Protein AF-A0A7W8EIV9-F1 (afdb_monomer)

Mean predicted aligned error: 20.47 Å

Solvent-accessible surface area (backbone atoms only — not comparable to full-atom values): 44278 Å² total; per-residue (Å²): 132,54,59,67,57,51,51,53,54,49,38,40,72,35,33,28,50,40,29,19,56,36,18,69,74,69,70,34,65,55,62,16,44,52,38,40,48,57,21,50,51,51,46,68,66,45,26,74,80,74,48,79,61,97,55,54,58,63,51,40,40,50,50,18,50,52,48,48,51,54,50,49,53,54,49,46,61,49,48,54,51,54,51,53,53,51,52,62,62,53,72,76,63,82,88,90,88,86,87,83,91,87,84,81,79,94,84,76,62,85,78,68,73,74,72,46,74,65,56,47,49,52,29,33,52,31,42,47,46,60,34,25,33,80,93,41,56,70,73,28,18,42,49,32,34,38,38,49,53,50,41,46,49,48,59,57,51,11,65,69,69,76,46,59,41,67,57,42,48,48,35,36,55,50,41,40,47,52,46,58,76,67,60,63,73,93,56,74,62,60,75,85,49,34,58,64,47,44,51,38,36,52,51,40,41,48,51,43,22,44,45,9,63,44,30,77,48,48,74,53,66,51,34,63,71,42,26,53,48,25,48,52,52,36,52,50,48,33,70,73,40,71,67,41,25,51,46,20,6,43,38,14,30,51,28,40,61,55,17,36,60,71,26,38,43,46,100,85,68,43,81,39,27,58,46,71,28,55,63,86,52,35,40,61,68,34,38,51,50,13,50,53,27,42,52,48,20,61,69,45,48,80,83,85,46,74,35,37,45,51,16,53,43,49,47,46,54,71,70,28,86,45,58,88,61,38,56,31,62,59,39,23,52,44,32,53,52,43,31,72,78,44,83,39,75,66,44,50,52,34,26,20,52,28,33,14,69,49,75,34,41,68,60,11,46,60,50,44,61,58,48,72,71,37,77,91,46,71,78,39,31,64,58,30,42,54,52,15,51,39,30,38,76,71,67,39,48,73,62,13,22,55,22,18,48,52,19,33,72,53,50,62,22,55,53,60,26,52,52,28,48,51,56,39,72,49,82,75,78,86,77,78,83,77,75,87,78,76,85,75,84,90,74,90,82,85,87,88,89,85,88,86,87,86,89,79,89,79,84,87,89,90,87,85,62,53,74,56,66,85,73,66,76,79,83,82,77,83,74,78,82,76,81,82,80,76,82,88,78,84,89,77,83,86,79,84,84,76,85,89,78,94,75,94,82,74,77,80,86,77,78,86,82,71,66,86,82,67,83,72,78,68,85,49,30,38,35,59,56,49,49,55,63,69,65,42,87,88,54,52,76,68,55,43,54,57,35,46,59,42,53,53,48,49,27,64,78,66,36,42,77,36,47,42,80,76,63,48,25,66,60,46,35,51,50,40,51,72,77,38,60,84,44,55,33,68,58,39,42,49,45,44,48,37,43,37,54,49,18,62,72,67,67,48,75,60,39,33,70,68,51,78,82,52,80,63,85,76,77,79,72,75,58,70,48,74,69,55,49,54,54,42,71,64,44,88,50,63,66,61,29,35,51,54,46,43,29,33,61,37,53,50,54,63,66,60,63,43,67,32,32,38,73,35,50,39,74,88,81,33,30,33,57,54,88,97,45,75,41,43,50,54,73,79,39,50,61,39,45,56,63,61,45,68,83,58,75,58,31,38,59,45,60,37,97,55,61,61,53,87,95,56,68,69,58,74,79,37,31,23,84,87,78,56,21,27,43,40,50,65,73,59,52,37,50,55,41,20,68,69,59,78,66,47,53,68,76,36,49,41,67,89,50,72,72,68,59,70,75,68,77,74,85,76,94,71,78,88,79,80,85,127

Structure (mmCIF, N/CA/C/O backbone):
data_AF-A0A7W8EIV9-F1
#
_entry.id   AF-A0A7W8EIV9-F1
#
loop_
_atom_site.group_PDB
_atom_site.id
_atom_site.type_symbol
_atom_site.label_atom_id
_atom_site.label_alt_id
_atom_site.label_comp_id
_atom_site.label_asym_id
_atom_site.label_entity_id
_atom_site.label_seq_id
_atom_site.pdbx_PDB_ins_code
_atom_site.Cartn_x
_atom_site.Cartn_y
_atom_site.Cartn_z
_atom_site.occupancy
_atom_site.B_iso_or_equiv
_atom_site.auth_seq_id
_atom_site.auth_comp_id
_atom_site.auth_asym_id
_atom_site.auth_atom_id
_atom_site.pdbx_PDB_model_num
ATOM 1 N N . MET A 1 1 ? -17.106 -6.901 -22.623 1.00 53.47 1 MET A N 1
ATOM 2 C CA . MET A 1 1 ? -15.949 -6.335 -21.891 1.00 53.47 1 MET A CA 1
ATOM 3 C C . MET A 1 1 ? -15.031 -5.697 -22.926 1.00 53.47 1 MET A C 1
ATOM 5 O O . MET A 1 1 ? -14.786 -6.342 -23.935 1.00 53.47 1 MET A O 1
ATOM 9 N N . THR A 1 2 ? -14.612 -4.439 -22.774 1.00 70.19 2 THR A N 1
ATOM 10 C CA . THR A 1 2 ? -13.696 -3.804 -23.746 1.00 70.19 2 THR A CA 1
ATOM 11 C C . THR A 1 2 ? -12.287 -4.391 -23.608 1.00 70.19 2 THR A C 1
ATOM 13 O O . THR A 1 2 ? -11.920 -4.833 -22.518 1.00 70.19 2 THR A O 1
ATOM 16 N N . ALA A 1 3 ? -11.476 -4.373 -24.674 1.00 66.38 3 ALA A N 1
ATOM 17 C CA . ALA A 1 3 ? -10.086 -4.848 -24.616 1.00 66.38 3 ALA A CA 1
ATOM 18 C C . ALA A 1 3 ? -9.283 -4.133 -23.510 1.00 66.38 3 ALA A C 1
ATOM 20 O O . ALA A 1 3 ? -8.553 -4.775 -22.764 1.00 66.38 3 ALA A O 1
ATOM 21 N N . ALA A 1 4 ? -9.503 -2.828 -23.314 1.00 66.44 4 ALA A N 1
ATOM 22 C CA . ALA A 1 4 ? -8.879 -2.057 -22.237 1.00 66.44 4 ALA A CA 1
ATOM 23 C C . ALA A 1 4 ? -9.295 -2.523 -20.824 1.00 66.44 4 ALA A C 1
ATOM 25 O O . ALA A 1 4 ? -8.454 -2.596 -19.929 1.00 66.44 4 ALA A O 1
ATOM 26 N N . ALA A 1 5 ? -10.569 -2.879 -20.616 1.00 69.75 5 ALA A N 1
ATOM 27 C CA . ALA A 1 5 ? -11.034 -3.4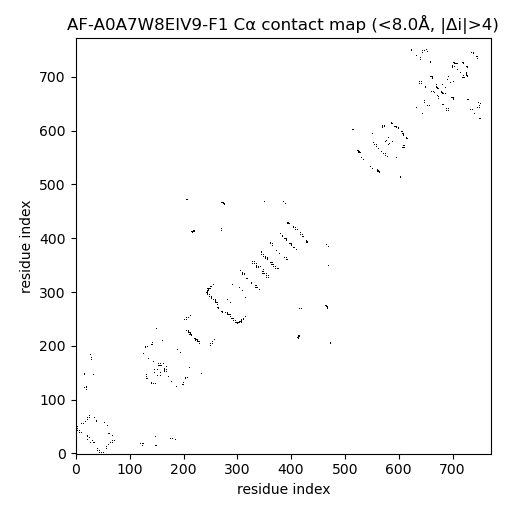20 -19.338 1.00 69.75 5 ALA A CA 1
ATOM 28 C C . ALA A 1 5 ? -10.456 -4.820 -19.066 1.00 69.75 5 ALA A C 1
ATOM 30 O O . ALA A 1 5 ? -10.047 -5.102 -17.942 1.00 69.75 5 ALA A O 1
ATOM 31 N N . ALA A 1 6 ? -10.354 -5.664 -20.099 1.00 71.75 6 ALA A N 1
ATOM 32 C CA . ALA A 1 6 ? -9.713 -6.974 -19.996 1.00 71.75 6 ALA A CA 1
ATOM 33 C C . ALA A 1 6 ? -8.216 -6.847 -19.664 1.00 71.75 6 ALA A C 1
ATOM 35 O O . ALA A 1 6 ? -7.729 -7.525 -18.764 1.00 71.75 6 ALA A O 1
ATOM 36 N N . VAL A 1 7 ? -7.501 -5.924 -20.319 1.00 78.44 7 VAL A N 1
ATOM 37 C CA . VAL A 1 7 ? -6.093 -5.621 -20.017 1.00 78.44 7 VAL A CA 1
ATOM 38 C C . VAL A 1 7 ? -5.919 -5.165 -18.568 1.00 78.44 7 VAL A C 1
ATOM 40 O O . VAL A 1 7 ? -5.029 -5.657 -17.882 1.00 78.44 7 VAL A O 1
ATOM 43 N N . SER A 1 8 ? -6.773 -4.261 -18.077 1.00 74.81 8 SER A N 1
ATOM 44 C CA . SER A 1 8 ? -6.705 -3.784 -16.690 1.00 74.81 8 SER A CA 1
ATOM 45 C C . SER A 1 8 ? -6.947 -4.908 -15.675 1.00 74.81 8 SER A C 1
ATOM 47 O O . SER A 1 8 ? -6.198 -5.025 -14.705 1.00 74.81 8 SER A O 1
ATOM 49 N N . ALA A 1 9 ? -7.941 -5.768 -15.919 1.00 76.12 9 ALA A N 1
ATOM 50 C CA . ALA A 1 9 ? -8.238 -6.907 -15.053 1.00 76.12 9 ALA A CA 1
ATOM 51 C C . ALA A 1 9 ? -7.087 -7.926 -15.022 1.00 76.12 9 ALA A C 1
ATOM 53 O O . ALA A 1 9 ? -6.658 -8.337 -13.945 1.00 76.12 9 ALA A O 1
ATOM 54 N N . VAL A 1 10 ? -6.542 -8.281 -16.192 1.00 82.00 10 VAL A N 1
ATOM 55 C CA . VAL A 1 10 ? -5.379 -9.174 -16.298 1.00 82.00 10 VAL A CA 1
ATOM 56 C C . VAL A 1 10 ? -4.165 -8.561 -15.609 1.00 82.00 10 VAL A C 1
ATOM 58 O O . VAL A 1 10 ? -3.459 -9.257 -14.887 1.00 82.00 10 VAL A O 1
ATOM 61 N N . TRP A 1 11 ? -3.922 -7.262 -15.792 1.00 82.88 11 TRP A N 1
ATOM 62 C CA . TRP A 1 11 ? -2.792 -6.594 -15.156 1.00 82.88 11 TRP A CA 1
ATOM 63 C C . TRP A 1 11 ? -2.881 -6.658 -13.632 1.00 82.88 11 TRP A C 1
ATOM 65 O O . TRP A 1 11 ? -1.907 -7.048 -13.000 1.00 82.88 11 TRP A O 1
ATOM 75 N N . LYS A 1 12 ? -4.046 -6.369 -13.038 1.00 75.00 12 LYS A N 1
ATOM 76 C CA . LYS A 1 12 ? -4.244 -6.490 -11.582 1.00 75.00 12 LYS A CA 1
ATOM 77 C C . LYS A 1 12 ? -4.016 -7.917 -11.067 1.00 75.00 12 LYS A C 1
ATOM 79 O O . LYS A 1 12 ? -3.538 -8.093 -9.951 1.00 75.00 12 LYS A O 1
ATOM 84 N N . ALA A 1 13 ? -4.332 -8.933 -11.871 1.00 76.75 13 ALA A N 1
ATOM 85 C CA . ALA A 1 13 ? -4.118 -10.331 -11.503 1.00 76.75 13 ALA A CA 1
ATOM 86 C C . ALA A 1 13 ? -2.649 -10.780 -11.639 1.00 76.75 13 ALA A C 1
ATOM 88 O O . ALA A 1 13 ? -2.158 -11.533 -10.801 1.00 76.75 13 ALA A O 1
ATOM 89 N N . GLU A 1 14 ? -1.943 -10.319 -12.677 1.00 83.69 14 GLU A N 1
ATOM 90 C CA . GLU A 1 14 ? -0.658 -10.895 -13.101 1.00 83.69 14 GLU A CA 1
ATOM 91 C C . GLU A 1 14 ? 0.560 -9.989 -12.851 1.00 83.69 14 GLU A C 1
ATOM 93 O O . GLU A 1 14 ? 1.697 -10.467 -12.913 1.00 83.69 14 GLU A O 1
ATOM 98 N N . SER A 1 15 ? 0.372 -8.694 -12.553 1.00 84.31 15 SER A N 1
ATOM 99 C CA . SER A 1 15 ? 1.479 -7.727 -12.448 1.00 84.31 15 SER A CA 1
ATOM 100 C C . SER A 1 15 ? 2.526 -8.145 -11.423 1.00 84.31 15 SER A C 1
ATOM 102 O O . SER A 1 15 ? 3.717 -8.063 -11.715 1.00 84.31 15 SER A O 1
ATOM 104 N N . ALA A 1 16 ? 2.096 -8.646 -10.261 1.00 87.81 16 ALA A N 1
ATOM 105 C CA . ALA A 1 16 ? 2.990 -9.087 -9.194 1.00 87.81 16 ALA A CA 1
ATOM 106 C C . ALA A 1 16 ? 3.947 -10.184 -9.683 1.00 87.81 16 ALA A C 1
ATOM 108 O O . ALA A 1 16 ? 5.160 -10.057 -9.534 1.00 87.81 16 ALA A O 1
ATOM 109 N N . ARG A 1 17 ? 3.414 -11.223 -10.340 1.00 87.75 17 ARG A N 1
ATOM 110 C CA . ARG A 1 17 ? 4.200 -12.345 -10.877 1.00 87.75 17 ARG A CA 1
ATOM 111 C C . ARG A 1 17 ? 5.145 -11.898 -11.985 1.00 87.75 17 ARG A C 1
ATOM 113 O O . ARG A 1 17 ? 6.300 -12.317 -12.012 1.00 87.75 17 ARG A O 1
ATOM 120 N N . ILE A 1 18 ? 4.673 -11.033 -12.884 1.00 88.19 18 ILE A N 1
ATOM 121 C CA . ILE A 1 18 ? 5.482 -10.489 -13.982 1.00 88.19 18 ILE A CA 1
ATOM 122 C C . ILE A 1 18 ? 6.648 -9.668 -13.432 1.00 88.19 18 ILE A C 1
ATOM 124 O O . ILE A 1 18 ? 7.798 -9.936 -13.772 1.00 88.19 18 ILE A O 1
ATOM 128 N N . ILE A 1 19 ? 6.369 -8.701 -12.560 1.00 89.81 19 ILE A N 1
ATOM 129 C CA . ILE A 1 19 ? 7.390 -7.823 -11.983 1.00 89.81 19 ILE A CA 1
ATOM 130 C C . ILE A 1 19 ? 8.374 -8.636 -11.143 1.00 89.81 19 ILE A C 1
ATOM 132 O O . ILE A 1 19 ? 9.578 -8.426 -11.267 1.00 89.81 19 ILE A O 1
ATOM 136 N N . ALA A 1 20 ? 7.902 -9.591 -10.344 1.00 87.75 20 ALA A N 1
ATOM 137 C CA . ALA A 1 20 ? 8.755 -10.440 -9.523 1.00 87.75 20 ALA A CA 1
ATOM 138 C C . ALA A 1 20 ? 9.734 -11.267 -10.374 1.00 87.75 20 ALA A C 1
ATOM 140 O O . ALA A 1 20 ? 10.949 -11.198 -10.172 1.00 87.75 20 ALA A O 1
ATOM 141 N N . GLY A 1 21 ? 9.225 -11.953 -11.404 1.00 87.12 21 GLY A N 1
ATOM 142 C CA . GLY A 1 21 ? 10.059 -12.731 -12.321 1.00 87.12 21 GLY A CA 1
ATOM 143 C C . GLY A 1 21 ? 11.081 -11.871 -13.074 1.00 87.12 21 GLY A C 1
ATOM 144 O O . GLY A 1 21 ? 12.227 -12.281 -13.257 1.00 87.12 21 GLY A O 1
ATOM 145 N N . LEU A 1 22 ? 10.705 -10.653 -13.477 1.00 86.81 22 LEU A N 1
ATOM 146 C CA . LEU A 1 22 ? 11.633 -9.712 -14.114 1.00 86.81 22 LEU A CA 1
ATOM 147 C C . LEU A 1 22 ? 12.662 -9.155 -13.133 1.00 86.81 22 LEU A C 1
ATOM 149 O O . LEU A 1 22 ? 13.820 -9.005 -13.512 1.00 86.81 22 LEU A O 1
ATOM 153 N N . THR A 1 23 ? 12.271 -8.881 -11.888 1.00 87.00 23 THR A N 1
ATOM 154 C CA . THR A 1 23 ? 13.175 -8.367 -10.851 1.00 87.00 23 THR A CA 1
ATOM 155 C C . THR A 1 23 ? 14.287 -9.367 -10.580 1.00 87.00 23 THR A C 1
ATOM 157 O O . THR A 1 23 ? 15.447 -8.972 -10.536 1.00 87.00 23 THR A O 1
ATOM 160 N N . ARG A 1 24 ? 13.983 -10.670 -10.535 1.00 86.81 24 ARG A N 1
ATOM 161 C CA . ARG A 1 24 ? 15.022 -11.709 -10.473 1.00 86.81 24 ARG A CA 1
ATOM 162 C C . ARG A 1 24 ? 15.991 -11.649 -11.659 1.00 86.81 24 ARG A C 1
ATOM 164 O O . ARG A 1 24 ? 17.196 -11.806 -11.474 1.00 86.81 24 ARG A O 1
ATOM 171 N N . MET A 1 25 ? 15.483 -11.418 -12.873 1.00 83.06 25 MET A N 1
ATOM 172 C CA . MET A 1 25 ? 16.305 -11.372 -14.090 1.00 83.06 25 MET A CA 1
ATOM 173 C C . MET A 1 25 ? 17.215 -10.142 -14.160 1.00 83.06 25 MET A C 1
ATOM 175 O O . MET A 1 25 ? 18.358 -10.263 -14.596 1.00 83.06 25 MET A O 1
ATOM 179 N N . VAL A 1 26 ? 16.707 -8.961 -13.795 1.00 82.19 26 VAL A N 1
ATOM 180 C CA . VAL A 1 26 ? 17.430 -7.687 -13.973 1.00 82.19 26 VAL A CA 1
ATOM 181 C C . VAL A 1 26 ? 18.043 -7.141 -12.684 1.00 82.19 26 VAL A C 1
ATOM 183 O O . VAL A 1 26 ? 18.848 -6.220 -12.757 1.00 82.19 26 VAL A O 1
ATOM 186 N N . ARG A 1 27 ? 17.699 -7.726 -11.528 1.00 82.00 27 ARG A N 1
ATOM 187 C CA . ARG A 1 27 ? 18.137 -7.343 -10.173 1.00 82.00 27 ARG A CA 1
ATOM 188 C C . ARG A 1 27 ? 17.862 -5.880 -9.812 1.00 82.00 27 ARG A C 1
ATOM 190 O O . ARG A 1 27 ? 18.573 -5.291 -9.009 1.00 82.00 27 ARG A O 1
ATOM 197 N N . ASP A 1 28 ? 16.818 -5.307 -10.402 1.00 82.12 28 ASP A N 1
ATOM 198 C CA . ASP A 1 28 ? 16.389 -3.927 -10.182 1.00 82.12 28 ASP A CA 1
ATOM 199 C C . ASP A 1 28 ? 14.861 -3.854 -10.313 1.00 82.12 28 ASP A C 1
ATOM 201 O O . ASP A 1 28 ? 14.294 -4.140 -11.372 1.00 82.12 28 ASP A O 1
ATOM 205 N N . VAL A 1 29 ? 14.188 -3.488 -9.219 1.00 84.56 29 VAL A N 1
ATOM 206 C CA . VAL A 1 29 ? 12.720 -3.396 -9.145 1.00 84.56 29 VAL A CA 1
ATOM 207 C C . VAL A 1 29 ? 12.176 -2.295 -10.056 1.00 84.56 29 VAL A C 1
ATOM 209 O O . VAL A 1 29 ? 11.121 -2.456 -10.672 1.00 84.56 29 VAL A O 1
ATOM 212 N N . GLY A 1 30 ? 12.880 -1.165 -10.147 1.00 80.56 30 GLY A N 1
ATOM 213 C CA . GLY A 1 30 ? 12.476 -0.041 -10.981 1.00 80.56 30 GLY A CA 1
ATOM 214 C C . GLY A 1 30 ? 12.507 -0.415 -12.456 1.00 80.56 30 GLY A C 1
ATOM 215 O O . GLY A 1 30 ? 11.503 -0.247 -13.151 1.00 80.56 30 GLY A O 1
ATOM 216 N N . LEU A 1 31 ? 13.617 -1.005 -12.900 1.00 81.38 31 LEU A N 1
ATOM 217 C CA . LEU A 1 31 ? 13.776 -1.493 -14.267 1.00 81.38 31 LEU A CA 1
ATOM 218 C C . LEU A 1 31 ? 12.796 -2.631 -14.587 1.00 81.38 31 LEU A C 1
ATOM 220 O O . LEU A 1 31 ? 12.235 -2.673 -15.683 1.00 81.38 31 LEU A O 1
ATOM 224 N N . ALA A 1 32 ? 12.556 -3.544 -13.644 1.00 84.62 32 ALA A N 1
ATOM 225 C CA . ALA A 1 32 ? 11.584 -4.619 -13.815 1.00 84.62 32 ALA A CA 1
ATOM 226 C C . ALA A 1 32 ? 10.162 -4.085 -14.042 1.00 84.62 32 ALA A C 1
ATOM 228 O O . ALA A 1 32 ? 9.480 -4.551 -14.958 1.00 84.62 32 ALA A O 1
ATOM 229 N N . GLU A 1 33 ? 9.723 -3.084 -13.268 1.00 85.62 33 GLU A N 1
ATOM 230 C CA . GLU A 1 33 ? 8.411 -2.463 -13.477 1.00 85.62 33 GLU A CA 1
ATOM 231 C C . GLU A 1 33 ? 8.328 -1.755 -14.835 1.00 85.62 33 GLU A C 1
ATOM 233 O O . GLU A 1 33 ? 7.325 -1.905 -15.530 1.00 85.62 33 GLU A O 1
ATOM 238 N N . GLU A 1 34 ? 9.365 -1.018 -15.246 1.00 83.06 34 GLU A N 1
ATOM 239 C CA . GLU A 1 34 ? 9.393 -0.347 -16.555 1.00 83.06 34 GLU A CA 1
ATOM 240 C C . GLU A 1 34 ? 9.240 -1.348 -17.709 1.00 83.06 34 GLU A C 1
ATOM 242 O O . GLU A 1 34 ? 8.401 -1.170 -18.592 1.00 83.06 34 GLU A O 1
ATOM 247 N N . LEU A 1 35 ? 9.980 -2.459 -17.664 1.00 82.69 35 LEU A N 1
ATOM 248 C CA . LEU A 1 35 ? 9.895 -3.518 -18.673 1.00 82.69 35 LEU A CA 1
ATOM 249 C C . LEU A 1 35 ? 8.527 -4.216 -18.679 1.00 82.69 35 LEU A C 1
ATOM 251 O O . LEU A 1 35 ? 8.040 -4.621 -19.741 1.00 82.69 35 LEU A O 1
ATOM 255 N N . ALA A 1 36 ? 7.898 -4.352 -17.510 1.00 83.81 36 ALA A N 1
ATOM 256 C CA . ALA A 1 36 ? 6.551 -4.891 -17.382 1.00 83.81 36 ALA A CA 1
ATOM 257 C C . ALA A 1 36 ? 5.496 -3.918 -17.949 1.00 83.81 36 ALA A C 1
ATOM 259 O O . ALA A 1 36 ? 4.585 -4.343 -18.660 1.00 83.81 36 ALA A O 1
ATOM 260 N N . GLN A 1 37 ? 5.642 -2.609 -17.707 1.00 81.12 37 GLN A N 1
ATOM 261 C CA . GLN A 1 37 ? 4.793 -1.564 -18.294 1.00 81.12 37 GLN A CA 1
ATOM 262 C C . GLN A 1 37 ? 4.930 -1.524 -19.824 1.00 81.12 37 GLN A C 1
ATOM 264 O O . GLN A 1 37 ? 3.925 -1.438 -20.524 1.00 81.12 37 GLN A O 1
ATOM 269 N N . ASP A 1 38 ? 6.136 -1.683 -20.370 1.00 80.50 38 ASP A N 1
ATOM 270 C CA . ASP A 1 38 ? 6.343 -1.769 -21.821 1.00 80.50 38 ASP A CA 1
ATOM 271 C C . ASP A 1 38 ? 5.640 -2.990 -22.447 1.00 80.50 38 ASP A C 1
ATOM 273 O O . ASP A 1 38 ? 5.232 -2.956 -23.615 1.00 80.50 38 ASP A O 1
ATOM 277 N N . ALA A 1 39 ? 5.515 -4.093 -21.700 1.00 82.69 39 ALA A N 1
ATOM 278 C CA . ALA A 1 39 ? 4.741 -5.258 -22.123 1.00 82.69 39 ALA A CA 1
ATOM 279 C C . ALA A 1 39 ? 3.230 -4.983 -22.082 1.00 82.69 39 ALA A C 1
ATOM 281 O O . ALA A 1 39 ? 2.520 -5.370 -23.011 1.00 82.69 39 ALA A O 1
ATOM 282 N N . LEU A 1 40 ? 2.757 -4.259 -21.062 1.00 80.88 40 LEU A N 1
ATOM 283 C CA . LEU A 1 40 ? 1.372 -3.797 -20.959 1.00 80.88 40 LEU A CA 1
ATOM 284 C C . LEU A 1 40 ? 0.990 -2.864 -22.119 1.00 80.88 40 LEU A C 1
ATOM 286 O O . LEU A 1 40 ? -0.079 -3.022 -22.703 1.00 80.88 40 LEU A O 1
ATOM 290 N N . VAL A 1 41 ? 1.874 -1.936 -22.504 1.00 82.25 41 VAL A N 1
ATOM 291 C CA . VAL A 1 41 ? 1.668 -1.057 -23.669 1.00 82.25 41 VAL A CA 1
ATOM 292 C C . VAL A 1 41 ? 1.497 -1.880 -24.945 1.00 82.25 41 VAL A C 1
ATOM 294 O O . VAL A 1 41 ? 0.565 -1.638 -25.703 1.00 82.25 41 VAL A O 1
ATOM 297 N N . ALA A 1 42 ? 2.317 -2.913 -25.152 1.00 80.94 42 ALA A N 1
ATOM 298 C CA . ALA A 1 42 ? 2.145 -3.784 -26.314 1.00 80.94 42 ALA A CA 1
ATOM 299 C C . ALA A 1 42 ? 0.838 -4.587 -26.289 1.00 80.94 42 ALA A C 1
ATOM 301 O O . ALA A 1 42 ? 0.272 -4.826 -27.351 1.00 80.94 42 ALA A O 1
ATOM 302 N N . ALA A 1 43 ? 0.338 -4.988 -25.115 1.00 79.62 43 ALA A N 1
ATOM 303 C CA . ALA A 1 43 ? -0.990 -5.595 -25.015 1.00 79.62 43 ALA A CA 1
ATOM 304 C C . ALA A 1 43 ? -2.091 -4.601 -25.421 1.00 79.62 43 ALA A C 1
ATOM 306 O O . ALA A 1 43 ? -2.976 -4.954 -26.197 1.00 79.62 43 ALA A O 1
ATOM 307 N N . LEU A 1 44 ? -2.005 -3.349 -24.955 1.00 78.69 44 LEU A N 1
ATOM 308 C CA . LEU A 1 44 ? -2.949 -2.284 -25.315 1.00 78.69 44 LEU A CA 1
ATOM 309 C C . LEU A 1 44 ? -2.927 -1.941 -26.810 1.00 78.69 44 LEU A C 1
ATOM 311 O O . LEU A 1 44 ? -3.955 -1.537 -27.342 1.00 78.69 44 LEU A O 1
ATOM 315 N N . GLU A 1 45 ? -1.786 -2.101 -27.480 1.00 78.88 45 GLU A N 1
ATOM 316 C CA . GLU A 1 45 ? -1.659 -1.900 -28.926 1.00 78.88 45 GLU A CA 1
ATOM 317 C C . GLU A 1 45 ? -2.163 -3.102 -29.739 1.00 78.88 45 GLU A C 1
ATOM 319 O O . GLU A 1 45 ? -2.781 -2.908 -30.778 1.00 78.88 45 GLU A O 1
ATOM 324 N N . GLN A 1 46 ? -1.904 -4.338 -29.296 1.00 81.06 46 GLN A N 1
ATOM 325 C CA . GLN A 1 46 ? -2.125 -5.536 -30.122 1.00 81.06 46 GLN A CA 1
ATOM 326 C C . GLN A 1 46 ? -3.472 -6.224 -29.880 1.00 81.06 46 GLN A C 1
ATOM 328 O O . GLN A 1 46 ? -4.074 -6.729 -30.826 1.00 81.06 46 GLN A O 1
ATOM 333 N N . TRP A 1 47 ? -3.965 -6.263 -28.639 1.00 88.06 47 TRP A N 1
ATOM 334 C CA . TRP A 1 47 ? -5.193 -6.998 -28.308 1.00 88.06 47 TRP A CA 1
ATOM 335 C C . TRP A 1 47 ? -6.478 -6.389 -28.888 1.00 88.06 47 TRP A C 1
ATOM 337 O O . TRP A 1 47 ? -7.388 -7.166 -29.178 1.00 88.06 47 TRP A O 1
ATOM 347 N N . PRO A 1 48 ? -6.612 -5.058 -29.087 1.00 81.62 48 PRO A N 1
ATOM 348 C CA . PRO A 1 48 ? -7.789 -4.507 -29.760 1.00 81.62 48 PRO A CA 1
ATOM 349 C C . PRO A 1 48 ? -7.988 -5.051 -31.180 1.00 81.62 48 PRO A C 1
ATOM 351 O O . PRO A 1 48 ? -9.125 -5.303 -31.567 1.00 81.62 48 PRO A O 1
ATOM 354 N N . ASP A 1 49 ? -6.894 -5.276 -31.914 1.00 77.00 49 ASP A N 1
ATOM 355 C CA . ASP A 1 49 ? -6.935 -5.732 -33.307 1.00 77.00 49 ASP A CA 1
ATOM 356 C C . ASP A 1 49 ? -6.911 -7.265 -33.426 1.00 77.00 49 ASP A C 1
ATOM 358 O O . ASP A 1 49 ? -7.544 -7.832 -34.313 1.00 77.00 49 ASP A O 1
ATOM 362 N N . GLN A 1 50 ? -6.173 -7.950 -32.544 1.00 81.69 50 GLN A N 1
ATOM 363 C CA . GLN A 1 50 ? -5.916 -9.397 -32.632 1.00 81.69 50 GLN A CA 1
ATOM 364 C C . GLN A 1 50 ? -6.769 -10.240 -31.672 1.00 81.69 50 GLN A C 1
ATOM 366 O O . GLN A 1 50 ? -6.738 -11.467 -31.739 1.00 81.69 50 GLN A O 1
ATOM 371 N N . GLY A 1 51 ? -7.529 -9.595 -30.785 1.00 77.88 51 GLY A N 1
ATOM 372 C CA . GLY A 1 51 ? -8.229 -10.250 -29.685 1.00 77.88 51 GLY A CA 1
ATOM 373 C C . GLY A 1 51 ? -7.334 -10.499 -28.465 1.00 77.88 51 GLY A C 1
ATOM 374 O O . GLY A 1 51 ? -6.106 -10.425 -28.525 1.00 77.88 51 GLY A O 1
ATOM 375 N N . VAL A 1 52 ? -7.972 -10.775 -27.324 1.00 85.50 52 VAL A N 1
ATOM 376 C CA . VAL A 1 52 ? -7.279 -11.136 -26.077 1.00 85.50 52 VAL A CA 1
ATOM 377 C C . VAL A 1 52 ? -6.799 -12.594 -26.186 1.00 85.50 52 VAL A C 1
ATOM 379 O O . VAL A 1 52 ? -7.631 -13.454 -26.470 1.00 85.50 52 VAL A O 1
ATOM 382 N N . PRO A 1 53 ? -5.504 -12.899 -25.964 1.00 85.75 53 PRO A N 1
ATOM 383 C CA . PRO A 1 53 ? -4.990 -14.271 -26.012 1.00 85.75 53 PRO A CA 1
ATOM 384 C C . PRO A 1 53 ? -5.655 -15.199 -24.984 1.00 85.75 53 PRO A C 1
ATOM 386 O O . PRO A 1 53 ? -6.004 -14.744 -23.899 1.00 85.75 53 PRO A O 1
ATOM 389 N N . ASP A 1 54 ? -5.713 -16.508 -25.259 1.00 83.88 54 ASP A N 1
ATOM 390 C CA . ASP A 1 54 ? -6.295 -17.510 -24.340 1.00 83.88 54 ASP A CA 1
ATOM 391 C C . ASP A 1 54 ? -5.598 -17.559 -22.970 1.00 83.88 54 ASP A C 1
ATOM 393 O O . ASP A 1 54 ? -6.228 -17.812 -21.945 1.00 83.88 54 ASP A O 1
ATOM 397 N N . ASN A 1 55 ? -4.287 -17.283 -22.942 1.00 84.94 55 ASN A N 1
ATOM 398 C CA . ASN A 1 55 ? -3.521 -17.087 -21.712 1.00 84.94 55 ASN A CA 1
ATOM 399 C C . ASN A 1 55 ? -2.854 -15.696 -21.707 1.00 84.94 55 ASN A C 1
ATOM 401 O O . ASN A 1 55 ? -1.689 -15.553 -22.107 1.00 84.94 55 ASN A O 1
ATOM 405 N N . PRO A 1 56 ? -3.581 -14.656 -21.258 1.00 84.88 56 PRO A N 1
ATOM 406 C CA . PRO A 1 56 ? -3.104 -13.275 -21.247 1.00 84.88 56 PRO A CA 1
ATOM 407 C C . PRO A 1 56 ? -1.857 -13.071 -20.375 1.00 84.88 56 PRO A C 1
ATOM 409 O O . PRO A 1 56 ? -0.944 -12.333 -20.754 1.00 84.88 56 PRO A O 1
ATOM 412 N N . GLY A 1 57 ? -1.795 -13.746 -19.221 1.00 82.62 57 GLY A N 1
ATOM 413 C CA . GLY A 1 57 ? -0.682 -13.647 -18.273 1.00 82.62 57 GLY A CA 1
ATOM 414 C C . GLY A 1 57 ? 0.619 -14.213 -18.839 1.00 82.62 57 GLY A C 1
ATOM 415 O O . GLY A 1 57 ? 1.654 -13.544 -18.819 1.00 82.62 57 GLY A O 1
ATOM 416 N N . ALA A 1 58 ? 0.565 -15.406 -19.441 1.00 84.50 58 ALA A N 1
ATOM 417 C CA . ALA A 1 58 ? 1.723 -16.012 -20.100 1.00 84.50 58 ALA A CA 1
ATOM 418 C C . ALA A 1 58 ? 2.218 -15.171 -21.287 1.00 84.50 58 ALA A C 1
ATOM 420 O O . ALA A 1 58 ? 3.430 -15.040 -21.501 1.00 84.50 58 ALA A O 1
ATOM 421 N N . TRP A 1 59 ? 1.293 -14.560 -22.035 1.00 91.75 59 TRP A N 1
ATOM 422 C CA . TRP A 1 59 ? 1.633 -13.640 -23.117 1.00 91.75 59 TRP A CA 1
ATOM 423 C C . TRP A 1 59 ? 2.390 -12.413 -22.591 1.00 91.75 59 TRP A C 1
ATOM 425 O O . TRP A 1 59 ? 3.474 -12.105 -23.093 1.00 91.75 59 TRP A O 1
ATOM 435 N N . LEU A 1 60 ? 1.875 -11.760 -21.541 1.00 87.12 60 LEU A N 1
ATOM 436 C CA . LEU A 1 60 ? 2.504 -10.588 -20.922 1.00 87.12 60 LEU A CA 1
ATOM 437 C C . LEU A 1 60 ? 3.882 -10.922 -20.344 1.00 87.12 60 LEU A C 1
ATOM 439 O O . LEU A 1 60 ? 4.852 -10.216 -20.622 1.00 87.12 60 LEU A O 1
ATOM 443 N N . MET A 1 61 ? 3.994 -12.032 -19.611 1.00 86.56 61 MET A N 1
ATOM 444 C CA . MET A 1 61 ? 5.266 -12.526 -19.082 1.00 86.56 61 MET A CA 1
ATOM 445 C C . MET A 1 61 ? 6.285 -12.748 -20.206 1.00 86.56 61 MET A C 1
ATOM 447 O O . MET A 1 61 ? 7.430 -12.307 -20.116 1.00 86.56 61 MET A O 1
ATOM 451 N N . THR A 1 62 ? 5.875 -13.382 -21.306 1.00 87.44 62 THR A N 1
ATOM 452 C CA . THR A 1 62 ? 6.749 -13.621 -22.464 1.00 87.44 62 THR A CA 1
ATOM 453 C C . THR A 1 62 ? 7.183 -12.311 -23.122 1.00 87.44 62 THR A C 1
ATOM 455 O O . THR A 1 62 ? 8.365 -12.121 -23.427 1.00 87.44 62 THR A O 1
ATOM 458 N N . ALA A 1 63 ? 6.244 -11.386 -23.328 1.00 86.00 63 ALA A N 1
ATOM 459 C CA . ALA A 1 63 ? 6.507 -10.075 -23.907 1.00 86.00 63 ALA A CA 1
ATOM 460 C C . ALA A 1 63 ? 7.470 -9.245 -23.043 1.00 86.00 63 ALA A C 1
ATOM 462 O O . ALA A 1 63 ? 8.329 -8.545 -23.592 1.00 86.00 63 ALA A O 1
ATOM 463 N N . ALA A 1 64 ? 7.366 -9.350 -21.718 1.00 85.44 64 ALA A N 1
ATOM 464 C CA . ALA A 1 64 ? 8.242 -8.666 -20.779 1.00 85.44 64 ALA A CA 1
ATOM 465 C C . ALA A 1 64 ? 9.631 -9.324 -20.689 1.00 85.44 64 ALA A C 1
ATOM 467 O O . ALA A 1 64 ? 10.644 -8.633 -20.791 1.00 85.44 64 ALA A O 1
ATOM 468 N N . LYS A 1 65 ? 9.711 -10.663 -20.621 1.00 81.12 65 LYS A N 1
ATOM 469 C CA . LYS A 1 65 ? 10.985 -11.408 -20.638 1.00 81.12 65 LYS A CA 1
ATOM 470 C C . LYS A 1 65 ? 11.814 -11.099 -21.881 1.00 81.12 65 LYS A C 1
ATOM 472 O O . LYS A 1 65 ? 13.016 -10.868 -21.777 1.00 81.12 65 LYS A O 1
ATOM 477 N N . ARG A 1 66 ? 11.183 -11.035 -23.061 1.00 83.06 66 ARG A N 1
ATOM 478 C CA . ARG A 1 66 ? 11.866 -10.649 -24.312 1.00 83.06 66 ARG A CA 1
ATOM 479 C C . ARG A 1 66 ? 12.500 -9.261 -24.202 1.00 83.06 66 ARG A C 1
ATOM 481 O O . ARG A 1 66 ? 13.664 -9.097 -24.557 1.00 83.06 66 ARG A O 1
ATOM 488 N N . ARG A 1 67 ? 11.774 -8.288 -23.642 1.00 82.69 67 ARG A N 1
ATOM 489 C CA . ARG A 1 67 ? 12.284 -6.927 -23.409 1.00 82.69 67 ARG A CA 1
ATOM 490 C C . ARG A 1 67 ? 13.440 -6.904 -22.412 1.00 82.69 67 ARG A C 1
ATOM 492 O O . ARG A 1 67 ? 14.428 -6.216 -22.666 1.00 82.69 67 ARG A O 1
ATOM 499 N N . ALA A 1 68 ? 13.351 -7.678 -21.331 1.00 76.94 68 ALA A N 1
ATOM 500 C CA . ALA A 1 68 ? 14.429 -7.821 -20.354 1.00 76.94 68 ALA A CA 1
ATOM 501 C C . ALA A 1 68 ? 15.690 -8.424 -20.980 1.00 76.94 68 ALA A C 1
ATOM 503 O O . ALA A 1 68 ? 16.774 -7.865 -20.844 1.00 76.94 68 ALA A O 1
ATOM 504 N N . VAL A 1 69 ? 15.555 -9.507 -21.748 1.00 78.88 69 VAL A N 1
ATOM 505 C CA . VAL A 1 69 ? 16.672 -10.119 -22.482 1.00 78.88 69 VAL A CA 1
ATOM 506 C C . VAL A 1 69 ? 17.278 -9.134 -23.479 1.00 78.88 69 VAL A C 1
ATOM 508 O O . VAL A 1 69 ? 18.499 -9.034 -23.580 1.00 78.88 69 VAL A O 1
ATOM 511 N N . ASP A 1 70 ? 16.460 -8.370 -24.201 1.00 76.81 70 ASP A N 1
ATOM 512 C CA . ASP A 1 70 ? 16.961 -7.345 -25.114 1.00 76.81 70 ASP A CA 1
ATOM 513 C C . ASP A 1 70 ? 17.701 -6.225 -24.375 1.00 76.81 70 ASP A C 1
ATOM 515 O O . ASP A 1 70 ? 18.729 -5.747 -24.865 1.00 76.81 70 ASP A O 1
ATOM 519 N N . HIS A 1 71 ? 17.229 -5.834 -23.189 1.00 75.94 71 HIS A N 1
ATOM 520 C CA . HIS A 1 71 ? 17.912 -4.889 -22.311 1.00 75.94 71 HIS A CA 1
ATOM 521 C C . HIS A 1 71 ? 19.267 -5.440 -21.840 1.00 75.94 71 HIS A C 1
ATOM 523 O O . HIS A 1 71 ? 20.297 -4.808 -22.082 1.00 75.94 71 HIS A O 1
ATOM 529 N N . LEU A 1 72 ? 19.296 -6.651 -21.278 1.00 72.88 72 LEU A N 1
ATOM 530 C CA . LEU A 1 72 ? 20.517 -7.311 -20.808 1.00 72.88 72 LEU A CA 1
ATOM 531 C C . LEU A 1 72 ? 21.517 -7.533 -21.947 1.00 72.88 72 LEU A C 1
ATOM 533 O O . LEU A 1 72 ? 22.686 -7.198 -21.811 1.00 72.88 72 LEU A O 1
ATOM 537 N N . ARG A 1 73 ? 21.075 -7.976 -23.131 1.00 74.81 73 ARG A N 1
ATOM 538 C CA . ARG A 1 73 ? 21.940 -8.120 -24.318 1.00 74.81 73 ARG A CA 1
ATOM 539 C C . ARG A 1 73 ? 22.519 -6.789 -24.785 1.00 74.81 73 ARG A C 1
ATOM 541 O O . ARG A 1 73 ? 23.602 -6.764 -25.375 1.00 74.81 73 ARG A O 1
ATOM 548 N N . ARG A 1 74 ? 21.793 -5.675 -24.640 1.00 69.31 74 ARG A N 1
ATOM 549 C CA . ARG A 1 74 ? 22.351 -4.335 -24.900 1.00 69.31 74 ARG A CA 1
ATOM 550 C C . ARG A 1 74 ? 23.432 -4.006 -23.862 1.00 69.31 74 ARG A C 1
ATOM 552 O O . ARG A 1 74 ? 24.515 -3.598 -24.274 1.00 69.31 74 ARG A O 1
ATOM 559 N N . GLY A 1 75 ? 23.180 -4.295 -22.585 1.00 60.53 75 GLY A N 1
ATOM 560 C CA . GLY A 1 75 ? 24.130 -4.131 -21.480 1.00 60.53 75 GLY A CA 1
ATOM 561 C C . GLY A 1 75 ? 25.389 -4.999 -21.598 1.00 60.53 75 GLY A C 1
ATOM 562 O O . GLY A 1 75 ? 26.492 -4.479 -21.526 1.00 60.53 75 GLY A O 1
ATOM 563 N N . GLU A 1 76 ? 25.278 -6.295 -21.888 1.00 57.56 76 GLU A N 1
ATOM 564 C CA . GLU A 1 76 ? 26.423 -7.198 -22.077 1.00 57.56 76 GLU A CA 1
ATOM 565 C C . GLU A 1 76 ? 27.254 -6.841 -23.307 1.00 57.56 76 GLU A C 1
ATOM 567 O O . GLU A 1 76 ? 28.478 -6.925 -23.277 1.00 57.56 76 GLU A O 1
ATOM 572 N N . ARG A 1 77 ? 26.625 -6.416 -24.409 1.00 60.38 77 ARG A N 1
ATOM 573 C CA . ARG A 1 77 ? 27.371 -5.898 -25.568 1.00 60.38 77 ARG A CA 1
ATOM 574 C C . ARG A 1 77 ? 28.121 -4.616 -25.233 1.00 60.38 77 ARG A C 1
ATOM 576 O O . ARG A 1 77 ? 29.108 -4.320 -25.899 1.00 60.38 77 ARG A O 1
ATOM 583 N N . GLN A 1 78 ? 27.666 -3.871 -24.232 1.00 48.72 78 GLN A N 1
ATOM 584 C CA . GLN A 1 78 ? 28.378 -2.729 -23.682 1.00 48.72 78 GLN A CA 1
ATOM 585 C C . GLN A 1 78 ? 29.502 -3.216 -22.747 1.00 48.72 78 GLN A C 1
ATOM 587 O O . GLN A 1 78 ? 30.660 -2.916 -23.009 1.00 48.72 78 GLN A O 1
ATOM 592 N N . GLY A 1 79 ? 29.216 -4.085 -21.772 1.00 42.97 79 GLY A N 1
ATOM 593 C CA . GLY A 1 79 ? 30.170 -4.620 -20.790 1.00 42.97 79 GLY A CA 1
ATOM 594 C C . GLY A 1 79 ? 31.277 -5.521 -21.358 1.00 42.97 79 GLY A C 1
ATOM 595 O O . GLY A 1 79 ? 32.440 -5.330 -21.028 1.00 42.97 79 GLY A O 1
ATOM 596 N N . ARG A 1 80 ? 30.982 -6.448 -22.280 1.00 51.59 80 ARG A N 1
ATOM 597 C CA . ARG A 1 80 ? 32.000 -7.270 -22.973 1.00 51.59 80 ARG A CA 1
ATOM 598 C C . ARG A 1 80 ? 32.961 -6.414 -23.771 1.00 51.59 80 ARG A C 1
ATOM 600 O O . ARG A 1 80 ? 34.147 -6.704 -23.812 1.00 51.59 80 ARG A O 1
ATOM 607 N N . LYS A 1 81 ? 32.457 -5.331 -24.353 1.00 45.56 81 LYS A N 1
ATOM 608 C CA . LYS A 1 81 ? 33.297 -4.345 -25.018 1.00 45.56 81 LYS A CA 1
ATOM 609 C C . LYS A 1 81 ? 34.217 -3.692 -23.971 1.00 45.56 81 LYS A C 1
ATOM 611 O O . LYS A 1 81 ? 35.406 -3.570 -24.232 1.00 45.56 81 LYS A O 1
ATOM 616 N N . HIS A 1 82 ? 33.703 -3.332 -22.780 1.00 38.03 82 HIS A N 1
ATOM 617 C CA . HIS A 1 82 ? 34.502 -2.736 -21.687 1.00 38.03 82 HIS A CA 1
ATOM 618 C C . HIS A 1 82 ? 35.561 -3.714 -21.140 1.00 38.03 82 HIS A C 1
ATOM 620 O O . HIS A 1 82 ? 36.666 -3.299 -20.814 1.00 38.03 82 HIS A O 1
ATOM 626 N N . ALA A 1 83 ? 35.257 -5.012 -21.078 1.00 44.38 83 ALA A N 1
ATOM 627 C CA . ALA A 1 83 ? 36.189 -6.045 -20.623 1.00 44.38 83 ALA A CA 1
ATOM 628 C C . ALA A 1 83 ? 37.217 -6.458 -21.696 1.00 44.38 83 ALA A C 1
ATOM 630 O O . ALA A 1 83 ? 38.334 -6.841 -21.361 1.00 44.38 83 ALA A O 1
ATOM 631 N N . GLU A 1 84 ? 36.861 -6.399 -22.984 1.00 47.66 84 GLU A N 1
ATOM 632 C CA . GLU A 1 84 ? 37.795 -6.590 -24.107 1.00 47.66 84 GLU A CA 1
ATOM 633 C C . GLU A 1 84 ? 38.807 -5.435 -24.149 1.00 47.66 84 GLU A C 1
ATOM 635 O O . GLU A 1 84 ? 39.998 -5.664 -24.326 1.00 47.66 84 GLU A O 1
ATOM 640 N N . ILE A 1 85 ? 38.363 -4.210 -23.851 1.00 49.59 85 ILE A N 1
ATOM 641 C CA . ILE A 1 85 ? 39.236 -3.059 -23.582 1.00 49.59 85 ILE A CA 1
ATOM 642 C C . ILE A 1 85 ? 40.195 -3.318 -22.416 1.00 49.59 85 ILE A C 1
ATOM 644 O O . ILE A 1 85 ? 41.391 -3.091 -22.566 1.00 49.59 85 ILE A O 1
ATOM 648 N N . ALA A 1 86 ? 39.680 -3.769 -21.267 1.00 42.84 86 ALA A N 1
ATOM 649 C CA . ALA A 1 86 ? 40.481 -3.951 -20.057 1.00 42.84 86 ALA A CA 1
ATOM 650 C C . ALA A 1 86 ? 41.551 -5.042 -20.236 1.00 42.84 86 ALA A C 1
ATOM 652 O O . ALA A 1 86 ? 42.708 -4.830 -19.894 1.00 42.84 86 ALA A O 1
ATOM 653 N N . ARG A 1 87 ? 41.209 -6.158 -20.896 1.00 42.53 87 ARG A N 1
ATOM 654 C CA . ARG A 1 87 ? 42.174 -7.221 -21.237 1.00 42.53 87 ARG A CA 1
ATOM 655 C C . ARG A 1 87 ? 43.222 -6.798 -22.263 1.00 42.53 87 ARG A C 1
ATOM 657 O O . ARG A 1 87 ? 44.343 -7.292 -22.219 1.00 42.53 87 ARG A O 1
ATOM 664 N N . THR A 1 88 ? 42.880 -5.882 -23.169 1.00 48.66 88 THR A N 1
ATOM 665 C CA . THR A 1 88 ? 43.862 -5.317 -24.108 1.00 48.66 88 THR A CA 1
ATOM 666 C C . THR A 1 88 ? 44.849 -4.387 -23.384 1.00 48.66 88 THR A C 1
ATOM 668 O O . THR A 1 88 ? 45.979 -4.257 -23.830 1.00 48.66 88 THR A O 1
ATOM 671 N N . LEU A 1 89 ? 44.450 -3.788 -22.253 1.00 43.94 89 LEU A N 1
ATOM 672 C CA . LEU A 1 89 ? 45.320 -2.965 -21.402 1.00 43.94 89 LEU A CA 1
ATOM 673 C C . LEU A 1 89 ? 46.212 -3.807 -20.468 1.00 43.94 89 LEU A C 1
ATOM 675 O O . LEU A 1 89 ? 47.346 -3.422 -20.217 1.00 43.94 89 LEU A O 1
ATOM 679 N N . GLU A 1 90 ? 45.747 -4.966 -19.988 1.00 37.94 90 GLU A N 1
ATOM 680 C CA . GLU A 1 90 ? 46.552 -5.866 -19.138 1.00 37.94 90 GLU A CA 1
ATOM 681 C C . GLU A 1 90 ? 47.583 -6.697 -19.929 1.00 37.94 90 GLU A C 1
ATOM 683 O O . GLU A 1 90 ? 48.660 -6.994 -19.414 1.00 37.94 90 GLU A O 1
ATOM 688 N N . GLN A 1 91 ? 47.316 -7.022 -21.202 1.00 39.72 91 GLN A N 1
ATOM 689 C CA . GLN A 1 91 ? 48.253 -7.765 -22.065 1.00 39.72 91 GLN A CA 1
ATOM 690 C C . GLN A 1 91 ? 49.506 -6.970 -22.488 1.00 39.72 91 GLN A C 1
ATOM 692 O O . GLN A 1 91 ? 50.414 -7.551 -23.083 1.00 39.72 91 GLN A O 1
ATOM 697 N N . GLU A 1 92 ? 49.606 -5.683 -22.144 1.00 44.22 92 GLU A N 1
ATOM 698 C CA . GLU A 1 92 ? 50.818 -4.873 -22.343 1.00 44.22 92 GLU A CA 1
ATOM 699 C C . GLU A 1 92 ? 51.814 -4.960 -21.159 1.00 44.22 92 GLU A C 1
ATOM 701 O O . GLU A 1 92 ? 52.881 -4.348 -21.212 1.00 44.22 92 GLU A O 1
ATOM 706 N N . THR A 1 93 ? 51.548 -5.794 -20.139 1.00 39.53 93 THR A N 1
ATOM 707 C CA . THR A 1 93 ? 52.454 -6.025 -18.990 1.00 39.53 93 THR A CA 1
ATOM 708 C C . THR A 1 93 ? 52.566 -7.512 -18.577 1.00 39.53 93 THR A C 1
ATOM 710 O O . THR A 1 93 ? 51.944 -7.937 -17.614 1.00 39.53 93 THR A O 1
ATOM 713 N N . GLY A 1 94 ? 53.425 -8.284 -19.272 1.00 29.88 94 GLY A N 1
ATOM 714 C CA . GLY A 1 94 ? 54.127 -9.495 -18.764 1.00 29.88 94 GLY A CA 1
ATOM 715 C C . GLY A 1 94 ? 53.499 -10.899 -18.975 1.00 29.88 94 GLY A C 1
ATOM 716 O O . GLY A 1 94 ? 52.366 -11.142 -18.581 1.00 29.88 94 GLY A O 1
ATOM 717 N N . ARG A 1 95 ? 54.274 -11.850 -19.542 1.00 33.50 95 ARG A N 1
ATOM 718 C CA . ARG A 1 95 ? 54.059 -13.332 -19.539 1.00 33.50 95 ARG A CA 1
ATOM 719 C C . ARG A 1 95 ? 54.875 -13.952 -18.373 1.00 33.50 95 ARG A C 1
ATOM 721 O O . ARG A 1 95 ? 55.868 -13.339 -18.003 1.00 33.50 95 ARG A O 1
ATOM 728 N N . ASP A 1 96 ? 54.509 -15.036 -17.672 1.00 28.14 96 ASP A N 1
ATOM 729 C CA . ASP A 1 96 ? 54.299 -16.443 -18.080 1.00 28.14 96 ASP A CA 1
ATOM 730 C C . ASP A 1 96 ? 53.430 -17.233 -17.058 1.00 28.14 96 ASP A C 1
ATOM 732 O O . ASP A 1 96 ? 53.491 -16.933 -15.867 1.00 28.14 96 ASP A O 1
ATOM 736 N N . ALA A 1 97 ? 52.696 -18.265 -17.524 1.00 26.72 97 ALA A N 1
ATOM 737 C CA . ALA A 1 97 ? 52.483 -19.615 -16.932 1.00 26.72 97 ALA A CA 1
ATOM 738 C C . ALA A 1 97 ? 51.132 -20.244 -17.365 1.00 26.72 97 ALA A C 1
ATOM 740 O O . ALA A 1 97 ? 50.084 -19.604 -17.313 1.00 26.72 97 ALA A O 1
ATOM 741 N N . GLU A 1 98 ? 51.176 -21.505 -17.812 1.00 26.16 98 GLU A N 1
ATOM 742 C CA . GLU A 1 98 ? 50.054 -22.328 -18.303 1.00 26.16 98 GLU A CA 1
ATOM 743 C C . GLU A 1 98 ? 49.411 -23.226 -17.214 1.00 26.16 98 GLU A C 1
ATOM 745 O O . GLU A 1 98 ? 50.021 -23.474 -16.177 1.00 26.16 98 GLU A O 1
ATOM 750 N N . ALA A 1 99 ? 48.239 -23.790 -17.574 1.00 25.52 99 ALA A N 1
ATOM 751 C CA . ALA A 1 99 ? 47.365 -24.793 -16.920 1.00 25.52 99 ALA A CA 1
ATOM 752 C C . ALA A 1 99 ? 46.480 -24.258 -15.767 1.00 25.52 99 ALA A C 1
ATOM 754 O O . ALA A 1 99 ? 46.953 -23.569 -14.880 1.00 25.52 99 ALA A O 1
ATOM 755 N N . ASP A 1 100 ? 45.160 -24.465 -15.722 1.00 24.23 100 ASP A N 1
ATOM 756 C CA . ASP A 1 100 ? 44.391 -25.657 -16.082 1.00 24.23 100 ASP A CA 1
ATOM 757 C C . ASP A 1 100 ? 42.963 -25.301 -16.553 1.00 24.23 100 ASP A C 1
ATOM 759 O O . ASP A 1 100 ? 42.427 -24.230 -16.250 1.00 24.23 100 ASP A O 1
ATOM 763 N N . ARG A 1 101 ? 42.349 -26.198 -17.329 1.00 36.12 101 ARG A N 1
ATOM 764 C CA . ARG A 1 101 ? 40.953 -26.097 -17.785 1.00 36.12 101 ARG A CA 1
ATOM 765 C C . ARG A 1 101 ? 40.037 -26.740 -16.744 1.00 36.12 101 ARG A C 1
ATOM 767 O O . ARG A 1 101 ? 40.277 -27.884 -16.399 1.00 36.12 101 ARG A O 1
ATOM 774 N N . ASP A 1 102 ? 38.979 -26.038 -16.331 1.00 24.23 102 ASP A N 1
ATOM 775 C CA . ASP A 1 102 ? 37.601 -26.558 -16.222 1.00 24.23 102 ASP A CA 1
ATOM 776 C C . ASP A 1 102 ? 36.664 -25.547 -15.536 1.00 24.23 102 ASP A C 1
ATOM 778 O O . ASP A 1 102 ? 36.898 -25.132 -14.408 1.00 24.23 102 ASP A O 1
ATOM 782 N N . ALA A 1 103 ? 35.593 -25.155 -16.239 1.00 25.02 103 ALA A N 1
ATOM 783 C CA . ALA A 1 103 ? 34.265 -24.809 -15.703 1.00 25.02 103 ALA A CA 1
ATOM 784 C C . ALA A 1 103 ? 33.378 -24.320 -16.863 1.00 25.02 103 ALA A C 1
ATOM 786 O O . ALA A 1 103 ? 33.595 -23.259 -17.450 1.00 25.02 103 ALA A O 1
ATOM 787 N N . GLY A 1 104 ? 32.406 -25.149 -17.239 1.00 23.98 104 GLY A N 1
ATOM 788 C CA . GLY A 1 104 ? 31.534 -24.944 -18.387 1.00 23.98 104 GLY A CA 1
ATOM 789 C C . GLY A 1 104 ? 30.383 -23.953 -18.177 1.00 23.98 104 GLY A C 1
ATOM 790 O O . GLY A 1 104 ? 29.984 -23.633 -17.066 1.00 23.98 104 GLY A O 1
ATOM 791 N N . GLY A 1 105 ? 29.815 -23.538 -19.314 1.00 28.75 105 GLY A N 1
ATOM 792 C CA . GLY A 1 105 ? 28.370 -23.372 -19.499 1.00 28.75 105 GLY A CA 1
ATOM 793 C C . GLY A 1 105 ? 27.656 -22.232 -18.766 1.00 28.75 105 GLY A C 1
ATOM 794 O O . GLY A 1 105 ? 26.928 -22.475 -17.818 1.00 28.75 105 GLY A O 1
ATOM 795 N N . ALA A 1 106 ? 27.682 -21.022 -19.331 1.00 30.06 106 ALA A N 1
ATOM 796 C CA . ALA A 1 106 ? 26.633 -20.015 -19.115 1.00 30.06 106 ALA A CA 1
ATOM 797 C C . ALA A 1 106 ? 25.982 -19.662 -20.464 1.00 30.06 106 ALA A C 1
ATOM 799 O O . ALA A 1 106 ? 26.128 -18.566 -21.003 1.00 30.06 106 ALA A O 1
ATOM 800 N N . GLY A 1 107 ? 25.350 -20.663 -21.078 1.00 30.17 107 GLY A N 1
ATOM 801 C CA . GLY A 1 107 ? 24.671 -20.537 -22.374 1.00 30.17 107 GLY A CA 1
ATOM 802 C C . GLY A 1 107 ? 23.446 -21.437 -22.543 1.00 30.17 107 GLY A C 1
ATOM 803 O O . GLY A 1 107 ? 22.721 -21.285 -23.519 1.00 30.17 107 GLY A O 1
ATOM 804 N N . ALA A 1 108 ? 23.179 -22.331 -21.594 1.00 32.25 108 ALA A N 1
ATOM 805 C CA . ALA A 1 108 ? 22.006 -23.191 -21.574 1.00 32.25 108 ALA A CA 1
ATOM 806 C C . ALA A 1 108 ? 21.588 -23.364 -20.108 1.00 32.25 108 ALA A C 1
ATOM 808 O O . ALA A 1 108 ? 22.361 -23.898 -19.323 1.00 32.25 108 ALA A O 1
ATOM 809 N N . GLY A 1 109 ? 20.421 -22.842 -19.725 1.00 27.69 109 GLY A N 1
ATOM 810 C CA . GLY A 1 109 ? 19.918 -22.967 -18.350 1.00 27.69 109 GLY A CA 1
ATOM 811 C C . GLY A 1 109 ? 18.771 -22.027 -17.975 1.00 27.69 109 GLY A C 1
ATOM 812 O O . GLY A 1 109 ? 18.000 -22.342 -17.078 1.00 27.69 109 GLY A O 1
ATOM 813 N N . LEU A 1 110 ? 18.574 -20.914 -18.691 1.00 40.84 110 LEU A N 1
ATOM 814 C CA . LEU A 1 110 ? 17.530 -19.940 -18.329 1.00 40.84 110 LEU A CA 1
ATOM 815 C C . LEU A 1 110 ? 16.096 -20.406 -18.644 1.00 40.84 110 LEU A C 1
ATOM 817 O O . LEU A 1 110 ? 15.147 -19.774 -18.191 1.00 40.84 110 LEU A O 1
ATOM 821 N N . ASP A 1 111 ? 15.925 -21.513 -19.368 1.00 35.06 111 ASP A N 1
ATOM 822 C CA . ASP A 1 111 ? 14.602 -22.055 -19.698 1.00 35.06 111 ASP A CA 1
ATOM 823 C C . ASP A 1 111 ? 14.142 -23.145 -18.701 1.00 35.06 111 ASP A C 1
ATOM 825 O O . ASP A 1 111 ? 12.955 -23.455 -18.645 1.00 35.06 111 ASP A O 1
ATOM 829 N N . GLY A 1 112 ? 15.049 -23.697 -17.876 1.00 34.00 112 GLY A N 1
ATOM 830 C CA . GLY A 1 112 ? 14.773 -24.844 -16.992 1.00 34.00 112 GLY A CA 1
ATOM 831 C C . GLY A 1 112 ? 14.290 -24.496 -15.576 1.00 34.00 112 GLY A C 1
ATOM 832 O O . GLY A 1 112 ? 13.436 -25.190 -15.036 1.00 34.00 112 GLY A O 1
ATOM 833 N N . GLU A 1 113 ? 14.770 -23.401 -14.977 1.00 38.16 113 GLU A N 1
ATOM 834 C CA . GLU A 1 113 ? 14.460 -23.042 -13.573 1.00 38.16 113 GLU A CA 1
ATOM 835 C C . GLU A 1 113 ? 13.208 -22.161 -13.401 1.00 38.16 113 GLU A C 1
ATOM 837 O O . GLU A 1 113 ? 12.777 -21.865 -12.289 1.00 38.16 113 GLU A O 1
ATOM 842 N N . LEU A 1 114 ? 12.604 -21.714 -14.503 1.00 41.34 114 LEU A N 1
ATOM 843 C CA . LEU A 1 114 ? 11.444 -20.813 -14.511 1.00 41.34 114 LEU A CA 1
ATOM 844 C C . LEU A 1 114 ? 10.101 -21.544 -14.693 1.00 41.34 114 LEU A C 1
ATOM 846 O O . LEU A 1 114 ? 9.072 -20.881 -14.807 1.00 41.34 114 LEU A O 1
ATOM 850 N N . SER A 1 115 ? 10.102 -22.881 -14.755 1.00 37.03 115 SER A N 1
ATOM 851 C CA . SER A 1 115 ? 8.929 -23.672 -15.163 1.00 37.03 115 SER A CA 1
ATOM 852 C C . SER A 1 115 ? 8.075 -24.227 -14.010 1.00 37.03 115 SER A C 1
ATOM 854 O O . SER A 1 115 ? 7.077 -24.897 -14.274 1.00 37.03 115 SER A O 1
ATOM 856 N N . GLY A 1 116 ? 8.430 -23.966 -12.748 1.00 40.75 116 GLY A N 1
ATOM 857 C CA . GLY A 1 116 ? 7.620 -24.350 -11.586 1.00 40.75 116 GLY A CA 1
ATOM 858 C C . GLY A 1 116 ? 6.770 -23.188 -11.069 1.00 40.75 116 GLY A C 1
ATOM 859 O O . GLY A 1 116 ? 7.289 -22.087 -10.895 1.00 40.75 116 GLY A O 1
ATOM 860 N N . ALA A 1 117 ? 5.489 -23.436 -10.772 1.00 50.47 117 ALA A N 1
ATOM 861 C CA . ALA A 1 117 ? 4.630 -22.476 -10.068 1.00 50.47 117 ALA A CA 1
ATOM 862 C C . ALA A 1 117 ? 5.262 -22.016 -8.736 1.00 50.47 117 ALA A C 1
ATOM 864 O O . ALA A 1 117 ? 5.229 -20.831 -8.420 1.00 50.47 117 ALA A O 1
ATOM 865 N N . SER A 1 118 ? 5.963 -22.927 -8.049 1.00 56.12 118 SER A N 1
ATOM 866 C CA . SER A 1 118 ? 6.702 -22.665 -6.808 1.00 56.12 118 SER A CA 1
ATOM 867 C C . SER A 1 118 ? 7.785 -21.588 -6.942 1.00 56.12 118 SER A C 1
ATOM 869 O O . SER A 1 118 ? 7.898 -20.726 -6.082 1.00 56.12 118 SER A O 1
ATOM 871 N N . GLY A 1 119 ? 8.552 -21.571 -8.037 1.00 66.00 119 GLY A N 1
ATOM 872 C CA . GLY A 1 119 ? 9.619 -20.580 -8.220 1.00 66.00 119 GLY A CA 1
ATOM 873 C C . GLY A 1 119 ? 9.100 -19.157 -8.459 1.00 66.00 119 GLY A C 1
ATOM 874 O O . GLY A 1 119 ? 9.764 -18.191 -8.094 1.00 66.00 119 GLY A O 1
ATOM 875 N N . LEU A 1 120 ? 7.917 -19.017 -9.067 1.00 69.94 120 LEU A N 1
ATOM 876 C CA . LEU A 1 120 ? 7.266 -17.717 -9.268 1.00 69.94 120 LEU A CA 1
ATOM 877 C C . LEU A 1 120 ? 6.581 -17.220 -7.997 1.00 69.94 120 LEU A C 1
ATOM 879 O O . LEU A 1 120 ? 6.607 -16.023 -7.723 1.00 69.94 120 LEU A O 1
ATOM 883 N N . ASP A 1 121 ? 5.985 -18.130 -7.236 1.00 75.44 121 ASP A N 1
ATOM 884 C CA . ASP A 1 121 ? 5.372 -17.828 -5.949 1.00 75.44 121 ASP A CA 1
ATOM 885 C C . ASP A 1 121 ? 6.439 -17.334 -4.948 1.00 75.44 121 ASP A C 1
ATOM 887 O O . ASP A 1 121 ? 6.268 -16.271 -4.345 1.00 75.44 121 ASP A O 1
ATOM 891 N N . ASP A 1 122 ? 7.609 -17.980 -4.896 1.00 80.25 122 ASP A N 1
ATOM 892 C CA . ASP A 1 122 ? 8.750 -17.485 -4.115 1.00 80.25 122 ASP A CA 1
ATOM 893 C C . ASP A 1 122 ? 9.236 -16.100 -4.582 1.00 80.25 122 ASP A C 1
ATOM 895 O O . ASP A 1 122 ? 9.611 -15.257 -3.766 1.00 80.25 122 ASP A O 1
ATOM 899 N N . ASP A 1 123 ? 9.252 -15.836 -5.894 1.00 87.19 123 ASP A N 1
ATOM 900 C CA . ASP A 1 123 ? 9.645 -14.526 -6.423 1.00 87.19 123 ASP A CA 1
ATOM 901 C C . ASP A 1 123 ? 8.649 -13.437 -5.989 1.00 87.19 123 ASP A C 1
ATOM 903 O O . ASP A 1 123 ? 9.051 -12.321 -5.650 1.00 87.19 123 ASP A O 1
ATOM 907 N N . VAL A 1 124 ? 7.348 -13.739 -5.964 1.00 86.69 124 VAL A N 1
ATOM 908 C CA . VAL A 1 124 ? 6.329 -12.807 -5.460 1.00 86.69 124 VAL A CA 1
ATOM 909 C C . VAL A 1 124 ? 6.523 -12.550 -3.968 1.00 86.69 124 VAL A C 1
ATOM 911 O O . VAL A 1 124 ? 6.440 -11.396 -3.545 1.00 86.69 124 VAL A O 1
ATOM 914 N N . LEU A 1 125 ? 6.846 -13.584 -3.186 1.00 86.81 125 LEU A N 1
ATOM 915 C CA . LEU A 1 125 ? 7.171 -13.433 -1.769 1.00 86.81 125 LEU A CA 1
ATOM 916 C C . LEU A 1 125 ? 8.387 -12.510 -1.569 1.00 86.81 125 LEU A C 1
ATOM 918 O O . LEU A 1 125 ? 8.316 -11.560 -0.788 1.00 86.81 125 LEU A O 1
ATOM 922 N N . ARG A 1 126 ? 9.469 -12.714 -2.336 1.00 89.88 126 ARG A N 1
ATOM 923 C CA . ARG A 1 126 ? 10.649 -11.821 -2.351 1.00 89.88 126 ARG A CA 1
ATOM 924 C C . ARG A 1 126 ? 10.262 -10.382 -2.683 1.00 89.88 126 ARG A C 1
ATOM 926 O O . ARG A 1 126 ? 10.714 -9.449 -2.020 1.00 89.88 126 ARG A O 1
ATOM 933 N N . LEU A 1 127 ? 9.391 -10.192 -3.675 1.00 91.44 127 LEU A N 1
ATOM 934 C CA . LEU A 1 127 ? 8.916 -8.867 -4.059 1.00 91.44 127 LEU A CA 1
ATOM 935 C C . LEU A 1 127 ? 8.131 -8.187 -2.926 1.00 91.44 127 LEU A C 1
ATOM 937 O O . LEU A 1 127 ? 8.324 -6.987 -2.729 1.00 91.44 127 LEU A O 1
ATOM 941 N N . MET A 1 128 ? 7.322 -8.927 -2.152 1.00 91.31 128 MET A N 1
ATOM 942 C CA . MET A 1 128 ? 6.634 -8.381 -0.971 1.00 91.31 128 MET A CA 1
ATOM 943 C C . MET A 1 128 ? 7.624 -7.804 0.038 1.00 91.31 128 MET A C 1
ATOM 945 O O . MET A 1 128 ? 7.507 -6.638 0.423 1.00 91.31 128 MET A O 1
ATOM 949 N N . PHE A 1 129 ? 8.646 -8.582 0.401 1.00 90.94 129 PHE A N 1
ATOM 950 C CA . PHE A 1 129 ? 9.674 -8.153 1.349 1.00 90.94 129 PHE A CA 1
ATOM 951 C C . PHE A 1 129 ? 10.431 -6.910 0.884 1.00 90.94 129 PHE A C 1
ATOM 953 O O . PHE A 1 129 ? 10.722 -6.024 1.689 1.00 90.94 129 PHE A O 1
ATOM 960 N N . ILE A 1 130 ? 10.729 -6.815 -0.411 1.00 91.25 130 ILE A N 1
ATOM 961 C CA . ILE A 1 130 ? 11.440 -5.665 -0.975 1.00 91.25 130 ILE A CA 1
ATOM 962 C C . ILE A 1 130 ? 10.541 -4.431 -1.022 1.00 91.25 130 ILE A C 1
ATOM 964 O O . ILE A 1 130 ? 10.970 -3.344 -0.636 1.00 91.25 130 ILE A O 1
ATOM 968 N N . SER A 1 131 ? 9.278 -4.578 -1.437 1.00 91.69 131 SER A N 1
ATOM 969 C CA . SER A 1 131 ? 8.337 -3.453 -1.455 1.00 91.69 131 SER A CA 1
ATOM 970 C C . SER A 1 131 ? 8.015 -2.921 -0.057 1.00 91.69 131 SER A C 1
ATOM 972 O O . SER A 1 131 ? 7.724 -1.735 0.097 1.00 91.69 131 SER A O 1
ATOM 974 N N . SER A 1 132 ? 8.122 -3.778 0.961 1.00 91.06 132 SER A N 1
ATOM 975 C CA . SER A 1 132 ? 7.931 -3.442 2.372 1.00 91.06 132 SER A CA 1
ATOM 976 C C . SER A 1 132 ? 9.255 -3.326 3.140 1.00 91.06 132 SER A C 1
ATOM 978 O O . SER A 1 132 ? 9.273 -3.459 4.358 1.00 91.06 132 SER A O 1
ATOM 980 N N . HIS A 1 133 ? 10.381 -3.068 2.468 1.00 90.62 133 HIS A N 1
ATOM 981 C CA . HIS A 1 133 ? 11.681 -2.991 3.137 1.00 90.62 133 HIS A CA 1
ATOM 982 C C . HIS A 1 133 ? 11.720 -1.817 4.148 1.00 90.62 133 HIS A C 1
ATOM 984 O O . HIS A 1 133 ? 11.383 -0.693 3.772 1.00 90.62 133 HIS A O 1
ATOM 990 N N . PRO A 1 134 ? 12.191 -2.006 5.400 1.00 88.75 134 PRO A N 1
ATOM 991 C CA . PRO A 1 134 ? 12.186 -0.982 6.456 1.00 88.75 134 PRO A CA 1
ATOM 992 C C . PRO A 1 134 ? 13.070 0.242 6.166 1.00 88.75 134 PRO A C 1
ATOM 994 O O . PRO A 1 134 ? 12.879 1.288 6.773 1.00 88.75 134 PRO A O 1
ATOM 997 N N . VAL A 1 135 ? 14.002 0.138 5.210 1.00 90.69 135 VAL A N 1
ATOM 998 C CA . VAL A 1 135 ? 14.757 1.297 4.675 1.00 90.69 135 VAL A CA 1
ATOM 999 C C . VAL A 1 135 ? 13.840 2.353 4.048 1.00 90.69 135 VAL A C 1
ATOM 1001 O O . VAL A 1 135 ? 14.189 3.527 3.967 1.00 90.69 135 VAL A O 1
ATOM 1004 N N . LEU A 1 136 ? 12.655 1.938 3.598 1.00 91.81 136 LEU A N 1
ATOM 1005 C CA . LEU A 1 136 ? 11.656 2.820 3.030 1.00 91.81 136 LEU A CA 1
ATOM 1006 C C . LEU A 1 136 ? 10.746 3.361 4.139 1.00 91.81 136 LEU A C 1
ATOM 1008 O O . LEU A 1 136 ? 10.243 2.576 4.948 1.00 91.81 136 LEU A O 1
ATOM 1012 N N . PRO A 1 137 ? 10.433 4.667 4.143 1.00 92.12 137 PRO A N 1
ATOM 1013 C CA . PRO A 1 137 ? 9.378 5.227 4.983 1.00 92.12 137 PRO A CA 1
ATOM 1014 C C . PRO A 1 137 ? 8.022 4.539 4.759 1.00 92.12 137 PRO A C 1
ATOM 1016 O O . PRO A 1 137 ? 7.718 4.107 3.647 1.00 92.12 137 PRO A O 1
ATOM 1019 N N . THR A 1 138 ? 7.166 4.502 5.782 1.00 88.44 138 THR A N 1
ATOM 1020 C CA . THR A 1 138 ? 5.872 3.787 5.771 1.00 88.44 138 THR A CA 1
ATOM 1021 C C . THR A 1 138 ? 4.986 4.146 4.575 1.00 88.44 138 THR A C 1
ATOM 1023 O O . THR A 1 138 ? 4.485 3.263 3.881 1.00 88.44 138 THR A O 1
ATOM 1026 N N . GLU A 1 139 ? 4.863 5.437 4.251 1.00 88.31 139 GLU A N 1
ATOM 1027 C CA . GLU A 1 139 ? 4.080 5.896 3.093 1.00 88.31 139 GLU A CA 1
ATOM 1028 C C . GLU A 1 139 ? 4.636 5.386 1.754 1.00 88.31 139 GLU A C 1
ATOM 1030 O O . GLU A 1 139 ? 3.886 5.152 0.805 1.00 88.31 139 GLU A O 1
ATOM 1035 N N . GLN A 1 140 ? 5.961 5.231 1.665 1.00 93.56 140 GLN A N 1
ATOM 1036 C CA . GLN A 1 140 ? 6.632 4.694 0.485 1.00 93.56 140 GLN A CA 1
ATOM 1037 C C . GLN A 1 140 ? 6.442 3.181 0.394 1.00 93.56 140 GLN A C 1
ATOM 1039 O O . GLN A 1 140 ? 6.146 2.697 -0.696 1.00 93.56 140 GLN A O 1
ATOM 1044 N N . ARG A 1 141 ? 6.521 2.454 1.522 1.00 94.56 141 ARG A N 1
ATOM 1045 C CA . ARG A 1 141 ? 6.219 1.014 1.578 1.00 94.56 141 ARG A CA 1
ATOM 1046 C C . ARG A 1 141 ? 4.800 0.726 1.094 1.00 94.56 141 ARG A C 1
ATOM 1048 O O . ARG A 1 141 ? 4.614 -0.100 0.204 1.00 94.56 141 ARG A O 1
ATOM 1055 N N . ALA A 1 142 ? 3.806 1.448 1.613 1.00 89.44 142 ALA A N 1
ATOM 1056 C CA . ALA A 1 142 ? 2.405 1.269 1.230 1.00 89.44 142 ALA A CA 1
ATOM 1057 C C . ALA A 1 142 ? 2.160 1.576 -0.256 1.00 89.44 142 ALA A C 1
ATOM 1059 O O . ALA A 1 142 ? 1.586 0.757 -0.976 1.00 89.44 142 ALA A O 1
ATOM 1060 N N . ALA A 1 143 ? 2.651 2.722 -0.743 1.00 91.06 143 ALA A N 1
ATOM 1061 C CA . ALA A 1 143 ? 2.486 3.112 -2.142 1.00 91.06 143 ALA A CA 1
ATOM 1062 C C . ALA A 1 143 ? 3.192 2.145 -3.106 1.00 91.06 143 ALA A C 1
ATOM 1064 O O . ALA A 1 143 ? 2.625 1.783 -4.137 1.00 91.06 143 ALA A O 1
ATOM 1065 N N . LEU A 1 144 ? 4.412 1.705 -2.776 1.00 94.19 144 LEU A N 1
ATOM 1066 C CA . LEU A 1 144 ? 5.169 0.768 -3.603 1.00 94.19 144 LEU A CA 1
ATOM 1067 C C . LEU A 1 144 ? 4.526 -0.627 -3.607 1.00 94.19 144 LEU A C 1
ATOM 1069 O O . LEU A 1 144 ? 4.395 -1.226 -4.670 1.00 94.19 144 LEU A O 1
ATOM 1073 N N . THR A 1 145 ? 4.053 -1.110 -2.455 1.00 92.56 145 THR A N 1
ATOM 1074 C CA . THR A 1 145 ? 3.357 -2.405 -2.332 1.00 92.56 145 THR A CA 1
ATOM 1075 C C . THR A 1 145 ? 2.080 -2.426 -3.179 1.00 92.56 145 THR A C 1
ATOM 1077 O O . THR A 1 145 ? 1.891 -3.327 -3.997 1.00 92.56 145 THR A O 1
ATOM 1080 N N . LEU A 1 146 ? 1.238 -1.391 -3.082 1.00 89.00 146 LEU A N 1
ATOM 1081 C CA . LEU A 1 146 ? 0.025 -1.265 -3.904 1.00 89.00 146 LEU A CA 1
ATOM 1082 C C . LEU A 1 146 ? 0.326 -1.146 -5.400 1.00 89.00 146 LEU A C 1
ATOM 1084 O O . LEU A 1 146 ? -0.418 -1.672 -6.228 1.00 89.00 146 LEU A O 1
ATOM 1088 N N . ARG A 1 147 ? 1.419 -0.466 -5.757 1.00 90.38 147 ARG A N 1
ATOM 1089 C CA . ARG A 1 147 ? 1.830 -0.308 -7.151 1.00 90.38 147 ARG A CA 1
ATOM 1090 C C . ARG A 1 147 ? 2.315 -1.622 -7.761 1.00 90.38 147 ARG A C 1
ATOM 1092 O O . ARG A 1 147 ? 1.870 -1.984 -8.847 1.00 90.38 147 ARG A O 1
ATOM 1099 N N . LEU A 1 148 ? 3.237 -2.308 -7.088 1.00 90.12 148 LEU A N 1
ATOM 1100 C CA . LEU A 1 148 ? 3.911 -3.490 -7.630 1.00 90.12 148 LEU A CA 1
ATOM 1101 C C . LEU A 1 148 ? 3.057 -4.751 -7.491 1.00 90.12 148 LEU A C 1
ATOM 1103 O O . LEU A 1 148 ? 2.905 -5.503 -8.455 1.00 90.12 148 LEU A O 1
ATOM 1107 N N . LEU A 1 149 ? 2.479 -4.971 -6.308 1.00 88.06 149 LEU A N 1
ATOM 1108 C CA . LEU A 1 149 ? 1.710 -6.180 -6.019 1.00 88.06 149 LEU A CA 1
ATOM 1109 C C . LEU A 1 149 ? 0.224 -6.009 -6.283 1.00 88.06 149 LEU A C 1
ATOM 1111 O O . LEU A 1 149 ? -0.413 -6.943 -6.766 1.00 88.06 149 LEU A O 1
ATOM 1115 N N . GLY A 1 150 ? -0.315 -4.830 -5.964 1.00 77.44 150 GLY A N 1
ATOM 1116 C CA . GLY A 1 150 ? -1.724 -4.519 -6.196 1.00 77.44 150 GLY A CA 1
ATOM 1117 C C . GLY A 1 150 ? -2.052 -4.189 -7.651 1.00 77.44 150 GLY A C 1
ATOM 1118 O O . GLY A 1 150 ? -3.203 -4.275 -8.070 1.00 77.44 150 GLY A O 1
ATOM 1119 N N . GLY A 1 151 ? -1.047 -3.808 -8.445 1.00 80.25 151 GLY A N 1
ATOM 1120 C CA . GLY A 1 151 ? -1.246 -3.395 -9.833 1.00 80.25 151 GLY A CA 1
ATOM 1121 C C . GLY A 1 151 ? -2.018 -2.078 -9.971 1.00 80.25 151 GLY A C 1
ATOM 1122 O O . GLY A 1 151 ? -2.498 -1.770 -11.064 1.00 80.25 151 GLY A O 1
ATOM 1123 N N . LEU A 1 152 ? -2.138 -1.295 -8.889 1.00 83.44 152 LEU A N 1
ATOM 1124 C CA . LEU A 1 152 ? -2.834 -0.010 -8.901 1.00 83.44 152 LEU A CA 1
ATOM 1125 C C . LEU A 1 152 ? -2.019 1.057 -9.646 1.00 83.44 152 LEU A C 1
ATOM 1127 O O . LEU A 1 152 ? -0.782 1.091 -9.656 1.00 83.44 152 LEU A O 1
ATOM 1131 N N . THR A 1 153 ? -2.732 1.983 -10.269 1.00 81.75 153 THR A N 1
ATOM 1132 C CA . THR A 1 153 ? -2.173 3.209 -10.842 1.00 81.75 153 THR A CA 1
ATOM 1133 C C . THR A 1 153 ? -1.870 4.246 -9.761 1.00 81.75 153 THR A C 1
ATOM 1135 O O . THR A 1 153 ? -2.465 4.237 -8.683 1.00 81.75 153 THR A O 1
ATOM 1138 N N . SER A 1 154 ? -0.969 5.191 -10.056 1.00 83.94 154 SER A N 1
ATOM 1139 C CA . SER A 1 154 ? -0.709 6.334 -9.167 1.00 83.94 154 SER A CA 1
ATOM 1140 C C . SER A 1 154 ? -1.988 7.110 -8.859 1.00 83.94 154 SER A C 1
ATOM 1142 O O . SER A 1 154 ? -2.178 7.525 -7.722 1.00 83.94 154 SER A O 1
ATOM 1144 N N . GLN A 1 155 ? -2.880 7.249 -9.844 1.00 80.25 155 GLN A N 1
ATOM 1145 C CA . GLN A 1 155 ? -4.183 7.888 -9.691 1.00 80.25 155 GLN A CA 1
ATOM 1146 C C . GLN A 1 155 ? -5.104 7.119 -8.732 1.00 80.25 155 GLN A C 1
ATOM 1148 O O . GLN A 1 155 ? -5.703 7.725 -7.844 1.00 80.25 155 GLN A O 1
ATOM 1153 N N . GLU A 1 156 ? -5.209 5.793 -8.877 1.00 76.62 156 GLU A N 1
ATOM 1154 C CA . GLU A 1 156 ? -6.004 4.955 -7.968 1.00 76.62 156 GLU A CA 1
ATOM 1155 C C . GLU A 1 156 ? -5.479 5.051 -6.532 1.00 76.62 156 GLU A C 1
ATOM 1157 O O . GLU A 1 156 ? -6.269 5.268 -5.619 1.00 76.62 156 GLU A O 1
ATOM 1162 N N . ILE A 1 157 ? -4.157 4.977 -6.338 1.00 82.31 157 ILE A N 1
ATOM 1163 C CA . ILE A 1 157 ? -3.516 5.116 -5.020 1.00 82.31 157 ILE A CA 1
ATOM 1164 C C . ILE A 1 157 ? -3.743 6.529 -4.455 1.00 82.31 157 ILE A C 1
ATOM 1166 O O . ILE A 1 157 ? -4.078 6.689 -3.287 1.00 82.31 157 ILE A O 1
ATOM 1170 N N . ALA A 1 158 ? -3.609 7.570 -5.273 1.00 80.56 158 ALA A N 1
ATOM 1171 C CA . ALA A 1 158 ? -3.814 8.955 -4.856 1.00 80.56 158 ALA A CA 1
ATOM 1172 C C . ALA A 1 158 ? -5.241 9.215 -4.377 1.00 80.56 158 ALA A C 1
ATOM 1174 O O . ALA A 1 158 ? -5.440 9.807 -3.318 1.00 80.56 158 ALA A O 1
ATOM 1175 N N . ARG A 1 159 ? -6.228 8.696 -5.115 1.00 75.38 159 ARG A N 1
ATOM 1176 C CA . ARG A 1 159 ? -7.636 8.726 -4.713 1.00 75.38 159 ARG A CA 1
ATOM 1177 C C . ARG A 1 159 ? -7.868 7.951 -3.416 1.00 75.38 159 ARG A C 1
ATOM 1179 O O . ARG A 1 159 ? -8.626 8.406 -2.568 1.00 75.38 159 ARG A O 1
ATOM 1186 N N . ALA A 1 160 ? -7.204 6.810 -3.259 1.00 73.81 160 ALA A N 1
ATOM 1187 C CA . ALA A 1 160 ? -7.274 5.970 -2.069 1.00 73.81 160 ALA A CA 1
ATOM 1188 C C . ALA A 1 160 ? -6.774 6.682 -0.798 1.00 73.81 160 ALA A C 1
ATOM 1190 O O . ALA A 1 160 ? -7.416 6.586 0.240 1.00 73.81 160 ALA A O 1
ATOM 1191 N N . PHE A 1 161 ? -5.669 7.425 -0.889 1.00 76.44 161 PHE A N 1
ATOM 1192 C CA . PHE A 1 161 ? -5.058 8.127 0.250 1.00 76.44 161 PHE A CA 1
ATOM 1193 C C . PHE A 1 161 ? -5.427 9.616 0.346 1.00 76.44 161 PHE A C 1
ATOM 1195 O O . PHE A 1 161 ? -4.893 10.317 1.203 1.00 76.44 161 PHE A O 1
ATOM 1202 N N . LEU A 1 162 ? -6.292 10.120 -0.544 1.00 77.31 162 LEU A N 1
ATOM 1203 C CA . LEU A 1 162 ? -6.665 11.539 -0.657 1.00 77.31 162 LEU A CA 1
ATOM 1204 C C . LEU A 1 162 ? -5.465 12.496 -0.689 1.00 77.31 162 LEU A C 1
ATOM 1206 O O . LEU A 1 162 ? -5.460 13.562 -0.074 1.00 77.31 162 LEU A O 1
ATOM 1210 N N . VAL A 1 163 ? -4.436 12.114 -1.438 1.00 85.19 163 VAL A N 1
ATOM 1211 C CA . VAL A 1 163 ? -3.257 12.949 -1.685 1.00 85.19 163 VAL A CA 1
ATOM 1212 C C . VAL A 1 163 ? -3.152 13.275 -3.173 1.00 85.19 163 VAL A C 1
ATOM 1214 O O . VAL A 1 163 ? -3.676 12.529 -3.999 1.00 85.19 163 VAL A O 1
ATOM 1217 N N . PRO A 1 164 ? -2.448 14.353 -3.561 1.00 86.62 164 PRO A N 1
ATOM 1218 C CA . PRO A 1 164 ? -2.203 14.634 -4.969 1.00 86.62 164 PRO A CA 1
ATOM 1219 C C . PRO A 1 164 ? -1.502 13.465 -5.672 1.00 86.62 164 PRO A C 1
ATOM 1221 O O . PRO A 1 164 ? -0.559 12.878 -5.135 1.00 86.62 164 PRO A O 1
ATOM 1224 N N . GLU A 1 165 ? -1.901 13.168 -6.911 1.00 88.75 165 GLU A N 1
ATOM 1225 C CA . GLU A 1 165 ? -1.298 12.088 -7.709 1.00 88.75 165 GLU A CA 1
ATOM 1226 C C . GLU A 1 165 ? 0.219 12.244 -7.858 1.00 88.75 165 GLU A C 1
ATOM 1228 O O . GLU A 1 165 ? 0.972 11.274 -7.749 1.00 88.75 165 GLU A O 1
ATOM 1233 N N . GLN A 1 166 ? 0.687 13.484 -8.008 1.00 84.69 166 GLN A N 1
ATOM 1234 C CA . GLN A 1 166 ? 2.111 13.795 -8.072 1.00 84.69 166 GLN A CA 1
ATOM 1235 C C . GLN A 1 166 ? 2.861 13.368 -6.801 1.00 84.69 166 GLN A C 1
ATOM 1237 O O . GLN A 1 166 ? 3.994 12.896 -6.898 1.00 84.69 166 GLN A O 1
ATOM 1242 N N . THR A 1 167 ? 2.240 13.484 -5.624 1.00 85.69 167 THR A N 1
ATOM 1243 C CA . THR A 1 167 ? 2.827 13.050 -4.350 1.00 85.69 167 THR A CA 1
ATOM 1244 C C . THR A 1 167 ? 3.031 11.539 -4.342 1.00 85.69 167 THR A C 1
ATOM 1246 O O . THR A 1 167 ? 4.110 11.065 -3.989 1.00 85.69 167 THR A O 1
ATOM 1249 N N . VAL A 1 168 ? 2.040 10.769 -4.800 1.00 86.56 168 VAL A N 1
ATOM 1250 C CA . VAL A 1 168 ? 2.155 9.307 -4.917 1.00 86.56 168 VAL A CA 1
ATOM 1251 C C . VAL A 1 168 ? 3.223 8.911 -5.930 1.00 86.56 168 VAL A C 1
ATOM 1253 O O . VAL A 1 168 ? 4.082 8.084 -5.622 1.00 86.56 168 VAL A O 1
ATOM 1256 N N . ALA A 1 169 ? 3.228 9.530 -7.113 1.00 83.94 169 ALA A N 1
ATOM 1257 C CA . ALA A 1 169 ? 4.233 9.257 -8.137 1.00 83.94 169 ALA A CA 1
ATOM 1258 C C . ALA A 1 169 ? 5.659 9.529 -7.621 1.00 83.94 169 ALA A C 1
ATOM 1260 O O . ALA A 1 169 ? 6.570 8.732 -7.850 1.00 83.94 169 ALA A O 1
ATOM 1261 N N . GLN A 1 170 ? 5.852 10.618 -6.868 1.00 88.25 170 GLN A N 1
ATOM 1262 C CA . GLN A 1 170 ? 7.127 10.927 -6.222 1.00 88.25 170 GLN A CA 1
ATOM 1263 C C . GLN A 1 170 ? 7.492 9.920 -5.127 1.00 88.25 170 GLN A C 1
ATOM 1265 O O . GLN A 1 170 ? 8.655 9.525 -5.062 1.00 88.25 170 GLN A O 1
ATOM 1270 N N . ARG A 1 171 ? 6.535 9.489 -4.292 1.00 93.00 171 ARG A N 1
ATOM 1271 C CA . ARG A 1 171 ? 6.755 8.450 -3.270 1.00 93.00 171 ARG A CA 1
ATOM 1272 C C . ARG A 1 171 ? 7.253 7.155 -3.912 1.00 93.00 171 ARG A C 1
ATOM 1274 O O . ARG A 1 171 ? 8.292 6.654 -3.502 1.00 93.00 171 ARG A O 1
ATOM 1281 N N . ILE A 1 172 ? 6.585 6.680 -4.965 1.00 89.81 172 ILE A N 1
ATOM 1282 C CA . ILE A 1 172 ? 6.971 5.463 -5.699 1.00 89.81 172 ILE A CA 1
ATOM 1283 C C . ILE A 1 172 ? 8.357 5.622 -6.342 1.00 89.81 172 ILE A C 1
ATOM 1285 O O . ILE A 1 172 ? 9.207 4.744 -6.211 1.00 89.81 172 ILE A O 1
ATOM 1289 N N . ALA A 1 173 ? 8.616 6.746 -7.019 1.00 87.12 173 ALA A N 1
ATOM 1290 C CA . ALA A 1 173 ? 9.900 6.982 -7.681 1.00 87.12 173 ALA A CA 1
ATOM 1291 C C . ALA A 1 173 ? 11.071 7.080 -6.688 1.00 87.12 173 ALA A C 1
ATOM 1293 O O . ALA A 1 173 ? 12.155 6.569 -6.967 1.00 87.12 173 ALA A O 1
ATOM 1294 N N . ARG A 1 174 ? 10.864 7.729 -5.533 1.00 89.69 174 ARG A N 1
ATOM 1295 C CA . ARG A 1 174 ? 11.862 7.784 -4.454 1.00 89.69 174 ARG A CA 1
ATOM 1296 C C . ARG A 1 174 ? 12.099 6.401 -3.862 1.00 89.69 174 ARG A C 1
ATOM 1298 O O . ARG A 1 174 ? 13.255 6.022 -3.752 1.00 89.69 174 ARG A O 1
ATOM 1305 N N . ALA A 1 175 ? 11.038 5.640 -3.597 1.00 91.31 175 ALA A N 1
ATOM 1306 C CA . ALA A 1 175 ? 11.144 4.294 -3.046 1.00 91.31 175 ALA A CA 1
ATOM 1307 C C . ALA A 1 175 ? 12.015 3.381 -3.921 1.00 91.31 175 ALA A C 1
ATOM 1309 O O . ALA A 1 175 ? 12.967 2.776 -3.439 1.00 91.31 175 ALA A O 1
ATOM 1310 N N . LYS A 1 176 ? 11.751 3.351 -5.234 1.00 87.94 176 LYS A N 1
ATOM 1311 C CA . LYS A 1 176 ? 12.558 2.584 -6.197 1.00 87.94 176 LYS A CA 1
ATOM 1312 C C . LYS A 1 176 ? 14.020 3.016 -6.215 1.00 87.94 176 LYS A C 1
ATOM 1314 O O . LYS A 1 176 ? 14.897 2.163 -6.244 1.00 87.94 176 LYS A O 1
ATOM 1319 N N . ARG A 1 177 ? 14.274 4.330 -6.202 1.00 86.94 177 ARG A N 1
ATOM 1320 C CA . ARG A 1 177 ? 15.637 4.868 -6.191 1.00 86.94 177 ARG A CA 1
ATOM 1321 C C . ARG A 1 177 ? 16.376 4.452 -4.924 1.00 86.94 177 ARG A C 1
ATOM 1323 O O . ARG A 1 177 ? 17.478 3.950 -5.033 1.00 86.94 177 ARG A O 1
ATOM 1330 N N . THR A 1 178 ? 15.746 4.582 -3.758 1.00 89.56 178 THR A N 1
ATOM 1331 C CA . THR A 1 178 ? 16.334 4.150 -2.486 1.00 89.56 178 THR A CA 1
ATOM 1332 C C . THR A 1 178 ? 16.659 2.657 -2.497 1.00 89.56 178 THR A C 1
ATOM 1334 O O . THR A 1 178 ? 17.761 2.286 -2.127 1.00 89.56 178 THR A O 1
ATOM 1337 N N . LEU A 1 179 ? 15.758 1.794 -2.982 1.00 88.25 179 LEU A N 1
ATOM 1338 C CA . LEU A 1 179 ? 16.047 0.357 -3.087 1.00 88.25 179 LEU A CA 1
ATOM 1339 C C . LEU A 1 179 ? 17.231 0.048 -4.021 1.00 88.25 179 LEU A C 1
ATOM 1341 O O . LEU A 1 179 ? 18.009 -0.859 -3.730 1.00 88.25 179 LEU A O 1
ATOM 1345 N N . ALA A 1 180 ? 17.358 0.784 -5.129 1.00 83.31 180 ALA A N 1
ATOM 1346 C CA . ALA A 1 180 ? 18.454 0.623 -6.081 1.00 83.31 180 ALA A CA 1
ATOM 1347 C C . ALA A 1 180 ? 19.791 1.151 -5.531 1.00 83.31 180 ALA A C 1
ATOM 1349 O O . ALA A 1 180 ? 20.807 0.470 -5.651 1.00 83.31 180 ALA A O 1
ATOM 1350 N N . ASP A 1 181 ? 19.787 2.331 -4.904 1.00 83.88 181 ASP A N 1
ATOM 1351 C CA . ASP A 1 181 ? 20.973 2.965 -4.315 1.00 83.88 181 ASP A CA 1
ATOM 1352 C C . ASP A 1 181 ? 21.552 2.108 -3.174 1.00 83.88 181 ASP A C 1
ATOM 1354 O O . ASP A 1 181 ? 22.766 1.929 -3.088 1.00 83.88 181 ASP A O 1
ATOM 1358 N N . GLU A 1 182 ? 20.678 1.514 -2.355 1.00 86.31 182 GLU A N 1
ATOM 1359 C CA . GLU A 1 182 ? 21.037 0.604 -1.256 1.00 86.31 182 GLU A CA 1
ATOM 1360 C C . GLU A 1 182 ? 21.365 -0.824 -1.730 1.00 86.31 182 GLU A C 1
ATOM 1362 O O . GLU A 1 182 ? 21.761 -1.666 -0.927 1.00 86.31 182 GLU A O 1
ATOM 1367 N N . GLN A 1 183 ? 21.199 -1.115 -3.027 1.00 82.06 183 GLN A N 1
ATOM 1368 C CA . GLN A 1 183 ? 21.478 -2.418 -3.646 1.00 82.06 183 GLN A CA 1
ATOM 1369 C C . GLN A 1 183 ? 20.831 -3.594 -2.899 1.00 82.06 183 GLN A C 1
ATOM 1371 O O . GLN A 1 183 ? 21.457 -4.633 -2.678 1.00 82.06 183 GLN A O 1
ATOM 1376 N N . ILE A 1 184 ? 19.563 -3.432 -2.510 1.00 83.62 184 ILE A N 1
ATOM 1377 C CA . ILE A 1 184 ? 18.838 -4.460 -1.761 1.00 83.62 184 ILE A CA 1
ATOM 1378 C C . ILE A 1 184 ? 18.766 -5.755 -2.593 1.00 83.62 184 ILE A C 1
ATOM 1380 O O . ILE A 1 184 ? 18.224 -5.733 -3.704 1.00 83.62 184 ILE A O 1
ATOM 1384 N N . PRO A 1 185 ? 19.279 -6.892 -2.084 1.00 80.44 185 PRO A N 1
ATOM 1385 C CA . PRO A 1 185 ? 19.295 -8.141 -2.834 1.00 80.44 185 PRO A CA 1
ATOM 1386 C C . PRO A 1 185 ? 17.877 -8.688 -3.038 1.00 80.44 185 PRO A C 1
ATOM 1388 O O . PRO A 1 185 ? 17.028 -8.625 -2.148 1.00 80.44 185 PRO A O 1
ATOM 1391 N N . PHE A 1 186 ? 17.629 -9.273 -4.215 1.00 83.06 186 PHE A N 1
ATOM 1392 C CA . PHE A 1 186 ? 16.385 -9.990 -4.514 1.00 83.06 186 PHE A CA 1
ATOM 1393 C C . PHE A 1 186 ? 16.434 -11.418 -3.956 1.00 83.06 186 PHE A C 1
ATOM 1395 O O . PHE A 1 186 ? 16.476 -12.395 -4.703 1.00 83.06 186 PHE A O 1
ATOM 1402 N N . GLU A 1 187 ? 16.483 -11.541 -2.633 1.00 77.50 187 GLU A N 1
ATOM 1403 C CA . GLU A 1 187 ? 16.622 -12.817 -1.927 1.00 77.50 187 GLU A CA 1
ATOM 1404 C C . GLU A 1 187 ? 15.630 -12.901 -0.763 1.00 77.50 187 GLU A C 1
ATOM 1406 O O . GLU A 1 187 ? 15.168 -11.883 -0.243 1.00 77.50 187 GLU A O 1
ATOM 1411 N N . LEU A 1 188 ? 15.263 -14.127 -0.373 1.00 75.38 188 LEU A N 1
ATOM 1412 C CA . LEU A 1 188 ? 14.485 -14.318 0.849 1.00 75.38 188 LEU A CA 1
ATOM 1413 C C . LEU A 1 188 ? 15.418 -14.108 2.047 1.00 75.38 188 LEU A C 1
ATOM 1415 O O . LEU A 1 188 ? 16.508 -14.687 2.047 1.00 75.38 188 LEU A O 1
ATOM 1419 N N . PRO A 1 189 ? 15.015 -13.324 3.062 1.00 72.31 189 PRO A N 1
ATOM 1420 C CA . PRO A 1 189 ? 15.818 -13.166 4.264 1.00 72.31 189 PRO A CA 1
ATOM 1421 C C . PRO A 1 189 ? 16.062 -14.532 4.929 1.00 72.31 189 PRO A C 1
ATOM 1423 O O . PRO A 1 189 ? 15.127 -15.336 5.011 1.00 72.31 189 PRO A O 1
ATOM 1426 N N . PRO A 1 190 ? 17.278 -14.818 5.425 1.00 70.12 190 PRO A N 1
ATOM 1427 C CA . PRO A 1 190 ? 17.538 -16.041 6.176 1.00 70.12 190 PRO A CA 1
ATOM 1428 C C . PRO A 1 190 ? 16.700 -16.073 7.465 1.00 70.12 190 PRO A C 1
ATOM 1430 O O . PRO A 1 190 ? 16.360 -15.029 8.019 1.00 70.12 190 PRO A O 1
ATOM 1433 N N . GLY A 1 191 ? 16.396 -17.278 7.964 1.00 67.94 191 GLY A N 1
ATOM 1434 C CA . GLY A 1 191 ? 15.422 -17.551 9.039 1.00 67.94 191 GLY A CA 1
ATOM 1435 C C . GLY A 1 191 ? 15.245 -16.478 10.133 1.00 67.94 191 GLY A C 1
ATOM 1436 O O . GLY A 1 191 ? 14.138 -15.970 10.283 1.00 67.94 191 GLY A O 1
ATOM 1437 N N . PRO A 1 192 ? 16.283 -16.078 10.891 1.00 63.34 192 PRO A N 1
ATOM 1438 C CA . PRO A 1 192 ? 16.118 -15.091 11.965 1.00 63.34 192 PRO A CA 1
ATOM 1439 C C . PRO A 1 192 ? 15.787 -13.666 11.478 1.00 63.34 192 PRO A C 1
ATOM 1441 O O . PRO A 1 192 ? 15.162 -12.904 12.213 1.00 63.34 192 PRO A O 1
ATOM 1444 N N . GLU A 1 193 ? 16.154 -13.290 10.250 1.00 70.56 193 GLU A N 1
ATOM 1445 C CA . GLU A 1 193 ? 15.760 -12.006 9.652 1.00 70.56 193 GLU A CA 1
ATOM 1446 C C . GLU A 1 193 ? 14.347 -12.043 9.064 1.00 70.56 193 GLU A C 1
ATOM 1448 O O . GLU A 1 193 ? 13.694 -10.998 8.980 1.00 70.56 193 GLU A O 1
ATOM 1453 N N . LEU A 1 194 ? 13.859 -13.233 8.692 1.00 75.50 194 LEU A N 1
ATOM 1454 C CA . LEU A 1 194 ? 12.536 -13.431 8.103 1.00 75.50 194 LEU A CA 1
ATOM 1455 C C . LEU A 1 194 ? 11.437 -12.858 8.999 1.00 75.50 194 LEU A C 1
ATOM 1457 O O . LEU A 1 194 ? 10.600 -12.109 8.510 1.00 75.50 194 LEU A O 1
ATOM 1461 N N . ALA A 1 195 ? 11.488 -13.120 10.308 1.00 73.75 195 ALA A N 1
ATOM 1462 C CA . ALA A 1 195 ? 10.483 -12.647 11.261 1.00 73.75 195 ALA A CA 1
ATOM 1463 C C . ALA A 1 195 ? 10.401 -11.108 11.325 1.00 73.75 195 ALA A C 1
ATOM 1465 O O . ALA A 1 195 ? 9.318 -10.528 11.232 1.00 73.75 195 ALA A O 1
ATOM 1466 N N . THR A 1 196 ? 11.546 -10.424 11.416 1.00 73.12 196 THR A N 1
ATOM 1467 C CA . THR A 1 196 ? 11.610 -8.949 11.448 1.00 73.12 196 THR A CA 1
ATOM 1468 C C . THR A 1 196 ? 11.109 -8.339 10.142 1.00 73.12 196 THR A C 1
ATOM 1470 O O . THR A 1 196 ? 10.392 -7.339 10.125 1.00 73.12 196 THR A O 1
ATOM 1473 N N . ARG A 1 197 ? 11.481 -8.957 9.021 1.00 82.31 197 ARG A N 1
ATOM 1474 C CA . ARG A 1 197 ? 11.066 -8.539 7.681 1.00 82.31 197 ARG A CA 1
ATOM 1475 C C . ARG A 1 197 ? 9.570 -8.761 7.476 1.00 82.31 197 ARG A C 1
ATOM 1477 O O . ARG A 1 197 ? 8.902 -7.911 6.891 1.00 82.31 197 ARG A O 1
ATOM 1484 N N . LEU A 1 198 ? 9.049 -9.868 8.000 1.00 88.38 198 LEU A N 1
ATOM 1485 C CA . LEU A 1 198 ? 7.647 -10.251 7.908 1.00 88.38 198 LEU A CA 1
ATOM 1486 C C . LEU A 1 198 ? 6.781 -9.278 8.696 1.00 88.38 198 LEU A C 1
ATOM 1488 O O . LEU A 1 198 ? 5.768 -8.826 8.175 1.00 88.38 198 LEU A O 1
ATOM 1492 N N . ALA A 1 199 ? 7.228 -8.859 9.882 1.00 86.88 199 ALA A N 1
ATOM 1493 C CA . ALA A 1 199 ? 6.548 -7.828 10.658 1.00 86.88 199 ALA A CA 1
ATOM 1494 C C . ALA A 1 199 ? 6.321 -6.541 9.842 1.00 86.88 199 ALA A C 1
ATOM 1496 O O . ALA A 1 199 ? 5.232 -5.976 9.894 1.00 86.88 199 ALA A O 1
ATOM 1497 N N . SER A 1 200 ? 7.295 -6.115 9.026 1.00 88.56 200 SER A N 1
ATOM 1498 C CA . SER A 1 200 ? 7.131 -4.931 8.170 1.00 88.56 200 SER A CA 1
ATOM 1499 C C . SER A 1 200 ? 6.139 -5.149 7.021 1.00 88.56 200 SER A C 1
ATOM 1501 O O . SER A 1 200 ? 5.377 -4.241 6.691 1.00 88.56 200 SER A O 1
ATOM 1503 N N . VAL A 1 201 ? 6.094 -6.352 6.435 1.00 92.38 201 VAL A N 1
ATOM 1504 C CA . VAL A 1 201 ? 5.078 -6.708 5.427 1.00 92.38 201 VAL A CA 1
ATOM 1505 C C . VAL A 1 201 ? 3.681 -6.679 6.052 1.00 92.38 201 VAL A C 1
ATOM 1507 O O . VAL A 1 201 ? 2.784 -6.030 5.517 1.00 92.38 201 VAL A O 1
ATOM 1510 N N . LEU A 1 202 ? 3.502 -7.330 7.204 1.00 93.00 202 LEU A N 1
ATOM 1511 C CA . LEU A 1 202 ? 2.226 -7.377 7.922 1.00 93.00 202 LEU A CA 1
ATOM 1512 C C . LEU A 1 202 ? 1.752 -5.976 8.335 1.00 93.00 202 LEU A C 1
ATOM 1514 O O . LEU A 1 202 ? 0.584 -5.643 8.139 1.00 93.00 202 LEU A O 1
ATOM 1518 N N . GLU A 1 203 ? 2.665 -5.131 8.821 1.00 89.44 203 GLU A N 1
ATOM 1519 C CA . GLU A 1 203 ? 2.392 -3.729 9.150 1.00 89.44 203 GLU A CA 1
ATOM 1520 C C . GLU A 1 203 ? 1.849 -2.967 7.936 1.00 89.44 203 GLU A C 1
ATOM 1522 O O . GLU A 1 203 ? 0.823 -2.294 8.033 1.00 89.44 203 GLU A O 1
ATOM 1527 N N . VAL A 1 204 ? 2.501 -3.097 6.778 1.00 90.56 204 VAL A N 1
ATOM 1528 C CA . VAL A 1 204 ? 2.094 -2.406 5.548 1.00 90.56 204 VAL A CA 1
ATOM 1529 C C . VAL A 1 204 ? 0.745 -2.912 5.045 1.00 90.56 204 VAL A C 1
ATOM 1531 O O . VAL A 1 204 ? -0.104 -2.102 4.674 1.00 90.56 204 VAL A O 1
ATOM 1534 N N . LEU A 1 205 ? 0.519 -4.228 5.052 1.00 92.25 205 LEU A N 1
ATOM 1535 C CA . LEU A 1 205 ? -0.763 -4.805 4.644 1.00 92.25 205 LEU A CA 1
ATOM 1536 C C . LEU A 1 205 ? -1.897 -4.344 5.560 1.00 92.25 205 LEU A C 1
ATOM 1538 O O . LEU A 1 205 ? -2.947 -3.927 5.069 1.00 92.25 205 LEU A O 1
ATOM 1542 N N . TYR A 1 206 ? -1.671 -4.341 6.873 1.00 91.00 206 TYR A N 1
ATOM 1543 C CA . TYR A 1 206 ? -2.673 -3.871 7.819 1.00 91.00 206 TYR A CA 1
ATOM 1544 C C . TYR A 1 206 ? -2.906 -2.360 7.719 1.00 91.00 206 TYR A C 1
ATOM 1546 O O . TYR A 1 206 ? -4.041 -1.910 7.833 1.00 91.00 206 TYR A O 1
ATOM 1554 N N . LEU A 1 207 ? -1.872 -1.558 7.448 1.00 86.69 207 LEU A N 1
ATOM 1555 C CA . LEU A 1 207 ? -2.017 -0.121 7.193 1.00 86.69 207 LEU A CA 1
ATOM 1556 C C . LEU A 1 207 ? -2.925 0.140 5.980 1.00 86.69 207 LEU A C 1
ATOM 1558 O O . LEU A 1 207 ? -3.849 0.948 6.063 1.00 86.69 207 LEU A O 1
ATOM 1562 N N . ILE A 1 208 ? -2.681 -0.560 4.868 1.00 85.00 208 ILE A N 1
ATOM 1563 C CA . ILE A 1 208 ? -3.510 -0.456 3.658 1.00 85.00 208 ILE A CA 1
ATOM 1564 C C . ILE A 1 208 ? -4.949 -0.878 3.970 1.00 85.00 208 ILE A C 1
ATOM 1566 O O . ILE A 1 208 ? -5.889 -0.197 3.557 1.00 85.00 208 ILE A O 1
ATOM 1570 N N . PHE A 1 209 ? -5.122 -1.977 4.712 1.00 87.19 209 PHE A N 1
ATOM 1571 C CA . PHE A 1 209 ? -6.440 -2.441 5.124 1.00 87.19 209 PHE A CA 1
ATOM 1572 C C . PHE A 1 209 ? -7.166 -1.388 5.958 1.00 87.19 209 PHE A C 1
ATOM 1574 O O . PHE A 1 209 ? -8.296 -1.051 5.627 1.00 87.19 209 PHE A O 1
ATOM 1581 N N . ASN A 1 210 ? -6.518 -0.820 6.979 1.00 80.19 210 ASN A N 1
ATOM 1582 C CA . ASN A 1 210 ? -7.126 0.167 7.871 1.00 80.19 210 ASN A CA 1
ATOM 1583 C C . ASN A 1 210 ? -7.569 1.434 7.138 1.00 80.19 210 ASN A C 1
ATOM 1585 O O . ASN A 1 210 ? -8.679 1.901 7.373 1.00 80.19 210 ASN A O 1
ATOM 1589 N N . GLU A 1 211 ? -6.774 1.936 6.189 1.00 79.94 211 GLU A N 1
ATOM 1590 C CA . GLU A 1 211 ? -7.167 3.096 5.372 1.00 79.94 211 GLU A CA 1
ATOM 1591 C C . GLU A 1 211 ? -8.377 2.797 4.460 1.00 79.94 211 GLU A C 1
ATOM 1593 O O . GLU A 1 211 ? -9.142 3.697 4.098 1.00 79.94 211 GLU A O 1
ATOM 1598 N N . GLY A 1 212 ? -8.560 1.526 4.080 1.00 77.06 212 GLY A N 1
ATOM 1599 C CA . GLY A 1 212 ? -9.744 1.040 3.372 1.00 77.06 212 GLY A CA 1
ATOM 1600 C C . GLY A 1 212 ? -10.944 0.767 4.279 1.00 77.06 212 GLY A C 1
ATOM 1601 O O . GLY A 1 212 ? -12.091 0.977 3.890 1.00 77.06 212 GLY A O 1
ATOM 1602 N N . TYR A 1 213 ? -10.678 0.299 5.488 1.00 67.81 213 TYR A N 1
ATOM 1603 C CA . TYR A 1 213 ? -11.650 -0.131 6.481 1.00 67.81 213 TYR A CA 1
ATOM 1604 C C . TYR A 1 213 ? -12.324 1.044 7.193 1.00 67.81 213 TYR A C 1
ATOM 1606 O O . TYR A 1 213 ? -13.529 1.006 7.425 1.00 67.81 213 TYR A O 1
ATOM 1614 N N . SER A 1 214 ? -11.552 2.085 7.511 1.00 67.31 214 SER A N 1
ATOM 1615 C CA . SER A 1 214 ? -12.011 3.326 8.128 1.00 67.31 214 SER A CA 1
ATOM 1616 C C . SER A 1 214 ? -11.208 4.489 7.560 1.00 67.31 214 SER A C 1
ATOM 1618 O O . SER A 1 214 ? -10.028 4.659 7.859 1.00 67.31 214 SER A O 1
ATOM 1620 N N . ALA A 1 215 ? -11.850 5.298 6.724 1.00 68.06 215 ALA A N 1
ATOM 1621 C CA . ALA A 1 215 ? -11.183 6.381 6.020 1.00 68.06 215 ALA A CA 1
ATOM 1622 C C . ALA A 1 215 ? -10.723 7.487 6.987 1.00 68.06 215 ALA A C 1
ATOM 1624 O O . ALA A 1 215 ? -11.541 8.185 7.591 1.00 68.06 215 ALA A O 1
ATOM 1625 N N . THR A 1 216 ? -9.406 7.704 7.074 1.00 59.03 216 THR A N 1
ATOM 1626 C CA . THR A 1 216 ? -8.781 8.692 7.978 1.00 59.03 216 THR A CA 1
ATOM 1627 C C . THR A 1 216 ? -9.193 10.143 7.672 1.00 59.03 216 THR A C 1
ATOM 1629 O O . THR A 1 216 ? -9.092 11.032 8.521 1.00 59.03 216 THR A O 1
ATOM 1632 N N . ALA A 1 217 ? -9.626 10.409 6.440 1.00 56.38 217 ALA A N 1
ATOM 1633 C CA . ALA A 1 217 ? -10.055 11.720 5.962 1.00 56.38 217 ALA A CA 1
ATOM 1634 C C . ALA A 1 217 ? -11.044 11.580 4.798 1.00 56.38 217 ALA A C 1
ATOM 1636 O O . ALA A 1 217 ? -11.092 10.529 4.157 1.00 56.38 217 ALA A O 1
ATOM 1637 N N . GLY A 1 218 ? -11.750 12.667 4.479 1.00 63.94 218 GLY A N 1
ATOM 1638 C CA . GLY A 1 218 ? -12.686 12.752 3.355 1.00 63.94 218 GLY A CA 1
ATOM 1639 C C . GLY A 1 218 ? -14.151 12.616 3.759 1.00 63.94 218 GLY A C 1
ATOM 1640 O O . GLY A 1 218 ? -14.489 12.686 4.944 1.00 63.94 218 GLY A O 1
ATOM 1641 N N . ASP A 1 219 ? -14.992 12.450 2.736 1.00 55.56 219 ASP A N 1
ATOM 1642 C CA . ASP A 1 219 ? -16.452 12.399 2.871 1.00 55.56 219 ASP A CA 1
ATOM 1643 C C . ASP A 1 219 ? -16.970 10.966 3.084 1.00 55.56 219 ASP A C 1
ATOM 1645 O O . ASP A 1 219 ? -17.969 10.766 3.771 1.00 55.56 219 ASP A O 1
ATOM 1649 N N . ASP A 1 220 ? -16.268 9.965 2.541 1.00 64.81 220 ASP A N 1
ATOM 1650 C CA . ASP A 1 220 ? -16.615 8.550 2.694 1.00 64.81 220 ASP A CA 1
ATOM 1651 C C . ASP A 1 220 ? -16.119 7.994 4.042 1.00 64.81 220 ASP A C 1
ATOM 1653 O O . ASP A 1 220 ? -15.016 8.308 4.491 1.00 64.81 220 ASP A O 1
ATOM 1657 N N . LEU A 1 221 ? -16.897 7.104 4.670 1.00 59.81 221 LEU A N 1
ATOM 1658 C CA . LEU A 1 221 ? -16.498 6.394 5.900 1.00 59.81 221 LEU A CA 1
ATOM 1659 C C . LEU A 1 221 ? -15.541 5.225 5.640 1.00 59.81 221 LEU A C 1
ATOM 1661 O O . LEU A 1 221 ? -14.744 4.866 6.504 1.00 59.81 221 LEU A O 1
ATOM 1665 N N . THR A 1 222 ? -15.613 4.621 4.453 1.00 73.19 222 THR A N 1
ATOM 1666 C CA . THR A 1 222 ? -14.809 3.455 4.070 1.00 73.19 222 THR A CA 1
ATOM 1667 C C . THR A 1 222 ? -14.355 3.573 2.618 1.00 73.19 222 THR A C 1
ATOM 1669 O O . THR A 1 222 ? -14.962 4.279 1.813 1.00 73.19 222 THR A O 1
ATOM 1672 N N . ARG A 1 223 ? -13.293 2.851 2.255 1.00 71.81 223 ARG A N 1
ATOM 1673 C CA . ARG A 1 223 ? -12.839 2.667 0.870 1.00 71.81 223 ARG A CA 1
ATOM 1674 C C . ARG A 1 223 ? -12.712 1.171 0.581 1.00 71.81 223 ARG A C 1
ATOM 1676 O O . ARG A 1 223 ? -11.604 0.629 0.611 1.00 71.81 223 ARG A O 1
ATOM 1683 N N . PRO A 1 224 ? -13.826 0.489 0.255 1.00 75.81 224 PRO A N 1
ATOM 1684 C CA . PRO A 1 224 ? -13.866 -0.970 0.141 1.00 75.81 224 PRO A CA 1
ATOM 1685 C C . PRO A 1 224 ? -12.824 -1.544 -0.824 1.00 75.81 224 PRO A C 1
ATOM 1687 O O . PRO A 1 224 ? -12.265 -2.603 -0.569 1.00 75.81 224 PRO A O 1
ATOM 1690 N N . ALA A 1 225 ? -12.503 -0.824 -1.904 1.00 76.56 225 ALA A N 1
ATOM 1691 C CA . ALA A 1 225 ? -11.498 -1.254 -2.873 1.00 76.56 225 ALA A CA 1
ATOM 1692 C C . ALA A 1 225 ? -10.098 -1.446 -2.254 1.00 76.56 225 ALA A C 1
ATOM 1694 O O . ALA A 1 225 ? -9.413 -2.400 -2.605 1.00 76.56 225 ALA A O 1
ATOM 1695 N N . LEU A 1 226 ? -9.684 -0.581 -1.318 1.00 78.06 226 LEU A N 1
ATOM 1696 C CA . LEU A 1 226 ? -8.404 -0.707 -0.607 1.00 78.06 226 LEU A CA 1
ATOM 1697 C C . LEU A 1 226 ? -8.410 -1.892 0.361 1.00 78.06 226 LEU A C 1
ATOM 1699 O O . LEU A 1 226 ? -7.455 -2.664 0.388 1.00 78.06 226 LEU A O 1
ATOM 1703 N N . ALA A 1 227 ? -9.490 -2.046 1.131 1.00 83.75 227 ALA A N 1
ATOM 1704 C CA . ALA A 1 227 ? -9.621 -3.128 2.104 1.00 83.75 227 ALA A CA 1
ATOM 1705 C C . ALA A 1 227 ? -9.619 -4.501 1.415 1.00 83.75 227 ALA A C 1
ATOM 1707 O O . ALA A 1 227 ? -8.907 -5.413 1.833 1.00 83.75 227 ALA A O 1
ATOM 1708 N N . LEU A 1 228 ? -10.356 -4.631 0.307 1.00 86.19 228 LEU A N 1
ATOM 1709 C CA . LEU A 1 228 ? -10.377 -5.849 -0.503 1.00 86.19 228 LEU A CA 1
ATOM 1710 C C . LEU A 1 228 ? -9.013 -6.145 -1.133 1.00 86.19 228 LEU A C 1
ATOM 1712 O O . LEU A 1 228 ? -8.622 -7.310 -1.215 1.00 86.19 228 LEU A O 1
ATOM 1716 N N . GLU A 1 229 ? -8.274 -5.113 -1.538 1.00 86.06 229 GLU A N 1
ATOM 1717 C CA . GLU A 1 229 ? -6.933 -5.282 -2.089 1.00 86.06 229 GLU A CA 1
ATOM 1718 C C . GLU A 1 229 ? -5.931 -5.749 -1.024 1.00 86.06 229 GLU A C 1
ATOM 1720 O O . GLU A 1 229 ? -5.194 -6.707 -1.251 1.00 86.06 229 GLU A O 1
ATOM 1725 N N . ALA A 1 230 ? -5.952 -5.155 0.172 1.00 89.25 230 ALA A N 1
ATOM 1726 C CA . ALA A 1 230 ? -5.147 -5.630 1.296 1.00 89.25 230 ALA A CA 1
ATOM 1727 C C . ALA A 1 230 ? -5.496 -7.074 1.685 1.00 89.25 230 ALA A C 1
ATOM 1729 O O . ALA A 1 230 ? -4.599 -7.881 1.920 1.00 89.25 230 ALA A O 1
ATOM 1730 N N . LEU A 1 231 ? -6.784 -7.433 1.677 1.00 90.94 231 LEU A N 1
ATOM 1731 C CA . LEU A 1 231 ? -7.236 -8.796 1.953 1.00 90.94 231 LEU A CA 1
ATOM 1732 C C . LEU A 1 231 ? -6.741 -9.787 0.891 1.00 90.94 231 LEU A C 1
ATOM 1734 O O . LEU A 1 231 ? -6.284 -10.881 1.226 1.00 90.94 231 LEU A O 1
ATOM 1738 N N . ARG A 1 232 ? -6.777 -9.402 -0.392 1.00 90.44 232 ARG A N 1
ATOM 1739 C CA . ARG A 1 232 ? -6.217 -10.197 -1.495 1.00 90.44 232 ARG A CA 1
ATOM 1740 C C . ARG A 1 232 ? -4.720 -10.439 -1.293 1.00 90.44 232 ARG A C 1
ATOM 1742 O O . ARG A 1 232 ? -4.274 -11.579 -1.410 1.00 90.44 232 ARG A O 1
ATOM 1749 N N . LEU A 1 233 ? -3.963 -9.391 -0.965 1.00 89.69 233 LEU A N 1
ATOM 1750 C CA . LEU A 1 233 ? -2.525 -9.478 -0.704 1.00 89.69 233 LEU A CA 1
ATOM 1751 C C . LEU A 1 233 ? -2.209 -10.301 0.555 1.00 89.69 233 LEU A C 1
ATOM 1753 O O . LEU A 1 233 ? -1.284 -11.107 0.532 1.00 89.69 233 LEU A O 1
ATOM 1757 N N . GLY A 1 234 ? -3.005 -10.170 1.618 1.00 94.06 234 GLY A N 1
ATOM 1758 C CA . GLY A 1 234 ? -2.879 -10.980 2.830 1.00 94.06 234 GLY A CA 1
ATOM 1759 C C . GLY A 1 234 ? -3.118 -12.468 2.570 1.00 94.06 234 GLY A C 1
ATOM 1760 O O . GLY A 1 234 ? -2.327 -13.302 2.998 1.00 94.06 234 GLY A O 1
ATOM 1761 N N . ARG A 1 235 ? -4.158 -12.819 1.801 1.00 93.44 235 ARG A N 1
ATOM 1762 C CA . ARG A 1 235 ? -4.418 -14.212 1.390 1.00 93.44 235 ARG A CA 1
ATOM 1763 C C . ARG A 1 235 ? -3.298 -14.778 0.524 1.00 93.44 235 ARG A C 1
ATOM 1765 O O . ARG A 1 235 ? -2.945 -15.944 0.674 1.00 93.44 235 ARG A O 1
ATOM 1772 N N . LEU A 1 236 ? -2.749 -13.959 -0.374 1.00 90.38 236 LEU A N 1
ATOM 1773 C CA . LEU A 1 236 ? -1.583 -14.330 -1.166 1.00 90.38 236 LEU A CA 1
ATOM 1774 C C . LEU A 1 236 ? -0.397 -14.637 -0.244 1.00 90.38 236 LEU A C 1
ATOM 1776 O O . LEU A 1 236 ? 0.172 -15.715 -0.352 1.00 90.38 236 LEU A O 1
ATOM 1780 N N . LEU A 1 237 ? -0.091 -13.761 0.717 1.00 92.19 237 LEU A N 1
ATOM 1781 C CA . LEU A 1 237 ? 0.966 -14.001 1.702 1.00 92.19 237 LEU A CA 1
ATOM 1782 C C . LEU A 1 237 ? 0.721 -15.277 2.525 1.00 92.19 237 LEU A C 1
ATOM 1784 O O . LEU A 1 237 ? 1.649 -16.052 2.709 1.00 92.19 237 LEU A O 1
ATOM 1788 N N . ALA A 1 238 ? -0.516 -15.550 2.949 1.00 92.50 238 ALA A N 1
ATOM 1789 C CA . ALA A 1 238 ? -0.869 -16.778 3.674 1.00 92.50 238 ALA A CA 1
ATOM 1790 C C . ALA A 1 238 ? -0.678 -18.058 2.844 1.00 92.50 238 ALA A C 1
ATOM 1792 O O . ALA A 1 238 ? -0.406 -19.118 3.402 1.00 92.50 238 ALA A O 1
ATOM 1793 N N . GLY A 1 239 ? -0.820 -17.971 1.517 1.00 89.88 239 GLY A N 1
ATOM 1794 C CA . GLY A 1 239 ? -0.486 -19.066 0.606 1.00 89.88 239 GLY A CA 1
ATOM 1795 C C . GLY A 1 239 ? 1.022 -19.254 0.423 1.00 89.88 239 GLY A C 1
ATOM 1796 O O . GLY A 1 239 ? 1.475 -20.382 0.264 1.00 89.88 239 GLY A O 1
ATOM 1797 N N . LEU A 1 240 ? 1.788 -18.160 0.466 1.00 86.06 240 LEU A N 1
ATOM 1798 C CA . LEU A 1 240 ? 3.245 -18.150 0.296 1.00 86.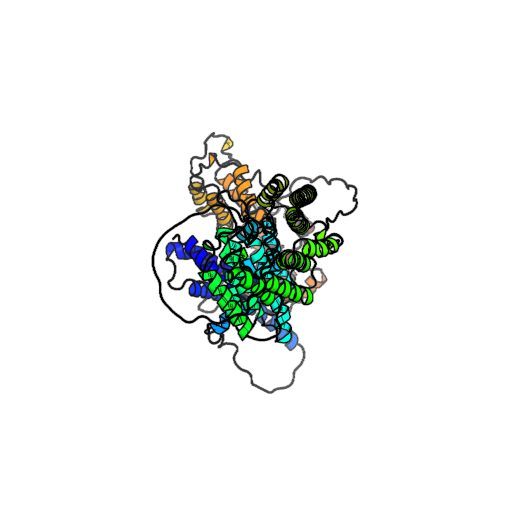06 240 LEU A CA 1
ATOM 1799 C C . LEU A 1 240 ? 4.011 -18.502 1.582 1.00 86.06 240 LEU A C 1
ATOM 1801 O O . LEU A 1 240 ? 5.123 -19.012 1.510 1.00 86.06 240 LEU A O 1
ATOM 1805 N N . ALA A 1 241 ? 3.424 -18.233 2.749 1.00 87.75 241 ALA A N 1
ATOM 1806 C CA . ALA A 1 241 ? 4.001 -18.473 4.069 1.00 87.75 241 ALA A CA 1
ATOM 1807 C C . ALA A 1 241 ? 3.005 -19.243 4.966 1.00 87.75 241 ALA A C 1
ATOM 1809 O O . ALA A 1 241 ? 2.481 -18.691 5.937 1.00 87.75 241 ALA A O 1
ATOM 1810 N N . PRO A 1 242 ? 2.693 -20.512 4.634 1.00 89.38 242 PRO A N 1
ATOM 1811 C CA . PRO A 1 242 ? 1.632 -21.270 5.298 1.00 89.38 242 PRO A CA 1
ATOM 1812 C C . PRO A 1 242 ? 1.941 -21.613 6.761 1.00 89.38 242 PRO A C 1
ATOM 1814 O O . PRO A 1 242 ? 1.005 -21.820 7.531 1.00 89.38 242 PRO A O 1
ATOM 1817 N N . ASP A 1 243 ? 3.213 -21.635 7.151 1.00 87.75 243 ASP A N 1
ATOM 1818 C CA . ASP A 1 243 ? 3.644 -21.993 8.506 1.00 87.75 243 ASP A CA 1
ATOM 1819 C C . ASP A 1 243 ? 3.747 -20.778 9.447 1.00 87.75 243 ASP A C 1
ATOM 1821 O O . ASP A 1 243 ? 4.037 -20.931 10.630 1.00 87.75 243 ASP A O 1
ATOM 1825 N N . GLU A 1 244 ? 3.468 -19.565 8.959 1.00 90.19 244 GLU A N 1
ATOM 1826 C CA . GLU A 1 244 ? 3.613 -18.332 9.737 1.00 90.19 244 GLU A CA 1
ATOM 1827 C C . GLU A 1 244 ? 2.302 -17.939 10.435 1.00 90.19 244 GLU A C 1
ATOM 1829 O O . GLU A 1 244 ? 1.362 -17.425 9.818 1.00 90.19 244 GLU A O 1
ATOM 1834 N N . ALA A 1 245 ? 2.239 -18.132 11.756 1.00 93.31 245 ALA A N 1
ATOM 1835 C CA . ALA A 1 245 ? 1.029 -17.890 12.546 1.00 93.31 245 ALA A CA 1
ATOM 1836 C C . ALA A 1 245 ? 0.510 -16.442 12.442 1.00 93.31 245 ALA A C 1
ATOM 1838 O O . ALA A 1 245 ? -0.694 -16.221 12.312 1.00 93.31 245 ALA A O 1
ATOM 1839 N N . GLU A 1 246 ? 1.407 -15.451 12.449 1.00 93.50 246 GLU A N 1
ATOM 1840 C CA . GLU A 1 246 ? 1.042 -14.028 12.382 1.00 93.50 246 GLU A CA 1
ATOM 1841 C C . GLU A 1 246 ? 0.447 -13.615 11.031 1.00 93.50 246 GLU A C 1
ATOM 1843 O O . GLU A 1 246 ? -0.403 -12.725 10.983 1.00 93.50 246 GLU A O 1
ATOM 1848 N N . VAL A 1 247 ? 0.819 -14.295 9.941 1.00 94.69 247 VAL A N 1
ATOM 1849 C CA . VAL A 1 247 ? 0.206 -14.079 8.622 1.00 94.69 247 VAL A CA 1
ATOM 1850 C C . VAL A 1 247 ? -1.257 -14.502 8.658 1.00 94.69 247 VAL A C 1
ATOM 1852 O O . VAL A 1 247 ? -2.146 -13.733 8.282 1.00 94.69 247 VAL A O 1
ATOM 1855 N N . HIS A 1 248 ? -1.521 -15.707 9.163 1.00 95.75 248 HIS A N 1
ATOM 1856 C CA . HIS A 1 248 ? -2.883 -16.219 9.309 1.00 95.75 248 HIS A CA 1
ATOM 1857 C C . HIS A 1 248 ? -3.695 -15.425 10.336 1.00 95.75 248 HIS A C 1
ATOM 1859 O O . HIS A 1 248 ? -4.897 -15.243 10.139 1.00 95.75 248 HIS A O 1
ATOM 1865 N N . GLY A 1 249 ? -3.052 -14.918 11.392 1.00 95.75 249 GLY A N 1
ATOM 1866 C CA . GLY A 1 249 ? -3.647 -13.987 12.349 1.00 95.75 249 GLY A CA 1
ATOM 1867 C C . GLY A 1 249 ? -4.109 -12.697 11.672 1.00 95.75 249 GLY A C 1
ATOM 1868 O O . GLY A 1 249 ? -5.277 -12.331 11.779 1.00 95.75 249 GLY A O 1
ATOM 1869 N N . LEU A 1 250 ? -3.243 -12.045 10.890 1.00 96.12 250 LEU A N 1
ATOM 1870 C CA . LEU A 1 250 ? -3.610 -10.820 10.174 1.00 96.12 250 LEU A CA 1
ATOM 1871 C C . LEU A 1 250 ? -4.740 -11.064 9.163 1.00 96.12 250 LEU A C 1
ATOM 1873 O O . LEU A 1 250 ? -5.681 -10.276 9.092 1.00 96.12 250 LEU A O 1
ATOM 1877 N N . VAL A 1 251 ? -4.690 -12.163 8.404 1.00 97.12 251 VAL A N 1
ATOM 1878 C CA . VAL A 1 251 ? -5.782 -12.517 7.483 1.00 97.12 251 VAL A CA 1
ATOM 1879 C C . VAL A 1 251 ? -7.081 -12.747 8.250 1.00 97.12 251 VAL A C 1
ATOM 1881 O O . VAL A 1 251 ? -8.097 -12.174 7.874 1.00 97.12 251 VAL A O 1
ATOM 1884 N N . ALA A 1 252 ? -7.061 -13.501 9.352 1.00 97.00 252 ALA A N 1
ATOM 1885 C CA . ALA A 1 252 ? -8.249 -13.733 10.173 1.00 97.00 252 ALA A CA 1
ATOM 1886 C C . ALA A 1 252 ? -8.875 -12.421 10.668 1.00 97.00 252 ALA A C 1
ATOM 1888 O O . ALA A 1 252 ? -10.085 -12.226 10.543 1.00 97.00 252 ALA A O 1
ATOM 1889 N N . LEU A 1 253 ? -8.039 -11.510 11.170 1.00 96.56 253 LEU A N 1
ATOM 1890 C CA . LEU A 1 253 ? -8.447 -10.181 11.609 1.00 96.56 253 LEU A CA 1
ATOM 1891 C C . LEU A 1 253 ? -9.137 -9.403 10.480 1.00 96.56 253 LEU A C 1
ATOM 1893 O O . LEU A 1 253 ? -10.269 -8.953 10.657 1.00 96.56 253 LEU A O 1
ATOM 1897 N N . MET A 1 254 ? -8.492 -9.297 9.314 1.00 95.50 254 MET A N 1
ATOM 1898 C CA . MET A 1 254 ? -9.020 -8.549 8.169 1.00 95.50 254 MET A CA 1
ATOM 1899 C C . MET A 1 254 ? -10.303 -9.167 7.596 1.00 95.50 254 MET A C 1
ATOM 1901 O O . MET A 1 254 ? -11.216 -8.432 7.234 1.00 95.50 254 MET A O 1
ATOM 1905 N N . GLU A 1 255 ? -10.413 -10.499 7.524 1.00 96.56 255 GLU A N 1
ATOM 1906 C CA . GLU A 1 255 ? -11.631 -11.198 7.076 1.00 96.56 255 GLU A CA 1
ATOM 1907 C C . GLU A 1 255 ? -12.825 -10.860 7.976 1.00 96.56 255 GLU A C 1
ATOM 1909 O O . GLU A 1 255 ? -13.885 -10.450 7.499 1.00 96.56 255 GLU A O 1
ATOM 1914 N N . ILE A 1 256 ? -12.643 -10.991 9.294 1.00 94.38 256 ILE A N 1
ATOM 1915 C CA . ILE A 1 256 ? -13.708 -10.759 10.273 1.00 94.38 256 ILE A CA 1
ATOM 1916 C C . ILE A 1 256 ? -14.087 -9.282 10.300 1.00 94.38 256 ILE A C 1
ATOM 1918 O O . ILE A 1 256 ? -15.269 -8.939 10.282 1.00 94.38 256 ILE A O 1
ATOM 1922 N N . GLN A 1 257 ? -13.101 -8.390 10.261 1.00 91.56 257 GLN A N 1
ATOM 1923 C CA . GLN A 1 257 ? -13.341 -6.962 10.125 1.00 91.56 257 GLN A CA 1
ATOM 1924 C C . GLN A 1 257 ? -14.112 -6.660 8.831 1.00 91.56 257 GLN A C 1
ATOM 1926 O O . GLN A 1 257 ? -15.146 -5.990 8.881 1.00 91.56 257 GLN A O 1
ATOM 1931 N N . GLN A 1 258 ? -13.703 -7.196 7.682 1.00 90.81 258 GLN A N 1
ATOM 1932 C CA . GLN A 1 258 ? -14.372 -6.951 6.403 1.00 90.81 258 GLN A CA 1
ATOM 1933 C C . GLN A 1 258 ? -15.799 -7.518 6.351 1.00 90.81 258 GLN A C 1
ATOM 1935 O O . GLN A 1 258 ? -16.658 -6.915 5.698 1.00 90.81 258 GLN A O 1
ATOM 1940 N N . SER A 1 259 ? -16.081 -8.609 7.075 1.00 92.56 259 SER A N 1
ATOM 1941 C CA . SER A 1 259 ? -17.402 -9.261 7.094 1.00 92.56 259 SER A CA 1
ATOM 1942 C C . SER A 1 259 ? -18.549 -8.321 7.461 1.00 92.56 259 SER A C 1
ATOM 1944 O O . SER A 1 259 ? -19.673 -8.477 7.002 1.00 92.56 259 SER A O 1
ATOM 1946 N N . ARG A 1 260 ? -18.244 -7.281 8.231 1.00 89.69 260 ARG A N 1
ATOM 1947 C CA . ARG A 1 260 ? -19.215 -6.325 8.762 1.00 89.69 260 ARG A CA 1
ATOM 1948 C C . ARG A 1 260 ? -19.422 -5.099 7.882 1.00 89.69 260 ARG A C 1
ATOM 1950 O O . ARG A 1 260 ? -20.141 -4.189 8.275 1.00 89.69 260 ARG A O 1
ATOM 1957 N N . SER A 1 261 ? -18.760 -5.022 6.727 1.00 86.38 261 SER A N 1
ATOM 1958 C CA . SER A 1 261 ? -18.750 -3.818 5.881 1.00 86.38 261 SER A CA 1
ATOM 1959 C C . SER A 1 261 ? -20.152 -3.302 5.545 1.00 86.38 261 SER A C 1
ATOM 1961 O O . SER A 1 261 ? -20.370 -2.097 5.620 1.00 86.38 261 SER A O 1
ATOM 1963 N N . ALA A 1 262 ? -21.109 -4.197 5.285 1.00 86.38 262 ALA A N 1
ATOM 1964 C CA . ALA A 1 262 ? -22.504 -3.844 5.016 1.00 86.38 262 ALA A CA 1
ATOM 1965 C C . ALA A 1 262 ? -23.277 -3.330 6.246 1.00 86.38 262 ALA A C 1
ATOM 1967 O O . ALA A 1 262 ? -24.264 -2.623 6.087 1.00 86.38 262 ALA A O 1
ATOM 1968 N N . ALA A 1 263 ? -22.833 -3.660 7.462 1.00 87.69 263 ALA A N 1
ATOM 1969 C CA . ALA A 1 263 ? -23.490 -3.259 8.703 1.00 87.69 263 ALA A CA 1
ATOM 1970 C C . ALA A 1 263 ? -22.934 -1.949 9.289 1.00 87.69 263 ALA A C 1
ATOM 1972 O O . ALA A 1 263 ? -23.522 -1.400 10.212 1.00 87.69 263 ALA A O 1
ATOM 1973 N N . ARG A 1 264 ? -21.800 -1.435 8.787 1.00 82.44 264 ARG A N 1
ATOM 1974 C CA . ARG A 1 264 ? -21.112 -0.251 9.349 1.00 82.44 264 ARG A CA 1
ATOM 1975 C C . ARG A 1 264 ? -21.790 1.081 9.067 1.00 82.44 264 ARG A C 1
ATOM 1977 O O . ARG A 1 264 ? -21.487 2.057 9.752 1.00 82.44 264 ARG A O 1
ATOM 1984 N N . THR A 1 265 ? -22.635 1.134 8.048 1.00 82.38 265 THR A N 1
ATOM 1985 C CA . THR A 1 265 ? -23.299 2.357 7.607 1.00 82.38 265 THR A CA 1
ATOM 1986 C C . THR A 1 265 ? -24.799 2.154 7.588 1.00 82.38 265 THR A C 1
ATOM 1988 O O . THR A 1 265 ? -25.277 1.185 6.998 1.00 82.38 265 THR A O 1
ATOM 1991 N N . GLY A 1 266 ? -25.531 3.074 8.205 1.00 79.25 266 GLY A N 1
ATOM 1992 C CA . GLY A 1 266 ? -26.984 3.069 8.185 1.00 79.25 266 GLY A CA 1
ATOM 1993 C C . GLY A 1 266 ? -27.548 3.549 6.842 1.00 79.25 266 GLY A C 1
ATOM 1994 O O . GLY A 1 266 ? -26.797 3.954 5.947 1.00 79.25 266 GLY A O 1
ATOM 1995 N N . PRO A 1 267 ? -28.881 3.518 6.668 1.00 76.31 267 PRO A N 1
ATOM 1996 C CA . PRO A 1 267 ? -29.540 3.882 5.413 1.00 76.31 267 PRO A CA 1
ATOM 1997 C C . PRO A 1 267 ? -29.259 5.312 4.935 1.00 76.31 267 PRO A C 1
ATOM 1999 O O . PRO A 1 267 ? -29.392 5.585 3.743 1.00 76.31 267 PRO A O 1
ATOM 2002 N N . SER A 1 268 ? -28.882 6.226 5.838 1.00 70.94 268 SER A N 1
ATOM 2003 C CA . SER A 1 268 ? -28.517 7.607 5.501 1.00 70.94 268 SER A CA 1
ATOM 2004 C C . SER A 1 268 ? -27.002 7.839 5.397 1.00 70.94 268 SER A C 1
ATOM 2006 O O . SER A 1 268 ? -26.566 8.981 5.266 1.00 70.94 268 SER A O 1
ATOM 2008 N N . GLY A 1 269 ? -26.200 6.766 5.402 1.00 71.69 269 GLY A N 1
ATOM 2009 C CA . GLY A 1 269 ? -24.737 6.823 5.332 1.00 71.69 269 GLY A CA 1
ATOM 2010 C C . GLY A 1 269 ? -24.066 7.156 6.666 1.00 71.69 269 GLY A C 1
ATOM 2011 O O . GLY A 1 269 ? -22.865 7.416 6.705 1.00 71.69 269 GLY A O 1
ATOM 2012 N N . GLU A 1 270 ? -24.824 7.160 7.761 1.00 75.62 270 GLU A N 1
ATOM 2013 C CA . GLU A 1 270 ? -24.332 7.421 9.104 1.00 75.62 270 GLU A CA 1
ATOM 2014 C C . GLU A 1 270 ? -23.525 6.235 9.656 1.00 75.62 270 GLU A C 1
ATOM 2016 O O . GLU A 1 270 ? -23.867 5.080 9.387 1.00 75.62 270 GLU A O 1
ATOM 2021 N N . PRO A 1 271 ? -22.474 6.486 10.452 1.00 78.75 271 PRO A N 1
ATOM 2022 C CA . PRO A 1 271 ? -21.758 5.431 11.157 1.00 78.75 271 PRO A CA 1
ATOM 2023 C C . PRO A 1 271 ? -22.669 4.653 12.119 1.00 78.75 271 PRO A C 1
ATOM 2025 O O . PRO A 1 271 ? -23.398 5.264 12.899 1.00 78.75 271 PRO A O 1
ATOM 2028 N N . VAL A 1 272 ? -22.566 3.321 12.118 1.00 82.44 272 VAL A N 1
ATOM 2029 C CA . VAL A 1 272 ? -23.271 2.423 13.051 1.00 82.44 272 VAL A CA 1
ATOM 2030 C C . VAL A 1 272 ? -22.266 1.773 13.999 1.00 82.44 272 VAL A C 1
ATOM 2032 O O . VAL A 1 272 ? -21.288 1.145 13.569 1.00 82.44 272 VAL A O 1
ATOM 2035 N N . GLN A 1 273 ? -22.499 1.916 15.303 1.00 79.50 273 GLN A N 1
ATOM 2036 C CA . GLN A 1 273 ? -21.641 1.353 16.343 1.00 79.50 273 GLN A CA 1
ATOM 2037 C C . GLN A 1 273 ? -21.685 -0.177 16.358 1.00 79.50 273 GLN A C 1
ATOM 2039 O O . GLN A 1 273 ? -22.720 -0.767 16.103 1.00 79.50 273 GLN A O 1
ATOM 2044 N N . LEU A 1 274 ? -20.574 -0.844 16.679 1.00 81.25 274 LEU A N 1
ATOM 2045 C CA . LEU A 1 274 ? -20.408 -2.300 16.575 1.00 81.25 274 LEU A CA 1
ATOM 2046 C C . LEU A 1 274 ? -21.520 -3.120 17.248 1.00 81.25 274 LEU A C 1
ATOM 2048 O O . LEU A 1 274 ? -21.945 -4.120 16.681 1.00 81.25 274 LEU A O 1
ATOM 2052 N N . HIS A 1 275 ? -21.978 -2.739 18.436 1.00 77.88 275 HIS A N 1
ATOM 2053 C CA . HIS A 1 275 ? -23.073 -3.433 19.125 1.00 77.88 275 HIS A CA 1
ATOM 2054 C C . HIS A 1 275 ? -24.461 -3.207 18.466 1.00 77.88 275 HIS A C 1
ATOM 2056 O O . HIS A 1 275 ? -25.359 -4.024 18.634 1.00 77.88 275 HIS A O 1
ATOM 2062 N N . GLU A 1 276 ? -24.623 -2.092 17.751 1.00 81.94 276 GLU A N 1
ATOM 2063 C CA . GLU A 1 276 ? -25.833 -1.604 17.070 1.00 81.94 276 GLU A CA 1
ATOM 2064 C C . GLU A 1 276 ? -25.927 -2.206 15.663 1.00 81.94 276 GLU A C 1
ATOM 2066 O O . GLU A 1 276 ? -26.979 -2.190 15.029 1.00 81.94 276 GLU A O 1
ATOM 2071 N N . GLN A 1 277 ? -24.803 -2.722 15.156 1.00 87.12 277 GLN A N 1
ATOM 2072 C CA . GLN A 1 277 ? -24.723 -3.375 13.860 1.00 87.12 277 GLN A CA 1
ATOM 2073 C C . GLN A 1 277 ? -25.594 -4.623 13.852 1.00 87.12 277 GLN A C 1
ATOM 2075 O O . GLN A 1 277 ? -25.415 -5.533 14.664 1.00 87.12 277 GLN A O 1
ATOM 2080 N N . ASP A 1 278 ? -26.467 -4.706 12.852 1.00 87.44 278 ASP A N 1
ATOM 2081 C CA . ASP A 1 278 ? -27.208 -5.925 12.570 1.00 87.44 278 ASP A CA 1
ATOM 2082 C C . ASP A 1 278 ? -26.229 -7.044 12.170 1.00 87.44 278 ASP A C 1
ATOM 2084 O O . ASP A 1 278 ? -25.657 -7.046 11.074 1.00 87.44 278 ASP A O 1
ATOM 2088 N N . ARG A 1 279 ? -26.030 -8.008 13.079 1.00 89.88 279 ARG A N 1
ATOM 2089 C CA . ARG A 1 279 ? -25.171 -9.185 12.863 1.00 89.88 279 ARG A CA 1
ATOM 2090 C C . ARG A 1 279 ? -25.719 -10.132 11.794 1.00 89.88 279 ARG A C 1
ATOM 2092 O O . ARG A 1 279 ? -24.978 -10.969 11.276 1.00 89.88 279 ARG A O 1
ATOM 2099 N N . GLY A 1 280 ? -26.991 -9.994 11.420 1.00 89.25 280 GLY A N 1
ATOM 2100 C CA . GLY A 1 280 ? -27.586 -10.656 10.262 1.00 89.25 280 GLY A CA 1
ATOM 2101 C C . GLY A 1 280 ? -27.020 -10.159 8.929 1.00 89.25 280 GLY A C 1
ATOM 2102 O O . GLY A 1 280 ? -26.975 -10.927 7.971 1.00 89.25 280 GLY A O 1
ATOM 2103 N N . LEU A 1 281 ? -26.518 -8.920 8.875 1.00 89.81 281 LEU A N 1
ATOM 2104 C CA . LEU A 1 281 ? -25.868 -8.343 7.691 1.00 89.81 281 LEU A CA 1
ATOM 2105 C C . LEU A 1 281 ? -24.376 -8.691 7.585 1.00 89.81 281 LEU A C 1
ATOM 2107 O O . LEU A 1 281 ? -23.714 -8.267 6.636 1.00 89.81 281 LEU A O 1
ATOM 2111 N N . TRP A 1 282 ? -23.820 -9.426 8.552 1.00 92.44 282 TRP A N 1
ATOM 2112 C CA . TRP A 1 282 ? -22.413 -9.812 8.520 1.00 92.44 282 TRP A CA 1
ATOM 2113 C C . TRP A 1 282 ? -22.206 -10.968 7.536 1.00 92.44 282 TRP A C 1
ATOM 2115 O O . TRP A 1 282 ? -22.892 -11.991 7.591 1.00 92.44 282 TRP A O 1
ATOM 2125 N N . ASP A 1 283 ? -21.228 -10.820 6.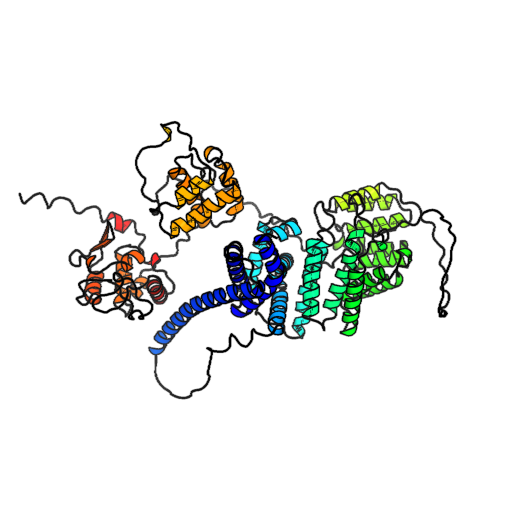646 1.00 93.62 283 ASP A N 1
ATOM 2126 C CA . ASP A 1 283 ? -20.886 -11.813 5.631 1.00 93.62 283 ASP A CA 1
ATOM 2127 C C . ASP A 1 283 ? -20.332 -13.086 6.288 1.00 93.62 283 ASP A C 1
ATOM 2129 O O . ASP A 1 283 ? -19.207 -13.136 6.803 1.00 93.62 283 ASP A O 1
ATOM 2133 N N . ARG A 1 284 ? -21.145 -14.143 6.250 1.00 93.75 284 ARG A N 1
ATOM 2134 C CA . ARG A 1 284 ? -20.830 -15.432 6.868 1.00 93.75 284 ARG A CA 1
ATOM 2135 C C . ARG A 1 284 ? -19.673 -16.150 6.183 1.00 93.75 284 ARG A C 1
ATOM 2137 O O . ARG A 1 284 ? -18.929 -16.853 6.862 1.00 93.75 284 ARG A O 1
ATOM 2144 N N . ASP A 1 285 ? -19.455 -15.941 4.888 1.00 94.75 285 ASP A N 1
ATOM 2145 C CA . ASP A 1 285 ? -18.329 -16.550 4.184 1.00 94.75 285 ASP A CA 1
ATOM 2146 C C . ASP A 1 285 ? -17.003 -15.916 4.613 1.00 94.75 285 ASP A C 1
ATOM 2148 O O . ASP A 1 285 ? -16.010 -16.624 4.796 1.00 94.75 285 ASP A O 1
ATOM 2152 N N . LEU A 1 286 ? -16.973 -14.590 4.798 1.00 92.31 286 LEU A N 1
ATOM 2153 C CA . LEU A 1 286 ? -15.813 -13.887 5.356 1.00 92.31 286 LEU A CA 1
ATOM 2154 C C . LEU A 1 286 ? -15.551 -14.322 6.807 1.00 92.31 286 LEU A C 1
ATOM 2156 O O . LEU A 1 286 ? -14.411 -14.638 7.140 1.00 92.31 286 LEU A O 1
ATOM 2160 N N . ILE A 1 287 ? -16.586 -14.446 7.648 1.00 94.06 287 ILE A N 1
ATOM 2161 C CA . ILE A 1 287 ? -16.437 -14.962 9.024 1.00 94.06 287 ILE A CA 1
ATOM 2162 C C . ILE A 1 287 ? -15.841 -16.375 9.023 1.00 94.06 287 ILE A C 1
ATOM 2164 O O . ILE A 1 287 ? -14.846 -16.627 9.703 1.00 94.06 287 ILE A O 1
ATOM 2168 N N . ASN A 1 288 ? -16.396 -17.284 8.218 1.00 95.38 288 ASN A N 1
ATOM 2169 C CA . ASN A 1 288 ? -15.927 -18.667 8.133 1.00 95.38 288 ASN A CA 1
ATOM 2170 C C . ASN A 1 288 ? -14.474 -18.754 7.639 1.00 95.38 288 ASN A C 1
ATOM 2172 O O . ASN A 1 288 ? -13.683 -19.532 8.177 1.00 95.38 288 ASN A O 1
ATOM 2176 N N . ARG A 1 289 ? -14.087 -17.928 6.655 1.00 95.44 289 ARG A N 1
ATOM 2177 C CA . ARG A 1 289 ? -12.685 -17.810 6.216 1.00 95.44 289 ARG A CA 1
ATOM 2178 C C . ARG A 1 289 ? -11.782 -17.273 7.322 1.00 95.44 289 ARG A C 1
ATOM 2180 O O . ARG A 1 289 ? -10.692 -17.810 7.516 1.00 95.44 289 ARG A O 1
ATOM 2187 N N . GLY A 1 290 ? -12.239 -16.266 8.063 1.00 95.81 290 GLY A N 1
ATOM 2188 C CA . GLY A 1 290 ? -11.517 -15.713 9.204 1.00 95.81 290 GLY A CA 1
ATOM 2189 C C . GLY A 1 290 ? -11.269 -16.754 10.294 1.00 95.81 290 GLY A C 1
ATOM 2190 O O . GLY A 1 290 ? -10.138 -16.917 10.751 1.00 95.81 290 GLY A O 1
ATOM 2191 N N . PHE A 1 291 ? -12.288 -17.545 10.637 1.00 96.62 291 PHE A N 1
ATOM 2192 C CA . PHE A 1 291 ? -12.154 -18.664 11.571 1.00 96.62 291 PHE A CA 1
ATOM 2193 C C . PHE A 1 291 ? -11.187 -19.728 11.053 1.00 96.62 291 PHE A C 1
ATOM 2195 O O . PHE A 1 291 ? -10.287 -20.131 11.786 1.00 96.62 291 PHE A O 1
ATOM 2202 N N . ALA A 1 292 ? -11.300 -20.139 9.788 1.00 96.12 292 ALA A N 1
ATOM 2203 C CA . ALA A 1 292 ? -10.376 -21.105 9.194 1.00 96.12 292 ALA A CA 1
ATOM 2204 C C . ALA A 1 292 ? -8.916 -20.616 9.238 1.00 96.12 292 ALA A C 1
ATOM 2206 O O . ALA A 1 292 ? -8.015 -21.393 9.556 1.00 96.12 292 ALA A O 1
ATOM 2207 N N . SER A 1 293 ? -8.684 -19.328 8.974 1.00 95.81 293 SER A N 1
ATOM 2208 C CA . SER A 1 293 ? -7.363 -18.705 9.092 1.00 95.81 293 SER A CA 1
ATOM 2209 C C . SER A 1 293 ? -6.871 -18.706 10.544 1.00 95.81 293 SER A C 1
ATOM 2211 O O . SER A 1 293 ? -5.750 -19.124 10.813 1.00 95.81 293 SER A O 1
ATOM 2213 N N . MET A 1 294 ? -7.723 -18.367 11.516 1.00 95.12 294 MET A N 1
ATOM 2214 C CA . MET A 1 294 ? -7.365 -18.433 12.939 1.00 95.12 294 MET A CA 1
ATOM 2215 C C . MET A 1 294 ? -7.014 -19.861 13.395 1.00 95.12 294 MET A C 1
ATOM 2217 O O . MET A 1 294 ? -6.083 -20.059 14.178 1.00 95.12 294 MET A O 1
ATOM 2221 N N . LEU A 1 295 ? -7.724 -20.879 12.891 1.00 94.94 295 LEU A N 1
ATOM 2222 C CA . LEU A 1 295 ? -7.382 -22.279 13.156 1.00 94.94 295 LEU A CA 1
ATOM 2223 C C . LEU A 1 295 ? -5.998 -22.635 12.601 1.00 94.94 295 LEU A C 1
ATOM 2225 O O . LEU A 1 295 ? -5.235 -23.297 13.303 1.00 94.94 295 LEU A O 1
ATOM 2229 N N . ARG A 1 296 ? -5.649 -22.172 11.391 1.00 94.19 296 ARG A N 1
ATOM 2230 C CA . ARG A 1 296 ? -4.299 -22.357 10.832 1.00 94.19 296 ARG A CA 1
ATOM 2231 C C . ARG A 1 296 ? -3.237 -21.677 11.683 1.00 94.19 296 ARG A C 1
ATOM 2233 O O . ARG A 1 296 ? -2.277 -22.339 12.051 1.00 94.19 296 ARG A O 1
ATOM 2240 N N . ALA A 1 297 ? -3.461 -20.425 12.093 1.00 93.56 297 ALA A N 1
ATOM 2241 C CA . ALA A 1 297 ? -2.546 -19.708 12.984 1.00 93.56 297 ALA A CA 1
ATOM 2242 C C . ALA A 1 297 ? -2.246 -20.505 14.265 1.00 93.56 297 ALA A C 1
ATOM 2244 O O . ALA A 1 297 ? -1.103 -20.596 14.705 1.00 93.56 297 ALA A O 1
ATOM 2245 N N . ARG A 1 298 ? -3.273 -21.139 14.845 1.00 90.19 298 ARG A N 1
ATOM 2246 C CA . ARG A 1 298 ? -3.125 -21.998 16.026 1.00 90.19 298 ARG A CA 1
ATOM 2247 C C . ARG A 1 298 ? -2.375 -23.303 15.731 1.00 90.19 298 ARG A C 1
ATOM 2249 O O . ARG A 1 298 ? -1.663 -23.788 16.606 1.00 90.19 298 ARG A O 1
ATOM 2256 N N . GLN A 1 299 ? -2.561 -23.889 14.549 1.00 91.12 299 GLN A N 1
ATOM 2257 C CA . GLN A 1 299 ? -1.903 -25.134 14.132 1.00 91.12 299 GLN A CA 1
ATOM 2258 C C . GLN A 1 299 ? -0.414 -24.940 13.831 1.00 91.12 299 GLN A C 1
ATOM 2260 O O . GLN A 1 299 ? 0.370 -25.834 14.139 1.00 91.12 299 GLN A O 1
ATOM 2265 N N . SER A 1 300 ? -0.027 -23.781 13.291 1.00 85.56 300 SER A N 1
ATOM 2266 C CA . SER A 1 300 ? 1.371 -23.413 13.028 1.00 85.56 300 SER A CA 1
ATOM 2267 C C . SER A 1 300 ? 2.238 -23.399 14.297 1.00 85.56 300 SER A C 1
ATOM 2269 O O . SER A 1 300 ? 3.441 -23.638 14.232 1.00 85.56 300 SER A O 1
ATOM 2271 N N . GLY A 1 301 ? 1.630 -23.182 15.469 1.00 74.94 301 GLY A N 1
ATOM 2272 C CA . GLY A 1 301 ? 2.337 -23.132 16.749 1.00 74.94 301 GLY A CA 1
ATOM 2273 C C . GLY A 1 301 ? 3.186 -21.865 16.924 1.00 74.94 301 GLY A C 1
ATOM 2274 O O . GLY A 1 301 ? 3.163 -20.956 16.101 1.00 74.94 301 GLY A O 1
ATOM 2275 N N . GLY A 1 302 ? 3.919 -21.788 18.039 1.00 74.00 302 GLY A N 1
ATOM 2276 C CA . GLY A 1 302 ? 4.755 -20.630 18.387 1.00 74.00 302 GLY A CA 1
ATOM 2277 C C . GLY A 1 302 ? 4.099 -19.632 19.357 1.00 74.00 302 GLY A C 1
ATOM 2278 O O . GLY A 1 302 ? 2.944 -19.804 19.759 1.00 74.00 302 GLY A O 1
ATOM 2279 N N . PRO A 1 303 ? 4.854 -18.616 19.815 1.00 77.31 303 PRO A N 1
ATOM 2280 C CA . PRO A 1 303 ? 4.331 -17.574 20.694 1.00 77.31 303 PRO A CA 1
ATOM 2281 C C . PRO A 1 303 ? 3.279 -16.723 19.971 1.00 77.31 303 PRO A C 1
ATOM 2283 O O . PRO A 1 303 ? 3.432 -16.397 18.796 1.00 77.31 303 PRO A O 1
ATOM 2286 N N . LEU A 1 304 ? 2.219 -16.337 20.687 1.00 84.12 304 LEU A N 1
ATOM 2287 C CA . LEU A 1 304 ? 1.170 -15.474 20.141 1.00 84.12 304 LEU A CA 1
ATOM 2288 C C . LEU A 1 304 ? 1.742 -14.081 19.865 1.00 84.12 304 LEU A C 1
ATOM 2290 O O . LEU A 1 304 ? 2.167 -13.391 20.795 1.00 84.12 304 LEU A O 1
ATOM 2294 N N . GLY A 1 305 ? 1.740 -13.678 18.598 1.00 90.06 305 GLY A N 1
ATOM 2295 C CA . GLY A 1 305 ? 2.111 -12.333 18.193 1.00 90.06 305 GLY A CA 1
ATOM 2296 C C . GLY A 1 305 ? 0.920 -11.364 18.199 1.00 90.06 305 GLY A C 1
ATOM 2297 O O . GLY A 1 305 ? -0.205 -11.715 18.590 1.00 90.06 305 GLY A O 1
ATOM 2298 N N . PRO A 1 306 ? 1.163 -10.098 17.825 1.00 91.75 306 PRO A N 1
ATOM 2299 C CA . PRO A 1 306 ? 0.162 -9.045 17.915 1.00 91.75 306 PRO A CA 1
ATOM 2300 C C . PRO A 1 306 ? -1.060 -9.262 17.022 1.00 91.75 306 P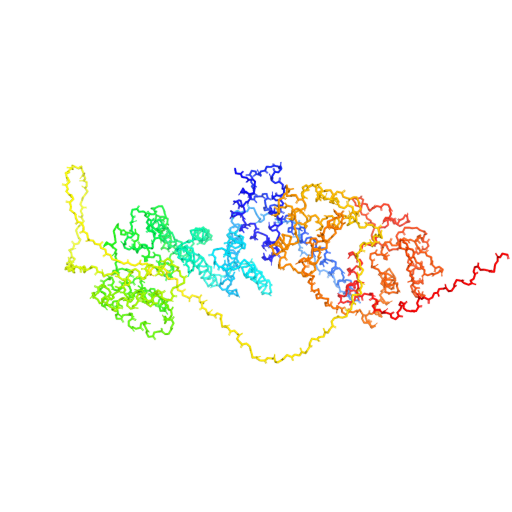RO A C 1
ATOM 2302 O O . PRO A 1 306 ? -2.165 -8.896 17.430 1.00 91.75 306 PRO A O 1
ATOM 2305 N N . TYR A 1 307 ? -0.905 -9.836 15.829 1.00 94.31 307 TYR A N 1
ATOM 2306 C CA . TYR A 1 307 ? -2.021 -10.034 14.908 1.00 94.31 307 TYR A CA 1
ATOM 2307 C C . TYR A 1 307 ? -2.875 -11.236 15.286 1.00 94.31 307 TYR A C 1
ATOM 2309 O O . TYR A 1 307 ? -4.096 -11.153 15.177 1.00 94.31 307 TYR A O 1
ATOM 2317 N N . VAL A 1 308 ? -2.285 -12.316 15.807 1.00 95.38 308 VAL A N 1
ATOM 2318 C CA . VAL A 1 308 ? -3.064 -13.445 16.338 1.00 95.38 308 VAL A CA 1
ATOM 2319 C C . VAL A 1 308 ? -3.905 -13.018 17.546 1.00 95.38 308 VAL A C 1
ATOM 2321 O O . VAL A 1 308 ? -5.070 -13.403 17.647 1.00 95.38 308 VAL A O 1
ATOM 2324 N N . LEU A 1 309 ? -3.366 -12.183 18.444 1.00 94.50 309 LEU A N 1
ATOM 2325 C CA . LEU A 1 309 ? -4.133 -11.656 19.581 1.00 94.50 309 LEU A CA 1
ATOM 2326 C C . LEU A 1 309 ? -5.277 -10.734 19.137 1.00 94.50 309 LEU A C 1
ATOM 2328 O O . LEU A 1 309 ? -6.397 -10.873 19.628 1.00 94.50 309 LEU A O 1
ATOM 2332 N N . GLN A 1 310 ? -5.025 -9.830 18.188 1.00 95.12 310 GLN A N 1
ATOM 2333 C CA . GLN A 1 310 ? -6.073 -8.978 17.614 1.00 95.12 310 GLN A CA 1
ATOM 2334 C C . GLN A 1 310 ? -7.145 -9.804 16.890 1.00 95.12 310 GLN A C 1
ATOM 2336 O O . GLN A 1 310 ? -8.338 -9.556 17.061 1.00 95.12 310 GLN A O 1
ATOM 2341 N N . ALA A 1 311 ? -6.747 -10.834 16.142 1.00 95.44 311 ALA A N 1
ATOM 2342 C CA . ALA A 1 311 ? -7.679 -11.753 15.503 1.00 95.44 311 ALA A CA 1
ATOM 2343 C C . ALA A 1 311 ? -8.534 -12.503 16.528 1.00 95.44 311 ALA A C 1
ATOM 2345 O O . ALA A 1 311 ? -9.737 -12.617 16.335 1.00 95.44 311 ALA A O 1
ATOM 2346 N N . ALA A 1 312 ? -7.957 -12.962 17.643 1.00 94.94 312 ALA A N 1
ATOM 2347 C CA . ALA A 1 312 ? -8.711 -13.613 18.714 1.00 94.94 312 ALA A CA 1
ATOM 2348 C C . ALA A 1 312 ? -9.787 -12.692 19.321 1.00 94.94 312 ALA A C 1
ATOM 2350 O O . ALA A 1 312 ? -10.880 -13.156 19.659 1.00 94.94 312 ALA A O 1
ATOM 2351 N N . ILE A 1 313 ? -9.502 -11.390 19.429 1.00 93.56 313 ILE A N 1
ATOM 2352 C CA . ILE A 1 313 ? -10.479 -10.381 19.862 1.00 93.56 313 ILE A CA 1
ATOM 2353 C C . ILE A 1 313 ? -11.616 -10.286 18.838 1.00 93.56 313 ILE A C 1
ATOM 2355 O O . ILE A 1 313 ? -12.778 -10.463 19.199 1.00 93.56 313 ILE A O 1
ATOM 2359 N N . ALA A 1 314 ? -11.288 -10.114 17.554 1.00 93.75 314 ALA A N 1
ATOM 2360 C CA . ALA A 1 314 ? -12.284 -10.047 16.482 1.00 93.75 314 ALA A CA 1
ATOM 2361 C C . ALA A 1 314 ? -13.132 -11.334 16.387 1.00 93.75 314 ALA A C 1
ATOM 2363 O O . ALA A 1 314 ? -14.349 -11.277 16.214 1.00 93.75 314 ALA A O 1
ATOM 2364 N N . VAL A 1 315 ? -12.512 -12.504 16.567 1.00 94.25 315 VAL A N 1
ATOM 2365 C CA . VAL A 1 315 ? -13.192 -13.807 16.640 1.00 94.25 315 VAL A CA 1
ATOM 2366 C C . VAL A 1 315 ? -14.188 -13.842 17.795 1.00 94.25 315 VAL A C 1
ATOM 2368 O O . VAL A 1 315 ? -15.304 -14.315 17.604 1.00 94.25 315 VAL A O 1
ATOM 2371 N N . SER A 1 316 ? -13.821 -13.313 18.965 1.00 93.19 316 SER A N 1
ATOM 2372 C CA . SER A 1 316 ? -14.710 -13.275 20.135 1.00 93.19 316 SER A CA 1
ATOM 2373 C C . SER A 1 316 ? -15.972 -12.449 19.859 1.00 93.19 316 SER A C 1
ATOM 2375 O O . SER A 1 316 ? -17.060 -12.828 20.285 1.00 93.19 316 SER A O 1
ATOM 2377 N N . HIS A 1 317 ? -15.858 -11.366 19.082 1.00 91.62 317 HIS A N 1
ATOM 2378 C CA . HIS A 1 317 ? -17.024 -10.622 18.607 1.00 91.62 317 HIS A CA 1
ATOM 2379 C C . HIS A 1 317 ? -17.858 -11.428 17.607 1.00 91.62 317 HIS A C 1
ATOM 2381 O O . HIS A 1 317 ? -19.075 -11.495 17.758 1.00 91.62 317 HIS A O 1
ATOM 2387 N N . ALA A 1 318 ? -17.225 -12.054 16.612 1.00 92.44 318 ALA A N 1
ATOM 2388 C CA . ALA A 1 318 ? -17.911 -12.791 15.546 1.00 92.44 318 ALA A CA 1
ATOM 2389 C C . ALA A 1 318 ? -18.552 -14.119 15.972 1.00 92.44 318 ALA A C 1
ATOM 2391 O O . ALA A 1 318 ? -19.403 -14.629 15.247 1.00 92.44 318 ALA A O 1
ATOM 2392 N N . GLN A 1 319 ? -18.155 -14.681 17.116 1.00 91.56 319 GLN A N 1
ATOM 2393 C CA . GLN A 1 319 ? -18.764 -15.891 17.675 1.00 91.56 319 GLN A CA 1
ATOM 2394 C C . GLN A 1 319 ? -20.100 -15.639 18.374 1.00 91.56 319 GLN A C 1
ATOM 2396 O O . GLN A 1 319 ? -20.892 -16.567 18.483 1.00 91.56 319 GLN A O 1
ATOM 2401 N N . ALA A 1 320 ? -20.344 -14.424 18.866 1.00 90.44 320 ALA A N 1
ATOM 2402 C CA . ALA A 1 320 ? -21.598 -14.110 19.537 1.00 90.44 320 ALA A CA 1
ATOM 2403 C C . ALA A 1 320 ? -22.714 -13.838 18.511 1.00 90.44 320 ALA A C 1
ATOM 2405 O O . ALA A 1 320 ? -22.509 -13.129 17.520 1.00 90.44 320 ALA A O 1
ATOM 2406 N N . ASP A 1 321 ? -23.912 -14.366 18.757 1.00 86.88 321 ASP A N 1
ATOM 2407 C CA . ASP A 1 321 ? -25.053 -14.181 17.852 1.00 86.88 321 ASP A CA 1
ATOM 2408 C C . ASP A 1 321 ? -25.685 -12.792 18.007 1.00 86.88 321 ASP A C 1
ATOM 2410 O O . ASP A 1 321 ? -26.226 -12.228 17.052 1.00 86.88 321 ASP A O 1
ATOM 2414 N N . SER A 1 322 ? -25.534 -12.190 19.188 1.00 87.75 322 SER A N 1
ATOM 2415 C CA . SER A 1 322 ? -26.001 -10.845 19.515 1.00 87.75 322 SER A CA 1
ATOM 2416 C C . SER A 1 322 ? -24.913 -10.018 20.204 1.00 87.75 322 SER A C 1
ATOM 2418 O O . SER A 1 322 ? -23.906 -10.535 20.692 1.00 87.75 322 SER A O 1
ATOM 2420 N N . ALA A 1 323 ? -25.097 -8.697 20.263 1.00 84.56 323 ALA A N 1
ATOM 2421 C CA . ALA A 1 323 ? -24.174 -7.831 20.992 1.00 84.56 323 ALA A CA 1
ATOM 2422 C C . ALA A 1 323 ? -24.101 -8.163 22.490 1.00 84.56 323 ALA A C 1
ATOM 2424 O O . ALA A 1 323 ? -23.004 -8.165 23.052 1.00 84.56 323 ALA A O 1
ATOM 2425 N N . ALA A 1 324 ? -25.240 -8.504 23.099 1.00 87.06 324 ALA A N 1
ATOM 2426 C CA . ALA A 1 324 ? -25.353 -8.838 24.517 1.00 87.06 324 ALA A CA 1
ATOM 2427 C C . ALA A 1 324 ? -24.598 -10.124 24.899 1.00 87.06 324 ALA A C 1
ATOM 2429 O O . ALA A 1 324 ? -24.100 -10.233 26.014 1.00 87.06 324 ALA A O 1
ATOM 2430 N N . GLU A 1 325 ? -24.462 -11.070 23.970 1.00 90.38 325 GLU A N 1
ATOM 2431 C CA . GLU A 1 325 ? -23.754 -12.342 24.182 1.00 90.38 325 GLU A CA 1
ATOM 2432 C C . GLU A 1 325 ? -22.234 -12.246 23.973 1.00 90.38 325 GLU A C 1
ATOM 2434 O O . GLU A 1 325 ? -21.515 -13.239 24.092 1.00 90.38 325 GLU A O 1
ATOM 2439 N N . THR A 1 326 ? -21.713 -11.058 23.656 1.00 91.31 326 THR A N 1
ATOM 2440 C CA . THR A 1 326 ? -20.273 -10.854 23.455 1.00 91.31 326 THR A CA 1
ATOM 2441 C C . THR A 1 326 ? -19.505 -11.146 24.747 1.00 91.31 326 THR A C 1
ATOM 2443 O O . THR A 1 326 ? -19.767 -10.546 25.790 1.00 91.31 326 THR A O 1
ATOM 2446 N N . ASN A 1 327 ? -18.499 -12.024 24.679 1.00 94.50 327 ASN A N 1
ATOM 2447 C CA . ASN A 1 327 ? -17.675 -12.386 25.835 1.00 94.50 327 ASN A CA 1
ATOM 2448 C C . ASN A 1 327 ? -16.642 -11.292 26.174 1.00 94.50 327 ASN A C 1
ATOM 2450 O O . ASN A 1 327 ? -15.447 -11.407 25.884 1.00 94.50 327 ASN A O 1
ATOM 2454 N N . TRP A 1 328 ? -17.110 -10.212 26.798 1.00 94.19 328 TRP A N 1
ATOM 2455 C CA . TRP A 1 328 ? -16.274 -9.085 27.215 1.00 94.19 328 TRP A CA 1
ATOM 2456 C C . TRP A 1 328 ? -15.157 -9.449 28.205 1.00 94.19 328 TRP A C 1
ATOM 2458 O O . TRP A 1 328 ? -14.043 -8.966 27.997 1.00 94.19 328 TRP A O 1
ATOM 2468 N N . PRO A 1 329 ? -15.357 -10.330 29.211 1.00 96.38 329 PRO A N 1
ATOM 2469 C CA . PRO A 1 329 ? -14.262 -10.784 30.071 1.00 96.38 329 PRO A CA 1
ATOM 2470 C C . PRO A 1 329 ? -13.102 -11.420 29.290 1.00 96.38 329 PRO A C 1
ATOM 2472 O O . PRO A 1 329 ? -11.933 -11.133 29.558 1.00 96.38 329 PRO A O 1
ATOM 2475 N N . GLN A 1 330 ? -13.405 -12.237 28.274 1.00 94.94 330 GLN A N 1
ATOM 2476 C CA . GLN A 1 330 ? -12.384 -12.805 27.392 1.00 94.94 330 GLN A CA 1
ATOM 2477 C C . GLN A 1 330 ? -11.678 -11.720 26.569 1.00 94.94 330 GLN A C 1
ATOM 2479 O O . GLN A 1 330 ? -10.449 -11.724 26.484 1.00 94.94 330 GLN A O 1
ATOM 2484 N N . ILE A 1 331 ? -12.424 -10.774 25.995 1.00 94.75 331 ILE A N 1
ATOM 2485 C CA . ILE A 1 331 ? -11.857 -9.663 25.215 1.00 94.75 331 ILE A CA 1
ATOM 2486 C C . ILE A 1 331 ? -10.943 -8.786 26.086 1.00 94.75 331 ILE A C 1
ATOM 2488 O O . ILE A 1 331 ? -9.838 -8.445 25.664 1.00 94.75 331 ILE A O 1
ATOM 2492 N N . ALA A 1 332 ? -11.338 -8.478 27.324 1.00 94.75 332 ALA A N 1
ATOM 2493 C CA . ALA A 1 332 ? -10.519 -7.726 28.274 1.00 94.75 332 ALA A CA 1
ATOM 2494 C C . ALA A 1 332 ? -9.218 -8.470 28.628 1.00 94.75 332 ALA A C 1
ATOM 2496 O O . ALA A 1 332 ? -8.143 -7.862 28.663 1.00 94.75 332 ALA A O 1
ATOM 2497 N N . ALA A 1 333 ? -9.282 -9.793 28.820 1.00 96.38 333 ALA A N 1
ATOM 2498 C CA . ALA A 1 333 ? -8.101 -10.624 29.047 1.00 96.38 333 ALA A CA 1
ATOM 2499 C C . ALA A 1 333 ? -7.155 -10.641 27.830 1.00 96.38 333 ALA A C 1
ATOM 2501 O O . ALA A 1 333 ? -5.936 -10.522 27.996 1.00 96.38 333 ALA A O 1
ATOM 2502 N N . LEU A 1 334 ? -7.703 -10.730 26.612 1.00 94.94 334 LEU A N 1
ATOM 2503 C CA . LEU A 1 334 ? -6.941 -10.674 25.360 1.00 94.94 334 LEU A CA 1
ATOM 2504 C C . LEU A 1 334 ? -6.273 -9.309 25.160 1.00 94.94 334 LEU A C 1
ATOM 2506 O O . LEU A 1 334 ? -5.081 -9.261 24.861 1.00 94.94 334 LEU A O 1
ATOM 2510 N N . TYR A 1 335 ? -6.980 -8.203 25.412 1.00 94.50 335 TYR A N 1
ATOM 2511 C CA . TYR A 1 335 ? -6.377 -6.868 25.419 1.00 94.50 335 TYR A CA 1
ATOM 2512 C C . TYR A 1 335 ? -5.308 -6.719 26.505 1.00 94.50 335 TYR A C 1
ATOM 2514 O O . TYR A 1 335 ? -4.281 -6.090 26.269 1.00 94.50 335 TYR A O 1
ATOM 2522 N N . GLY A 1 336 ? -5.492 -7.336 27.675 1.00 94.69 336 GLY A N 1
ATOM 2523 C CA . GLY A 1 336 ? -4.463 -7.401 28.713 1.00 94.69 336 GLY A CA 1
ATOM 2524 C C . GLY A 1 336 ? -3.199 -8.138 28.255 1.00 94.69 336 GLY A C 1
ATOM 2525 O O . GLY A 1 336 ? -2.090 -7.709 28.573 1.00 94.69 336 GLY A O 1
ATOM 2526 N N . ALA A 1 337 ? -3.340 -9.227 27.493 1.00 94.81 337 ALA A N 1
ATOM 2527 C CA . ALA A 1 337 ? -2.208 -9.919 26.877 1.00 94.81 337 ALA A CA 1
ATOM 2528 C C . ALA A 1 337 ? -1.545 -9.072 25.781 1.00 94.81 337 ALA A C 1
ATOM 2530 O O . ALA A 1 337 ? -0.320 -8.940 25.773 1.00 94.81 337 ALA A O 1
ATOM 2531 N N . LEU A 1 338 ? -2.344 -8.439 24.918 1.00 92.38 338 LEU A N 1
ATOM 2532 C CA . LEU A 1 338 ? -1.855 -7.570 23.851 1.00 92.38 338 LEU A CA 1
ATOM 2533 C C . LEU A 1 338 ? -1.113 -6.350 24.406 1.00 92.38 338 LEU A C 1
ATOM 2535 O O . LEU A 1 338 ? -0.053 -6.021 23.894 1.00 92.38 338 LEU A O 1
ATOM 2539 N N . ALA A 1 339 ? -1.595 -5.730 25.485 1.00 91.81 339 ALA A N 1
ATOM 2540 C CA . ALA A 1 339 ? -0.940 -4.590 26.131 1.00 91.81 339 ALA A CA 1
ATOM 2541 C C . ALA A 1 339 ? 0.430 -4.945 26.735 1.00 91.81 339 ALA A C 1
ATOM 2543 O O . ALA A 1 339 ? 1.323 -4.101 26.772 1.00 91.81 339 ALA A O 1
ATOM 2544 N N . ARG A 1 340 ? 0.622 -6.194 27.189 1.00 94.31 340 ARG A N 1
ATOM 2545 C CA . ARG A 1 340 ? 1.936 -6.681 27.646 1.00 94.31 340 ARG A CA 1
ATOM 2546 C C . ARG A 1 340 ? 2.898 -6.914 26.486 1.00 94.31 340 ARG A C 1
ATOM 2548 O O . ARG A 1 340 ? 4.087 -6.654 26.632 1.00 94.31 340 ARG A O 1
ATOM 2555 N N . LEU A 1 341 ? 2.390 -7.414 25.360 1.00 90.69 341 LEU A N 1
ATOM 2556 C CA . LEU A 1 341 ? 3.183 -7.651 24.154 1.00 90.69 341 LEU A CA 1
ATOM 2557 C C . LEU A 1 341 ? 3.534 -6.339 23.433 1.00 90.69 341 LEU A C 1
ATOM 2559 O O . LEU A 1 341 ? 4.638 -6.176 22.925 1.00 90.69 341 LEU A O 1
ATOM 2563 N N . MET A 1 342 ? 2.586 -5.405 23.407 1.00 86.81 342 MET A N 1
ATOM 2564 C CA . MET A 1 342 ? 2.661 -4.107 22.750 1.00 86.81 342 MET A CA 1
ATOM 2565 C C . MET A 1 342 ? 2.200 -3.006 23.719 1.00 86.81 342 MET A C 1
ATOM 2567 O O . MET A 1 342 ? 1.011 -2.669 23.736 1.00 86.81 342 MET A O 1
ATOM 2571 N N . PRO A 1 343 ? 3.116 -2.413 24.509 1.00 87.56 343 PRO A N 1
ATOM 2572 C CA . PRO A 1 343 ? 2.794 -1.363 25.476 1.00 87.56 343 PRO A CA 1
ATOM 2573 C C . PRO A 1 343 ? 2.535 -0.023 24.769 1.00 87.56 343 PRO A C 1
ATOM 2575 O O . PRO A 1 343 ? 3.332 0.909 24.825 1.00 87.56 343 PRO A O 1
ATOM 2578 N N . SER A 1 344 ? 1.415 0.055 24.053 1.00 85.12 344 SER A N 1
ATOM 2579 C CA . SER A 1 344 ? 0.978 1.229 23.301 1.00 85.12 344 SER A CA 1
ATOM 2580 C C . SER A 1 344 ? -0.201 1.912 24.005 1.00 85.12 344 SER A C 1
ATOM 2582 O O . SER A 1 344 ? -1.152 1.217 24.376 1.00 85.12 344 SER A O 1
ATOM 2584 N N . PRO A 1 345 ? -0.221 3.256 24.114 1.00 86.44 345 PRO A N 1
ATOM 2585 C CA . PRO A 1 345 ? -1.366 3.992 24.663 1.00 86.44 345 PRO A CA 1
ATOM 2586 C C . PRO A 1 345 ? -2.679 3.707 23.916 1.00 86.44 345 PRO A C 1
ATOM 2588 O O . PRO A 1 345 ? -3.751 3.682 24.512 1.00 86.44 345 PRO A O 1
ATOM 2591 N N . VAL A 1 346 ? -2.591 3.411 22.616 1.00 84.81 346 VAL A N 1
ATOM 2592 C CA . VAL A 1 346 ? -3.720 3.010 21.761 1.00 84.81 346 VAL A CA 1
ATOM 2593 C C . VAL A 1 346 ? -4.291 1.649 22.176 1.00 84.81 346 VAL A C 1
ATOM 2595 O O . VAL A 1 346 ? -5.501 1.506 22.327 1.00 84.81 346 VAL A O 1
ATOM 2598 N N . VAL A 1 347 ? -3.430 0.661 22.433 1.00 87.75 347 VAL A N 1
ATOM 2599 C CA . VAL A 1 347 ? -3.859 -0.661 22.925 1.00 87.75 347 VAL A CA 1
ATOM 2600 C C . VAL A 1 347 ? -4.471 -0.541 24.321 1.00 87.75 347 VAL A C 1
ATOM 2602 O O . VAL A 1 347 ? -5.474 -1.190 24.613 1.00 87.75 347 VAL A O 1
ATOM 2605 N N . GLN A 1 348 ? -3.907 0.319 25.171 1.00 91.00 348 GLN A N 1
ATOM 2606 C CA . GLN A 1 348 ? -4.442 0.580 26.506 1.00 91.00 348 GLN A CA 1
ATOM 2607 C C . GLN A 1 348 ? -5.808 1.274 26.467 1.00 91.00 348 GLN A C 1
ATOM 2609 O O . GLN A 1 348 ? -6.674 0.941 27.273 1.00 91.00 348 GLN A O 1
ATOM 2614 N N . LEU A 1 349 ? -6.039 2.172 25.505 1.00 89.81 349 LEU A N 1
ATOM 2615 C CA . LEU A 1 349 ? -7.353 2.775 25.282 1.00 89.81 349 LEU A CA 1
ATOM 2616 C C . LEU A 1 349 ? -8.398 1.714 24.907 1.00 89.81 349 LEU A C 1
ATOM 2618 O O . LEU A 1 349 ? -9.475 1.670 25.498 1.00 89.81 349 LEU A O 1
ATOM 2622 N N . ASN A 1 350 ? -8.064 0.801 23.995 1.00 88.75 350 ASN A N 1
ATOM 2623 C CA . ASN A 1 350 ? -8.970 -0.291 23.626 1.00 88.75 350 ASN A CA 1
ATOM 2624 C C . ASN A 1 350 ? -9.212 -1.257 24.797 1.00 88.75 350 ASN A C 1
ATOM 2626 O O . ASN A 1 350 ? -10.336 -1.718 25.011 1.00 88.75 350 ASN A O 1
ATOM 2630 N N . ARG A 1 351 ? -8.181 -1.512 25.614 1.00 93.38 351 ARG A N 1
ATOM 2631 C CA . ARG A 1 351 ? -8.316 -2.265 26.866 1.00 93.38 351 ARG A CA 1
ATOM 2632 C C . ARG A 1 351 ? -9.282 -1.581 27.834 1.00 93.38 351 ARG A C 1
ATOM 2634 O O . ARG A 1 351 ? -10.079 -2.279 28.451 1.00 93.38 351 ARG A O 1
ATOM 2641 N N . ALA A 1 352 ? -9.230 -0.255 27.963 1.00 93.75 352 ALA A N 1
ATOM 2642 C CA . ALA A 1 352 ? -10.134 0.497 28.832 1.00 93.75 352 ALA A CA 1
ATOM 2643 C C . ALA A 1 352 ? -11.603 0.310 28.431 1.00 93.75 352 ALA A C 1
ATOM 2645 O O . ALA A 1 352 ? -12.445 0.106 29.302 1.00 93.75 352 ALA A O 1
ATOM 2646 N N . VAL A 1 353 ? -11.899 0.277 27.125 1.00 91.50 353 VAL A N 1
ATOM 2647 C CA . VAL A 1 353 ? -13.241 -0.064 26.624 1.00 91.50 353 VAL A CA 1
ATOM 2648 C C . VAL A 1 353 ? -13.626 -1.480 27.042 1.00 91.50 353 VAL A C 1
ATOM 2650 O O . VAL A 1 353 ? -14.679 -1.678 27.637 1.00 91.50 353 VAL A O 1
ATOM 2653 N N . ALA A 1 354 ? -12.769 -2.468 26.775 1.00 92.81 354 ALA A N 1
ATOM 2654 C CA . ALA A 1 354 ? -13.071 -3.863 27.084 1.00 92.81 354 ALA A CA 1
ATOM 2655 C C . ALA A 1 354 ? -13.295 -4.111 28.586 1.00 92.81 354 ALA A C 1
ATOM 2657 O O . ALA A 1 354 ? -14.218 -4.833 28.954 1.00 92.81 354 ALA A O 1
ATOM 2658 N N . VAL A 1 355 ? -12.489 -3.485 29.449 1.00 94.81 355 VAL A N 1
ATOM 2659 C CA . VAL A 1 355 ? -12.667 -3.518 30.911 1.00 94.81 355 VAL A CA 1
ATOM 2660 C C . VAL A 1 355 ? -13.957 -2.806 31.311 1.00 94.81 355 VAL A C 1
ATOM 2662 O O . VAL A 1 355 ? -14.724 -3.353 32.094 1.00 94.81 355 VAL A O 1
ATOM 2665 N N . GLY A 1 356 ? -14.250 -1.645 30.718 1.00 93.38 356 GLY A N 1
ATOM 2666 C CA . GLY A 1 356 ? -15.505 -0.924 30.939 1.00 93.38 356 GLY A CA 1
ATOM 2667 C C . GLY A 1 356 ? -16.746 -1.764 30.620 1.00 93.38 356 GLY A C 1
ATOM 2668 O O . GLY A 1 356 ? -17.744 -1.707 31.333 1.00 93.38 356 GLY A O 1
ATOM 2669 N N . MET A 1 357 ? -16.669 -2.594 29.582 1.00 89.31 357 MET A N 1
ATOM 2670 C CA . MET A 1 357 ? -17.755 -3.494 29.190 1.00 89.31 357 MET A CA 1
ATOM 2671 C C . MET A 1 357 ? -17.827 -4.774 30.035 1.00 89.31 357 MET A C 1
ATOM 2673 O O . MET A 1 357 ? -18.912 -5.320 30.213 1.00 89.31 357 MET A O 1
ATOM 2677 N N . ALA A 1 358 ? -16.694 -5.273 30.537 1.00 94.06 358 ALA A N 1
ATOM 2678 C CA . ALA A 1 358 ? -16.633 -6.508 31.322 1.00 94.06 358 ALA A CA 1
ATOM 2679 C C . ALA A 1 358 ? -16.932 -6.295 32.816 1.00 94.06 358 ALA A C 1
ATOM 2681 O O . ALA A 1 358 ? -17.584 -7.130 33.438 1.00 94.06 358 ALA A O 1
ATOM 2682 N N . GLU A 1 359 ? -16.429 -5.201 33.388 1.00 94.38 359 GLU A N 1
ATOM 2683 C CA . GLU A 1 359 ? -16.420 -4.929 34.832 1.00 94.38 359 GLU A CA 1
ATOM 2684 C C . GLU A 1 359 ? -17.263 -3.699 35.214 1.00 94.38 359 GLU A C 1
ATOM 2686 O O . GLU A 1 359 ? -17.542 -3.493 36.394 1.00 94.38 359 GLU A O 1
ATOM 2691 N N . GLY A 1 360 ? -17.701 -2.906 34.231 1.00 93.12 360 GLY A N 1
ATOM 2692 C CA . GLY A 1 360 ? -18.526 -1.711 34.418 1.00 93.12 360 GLY A CA 1
ATOM 2693 C C . GLY A 1 360 ? -17.824 -0.415 33.984 1.00 93.12 360 GLY A C 1
ATOM 2694 O O . GLY A 1 360 ? -16.592 -0.324 34.031 1.00 93.12 360 GLY A O 1
ATOM 2695 N N . PRO A 1 361 ? -18.583 0.610 33.548 1.00 93.31 361 PRO A N 1
ATOM 2696 C CA . PRO A 1 361 ? -18.033 1.831 32.955 1.00 93.31 361 PRO A CA 1
ATOM 2697 C C . PRO A 1 361 ? -17.067 2.597 33.874 1.00 93.31 361 PRO A C 1
ATOM 2699 O O . PRO A 1 361 ? -16.121 3.211 33.380 1.00 93.31 361 PRO A O 1
ATOM 2702 N N . GLU A 1 362 ? -17.234 2.515 35.196 1.00 95.56 362 GLU A N 1
ATOM 2703 C CA . GLU A 1 362 ? -16.315 3.088 36.184 1.00 95.56 362 GLU A CA 1
ATOM 2704 C C . GLU A 1 362 ? -14.906 2.488 36.083 1.00 95.56 362 GLU A C 1
ATOM 2706 O O . GLU A 1 362 ? -13.919 3.225 36.120 1.00 95.56 362 GLU A O 1
ATOM 2711 N N . ALA A 1 363 ? -14.798 1.166 35.909 1.00 95.75 363 ALA A N 1
ATOM 2712 C CA . ALA A 1 363 ? -13.513 0.481 35.782 1.00 95.75 363 ALA A CA 1
ATOM 2713 C C . ALA A 1 363 ? -12.776 0.905 34.501 1.00 95.75 363 ALA A C 1
ATOM 2715 O O . ALA A 1 363 ? -11.559 1.103 34.509 1.00 95.75 363 ALA A O 1
ATOM 2716 N N . GLY A 1 364 ? -13.522 1.112 33.411 1.00 93.75 364 GLY A N 1
ATOM 2717 C CA . GLY A 1 364 ? -12.985 1.673 32.173 1.00 93.75 364 GLY A CA 1
ATOM 2718 C C . GLY A 1 364 ? -12.476 3.106 32.357 1.00 93.75 364 GLY A C 1
ATOM 2719 O O . GLY A 1 364 ? -11.365 3.418 31.931 1.00 93.75 364 GLY A O 1
ATOM 2720 N N . LEU A 1 365 ? -13.244 3.969 33.034 1.00 94.25 365 LEU A N 1
ATOM 2721 C CA . LEU A 1 365 ? -12.863 5.370 33.254 1.00 94.25 365 LEU A CA 1
ATOM 2722 C C . LEU A 1 365 ? -11.584 5.530 34.073 1.00 94.25 365 LEU A C 1
ATOM 2724 O O . LEU A 1 365 ? -10.781 6.398 33.744 1.00 94.25 365 LEU A O 1
ATOM 2728 N N . LEU A 1 366 ? -11.341 4.673 35.069 1.00 94.94 366 LEU A N 1
ATOM 2729 C CA . LEU A 1 366 ? -10.084 4.700 35.828 1.00 94.94 366 LEU A CA 1
ATOM 2730 C C . LEU A 1 366 ? -8.857 4.551 34.913 1.00 94.94 366 LEU A C 1
ATOM 2732 O O . LEU A 1 366 ? -7.856 5.242 35.095 1.00 94.94 366 LEU A O 1
ATOM 2736 N N . LEU A 1 367 ? -8.949 3.693 33.892 1.00 93.38 367 LEU A N 1
ATOM 2737 C CA . LEU A 1 367 ? -7.887 3.520 32.898 1.00 93.38 367 LEU A CA 1
ATOM 2738 C C . LEU A 1 367 ? -7.801 4.720 31.938 1.00 93.38 367 LEU A C 1
ATOM 2740 O O . LEU A 1 367 ? -6.707 5.119 31.541 1.00 93.38 367 LEU A O 1
ATOM 2744 N N . ILE A 1 368 ? -8.936 5.330 31.583 1.00 93.06 368 ILE A N 1
ATOM 2745 C CA . ILE A 1 368 ? -8.968 6.557 30.770 1.00 93.06 368 ILE A CA 1
ATOM 2746 C C . ILE A 1 368 ? -8.309 7.730 31.501 1.00 93.06 368 ILE A C 1
ATOM 2748 O O . ILE A 1 368 ? -7.553 8.481 30.883 1.00 93.06 368 ILE A O 1
ATOM 2752 N N . ASP A 1 369 ? -8.527 7.878 32.806 1.00 90.19 369 ASP A N 1
ATOM 2753 C CA . ASP A 1 369 ? -7.928 8.948 33.608 1.00 90.19 369 ASP A CA 1
ATOM 2754 C C . ASP A 1 369 ? -6.395 8.890 33.598 1.00 90.19 369 ASP A C 1
ATOM 2756 O O . ASP A 1 369 ? -5.730 9.927 33.594 1.00 90.19 369 ASP A O 1
ATOM 2760 N N . GLU A 1 370 ? -5.810 7.693 33.545 1.00 89.50 370 GLU A N 1
ATOM 2761 C CA . GLU A 1 370 ? -4.371 7.519 33.336 1.00 89.50 370 GLU A CA 1
ATOM 2762 C C . GLU A 1 370 ? -3.946 7.961 31.929 1.00 89.50 370 GLU A C 1
ATOM 2764 O O . GLU A 1 370 ? -2.988 8.723 31.785 1.00 89.50 370 GLU A O 1
ATOM 2769 N N . LEU A 1 371 ? -4.698 7.561 30.900 1.00 89.25 371 LEU A N 1
ATOM 2770 C CA . LEU A 1 371 ? -4.399 7.849 29.493 1.00 89.25 371 LEU A CA 1
ATOM 2771 C C . LEU A 1 371 ? -4.563 9.321 29.108 1.00 89.25 371 LEU A C 1
ATOM 2773 O O . LEU A 1 371 ? -3.838 9.813 28.247 1.00 89.25 371 LEU A O 1
ATOM 2777 N N . THR A 1 372 ? -5.468 10.058 29.751 1.00 87.56 372 THR A N 1
ATOM 2778 C CA . THR A 1 372 ? -5.640 11.503 29.500 1.00 87.56 372 THR A CA 1
ATOM 2779 C C . THR A 1 372 ? -4.414 12.332 29.881 1.00 87.56 372 THR A C 1
ATOM 2781 O O . THR A 1 372 ? -4.257 13.453 29.391 1.00 87.56 372 THR A O 1
ATOM 2784 N N . ARG A 1 373 ? -3.528 11.785 30.724 1.00 87.94 373 ARG A N 1
ATOM 2785 C CA . ARG A 1 373 ? -2.256 12.411 31.106 1.00 87.94 373 ARG A CA 1
ATOM 2786 C C . ARG A 1 373 ? -1.131 12.115 30.113 1.00 87.94 373 ARG A C 1
ATOM 2788 O O . ARG A 1 373 ? -0.096 12.773 30.189 1.00 87.94 373 ARG A O 1
ATOM 2795 N N . ASP A 1 374 ? -1.322 11.169 29.192 1.00 86.12 374 ASP A N 1
ATOM 2796 C CA . ASP A 1 374 ? -0.328 10.813 28.182 1.00 86.12 374 ASP A CA 1
ATOM 2797 C C . ASP A 1 374 ? -0.294 11.869 27.055 1.00 86.12 374 ASP A C 1
ATOM 2799 O O . ASP A 1 374 ? -1.287 12.050 26.335 1.00 86.12 374 ASP A O 1
ATOM 2803 N N . PRO A 1 375 ? 0.841 12.566 26.843 1.00 84.50 375 PRO A N 1
ATOM 2804 C CA . PRO A 1 375 ? 0.971 13.548 25.771 1.00 84.50 375 PRO A CA 1
ATOM 2805 C C . PRO A 1 375 ? 0.710 12.976 24.371 1.00 84.50 375 PRO A C 1
ATOM 2807 O O . PRO A 1 375 ? 0.264 13.721 23.496 1.00 84.50 375 PRO A O 1
ATOM 2810 N N . ALA A 1 376 ? 0.958 11.679 24.151 1.00 81.12 376 ALA A N 1
ATOM 2811 C CA . ALA A 1 376 ? 0.782 11.023 22.857 1.00 81.12 376 ALA A CA 1
ATOM 2812 C C . ALA A 1 376 ? -0.689 10.961 22.411 1.00 81.12 376 ALA A C 1
ATOM 2814 O O . ALA A 1 376 ? -0.959 10.908 21.212 1.00 81.12 376 ALA A O 1
ATOM 2815 N N . LEU A 1 377 ? -1.639 11.002 23.353 1.00 82.56 377 LEU A N 1
ATOM 2816 C CA . LEU A 1 377 ? -3.075 10.910 23.068 1.00 82.56 377 LEU A CA 1
ATOM 2817 C C . LEU A 1 377 ? -3.810 12.258 23.132 1.00 82.56 377 LEU A C 1
ATOM 2819 O O . LEU A 1 377 ? -5.016 12.310 22.900 1.00 82.56 377 LEU A O 1
ATOM 2823 N N . LYS A 1 378 ? -3.111 13.370 23.402 1.00 80.81 378 LYS A N 1
ATOM 2824 C CA . LYS A 1 378 ? -3.736 14.690 23.619 1.00 80.81 378 LYS A CA 1
ATOM 2825 C C . LYS A 1 378 ? -4.643 15.150 22.466 1.00 80.81 378 LYS A C 1
ATOM 2827 O O . LYS A 1 378 ? -5.726 15.689 22.721 1.00 80.81 378 LYS A O 1
ATOM 2832 N N . ASP A 1 379 ? -4.181 14.941 21.233 1.00 80.31 379 ASP A N 1
ATOM 2833 C CA . ASP A 1 379 ? -4.871 15.313 19.988 1.00 80.31 379 ASP A CA 1
ATOM 2834 C C . ASP A 1 379 ? -5.567 14.099 19.335 1.00 80.31 379 ASP A C 1
ATOM 2836 O O . ASP A 1 379 ? -5.997 14.162 18.183 1.00 80.31 379 ASP A O 1
ATOM 2840 N N . TYR A 1 380 ? -5.656 12.972 20.046 1.00 83.31 380 TYR A N 1
ATOM 2841 C CA . TYR A 1 380 ? -6.207 11.730 19.524 1.00 83.31 380 TYR A CA 1
ATOM 2842 C C . TYR A 1 380 ? -7.705 11.651 19.819 1.00 83.31 380 TYR A C 1
ATOM 2844 O O . TYR A 1 380 ? -8.122 11.302 20.924 1.00 83.31 380 TYR A O 1
ATOM 2852 N N . HIS A 1 381 ? -8.532 11.993 18.826 1.00 84.31 381 HIS A N 1
ATOM 2853 C CA . HIS A 1 381 ? -9.983 12.105 19.003 1.00 84.31 381 HIS A CA 1
ATOM 2854 C C . HIS A 1 381 ? -10.666 10.859 19.599 1.00 84.31 381 HIS A C 1
ATOM 2856 O O . HIS A 1 381 ? -11.569 11.064 20.413 1.00 84.31 381 HIS A O 1
ATOM 2862 N N . PRO A 1 382 ? -10.252 9.599 19.319 1.00 86.38 382 PRO A N 1
ATOM 2863 C CA . PRO A 1 382 ? -10.901 8.420 19.892 1.00 86.38 382 PRO A CA 1
ATOM 2864 C C . PRO A 1 382 ? -10.799 8.342 21.416 1.00 86.38 382 PRO A C 1
ATOM 2866 O O . PRO A 1 382 ? -11.696 7.779 22.037 1.00 86.38 382 PRO A O 1
ATOM 2869 N N . LEU A 1 383 ? -9.775 8.949 22.034 1.00 88.62 383 LEU A N 1
ATOM 2870 C CA . LEU A 1 383 ? -9.699 9.054 23.495 1.00 88.62 383 LEU A CA 1
ATOM 2871 C C . LEU A 1 383 ? -10.902 9.832 24.039 1.00 88.62 383 LEU A C 1
ATOM 2873 O O . LEU A 1 383 ? -11.573 9.373 24.958 1.00 88.62 383 LEU A O 1
ATOM 2877 N N . SER A 1 384 ? -11.206 10.984 23.436 1.00 90.31 384 SER A N 1
ATOM 2878 C CA . SER A 1 384 ? -12.385 11.773 23.798 1.00 90.31 384 SER A CA 1
ATOM 2879 C C . SER A 1 384 ? -13.686 11.044 23.462 1.00 90.31 384 SER A C 1
ATOM 2881 O O . SER A 1 384 ? -14.625 11.113 24.245 1.00 90.31 384 SER A O 1
ATOM 2883 N N . VAL A 1 385 ? -13.748 10.287 22.361 1.00 89.44 385 VAL A N 1
ATOM 2884 C CA . VAL A 1 385 ? -14.938 9.474 22.050 1.00 89.44 385 VAL A CA 1
ATOM 2885 C C . VAL A 1 385 ? -15.204 8.451 23.149 1.00 89.44 385 VAL A C 1
ATOM 2887 O O . VAL A 1 385 ? -16.298 8.447 23.698 1.00 89.44 385 VAL A O 1
ATOM 2890 N N . VAL A 1 386 ? -14.213 7.625 23.497 1.00 90.56 386 VAL A N 1
ATOM 2891 C CA . VAL A 1 386 ? -14.346 6.576 24.523 1.00 90.56 386 VAL A CA 1
ATOM 2892 C C . VAL A 1 386 ? -14.640 7.174 25.897 1.00 90.56 386 VAL A C 1
ATOM 2894 O O . VAL A 1 386 ? -15.479 6.659 26.630 1.00 90.56 386 VAL A O 1
ATOM 2897 N N . HIS A 1 387 ? -13.985 8.283 26.243 1.00 92.56 387 HIS A N 1
ATOM 2898 C CA . HIS A 1 387 ? -14.251 8.974 27.498 1.00 92.56 387 HIS A CA 1
ATOM 2899 C C . HIS A 1 387 ? -15.709 9.453 27.567 1.00 92.56 387 HIS A C 1
ATOM 2901 O O . HIS A 1 387 ? -16.396 9.193 28.552 1.00 92.56 387 HIS A O 1
ATOM 2907 N N . GLY A 1 388 ? -16.203 10.100 26.506 1.00 91.44 388 GLY A N 1
ATOM 2908 C CA . GLY A 1 388 ? -17.597 10.533 26.427 1.00 91.44 388 GLY A CA 1
ATOM 2909 C C . GLY A 1 388 ? -18.589 9.372 26.498 1.00 91.44 388 GLY A C 1
ATOM 2910 O O . GLY A 1 388 ? -19.607 9.480 27.173 1.00 91.44 388 GLY A O 1
ATOM 2911 N N . ASP A 1 389 ? -18.258 8.248 25.866 1.00 89.06 389 ASP A N 1
ATOM 2912 C CA . ASP A 1 389 ? -19.035 7.004 25.860 1.00 89.06 389 ASP A CA 1
ATOM 2913 C C . ASP A 1 389 ? -19.268 6.460 27.277 1.00 89.06 389 ASP A C 1
ATOM 2915 O O . ASP A 1 389 ? -20.403 6.303 27.730 1.00 89.06 389 ASP A O 1
ATOM 2919 N N . LEU A 1 390 ? -18.179 6.258 28.022 1.00 91.25 390 LEU A N 1
ATOM 2920 C CA . LEU A 1 390 ? -18.225 5.729 29.383 1.00 91.25 390 LEU A CA 1
ATOM 2921 C C . LEU A 1 390 ? -18.909 6.709 30.350 1.00 91.25 390 LEU A C 1
ATOM 2923 O O . LEU A 1 390 ? -19.662 6.285 31.225 1.00 91.25 390 LEU A O 1
ATOM 2927 N N . LEU A 1 391 ? -18.709 8.021 30.172 1.00 92.94 391 LEU A N 1
ATOM 2928 C CA . LEU A 1 391 ? -19.415 9.051 30.943 1.00 92.94 391 LEU A CA 1
ATOM 2929 C C . LEU A 1 391 ? -20.924 9.039 30.672 1.00 92.94 391 LEU A C 1
ATOM 2931 O O . LEU A 1 391 ? -21.717 9.137 31.610 1.00 92.94 391 LEU A O 1
ATOM 2935 N N . ALA A 1 392 ? -21.334 8.895 29.410 1.00 89.94 392 ALA A N 1
ATOM 2936 C CA . ALA A 1 392 ? -22.742 8.835 29.037 1.00 89.94 392 ALA A CA 1
ATOM 2937 C C . ALA A 1 392 ? -23.441 7.623 29.671 1.00 89.94 392 ALA A C 1
ATOM 2939 O O . ALA A 1 392 ? -24.551 7.772 30.182 1.00 89.94 392 ALA A O 1
ATOM 2940 N N . ARG A 1 393 ? -22.770 6.462 29.723 1.00 87.50 393 ARG A N 1
ATOM 2941 C CA . ARG A 1 393 ? -23.268 5.250 30.404 1.00 87.50 393 ARG A CA 1
ATOM 2942 C C . ARG A 1 393 ? -23.477 5.430 31.906 1.00 87.50 393 ARG A C 1
ATOM 2944 O O . ARG A 1 393 ? -24.365 4.805 32.473 1.00 87.50 393 ARG A O 1
ATOM 2951 N N . LEU A 1 394 ? -22.690 6.296 32.541 1.00 91.94 394 LEU A N 1
ATOM 2952 C CA . LEU A 1 394 ? -22.852 6.669 33.950 1.00 91.94 394 LEU A CA 1
ATOM 2953 C C . LEU A 1 394 ? -23.924 7.744 34.184 1.00 91.94 394 LEU A C 1
ATOM 2955 O O . LEU A 1 394 ? -24.075 8.223 35.306 1.00 91.94 394 LEU A O 1
ATOM 2959 N N . GLY A 1 395 ? -24.625 8.190 33.137 1.00 89.94 395 GLY A N 1
ATOM 2960 C CA . GLY A 1 395 ? -25.568 9.307 33.218 1.00 89.94 395 GLY A CA 1
ATOM 2961 C C . GLY A 1 395 ? -24.898 10.681 33.356 1.00 89.94 395 GLY A C 1
ATOM 2962 O O . GLY A 1 395 ? -25.572 11.680 33.608 1.00 89.94 395 GLY A O 1
ATOM 2963 N N . ARG A 1 396 ? -23.572 10.781 33.175 1.00 93.75 396 ARG A N 1
ATOM 2964 C CA . ARG A 1 396 ? -22.798 12.037 33.261 1.00 93.75 396 ARG A CA 1
ATOM 2965 C C . ARG A 1 396 ? -22.844 12.794 31.928 1.00 93.75 396 ARG A C 1
ATOM 2967 O O . ARG A 1 396 ? -21.821 13.046 31.292 1.00 93.75 396 ARG A O 1
ATOM 2974 N N . HIS A 1 397 ? -24.054 13.140 31.484 1.00 91.75 397 HIS A N 1
ATOM 2975 C CA . HIS A 1 397 ? -24.319 13.605 30.116 1.00 91.75 397 HIS A CA 1
ATOM 2976 C C . HIS A 1 397 ? -23.616 14.919 29.734 1.00 91.75 397 HIS A C 1
ATOM 2978 O O . HIS A 1 397 ? -23.138 15.037 28.611 1.00 91.75 397 HIS A O 1
ATOM 2984 N N . GLU A 1 398 ? -23.498 15.892 30.643 1.00 92.56 398 GLU A N 1
ATOM 2985 C CA . GLU A 1 398 ? -22.811 17.167 30.350 1.00 92.56 398 GLU A CA 1
ATOM 2986 C C . GLU A 1 398 ? -21.303 16.984 30.122 1.00 92.56 398 GLU A C 1
ATOM 2988 O O . GLU A 1 398 ? -20.699 17.593 29.231 1.00 92.56 398 GLU A O 1
ATOM 2993 N N . GLU A 1 399 ? -20.683 16.096 30.899 1.00 93.62 399 GLU A N 1
ATOM 2994 C CA . GLU A 1 399 ? -19.272 15.758 30.729 1.00 93.62 399 GLU A CA 1
ATOM 2995 C C . GLU A 1 399 ? -19.068 14.959 29.438 1.00 93.62 399 GLU A C 1
ATOM 2997 O O . GLU A 1 399 ? -18.149 15.254 28.670 1.00 93.62 399 GLU A O 1
ATOM 3002 N N . ALA A 1 400 ? -19.971 14.017 29.146 1.00 92.88 400 ALA A N 1
ATOM 3003 C CA . ALA A 1 400 ? -19.971 13.268 27.895 1.00 92.88 400 ALA A CA 1
ATOM 3004 C C . ALA A 1 400 ? -20.096 14.185 26.669 1.00 92.88 400 ALA A C 1
ATOM 3006 O O . ALA A 1 400 ? -19.317 14.066 25.721 1.00 92.88 400 ALA A O 1
ATOM 3007 N N . ARG A 1 401 ? -21.016 15.158 26.716 1.00 93.69 401 ARG A N 1
ATOM 3008 C CA . ARG A 1 401 ? -21.209 16.173 25.673 1.00 93.69 401 ARG A CA 1
ATOM 3009 C C . ARG A 1 401 ? -19.916 16.926 25.375 1.00 93.69 401 ARG A C 1
ATOM 3011 O O . ARG A 1 401 ? -19.514 17.010 24.217 1.00 93.69 401 ARG A O 1
ATOM 3018 N N . THR A 1 402 ? -19.229 17.396 26.416 1.00 95.06 402 THR A N 1
ATOM 3019 C CA . THR A 1 402 ? -17.945 18.106 26.282 1.00 95.06 402 THR A CA 1
ATOM 3020 C C . THR A 1 402 ? -16.893 17.244 25.577 1.00 95.06 402 THR A C 1
ATOM 3022 O O . THR A 1 402 ? -16.140 17.733 24.730 1.00 95.06 402 THR A O 1
ATOM 3025 N N . GLN A 1 403 ? -16.841 15.945 25.888 1.00 94.00 403 GLN A N 1
ATOM 3026 C CA . GLN A 1 403 ? -15.909 15.027 25.235 1.00 94.00 403 GLN A CA 1
ATOM 3027 C C . GLN A 1 403 ? -16.272 14.765 23.766 1.00 94.00 403 GLN A C 1
ATOM 3029 O O . GLN A 1 403 ? -15.382 14.779 22.913 1.00 94.00 403 GLN A O 1
ATOM 3034 N N . PHE A 1 404 ? -17.553 14.592 23.432 1.00 92.12 404 PHE A N 1
ATOM 3035 C CA . PHE A 1 404 ? -17.980 14.415 22.040 1.00 92.12 404 PHE A CA 1
ATOM 3036 C C . PHE A 1 404 ? -17.739 15.668 21.187 1.0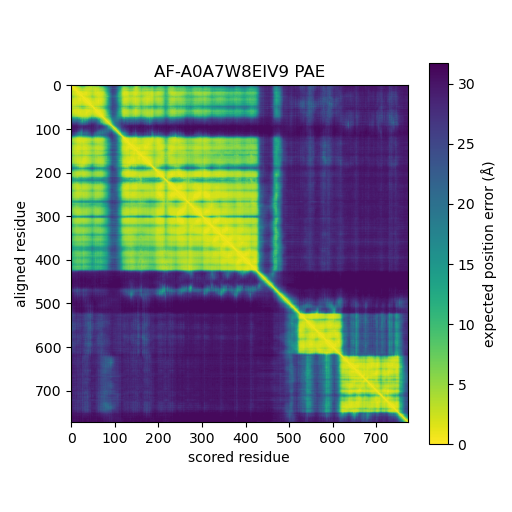0 92.12 404 PHE A C 1
ATOM 3038 O O . PHE A 1 404 ? -17.246 15.551 20.065 1.00 92.12 404 PHE A O 1
ATOM 3045 N N . GLU A 1 405 ? -17.995 16.865 21.724 1.00 94.06 405 GLU A N 1
ATOM 3046 C CA . GLU A 1 405 ? -17.663 18.135 21.063 1.00 94.06 405 GLU A CA 1
ATOM 3047 C C . GLU A 1 405 ? -16.153 18.247 20.807 1.00 94.06 405 GLU A C 1
ATOM 3049 O O . GLU A 1 405 ? -15.732 18.558 19.690 1.00 94.06 405 GLU A O 1
ATOM 3054 N N . ARG A 1 406 ? -15.320 17.906 21.800 1.00 92.62 406 ARG A N 1
ATOM 3055 C CA . ARG A 1 406 ? -13.860 17.863 21.633 1.00 92.62 406 ARG A CA 1
ATOM 3056 C C . ARG A 1 406 ? -13.444 16.877 20.542 1.00 92.62 406 ARG A C 1
ATOM 3058 O O . ARG A 1 406 ? -12.673 17.246 19.656 1.00 92.62 406 ARG A O 1
ATOM 3065 N N . ALA A 1 407 ? -13.967 15.653 20.561 1.00 89.62 407 ALA A N 1
ATOM 3066 C CA . ALA A 1 407 ? -13.682 14.662 19.526 1.00 89.62 407 ALA A CA 1
ATOM 3067 C C . ALA A 1 407 ? -14.070 15.171 18.122 1.00 89.62 407 ALA A C 1
ATOM 3069 O O . ALA A 1 407 ? -13.291 15.035 17.177 1.00 89.62 407 ALA A O 1
ATOM 3070 N N . ALA A 1 408 ? -15.216 15.849 17.998 1.00 90.94 408 ALA A N 1
ATOM 3071 C CA . ALA A 1 408 ? -15.685 16.435 16.744 1.00 90.94 408 ALA A CA 1
ATOM 3072 C C . ALA A 1 408 ? -14.771 17.557 16.211 1.00 90.94 408 ALA A C 1
ATOM 3074 O O . ALA A 1 408 ? -14.739 17.799 15.005 1.00 90.94 408 ALA A O 1
ATOM 3075 N N . THR A 1 409 ? -14.025 18.256 17.076 1.00 92.94 409 THR A N 1
ATOM 3076 C CA . THR A 1 409 ? -13.025 19.251 16.634 1.00 92.94 409 THR A CA 1
ATOM 3077 C C . THR A 1 409 ? -11.720 18.638 16.136 1.00 92.94 409 THR A C 1
ATOM 3079 O O . THR A 1 409 ? -11.010 19.281 15.367 1.00 92.94 409 THR A O 1
ATOM 3082 N N . LEU A 1 410 ? -11.405 17.415 16.568 1.00 87.25 410 LEU A N 1
ATOM 3083 C CA . LEU A 1 410 ? -10.136 16.743 16.283 1.00 87.25 410 LEU A CA 1
ATOM 3084 C C . LEU A 1 410 ? -10.211 15.817 15.056 1.00 87.25 410 LEU A C 1
ATOM 3086 O O . LEU A 1 410 ? -9.194 15.608 14.393 1.00 87.25 410 LEU A O 1
ATOM 3090 N N . THR A 1 411 ? -11.390 15.276 14.727 1.00 81.50 411 THR A N 1
ATOM 3091 C CA . THR A 1 411 ? -11.546 14.414 13.543 1.00 81.50 411 THR A CA 1
ATOM 3092 C C . THR A 1 411 ? -11.463 15.201 12.226 1.00 81.50 411 THR A C 1
ATOM 3094 O O . THR A 1 411 ? -11.913 16.344 12.112 1.00 81.50 411 THR A O 1
ATOM 3097 N N . ARG A 1 412 ? -10.892 14.556 11.201 1.00 78.62 412 ARG A N 1
ATOM 3098 C CA . ARG A 1 412 ? -10.807 15.057 9.816 1.00 78.62 412 ARG A CA 1
ATOM 3099 C C . ARG A 1 412 ? -11.808 14.382 8.871 1.00 78.62 412 ARG A C 1
ATOM 3101 O O . ARG A 1 412 ? -11.798 14.681 7.678 1.00 78.62 412 ARG A O 1
ATOM 3108 N N . ASN A 1 413 ? -12.646 13.479 9.383 1.00 77.25 413 ASN A N 1
ATOM 3109 C CA . ASN A 1 413 ? -13.701 12.815 8.624 1.00 77.25 413 ASN A CA 1
ATOM 3110 C C . ASN A 1 413 ? -15.039 13.545 8.851 1.00 77.25 413 ASN A C 1
ATOM 3112 O O . ASN A 1 413 ? -15.474 13.731 9.990 1.00 77.25 413 ASN A O 1
ATOM 3116 N N . ALA A 1 414 ? -15.686 13.991 7.771 1.00 80.56 414 ALA A N 1
ATOM 3117 C CA . ALA A 1 414 ? -16.890 14.822 7.859 1.00 80.56 414 ALA A CA 1
ATOM 3118 C C . ALA A 1 414 ? -18.110 14.053 8.406 1.00 80.56 414 ALA A C 1
ATOM 3120 O O . ALA A 1 414 ? -18.898 14.601 9.188 1.00 80.56 414 ALA A O 1
ATOM 3121 N N . ALA A 1 415 ? -18.243 12.775 8.042 1.00 76.31 415 ALA A N 1
ATOM 3122 C CA . ALA A 1 415 ? -19.320 11.908 8.509 1.00 76.31 415 ALA A CA 1
ATOM 3123 C C . ALA A 1 415 ? -19.150 11.558 9.998 1.00 76.31 415 ALA A C 1
ATOM 3125 O O . ALA A 1 415 ? -20.103 11.670 10.771 1.00 76.31 415 ALA A O 1
ATOM 3126 N N . GLU A 1 416 ? -17.923 11.249 10.434 1.00 80.31 416 GLU A N 1
ATOM 3127 C CA . GLU A 1 416 ? -17.612 11.030 11.854 1.00 80.31 416 GLU A CA 1
ATOM 3128 C C . GLU A 1 416 ? -17.858 12.297 12.688 1.00 80.31 416 GLU A C 1
ATOM 3130 O O . GLU A 1 416 ? -18.474 12.236 13.752 1.00 80.31 416 GLU A O 1
ATOM 3135 N N . ARG A 1 417 ? -17.461 13.472 12.182 1.00 85.06 417 ARG A N 1
ATOM 3136 C CA . ARG A 1 417 ? -17.725 14.757 12.846 1.00 85.06 417 ARG A CA 1
ATOM 3137 C C . ARG A 1 417 ? -19.215 14.988 13.074 1.00 85.06 417 ARG A C 1
ATOM 3139 O O . ARG A 1 417 ? -19.618 15.383 14.167 1.00 85.06 417 ARG A O 1
ATOM 3146 N N . THR A 1 418 ? -20.024 14.741 12.048 1.00 85.56 418 THR A N 1
ATOM 3147 C CA . THR A 1 418 ? -21.482 14.905 12.105 1.00 85.56 418 THR A CA 1
ATOM 3148 C C . THR A 1 418 ? -22.098 13.957 13.131 1.00 85.56 418 THR A C 1
ATOM 3150 O O . THR A 1 418 ? -22.919 14.373 13.949 1.00 85.56 418 THR A O 1
ATOM 3153 N N . PHE A 1 419 ? -21.649 12.701 13.141 1.00 84.44 419 PHE A N 1
ATOM 3154 C CA . PHE A 1 419 ? -22.071 11.702 14.116 1.00 84.44 419 PHE A CA 1
ATOM 3155 C C . PHE A 1 419 ? -21.742 12.119 15.559 1.00 84.44 419 PHE A C 1
ATOM 3157 O O . PHE A 1 419 ? -22.613 12.081 16.428 1.00 84.44 419 PHE A O 1
ATOM 3164 N N . LEU A 1 420 ? -20.518 12.589 15.816 1.00 88.62 420 LEU A N 1
ATOM 3165 C CA . LEU A 1 420 ? -20.088 13.020 17.151 1.00 88.62 420 LEU A CA 1
ATOM 3166 C C . LEU A 1 420 ? -20.871 14.241 17.654 1.00 88.62 420 LEU A C 1
ATOM 3168 O O . LEU A 1 420 ? -21.282 14.269 18.812 1.00 88.62 420 LEU A O 1
ATOM 3172 N N . LEU A 1 421 ? -21.155 15.214 16.782 1.00 90.75 421 LEU A N 1
ATOM 3173 C CA . LEU A 1 421 ? -21.994 16.367 17.131 1.00 90.75 421 LEU A CA 1
ATOM 3174 C C . LEU A 1 421 ? -23.445 15.964 17.427 1.00 90.75 421 LEU A C 1
ATOM 3176 O O . LEU A 1 421 ? -24.060 16.522 18.332 1.00 90.75 421 LEU A O 1
ATOM 3180 N N . LYS A 1 422 ? -23.991 14.970 16.715 1.00 88.06 422 LYS A N 1
ATOM 3181 C CA . LYS A 1 422 ? -25.320 14.414 17.014 1.00 88.06 422 LYS A CA 1
ATOM 3182 C C . LYS A 1 422 ? -25.347 13.723 18.382 1.00 88.06 422 LYS A C 1
ATOM 3184 O O . LYS A 1 422 ? -26.312 13.879 19.125 1.00 88.06 422 LYS A O 1
ATOM 3189 N N . ARG A 1 423 ? -24.287 12.995 18.751 1.00 85.31 423 ARG A N 1
ATOM 3190 C CA . ARG A 1 423 ? -24.174 12.388 20.091 1.00 85.31 423 ARG A CA 1
ATOM 3191 C C . ARG A 1 423 ? -24.051 13.428 21.200 1.00 85.31 423 ARG A C 1
ATOM 3193 O O . ARG A 1 423 ? -24.608 13.226 22.268 1.00 85.31 423 ARG A O 1
ATOM 3200 N N . ALA A 1 424 ? -23.380 14.548 20.940 1.00 88.50 424 ALA A N 1
ATOM 3201 C CA . ALA A 1 424 ? -23.278 15.647 21.897 1.00 88.50 424 ALA A CA 1
ATOM 3202 C C . ALA A 1 424 ? -24.648 16.268 22.245 1.00 88.50 424 ALA A C 1
ATOM 3204 O O . ALA A 1 424 ? -24.836 16.756 23.356 1.00 88.50 424 ALA A O 1
ATOM 3205 N N . THR A 1 425 ? -25.611 16.244 21.318 1.00 85.06 425 THR A N 1
ATOM 3206 C CA . THR A 1 425 ? -26.942 16.848 21.509 1.00 85.06 425 THR A CA 1
ATOM 3207 C C . THR A 1 425 ? -28.028 15.859 21.920 1.00 85.06 425 THR A C 1
ATOM 3209 O O . THR A 1 425 ? -29.091 16.286 22.371 1.00 85.06 425 THR A O 1
ATOM 3212 N N . THR A 1 426 ? -27.789 14.553 21.778 1.00 73.38 426 THR A N 1
ATOM 3213 C CA . THR A 1 426 ? -28.779 13.518 22.096 1.00 73.38 426 THR A CA 1
ATOM 3214 C C . THR A 1 426 ? -28.610 13.065 23.552 1.00 73.38 426 THR A C 1
ATOM 3216 O O . THR A 1 426 ? -27.585 12.459 23.870 1.00 73.38 426 THR A O 1
ATOM 3219 N N . PRO A 1 427 ? -29.578 13.317 24.455 1.00 58.34 427 PRO A N 1
ATOM 3220 C CA . PRO A 1 427 ? -29.538 12.755 25.799 1.00 58.34 427 PRO A CA 1
ATOM 3221 C C . PRO A 1 427 ? -29.652 11.232 25.705 1.00 58.34 427 PRO A C 1
ATOM 3223 O O . PRO A 1 427 ? -30.578 10.700 25.095 1.00 58.34 427 PRO A O 1
ATOM 3226 N N . HIS A 1 428 ? -28.675 10.533 26.275 1.00 54.09 428 HIS A N 1
ATOM 3227 C CA . HIS A 1 428 ? -28.646 9.080 26.256 1.00 54.09 428 HIS A CA 1
ATOM 3228 C C . HIS A 1 428 ? -29.718 8.532 27.213 1.00 54.09 428 HIS A C 1
ATOM 3230 O O . HIS A 1 428 ? -29.787 8.967 28.363 1.00 54.09 428 HIS A O 1
ATOM 3236 N N . ALA A 1 429 ? -30.589 7.633 26.746 1.00 43.12 429 ALA A N 1
ATOM 3237 C CA . ALA A 1 429 ? -31.638 7.065 27.587 1.00 43.12 429 ALA A CA 1
ATOM 3238 C C . ALA A 1 429 ? -31.009 6.205 28.705 1.00 43.12 429 ALA A C 1
ATOM 3240 O O . ALA A 1 429 ? -30.101 5.425 28.428 1.00 43.12 429 ALA A O 1
ATOM 3241 N N . PRO A 1 430 ? -31.448 6.324 29.972 1.00 36.28 430 PRO A N 1
ATOM 3242 C CA . PRO A 1 430 ? -30.869 5.548 31.060 1.00 36.28 430 PRO A CA 1
ATOM 3243 C C . PRO A 1 430 ? -31.223 4.060 30.916 1.00 36.28 430 PRO A C 1
ATOM 3245 O O . PRO A 1 430 ? -32.370 3.664 31.122 1.00 36.28 430 PRO A O 1
ATOM 3248 N N . THR A 1 431 ? -30.236 3.216 30.614 1.00 41.28 431 THR A N 1
ATOM 3249 C CA . THR A 1 431 ? -30.355 1.758 30.754 1.00 41.28 431 THR A CA 1
ATOM 3250 C C . THR A 1 431 ? -30.359 1.377 32.231 1.00 41.28 431 THR A C 1
ATOM 3252 O O . THR A 1 431 ? -29.424 1.667 32.975 1.00 41.28 431 THR A O 1
ATOM 3255 N N . THR A 1 432 ? -31.427 0.719 32.670 1.00 29.52 432 THR A N 1
ATOM 3256 C CA . THR A 1 432 ? -31.558 0.175 34.025 1.00 29.52 432 THR A CA 1
ATOM 3257 C C . THR A 1 432 ? -30.541 -0.962 34.212 1.00 29.52 432 THR A C 1
ATOM 3259 O O . THR A 1 432 ? -30.445 -1.822 33.336 1.00 29.52 432 THR A O 1
ATOM 3262 N N . PRO A 1 433 ? -29.773 -1.015 35.316 1.00 33.91 433 PRO A N 1
ATOM 3263 C CA . PRO A 1 433 ? -28.801 -2.083 35.525 1.00 33.91 433 PRO A CA 1
ATOM 3264 C C . PRO A 1 433 ? -29.521 -3.422 35.735 1.00 33.91 433 PRO A C 1
ATOM 3266 O O . PRO A 1 433 ? -30.263 -3.595 36.704 1.00 33.91 433 PRO A O 1
ATOM 3269 N N . HIS A 1 434 ? -29.293 -4.387 34.841 1.00 34.69 434 HIS A N 1
ATOM 3270 C CA . HIS A 1 434 ? -29.681 -5.773 35.088 1.00 34.69 434 HIS A CA 1
ATOM 3271 C C . HIS A 1 434 ? -28.767 -6.357 36.174 1.00 34.69 434 HIS A C 1
ATOM 3273 O O . HIS A 1 434 ? -27.542 -6.305 36.070 1.00 34.69 434 HIS A O 1
ATOM 3279 N N . ALA A 1 435 ? -29.377 -6.888 37.235 1.00 28.20 435 ALA A N 1
ATOM 3280 C CA . ALA A 1 435 ? -28.678 -7.514 38.351 1.00 28.20 435 ALA A CA 1
ATOM 3281 C C . ALA A 1 435 ? -27.760 -8.667 37.882 1.00 28.20 435 ALA A C 1
ATOM 3283 O O . ALA A 1 435 ? -28.110 -9.377 36.934 1.00 28.20 435 ALA A O 1
ATOM 3284 N N . PRO A 1 436 ? -26.613 -8.894 38.551 1.00 32.00 436 PRO A N 1
ATOM 3285 C CA . PRO A 1 436 ? -25.683 -9.955 38.185 1.00 32.00 436 PRO A CA 1
ATOM 3286 C C . PRO A 1 436 ? -26.382 -11.314 38.274 1.00 32.00 436 PRO A C 1
ATOM 3288 O O . PRO A 1 436 ? -26.819 -11.740 39.343 1.00 32.00 436 PRO A O 1
ATOM 3291 N N . THR A 1 437 ? -26.498 -11.999 37.137 1.00 32.47 437 THR A N 1
ATOM 3292 C CA . THR A 1 437 ? -26.976 -13.382 37.113 1.00 32.47 437 THR A CA 1
ATOM 3293 C C . THR A 1 437 ? -25.827 -14.270 37.576 1.00 32.47 437 THR A C 1
ATOM 3295 O O . THR A 1 437 ? -24.801 -14.377 36.907 1.00 32.47 437 THR A O 1
ATOM 3298 N N . THR A 1 438 ? -25.976 -14.869 38.755 1.00 28.27 438 THR A N 1
ATOM 3299 C CA . THR A 1 438 ? -25.046 -15.856 39.312 1.00 28.27 438 THR A CA 1
ATOM 3300 C C . THR A 1 438 ? -24.810 -16.986 38.297 1.00 28.27 438 THR A C 1
ATOM 3302 O O . THR A 1 438 ? -25.791 -17.517 37.769 1.00 28.27 438 THR A O 1
ATOM 3305 N N . PRO A 1 439 ? -23.559 -17.395 38.013 1.00 32.53 439 PRO A N 1
ATOM 3306 C CA . PRO A 1 439 ? -23.296 -18.464 37.057 1.00 32.53 439 PRO A CA 1
ATOM 3307 C C . PRO A 1 439 ? -23.866 -19.790 37.577 1.00 32.53 439 PRO A C 1
ATOM 3309 O O . PRO A 1 439 ? -23.445 -20.300 38.616 1.00 32.53 439 PRO A O 1
ATOM 3312 N N . GLN A 1 440 ? -24.838 -20.348 36.853 1.00 31.31 440 GLN A N 1
ATOM 3313 C CA . GLN A 1 440 ? -25.304 -21.716 37.072 1.00 31.31 440 GLN A CA 1
ATOM 3314 C C . GLN A 1 440 ? -24.258 -22.710 36.534 1.00 31.31 440 GLN A C 1
ATOM 3316 O O . GLN A 1 440 ? -23.712 -22.490 35.450 1.00 31.31 440 GLN A O 1
ATOM 3321 N N . PRO A 1 441 ? -23.964 -23.807 37.253 1.00 29.36 441 PRO A N 1
ATOM 3322 C CA . PRO A 1 441 ? -23.045 -24.831 36.775 1.00 29.36 441 PRO A CA 1
ATOM 3323 C C . PRO A 1 441 ? -23.619 -25.575 35.559 1.00 29.36 441 PRO A C 1
ATOM 3325 O O . PRO A 1 441 ? -24.749 -26.061 35.564 1.00 29.36 441 PRO A O 1
ATOM 3328 N N . TYR A 1 442 ? -22.798 -25.661 34.514 1.00 31.02 442 TYR A N 1
ATOM 3329 C CA . TYR A 1 442 ? -23.068 -26.349 33.254 1.00 31.02 442 TYR A CA 1
ATOM 3330 C C . TYR A 1 442 ? -23.459 -27.821 33.472 1.00 31.02 442 TYR A C 1
ATOM 3332 O O . TYR A 1 442 ? -22.698 -28.591 34.057 1.00 31.02 442 TYR A O 1
ATOM 3340 N N . THR A 1 443 ? -24.622 -28.218 32.948 1.00 27.83 443 THR A N 1
ATOM 3341 C CA . THR A 1 443 ? -25.017 -29.625 32.760 1.00 27.83 443 THR A CA 1
ATOM 3342 C C . THR A 1 443 ? -25.250 -29.842 31.260 1.00 27.83 443 THR A C 1
ATOM 3344 O O . THR A 1 443 ? -25.962 -29.035 30.659 1.00 27.83 443 THR A O 1
ATOM 3347 N N . PRO A 1 444 ? -24.665 -30.869 30.617 1.00 30.50 444 PRO A N 1
ATOM 3348 C CA . PRO A 1 444 ? -24.831 -31.075 29.181 1.00 30.50 444 PRO A CA 1
ATOM 3349 C C . PRO A 1 444 ? -26.239 -31.610 28.868 1.00 30.50 444 PRO A C 1
ATOM 3351 O O . PRO A 1 444 ? -26.728 -32.516 29.544 1.00 30.50 444 PRO A O 1
ATOM 3354 N N . ALA A 1 445 ? -26.890 -31.049 27.846 1.00 29.06 445 ALA A N 1
ATOM 3355 C CA . ALA A 1 445 ? -28.217 -31.467 27.387 1.00 29.06 445 ALA A CA 1
ATOM 3356 C C . ALA A 1 445 ? -28.136 -32.623 26.364 1.00 29.06 445 ALA A C 1
ATOM 3358 O O . ALA A 1 445 ? -27.197 -32.645 25.564 1.00 29.06 445 ALA A O 1
ATOM 3359 N N . PRO A 1 446 ? -29.113 -33.555 26.339 1.00 30.17 446 PRO A N 1
ATOM 3360 C CA . PRO A 1 446 ? -29.260 -34.539 25.273 1.00 30.17 446 PRO A CA 1
ATOM 3361 C C . PRO A 1 446 ? -30.141 -34.026 24.117 1.00 30.17 446 PRO A C 1
ATOM 3363 O O . PRO A 1 446 ? -30.832 -33.014 24.219 1.00 30.17 446 PRO A O 1
ATOM 3366 N N . GLU A 1 447 ? -30.072 -34.755 23.004 1.00 32.06 447 GLU A N 1
ATOM 3367 C CA . GLU A 1 447 ? -30.544 -34.403 21.664 1.00 32.06 447 GLU A CA 1
ATOM 3368 C C . GLU A 1 447 ? -32.078 -34.436 21.439 1.00 32.06 447 GLU A C 1
ATOM 3370 O O . GLU A 1 447 ? -32.789 -35.308 21.933 1.00 32.06 447 GLU A O 1
ATOM 3375 N N . THR A 1 448 ? -32.486 -33.622 20.453 1.00 32.72 448 THR A N 1
ATOM 3376 C CA . THR A 1 448 ? -33.551 -33.817 19.434 1.00 32.72 448 THR A CA 1
ATOM 3377 C C . THR A 1 448 ? -34.989 -33.309 19.660 1.00 32.72 448 THR A C 1
ATOM 3379 O O . THR A 1 448 ? -35.654 -33.608 20.644 1.00 32.72 448 THR A O 1
ATOM 3382 N N . THR A 1 449 ? -35.493 -32.718 18.561 1.00 26.55 449 THR A N 1
ATOM 3383 C CA . THR A 1 449 ? -36.878 -32.560 18.046 1.00 26.55 449 THR A CA 1
ATOM 3384 C C . THR A 1 449 ? -37.596 -31.209 18.229 1.00 26.55 449 THR A C 1
ATOM 3386 O O . THR A 1 449 ? -37.731 -30.671 19.318 1.00 26.55 449 THR A O 1
ATOM 3389 N N . ALA A 1 450 ? -38.082 -30.686 17.098 1.00 26.28 450 ALA A N 1
ATOM 3390 C CA . ALA A 1 450 ? -39.027 -29.571 16.918 1.00 26.28 450 ALA A CA 1
ATOM 3391 C C . ALA A 1 450 ? -40.357 -30.135 16.343 1.00 26.28 450 ALA A C 1
ATOM 3393 O O . ALA A 1 450 ? -40.339 -31.317 15.978 1.00 26.28 450 ALA A O 1
ATOM 3394 N N . PRO A 1 451 ? -41.446 -29.370 16.054 1.00 48.66 451 PRO A N 1
ATOM 3395 C CA . PRO A 1 451 ? -42.005 -28.066 16.516 1.00 48.66 451 PRO A CA 1
ATOM 3396 C C . PRO A 1 451 ? -43.490 -28.298 17.027 1.00 48.66 451 PRO A C 1
ATOM 3398 O O . PRO A 1 451 ? -43.722 -29.441 17.421 1.00 48.66 451 PRO A O 1
ATOM 3401 N N . PRO A 1 452 ? -44.531 -27.395 17.046 1.00 41.88 452 PRO A N 1
ATOM 3402 C CA . PRO A 1 452 ? -44.691 -26.029 16.494 1.00 41.88 452 PRO A CA 1
ATOM 3403 C C . PRO A 1 452 ? -45.503 -24.962 17.295 1.00 41.88 452 PRO A C 1
ATOM 3405 O O . PRO A 1 452 ? -46.329 -25.266 18.144 1.00 41.88 452 PRO A O 1
ATOM 3408 N N . GLY A 1 453 ? -45.360 -23.693 16.865 1.00 24.09 453 GLY A N 1
ATOM 3409 C CA . GLY A 1 453 ? -46.455 -22.706 16.755 1.00 24.09 453 GLY A CA 1
ATOM 3410 C C . GLY A 1 453 ? -46.743 -21.746 17.924 1.00 24.09 453 GLY A C 1
ATOM 3411 O O . GLY A 1 453 ? -46.914 -22.164 19.060 1.00 24.09 453 GLY A O 1
ATOM 3412 N N . GLY A 1 454 ? -46.953 -20.464 17.587 1.00 21.67 454 GLY A N 1
ATOM 3413 C CA . GLY A 1 454 ? -47.782 -19.531 18.370 1.00 21.67 454 GLY A CA 1
ATOM 3414 C C . GLY A 1 454 ? -47.042 -18.301 18.893 1.00 21.67 454 GLY A C 1
ATOM 3415 O O . GLY A 1 454 ? -46.127 -18.418 19.693 1.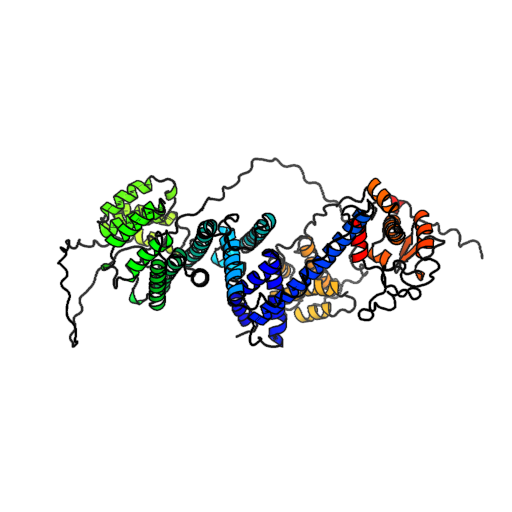00 21.67 454 GLY A O 1
ATOM 3416 N N . GLY A 1 455 ? -47.430 -17.119 18.411 1.00 22.50 455 GLY A N 1
ATOM 3417 C CA . GLY A 1 455 ? -46.696 -15.872 18.606 1.00 22.50 455 GLY A CA 1
ATOM 3418 C C . GLY A 1 455 ? -46.897 -15.174 19.947 1.00 22.50 455 GLY A C 1
ATOM 3419 O O . GLY A 1 455 ? -47.857 -15.419 20.668 1.00 22.50 455 GLY A O 1
ATOM 3420 N N . THR A 1 456 ? -46.024 -14.206 20.209 1.00 21.84 456 THR A N 1
ATOM 3421 C CA . THR A 1 456 ? -46.360 -12.909 20.814 1.00 21.84 456 THR A CA 1
ATOM 3422 C C . THR A 1 456 ? -45.149 -11.990 20.653 1.00 21.84 456 THR A C 1
ATOM 3424 O O . THR A 1 456 ? -44.041 -12.340 21.044 1.00 21.84 456 THR A O 1
ATOM 3427 N N . ARG A 1 457 ? -45.349 -10.818 20.035 1.00 29.02 457 ARG A N 1
ATOM 3428 C CA . ARG A 1 457 ? -44.453 -9.667 20.229 1.00 29.02 457 ARG A CA 1
ATOM 3429 C C . ARG A 1 457 ? -44.540 -9.250 21.701 1.00 29.02 457 ARG A C 1
ATOM 3431 O O . ARG A 1 457 ? -45.645 -9.264 22.246 1.00 29.02 457 ARG A O 1
ATOM 3438 N N . PRO A 1 458 ? -43.421 -8.819 22.292 1.00 23.03 458 PRO A N 1
ATOM 3439 C CA . PRO A 1 458 ? -43.427 -7.491 22.894 1.00 23.03 458 PRO A CA 1
ATOM 3440 C C . PRO A 1 458 ? -42.156 -6.681 22.584 1.00 23.03 458 PRO A C 1
ATOM 34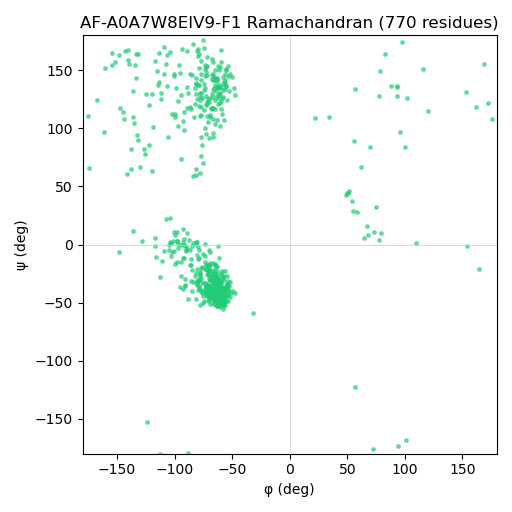42 O O . PRO A 1 458 ? -41.037 -7.176 22.652 1.00 23.03 458 PRO A O 1
ATOM 3445 N N . ASP A 1 459 ? -42.394 -5.441 22.167 1.00 19.25 459 ASP A N 1
ATOM 3446 C CA . ASP A 1 459 ? -41.824 -4.188 22.675 1.00 19.25 459 ASP A CA 1
ATOM 3447 C C . ASP A 1 459 ? -40.369 -4.133 23.191 1.00 19.25 459 ASP A C 1
ATOM 3449 O O . ASP A 1 459 ? -40.047 -4.561 24.292 1.00 19.25 459 ASP A O 1
ATOM 3453 N N . SER A 1 460 ? -39.559 -3.438 22.380 1.00 21.03 460 SER A N 1
ATOM 3454 C CA . SER A 1 460 ? -38.666 -2.306 22.704 1.00 21.03 460 SER A CA 1
ATOM 3455 C C . SER A 1 460 ? -37.563 -2.409 23.775 1.00 21.03 460 SER A C 1
ATOM 3457 O O . SER A 1 460 ? -37.828 -2.674 24.941 1.00 21.03 460 SER A O 1
ATOM 3459 N N . ALA A 1 461 ? -36.392 -1.901 23.352 1.00 23.80 461 ALA A N 1
ATOM 3460 C CA . ALA A 1 461 ? -35.323 -1.229 24.111 1.00 23.80 461 ALA A CA 1
ATOM 3461 C C . ALA A 1 461 ? -34.123 -2.078 24.581 1.00 23.80 461 ALA A C 1
ATOM 3463 O O . ALA A 1 461 ? -34.140 -2.670 25.655 1.00 23.80 461 ALA A O 1
ATOM 3464 N N . ALA A 1 462 ? -33.037 -2.030 23.796 1.00 21.56 462 ALA A N 1
ATOM 3465 C CA . ALA A 1 462 ? -31.657 -2.260 24.240 1.00 21.56 462 ALA A CA 1
ATOM 3466 C C . ALA A 1 462 ? -30.674 -1.672 23.196 1.00 21.56 462 ALA A C 1
ATOM 3468 O O . ALA A 1 462 ? -30.401 -2.296 22.174 1.00 21.56 462 ALA A O 1
ATOM 3469 N N . GLU A 1 463 ? -30.195 -0.452 23.451 1.00 26.44 463 GLU A N 1
ATOM 3470 C CA . GLU A 1 463 ? -29.255 0.365 22.649 1.00 26.44 463 GLU A CA 1
ATOM 3471 C C . GLU A 1 463 ? -27.946 0.529 23.469 1.00 26.44 463 GLU A C 1
ATOM 3473 O O . GLU A 1 463 ? -28.113 0.718 24.673 1.00 26.44 463 GLU A O 1
ATOM 3478 N N . LEU A 1 464 ? -26.709 0.423 22.901 1.00 27.44 464 LEU A N 1
ATOM 3479 C CA . LEU A 1 464 ? -25.409 1.050 23.350 1.00 27.44 464 LEU A CA 1
ATOM 3480 C C . LEU A 1 464 ? -24.001 0.514 22.849 1.00 27.44 464 LEU A C 1
ATOM 3482 O O . LEU A 1 464 ? -23.561 -0.567 23.255 1.00 27.44 464 LEU A O 1
ATOM 3486 N N . ASP A 1 465 ? -23.221 1.374 22.146 1.00 34.75 465 ASP A N 1
ATOM 3487 C CA . ASP A 1 465 ? -21.753 1.491 21.833 1.00 34.75 465 ASP A CA 1
ATOM 3488 C C . ASP A 1 465 ? -20.813 0.765 20.810 1.00 34.75 465 ASP A C 1
ATOM 3490 O O . ASP A 1 465 ? -20.843 -0.424 20.496 1.00 34.75 465 ASP A O 1
ATOM 3494 N N . THR A 1 466 ? -19.804 1.565 20.398 1.00 32.28 466 THR A N 1
ATOM 3495 C CA . THR A 1 466 ? -18.456 1.267 19.838 1.00 32.28 466 THR A CA 1
ATOM 3496 C C . THR A 1 466 ? -18.237 1.364 18.313 1.00 32.28 466 THR A C 1
ATOM 3498 O O . THR A 1 466 ? -18.209 0.380 17.587 1.00 32.28 466 THR A O 1
ATOM 3501 N N . LEU A 1 467 ? -17.969 2.577 17.809 1.00 31.88 467 LEU A N 1
ATOM 3502 C CA . LEU A 1 467 ? -17.338 2.799 16.486 1.00 31.88 467 LEU A CA 1
ATOM 3503 C C . LEU A 1 467 ? -15.797 2.751 16.530 1.00 31.88 467 LEU A C 1
ATOM 3505 O O . LEU A 1 467 ? -15.150 2.603 15.495 1.00 31.88 467 LEU A O 1
ATOM 3509 N N . THR A 1 468 ? -15.195 2.881 17.715 1.00 37.41 468 THR A N 1
ATOM 3510 C CA . THR A 1 468 ? -13.780 3.266 17.854 1.00 37.41 468 THR A CA 1
ATOM 3511 C C . THR A 1 468 ? -12.853 2.181 18.404 1.00 37.41 468 THR A C 1
ATOM 3513 O O . THR A 1 468 ? -11.688 2.166 18.025 1.00 37.41 468 THR A O 1
ATOM 3516 N N . ALA A 1 469 ? -13.330 1.238 19.224 1.00 32.34 469 ALA A N 1
ATOM 3517 C CA . ALA A 1 469 ? -12.445 0.319 19.957 1.00 32.34 469 ALA A CA 1
ATOM 3518 C C . ALA A 1 469 ? -11.720 -0.730 19.087 1.00 32.34 469 ALA A C 1
ATOM 3520 O O . ALA A 1 469 ? -10.685 -1.250 19.486 1.00 32.34 469 ALA A O 1
ATOM 3521 N N . GLU A 1 470 ? -12.231 -1.042 17.894 1.00 39.38 470 GLU A N 1
ATOM 3522 C CA . GLU A 1 470 ? -11.611 -2.027 16.989 1.00 39.38 470 GLU A CA 1
ATOM 3523 C C . GLU A 1 470 ? -10.889 -1.394 15.790 1.00 39.38 470 GLU A C 1
ATOM 3525 O O . GLU A 1 470 ? -10.260 -2.099 15.005 1.00 39.38 470 GLU A O 1
ATOM 3530 N N . THR A 1 471 ? -10.969 -0.071 15.636 1.00 41.03 471 THR A N 1
ATOM 3531 C CA . THR A 1 471 ? -10.533 0.661 14.430 1.00 41.03 471 THR A CA 1
ATOM 3532 C C . THR A 1 471 ? -9.083 1.160 14.531 1.00 41.03 471 THR A C 1
ATOM 3534 O O . THR A 1 471 ? -8.637 1.998 13.752 1.00 41.03 471 THR A O 1
ATOM 3537 N N . MET A 1 472 ? -8.312 0.682 15.508 1.00 38.78 472 MET A N 1
ATOM 3538 C CA . MET A 1 472 ? -7.055 1.324 15.889 1.00 38.78 472 MET A CA 1
ATOM 3539 C C . MET A 1 472 ? -5.861 0.391 15.685 1.00 38.78 472 MET A C 1
ATOM 3541 O O . MET A 1 472 ? -5.578 -0.483 16.503 1.00 38.78 472 MET A O 1
ATOM 3545 N N . ALA A 1 473 ? -5.140 0.606 14.582 1.00 34.00 473 ALA A N 1
ATOM 3546 C CA . ALA A 1 473 ? -3.806 0.051 14.388 1.00 34.00 473 ALA A CA 1
ATOM 3547 C C . ALA A 1 473 ? -2.838 0.611 15.446 1.00 34.00 473 ALA A C 1
ATOM 3549 O O . ALA A 1 473 ? -2.904 1.806 15.758 1.00 34.00 473 ALA A O 1
ATOM 3550 N N . PRO A 1 474 ? -1.900 -0.192 15.973 1.00 29.02 474 PRO A N 1
ATOM 3551 C CA . PRO A 1 474 ? -0.813 0.348 16.776 1.00 29.02 474 PRO A CA 1
ATOM 3552 C C . PRO A 1 474 ? 0.046 1.290 15.906 1.00 29.02 474 PRO A C 1
ATOM 3554 O O . PRO A 1 474 ? 0.363 0.939 14.767 1.00 29.02 474 PRO A O 1
ATOM 3557 N N . PRO A 1 475 ? 0.439 2.481 16.394 1.00 29.45 475 PRO A N 1
ATOM 3558 C CA . PRO A 1 475 ? 1.241 3.409 15.611 1.00 29.45 475 PRO A CA 1
ATOM 3559 C C . PRO A 1 475 ? 2.681 2.899 15.484 1.00 29.45 475 PRO A C 1
ATOM 3561 O O . PRO A 1 475 ? 3.534 3.166 16.327 1.00 29.45 475 PRO A O 1
ATOM 3564 N N . GLY A 1 476 ? 2.968 2.213 14.382 1.00 29.80 476 GLY A N 1
ATOM 3565 C CA . GLY A 1 476 ? 4.296 2.193 13.788 1.00 29.80 476 GLY A CA 1
ATOM 3566 C C . GLY A 1 476 ? 4.521 3.500 13.024 1.00 29.80 476 GLY A C 1
ATOM 3567 O O . GLY A 1 476 ? 4.178 3.623 11.853 1.00 29.80 476 GLY A O 1
ATOM 3568 N N . SER A 1 477 ? 5.108 4.505 13.681 1.00 31.22 477 SER A N 1
ATOM 3569 C CA . SER A 1 477 ? 5.679 5.715 13.052 1.00 31.22 477 SER A CA 1
ATOM 3570 C C . SER A 1 477 ? 4.721 6.638 12.262 1.00 31.22 477 SER A C 1
ATOM 3572 O O . SER A 1 477 ? 4.888 6.865 11.067 1.00 31.22 477 SER A O 1
ATOM 3574 N N . MET A 1 478 ? 3.770 7.288 12.942 1.00 26.47 478 MET A N 1
ATOM 3575 C CA . MET A 1 478 ? 3.256 8.594 12.486 1.00 26.47 478 MET A CA 1
ATOM 3576 C C . MET A 1 478 ? 4.030 9.713 13.190 1.00 26.47 478 MET A C 1
ATOM 3578 O O . MET A 1 478 ? 3.530 10.372 14.099 1.00 26.47 478 MET A O 1
ATOM 3582 N N . THR A 1 479 ? 5.279 9.926 12.782 1.00 25.53 479 THR A N 1
ATOM 3583 C CA . THR A 1 479 ? 5.984 11.175 13.089 1.00 25.53 479 THR A CA 1
ATOM 3584 C C . THR A 1 479 ? 5.479 12.245 12.121 1.00 25.53 479 THR A C 1
ATOM 3586 O O . THR A 1 479 ? 5.495 12.048 10.905 1.00 25.53 479 THR A O 1
ATOM 3589 N N . ARG A 1 480 ? 4.981 13.363 12.664 1.00 25.33 480 ARG A N 1
ATOM 3590 C CA . ARG A 1 480 ? 4.549 14.543 11.897 1.00 25.33 480 ARG A CA 1
ATOM 3591 C C . ARG A 1 480 ? 5.681 15.021 10.964 1.00 25.33 480 ARG A C 1
ATOM 3593 O O . ARG A 1 480 ? 6.839 14.985 11.373 1.00 25.33 480 ARG A O 1
ATOM 3600 N N . PRO A 1 481 ? 5.384 15.531 9.755 1.00 25.44 481 PRO A N 1
ATOM 3601 C CA . PRO A 1 481 ? 6.324 16.394 9.060 1.00 25.44 481 PRO A CA 1
ATOM 3602 C C . PRO A 1 481 ? 6.356 17.741 9.789 1.00 25.44 481 PRO A C 1
ATOM 3604 O O . PRO A 1 481 ? 5.375 18.487 9.764 1.00 25.44 481 PRO A O 1
ATOM 3607 N N . ASP A 1 482 ? 7.472 18.041 10.449 1.00 25.66 482 ASP A N 1
ATOM 3608 C CA . ASP A 1 482 ? 7.747 19.388 10.933 1.00 25.66 482 ASP A CA 1
ATOM 3609 C C . ASP A 1 482 ? 7.757 20.356 9.746 1.00 25.66 482 ASP A C 1
ATOM 3611 O O . ASP A 1 482 ? 8.457 20.175 8.744 1.00 25.66 482 ASP A O 1
ATOM 3615 N N . SER A 1 483 ? 6.953 21.405 9.865 1.00 25.77 483 SER A N 1
ATOM 3616 C CA . SER A 1 483 ? 7.029 22.594 9.034 1.00 25.77 483 SER A CA 1
ATOM 3617 C C . SER A 1 483 ? 8.405 23.236 9.214 1.00 25.77 483 SER A C 1
ATOM 3619 O O . SER A 1 483 ? 8.655 23.913 10.210 1.00 25.77 483 SER A O 1
ATOM 3621 N N . VAL A 1 484 ? 9.302 23.034 8.248 1.00 27.00 484 VAL A N 1
ATOM 3622 C CA . VAL A 1 484 ? 10.567 23.769 8.165 1.00 27.00 484 VAL A CA 1
ATOM 3623 C C . VAL A 1 484 ? 10.257 25.215 7.775 1.00 27.00 484 VAL A C 1
ATOM 3625 O O . VAL A 1 484 ? 10.184 25.566 6.599 1.00 27.00 484 VAL A O 1
ATOM 3628 N N . THR A 1 485 ? 10.072 26.069 8.775 1.00 27.31 485 THR A N 1
ATOM 3629 C CA . THR A 1 485 ? 10.303 27.509 8.652 1.00 27.31 485 THR A CA 1
ATOM 3630 C C . THR A 1 485 ? 11.814 27.740 8.627 1.00 27.31 485 THR A C 1
ATOM 3632 O O . THR A 1 485 ? 12.470 27.685 9.665 1.00 27.31 485 THR A O 1
ATOM 3635 N N . GLY A 1 486 ? 12.381 27.944 7.436 1.00 26.11 486 GLY A N 1
ATOM 3636 C CA . GLY A 1 486 ? 13.756 28.429 7.280 1.00 26.11 486 GLY A CA 1
ATOM 3637 C C . GLY A 1 486 ? 13.843 29.940 7.552 1.00 26.11 486 GLY A C 1
ATOM 3638 O O . GLY A 1 486 ? 12.879 30.650 7.255 1.00 26.11 486 GLY A O 1
ATOM 3639 N N . PRO A 1 487 ? 14.957 30.447 8.112 1.00 28.36 487 PRO A N 1
ATOM 3640 C CA . PRO A 1 487 ? 15.096 31.856 8.440 1.00 28.36 487 PRO A CA 1
ATOM 3641 C C . PRO A 1 487 ? 15.480 32.692 7.211 1.00 28.36 487 PRO A C 1
ATOM 3643 O O . PRO A 1 487 ? 16.299 32.289 6.388 1.00 28.36 487 PRO A O 1
ATOM 3646 N N . ASP A 1 488 ? 14.838 33.853 7.137 1.00 29.11 488 ASP A N 1
ATOM 3647 C CA . ASP A 1 488 ? 15.294 35.148 6.623 1.00 29.11 488 ASP A CA 1
ATOM 3648 C C . ASP A 1 488 ? 16.477 35.168 5.626 1.00 29.11 488 ASP A C 1
ATOM 3650 O O . ASP A 1 488 ? 17.645 35.012 5.987 1.00 29.11 488 ASP A O 1
ATOM 3654 N N . ALA A 1 489 ? 16.171 35.467 4.360 1.00 26.23 489 ALA A N 1
ATOM 3655 C CA . ALA A 1 489 ? 17.144 35.942 3.381 1.00 26.23 489 ALA A CA 1
ATOM 3656 C C . ALA A 1 489 ? 16.542 37.117 2.595 1.00 26.23 489 ALA A C 1
ATOM 3658 O O . ALA A 1 489 ? 15.692 36.949 1.720 1.00 26.23 489 ALA A O 1
ATOM 3659 N N . SER A 1 490 ? 17.008 38.319 2.933 1.00 26.20 490 SER A N 1
ATOM 3660 C CA . SER A 1 490 ? 16.730 39.577 2.236 1.00 26.20 490 SER A CA 1
ATOM 3661 C C . SER A 1 490 ? 17.058 39.523 0.726 1.00 26.20 490 SER A C 1
ATOM 3663 O O . SER A 1 490 ? 17.940 38.767 0.304 1.00 26.20 490 SER A O 1
ATOM 3665 N N . PRO A 1 491 ? 16.387 40.339 -0.112 1.00 26.41 491 PRO A N 1
ATOM 3666 C CA . PRO A 1 491 ? 16.369 40.172 -1.562 1.00 26.41 491 PRO A CA 1
ATOM 3667 C C . PRO A 1 491 ? 17.617 40.761 -2.239 1.00 26.41 491 PRO A C 1
ATOM 3669 O O . PRO A 1 491 ? 18.046 41.873 -1.933 1.00 26.41 491 PRO A O 1
ATOM 3672 N N . ARG A 1 492 ? 18.172 40.045 -3.226 1.00 25.56 492 ARG A N 1
ATOM 3673 C CA . ARG A 1 492 ? 19.122 40.597 -4.212 1.00 25.56 492 ARG A CA 1
ATOM 3674 C C . ARG A 1 492 ? 18.403 40.889 -5.540 1.00 25.56 492 ARG A C 1
ATOM 3676 O O . ARG A 1 492 ? 17.480 40.156 -5.890 1.00 25.56 492 ARG A O 1
ATOM 3683 N N . PRO A 1 493 ? 18.796 41.951 -6.268 1.00 25.56 493 PRO A N 1
ATOM 3684 C CA . PRO A 1 493 ? 17.981 42.548 -7.321 1.00 25.56 493 PRO A CA 1
ATOM 3685 C C . PRO A 1 493 ? 18.010 41.764 -8.637 1.00 25.56 493 PRO A C 1
ATOM 3687 O O . PRO A 1 493 ? 18.987 41.097 -8.977 1.00 25.56 493 PRO A O 1
ATOM 3690 N N . ALA A 1 494 ? 16.909 41.895 -9.377 1.00 26.44 494 ALA A N 1
ATOM 3691 C CA . ALA A 1 494 ? 16.659 41.296 -10.679 1.00 26.44 494 ALA A CA 1
ATOM 3692 C C . ALA A 1 494 ? 17.711 41.701 -11.727 1.00 26.44 494 ALA A C 1
ATOM 3694 O O . ALA A 1 494 ? 17.938 42.884 -11.978 1.00 26.44 494 ALA A O 1
ATOM 3695 N N . ALA A 1 495 ? 18.311 40.703 -12.379 1.00 24.67 495 ALA A N 1
ATOM 3696 C CA . ALA A 1 495 ? 19.090 40.897 -13.593 1.00 24.67 495 ALA A CA 1
ATOM 3697 C C . ALA A 1 495 ? 18.151 40.856 -14.808 1.00 24.67 495 ALA A C 1
ATOM 3699 O O . ALA A 1 495 ? 17.488 39.853 -15.071 1.00 24.67 495 ALA A O 1
ATOM 3700 N N . VAL A 1 496 ? 18.103 41.975 -15.525 1.00 27.44 496 VAL A N 1
ATOM 3701 C CA . VAL A 1 496 ? 17.376 42.194 -16.779 1.00 27.44 496 VAL A CA 1
ATOM 3702 C C . VAL A 1 496 ? 17.867 41.214 -17.852 1.00 27.44 496 VAL A C 1
ATOM 3704 O O . VAL A 1 496 ? 19.056 41.178 -18.171 1.00 27.44 496 VAL A O 1
ATOM 3707 N N . ALA A 1 497 ? 16.954 40.422 -18.419 1.00 27.19 497 ALA A N 1
ATOM 3708 C CA . ALA A 1 497 ? 17.227 39.560 -19.565 1.00 27.19 497 ALA A CA 1
ATOM 3709 C C . ALA A 1 497 ? 17.235 40.391 -20.863 1.00 27.19 497 ALA A C 1
ATOM 3711 O O . ALA A 1 497 ? 16.240 41.026 -21.207 1.00 27.19 497 ALA A O 1
ATOM 3712 N N . GLY A 1 498 ? 18.374 40.404 -21.563 1.00 24.73 498 GLY A N 1
ATOM 3713 C CA . GLY A 1 498 ? 18.521 40.970 -22.910 1.00 24.73 498 GLY A CA 1
ATOM 3714 C C . GLY A 1 498 ? 18.015 40.025 -24.017 1.00 24.73 498 GLY A C 1
ATOM 3715 O O . GLY A 1 498 ? 17.757 38.852 -23.740 1.00 24.73 498 GLY A O 1
ATOM 3716 N N . PRO A 1 499 ? 17.871 40.519 -25.263 1.00 26.66 499 PRO A N 1
ATOM 3717 C CA . PRO A 1 499 ? 17.126 39.841 -26.320 1.00 26.66 499 PRO A CA 1
ATOM 3718 C C . PRO A 1 499 ? 17.840 38.615 -26.907 1.00 26.66 499 PRO A C 1
ATOM 3720 O O . PRO A 1 499 ? 19.069 38.518 -26.951 1.00 26.66 499 PRO A O 1
ATOM 3723 N N . ASP A 1 500 ? 16.996 37.692 -27.364 1.00 27.69 500 ASP A N 1
ATOM 3724 C CA . ASP A 1 500 ? 17.275 36.358 -27.884 1.00 27.69 500 ASP A CA 1
ATOM 3725 C C . ASP A 1 500 ? 18.388 36.282 -28.941 1.00 27.69 500 ASP A C 1
ATOM 3727 O O . ASP A 1 500 ? 18.400 37.007 -29.936 1.00 27.69 500 ASP A O 1
ATOM 3731 N N . THR A 1 501 ? 19.274 35.294 -28.781 1.00 27.02 501 THR A N 1
ATOM 3732 C CA . THR A 1 501 ? 20.127 34.790 -29.867 1.00 27.02 501 THR A CA 1
ATOM 3733 C C . THR A 1 501 ? 19.898 33.290 -30.060 1.00 27.02 501 THR A C 1
ATOM 3735 O O . THR A 1 501 ? 20.084 32.482 -29.149 1.00 27.02 501 THR A O 1
ATOM 3738 N N . ASP A 1 502 ? 19.462 32.945 -31.274 1.00 28.17 502 ASP A N 1
ATOM 3739 C CA . ASP A 1 502 ? 19.051 31.616 -31.731 1.00 28.17 502 ASP A CA 1
ATOM 3740 C C . ASP A 1 502 ? 20.124 30.523 -31.532 1.00 28.17 502 ASP A C 1
ATOM 3742 O O . ASP A 1 502 ? 21.303 30.687 -31.859 1.00 28.17 502 ASP A O 1
ATOM 3746 N N . ALA A 1 503 ? 19.684 29.349 -31.058 1.00 25.27 503 ALA A N 1
ATOM 3747 C CA . ALA A 1 503 ? 20.460 28.107 -31.012 1.00 25.27 503 ALA A CA 1
ATOM 3748 C C . ALA A 1 503 ? 19.912 27.087 -32.039 1.00 25.27 503 ALA A C 1
ATOM 3750 O O . ALA A 1 503 ? 18.707 27.041 -32.280 1.00 25.27 503 ALA A O 1
ATOM 3751 N N . PRO A 1 504 ? 20.771 26.247 -32.649 1.00 28.59 504 PRO A N 1
ATOM 3752 C CA . PRO A 1 504 ? 20.508 25.628 -33.946 1.00 28.59 504 PRO A CA 1
ATOM 3753 C C . PRO A 1 504 ? 19.603 24.395 -33.828 1.00 28.59 504 PRO A C 1
ATOM 3755 O O . PRO A 1 504 ? 19.882 23.486 -33.044 1.00 28.59 504 PRO A O 1
ATOM 3758 N N . GLY A 1 505 ? 18.546 24.356 -34.641 1.00 29.42 505 GLY A N 1
ATOM 3759 C CA . GLY A 1 505 ? 17.606 23.232 -34.720 1.00 29.42 505 GLY A CA 1
ATOM 3760 C C . GLY A 1 505 ? 16.194 23.580 -35.201 1.00 29.42 505 GLY A C 1
ATOM 3761 O O . GLY A 1 505 ? 15.369 22.679 -35.309 1.00 29.42 505 GLY A O 1
ATOM 3762 N N . ALA A 1 506 ? 15.894 24.850 -35.487 1.00 28.27 506 ALA A N 1
ATOM 3763 C CA . ALA A 1 506 ? 14.647 25.229 -36.143 1.00 28.27 506 ALA A CA 1
ATOM 3764 C C . ALA A 1 506 ? 14.733 24.954 -37.662 1.00 28.27 506 ALA A C 1
ATOM 3766 O O . ALA A 1 506 ? 15.775 25.247 -38.256 1.00 28.27 506 ALA A O 1
ATOM 3767 N N . PRO A 1 507 ? 13.680 24.405 -38.301 1.00 27.80 507 PRO A N 1
ATOM 3768 C CA . PRO A 1 507 ? 13.573 24.415 -39.760 1.00 27.80 507 PRO A CA 1
ATOM 3769 C C . PRO A 1 507 ? 13.560 25.871 -40.272 1.00 27.80 507 PRO A C 1
ATOM 3771 O O . PRO A 1 507 ? 13.260 26.781 -39.490 1.00 27.80 507 PRO A O 1
ATOM 3774 N N . PRO A 1 508 ? 13.930 26.117 -41.544 1.00 27.77 508 PRO A N 1
ATOM 3775 C CA . PRO A 1 508 ? 14.084 27.472 -42.064 1.00 27.77 508 PRO A CA 1
ATOM 3776 C C . PRO A 1 508 ? 12.791 28.273 -41.886 1.00 27.77 508 PRO A C 1
ATOM 3778 O O . PRO A 1 508 ? 11.695 27.751 -42.098 1.00 27.77 508 PRO A O 1
ATOM 3781 N N . ARG A 1 509 ? 12.926 29.546 -41.496 1.00 32.91 509 ARG A N 1
ATOM 3782 C CA . ARG A 1 509 ? 11.845 30.526 -41.624 1.00 32.91 509 ARG A CA 1
ATOM 3783 C C . ARG A 1 509 ? 11.495 30.599 -43.112 1.00 32.91 509 ARG A C 1
ATOM 3785 O O . ARG A 1 509 ? 12.333 31.005 -43.908 1.00 32.91 509 ARG A O 1
ATOM 3792 N N . SER A 1 510 ? 10.305 30.138 -43.483 1.00 32.81 510 SER A N 1
ATOM 3793 C CA . SER A 1 510 ? 9.727 30.426 -44.792 1.00 32.81 510 SER A CA 1
ATOM 3794 C C . SER A 1 510 ? 9.262 31.877 -44.773 1.00 32.81 510 SER A C 1
ATOM 3796 O O . SER A 1 510 ? 8.391 32.235 -43.975 1.00 32.81 510 SER A O 1
ATOM 3798 N N . ASP A 1 511 ? 9.882 32.702 -45.607 1.00 28.98 511 ASP A N 1
ATOM 3799 C CA . ASP A 1 511 ? 9.495 34.092 -45.801 1.00 28.98 511 ASP A CA 1
ATOM 3800 C C . ASP A 1 511 ? 8.063 34.195 -46.345 1.00 28.98 511 ASP A C 1
ATOM 3802 O O . ASP A 1 511 ? 7.682 33.482 -47.269 1.00 28.98 511 ASP A O 1
ATOM 3806 N N . GLY A 1 512 ? 7.297 35.108 -45.742 1.00 39.00 512 GLY A N 1
ATOM 3807 C CA . GLY A 1 512 ? 6.235 35.891 -46.374 1.00 39.00 512 GLY A CA 1
ATOM 3808 C C . GLY A 1 512 ? 5.104 35.144 -47.079 1.00 39.00 512 GLY A C 1
ATOM 3809 O O . GLY A 1 512 ? 5.127 34.993 -48.293 1.00 39.00 512 GLY A O 1
ATOM 3810 N N . THR A 1 513 ? 4.044 34.814 -46.338 1.00 29.56 513 THR A N 1
ATOM 3811 C CA . THR A 1 513 ? 2.691 35.405 -46.498 1.00 29.56 513 THR A CA 1
ATOM 3812 C C . THR A 1 513 ? 1.813 34.844 -45.377 1.00 29.56 513 THR A C 1
ATOM 3814 O O . THR A 1 513 ? 1.525 33.650 -45.331 1.00 29.56 513 THR A O 1
ATOM 3817 N N . THR A 1 514 ? 1.428 35.684 -44.417 1.00 32.66 514 THR A N 1
ATOM 3818 C CA . THR A 1 514 ? 0.537 35.301 -43.315 1.00 32.66 514 THR A CA 1
ATOM 3819 C C . THR A 1 514 ? -0.909 35.263 -43.800 1.00 32.66 514 THR A C 1
ATOM 3821 O O . THR A 1 514 ? -1.416 36.272 -44.278 1.00 32.66 514 THR A O 1
ATOM 3824 N N . ALA A 1 515 ? -1.615 34.150 -43.578 1.00 34.09 515 ALA A N 1
ATOM 3825 C CA . ALA A 1 515 ? -3.060 34.024 -43.832 1.00 34.09 515 ALA A CA 1
ATOM 3826 C C . ALA A 1 515 ? -3.939 34.979 -42.988 1.00 34.09 515 ALA A C 1
ATOM 3828 O O . ALA A 1 515 ? -5.153 35.032 -43.169 1.00 34.09 515 ALA A O 1
ATOM 3829 N N . SER A 1 516 ? -3.325 35.782 -42.111 1.00 37.44 516 SER A N 1
ATOM 3830 C CA . SER A 1 516 ? -3.982 36.866 -41.378 1.00 37.44 516 SER A CA 1
ATOM 3831 C C . SER A 1 516 ? -4.571 37.958 -42.288 1.00 37.44 516 SER A C 1
ATOM 3833 O O . SER A 1 516 ? -5.332 38.781 -41.791 1.00 37.44 516 SER A O 1
ATOM 3835 N N . GLU A 1 517 ? -4.257 37.977 -43.589 1.00 37.78 517 GLU A N 1
ATOM 3836 C CA . GLU A 1 517 ? -4.793 38.961 -44.544 1.00 37.78 517 GLU A CA 1
ATOM 3837 C C . GLU A 1 517 ? -6.012 38.475 -45.357 1.00 37.78 517 GLU A C 1
ATOM 3839 O O . GLU A 1 517 ? -6.585 39.269 -46.098 1.00 37.78 517 GLU A O 1
ATOM 3844 N N . LEU A 1 518 ? -6.466 37.217 -45.218 1.00 37.59 518 LEU A N 1
ATOM 3845 C CA . LEU A 1 518 ? -7.550 36.670 -46.062 1.00 37.59 518 LEU A CA 1
ATOM 3846 C C . LEU A 1 518 ? -8.844 36.258 -45.339 1.00 37.59 518 LEU A C 1
ATOM 3848 O O . LEU A 1 518 ? -9.789 35.862 -46.013 1.00 37.59 518 LEU A O 1
ATOM 3852 N N . GLY A 1 519 ? -8.943 36.372 -44.011 1.00 37.62 519 GLY A N 1
ATOM 3853 C CA . GLY A 1 519 ? -10.223 36.180 -43.304 1.00 37.62 519 GLY A CA 1
ATOM 3854 C C . GLY A 1 519 ? -10.891 34.809 -43.509 1.00 37.62 519 GLY A C 1
ATOM 3855 O O . GLY A 1 519 ? -12.115 34.714 -43.452 1.00 37.62 519 GLY A O 1
ATOM 3856 N N . VAL A 1 520 ? -10.114 33.751 -43.766 1.00 40.44 520 VAL A N 1
ATOM 3857 C CA . VAL A 1 520 ? -10.640 32.390 -43.947 1.00 40.44 520 VAL A CA 1
ATOM 3858 C C . VAL A 1 520 ? -10.458 31.600 -42.651 1.00 40.44 520 VAL A C 1
ATOM 3860 O O . VAL A 1 520 ? -9.338 31.259 -42.277 1.00 40.44 520 VAL A O 1
ATOM 3863 N N . GLU A 1 521 ? -11.568 31.311 -41.969 1.00 45.22 521 GLU A N 1
ATOM 3864 C CA . GLU A 1 521 ? -11.642 30.344 -40.865 1.00 45.22 521 GLU A CA 1
ATOM 3865 C C . GLU A 1 521 ? -11.134 28.961 -41.334 1.00 45.22 521 GLU A C 1
ATOM 3867 O O . GLU A 1 521 ? -11.551 28.488 -42.398 1.00 45.22 521 GLU A O 1
ATOM 3872 N N . PRO A 1 522 ? -10.273 28.263 -40.573 1.00 50.19 522 PRO A N 1
ATOM 3873 C CA . PRO A 1 522 ? -9.874 26.904 -40.909 1.00 50.19 522 PRO A CA 1
ATOM 3874 C C . PRO A 1 522 ? -11.051 25.953 -40.668 1.00 50.19 522 PRO A C 1
ATOM 3876 O O . PRO A 1 522 ? -11.395 25.619 -39.534 1.00 50.19 522 PRO A O 1
ATOM 3879 N N . VAL A 1 523 ? -11.674 25.500 -41.753 1.00 61.22 523 VAL A N 1
ATOM 3880 C CA . VAL A 1 523 ? -12.799 24.561 -41.706 1.00 61.22 523 VAL A CA 1
ATOM 3881 C C . VAL A 1 523 ? -12.259 23.134 -41.575 1.00 61.22 523 VAL A C 1
ATOM 3883 O O . VAL A 1 523 ? -11.678 22.598 -42.516 1.00 61.22 523 VAL A O 1
ATOM 3886 N N . GLY A 1 524 ? -12.442 22.505 -40.411 1.00 73.06 524 GLY A N 1
ATOM 3887 C CA . GLY A 1 524 ? -12.105 21.093 -40.209 1.00 73.06 524 GLY A CA 1
ATOM 3888 C C . GLY A 1 524 ? -12.134 20.647 -38.748 1.00 73.06 524 GLY A C 1
ATOM 3889 O O . GLY A 1 524 ? -11.977 21.452 -37.825 1.00 73.06 524 GLY A O 1
ATOM 3890 N N . ALA A 1 525 ? -12.336 19.348 -38.524 1.00 87.50 525 ALA A N 1
ATOM 3891 C CA . ALA A 1 525 ? -12.229 18.757 -37.196 1.00 87.50 525 ALA A CA 1
ATOM 3892 C C . ALA A 1 525 ? -10.753 18.571 -36.803 1.00 87.50 525 ALA A C 1
ATOM 3894 O O . ALA A 1 525 ? -9.931 18.160 -37.624 1.00 87.50 525 ALA A O 1
ATOM 3895 N N . LEU A 1 526 ? -10.417 18.811 -35.532 1.00 87.88 526 LEU A N 1
ATOM 3896 C CA . LEU A 1 526 ? -9.062 18.698 -34.982 1.00 87.88 526 LEU A CA 1
ATOM 3897 C C . LEU A 1 526 ? -8.377 17.383 -35.380 1.00 87.88 526 LEU A C 1
ATOM 3899 O O . LEU A 1 526 ? -7.198 17.379 -35.724 1.00 87.88 526 LEU A O 1
ATOM 3903 N N . GLY A 1 527 ? -9.109 16.267 -35.357 1.00 83.38 527 GLY A N 1
ATOM 3904 C CA . GLY A 1 527 ? -8.572 14.962 -35.724 1.00 83.38 527 GLY A CA 1
ATOM 3905 C C . GLY A 1 527 ? -8.130 14.865 -37.182 1.00 83.38 527 GLY A C 1
ATOM 3906 O O . GLY A 1 527 ? -7.052 14.341 -37.441 1.00 83.38 527 GLY A O 1
ATOM 3907 N N . GLU A 1 528 ? -8.911 15.401 -38.117 1.00 87.25 528 GLU A N 1
ATOM 3908 C CA . GLU A 1 528 ? -8.592 15.374 -39.550 1.00 87.25 528 GLU A CA 1
ATOM 3909 C C . GLU A 1 528 ? -7.371 16.245 -39.857 1.00 87.25 528 GLU A C 1
ATOM 3911 O O . GLU A 1 528 ? -6.453 15.818 -40.558 1.00 87.25 528 GLU A O 1
ATOM 3916 N N . VAL A 1 529 ? -7.310 17.435 -39.255 1.00 87.94 529 VAL A N 1
ATOM 3917 C CA . VAL A 1 529 ? -6.204 18.377 -39.467 1.00 87.94 529 VAL A CA 1
ATOM 3918 C C . VAL A 1 529 ? -4.902 17.862 -38.838 1.00 87.94 529 VAL A C 1
ATOM 3920 O O . VAL A 1 529 ? -3.827 18.007 -39.423 1.00 87.94 529 VAL A O 1
ATOM 3923 N N . VAL A 1 530 ? -4.978 17.197 -37.679 1.00 90.56 530 VAL A N 1
ATOM 3924 C CA . VAL A 1 530 ? -3.823 16.536 -37.046 1.00 90.56 530 VAL A CA 1
ATOM 3925 C C . VAL A 1 530 ? -3.286 15.387 -37.902 1.00 90.56 530 VAL A C 1
ATOM 3927 O O . VAL A 1 530 ? -2.070 15.289 -38.073 1.00 90.56 530 VAL A O 1
ATOM 3930 N N . GLU A 1 531 ? -4.149 14.532 -38.457 1.00 86.31 531 GLU A N 1
ATOM 3931 C CA . GLU A 1 531 ? -3.699 13.455 -39.350 1.00 86.31 531 GLU A CA 1
ATOM 3932 C C . GLU A 1 531 ? -3.087 14.017 -40.642 1.00 86.31 531 GLU A C 1
ATOM 3934 O O . GLU A 1 531 ? -2.031 13.549 -41.067 1.00 86.31 531 GLU A O 1
ATOM 3939 N N . GLY A 1 532 ? -3.664 15.083 -41.211 1.00 85.44 532 GLY A N 1
ATOM 3940 C CA . GLY A 1 532 ? -3.096 15.786 -42.366 1.00 85.44 532 GLY A CA 1
ATOM 3941 C C . GLY A 1 532 ? -1.694 16.346 -42.100 1.00 85.44 532 GLY A C 1
ATOM 3942 O O . GLY A 1 532 ? -0.791 16.183 -42.921 1.00 85.44 532 GLY A O 1
ATOM 3943 N N . PHE A 1 533 ? -1.469 16.932 -40.920 1.00 86.88 533 PHE A N 1
ATOM 3944 C CA . PHE A 1 533 ? -0.144 17.405 -40.516 1.00 86.88 533 PHE A CA 1
ATOM 3945 C C . PHE A 1 533 ? 0.865 16.258 -40.356 1.00 86.88 533 PHE A C 1
ATOM 3947 O O . PHE A 1 533 ? 2.022 16.388 -40.758 1.00 86.88 533 PHE A O 1
ATOM 3954 N N . LEU A 1 534 ? 0.445 15.131 -39.772 1.00 86.88 534 LEU A N 1
ATOM 3955 C CA . LEU A 1 534 ? 1.316 13.975 -39.540 1.00 86.88 534 LEU A CA 1
ATOM 3956 C C . LEU A 1 534 ? 1.587 13.152 -40.809 1.00 86.88 534 LEU A C 1
ATOM 3958 O O . LEU A 1 534 ? 2.579 12.428 -40.839 1.00 86.88 534 LEU A O 1
ATOM 3962 N N . ALA A 1 535 ? 0.764 13.280 -41.851 1.00 84.44 535 ALA A N 1
ATOM 3963 C CA . ALA A 1 535 ? 0.947 12.615 -43.145 1.00 84.44 535 ALA A CA 1
ATOM 3964 C C . ALA A 1 535 ? 1.976 13.306 -44.067 1.00 84.44 535 ALA A C 1
ATOM 3966 O O . ALA A 1 535 ? 2.256 12.825 -45.167 1.00 84.44 535 ALA A O 1
ATOM 3967 N N . ARG A 1 536 ? 2.552 14.432 -43.636 1.00 80.12 536 ARG A N 1
ATOM 3968 C CA . ARG A 1 536 ? 3.546 15.201 -44.389 1.00 80.12 536 ARG A CA 1
ATOM 3969 C C . ARG A 1 536 ? 4.819 14.404 -44.685 1.00 80.12 536 ARG A C 1
ATOM 3971 O O . ARG A 1 536 ? 5.474 13.886 -43.783 1.00 80.12 536 ARG A O 1
ATOM 3978 N N . VAL A 1 537 ? 5.222 14.399 -45.956 1.00 70.00 537 VAL A N 1
ATOM 3979 C CA . VAL A 1 537 ? 6.427 13.700 -46.443 1.00 70.00 537 VAL A CA 1
ATOM 3980 C C . VAL A 1 537 ? 7.742 14.375 -46.041 1.00 70.00 537 VAL A C 1
ATOM 3982 O O . VAL A 1 537 ? 8.792 13.738 -46.075 1.00 70.00 537 VAL A O 1
ATOM 3985 N N . ASP A 1 538 ? 7.705 15.647 -45.643 1.00 73.69 538 ASP A N 1
ATOM 3986 C CA . ASP A 1 538 ? 8.881 16.423 -45.241 1.00 73.69 538 ASP A CA 1
ATOM 3987 C C . ASP A 1 538 ? 9.211 16.314 -43.738 1.00 73.69 538 ASP A C 1
ATOM 3989 O O . ASP A 1 538 ? 10.240 16.820 -43.282 1.00 73.69 538 ASP A O 1
ATOM 3993 N N . LEU A 1 539 ? 8.392 15.597 -42.956 1.00 74.19 539 LEU A N 1
ATOM 3994 C CA . LEU A 1 539 ? 8.690 15.272 -41.561 1.00 74.19 539 LEU A CA 1
ATOM 3995 C C . LEU A 1 539 ? 9.543 13.998 -41.465 1.00 74.19 539 LEU A C 1
ATOM 3997 O O . LEU A 1 539 ? 9.105 12.894 -41.783 1.00 74.19 539 LEU A O 1
ATOM 4001 N N . GLY A 1 540 ? 10.764 14.126 -40.940 1.00 67.12 540 GLY A N 1
ATOM 4002 C CA . GLY A 1 540 ? 11.614 12.968 -40.648 1.00 67.12 540 GLY A CA 1
ATOM 4003 C C . GLY A 1 540 ? 10.988 12.015 -39.614 1.00 67.12 540 GLY A C 1
ATOM 4004 O O . GLY A 1 540 ? 10.287 12.445 -38.699 1.00 67.12 540 GLY A O 1
ATOM 4005 N N . ALA A 1 541 ? 11.294 10.715 -39.701 1.00 61.00 541 ALA A N 1
ATOM 4006 C CA . ALA A 1 541 ? 10.672 9.660 -38.882 1.00 61.00 541 ALA A CA 1
ATOM 4007 C C . ALA A 1 541 ? 10.801 9.847 -37.350 1.00 61.00 541 ALA A C 1
ATOM 4009 O O . ALA A 1 541 ? 9.973 9.364 -36.576 1.00 61.00 541 ALA A O 1
ATOM 4010 N N . GLU A 1 542 ? 11.844 10.531 -36.875 1.00 52.41 542 GLU A N 1
ATOM 4011 C CA . GLU A 1 542 ? 12.007 10.867 -35.453 1.00 52.41 542 GLU A CA 1
ATOM 4012 C C . GLU A 1 542 ? 11.086 12.021 -35.028 1.00 52.41 542 GLU A C 1
ATOM 4014 O O . GLU A 1 542 ? 10.426 11.941 -33.989 1.00 52.41 542 GLU A O 1
ATOM 4019 N N . THR A 1 543 ? 10.963 13.045 -35.875 1.00 69.38 543 THR A N 1
ATOM 4020 C CA . THR A 1 543 ? 10.035 14.166 -35.692 1.00 69.38 543 THR A CA 1
ATOM 4021 C C . THR A 1 543 ? 8.592 13.691 -35.750 1.00 69.38 543 THR A C 1
ATOM 4023 O O . THR A 1 543 ? 7.809 14.063 -34.886 1.00 69.38 543 THR A O 1
ATOM 4026 N N . LEU A 1 544 ? 8.252 12.800 -36.684 1.00 74.94 544 LEU A N 1
ATOM 4027 C CA . LEU A 1 544 ? 6.907 12.239 -36.822 1.00 74.94 544 LEU A CA 1
ATOM 4028 C C . LEU A 1 544 ? 6.478 11.464 -35.569 1.00 74.94 544 LEU A C 1
ATOM 4030 O O . LEU A 1 544 ? 5.364 11.642 -35.083 1.00 74.94 544 LEU A O 1
ATOM 4034 N N . ARG A 1 545 ? 7.385 10.680 -34.970 1.00 67.62 545 ARG A N 1
ATOM 4035 C CA . ARG A 1 545 ? 7.128 10.024 -33.675 1.00 67.62 545 ARG A CA 1
ATOM 4036 C C . ARG A 1 545 ? 6.934 11.038 -32.548 1.00 67.62 545 ARG A C 1
ATOM 4038 O O . ARG A 1 545 ? 5.979 10.930 -31.784 1.00 67.62 545 ARG A O 1
ATOM 4045 N N . SER A 1 546 ? 7.811 12.038 -32.454 1.00 72.06 546 SER A N 1
ATOM 4046 C CA . SER A 1 546 ? 7.754 13.039 -31.382 1.00 72.06 546 SER A CA 1
ATOM 4047 C C . SER A 1 546 ? 6.536 13.968 -31.484 1.00 72.06 546 SER A C 1
ATOM 4049 O O . SER A 1 546 ? 5.919 14.297 -30.470 1.00 72.06 546 SER A O 1
ATOM 4051 N N . TYR A 1 547 ? 6.201 14.431 -32.685 1.00 87.25 547 TYR A N 1
ATOM 4052 C CA . TYR A 1 547 ? 5.057 15.307 -32.934 1.00 87.25 547 TYR A CA 1
ATOM 4053 C C . TYR A 1 547 ? 3.760 14.509 -32.855 1.00 87.25 547 TYR A C 1
ATOM 4055 O O . TYR A 1 547 ? 2.821 14.950 -32.196 1.00 87.25 547 TYR A O 1
ATOM 4063 N N . GLY A 1 548 ? 3.751 13.287 -33.398 1.00 81.44 548 GLY A N 1
ATOM 4064 C CA . GLY A 1 548 ? 2.631 12.357 -33.299 1.00 81.44 548 GLY A CA 1
ATOM 4065 C C . GLY A 1 548 ? 2.235 12.066 -31.855 1.00 81.44 548 GLY A C 1
ATOM 4066 O O . GLY A 1 548 ? 1.051 12.108 -31.539 1.00 81.44 548 GLY A O 1
ATOM 4067 N N . GLN A 1 549 ? 3.205 11.876 -30.954 1.00 84.12 549 GLN A N 1
ATOM 4068 C CA . GLN A 1 549 ? 2.927 11.712 -29.522 1.00 84.12 549 GLN A CA 1
ATOM 4069 C C . GLN A 1 549 ? 2.149 12.904 -28.939 1.00 84.12 549 GLN A C 1
ATOM 4071 O O . GLN A 1 549 ? 1.232 12.719 -28.144 1.00 84.12 549 GLN A O 1
ATOM 4076 N N . THR A 1 550 ? 2.504 14.126 -29.339 1.00 90.81 550 THR A N 1
ATOM 4077 C CA . THR A 1 550 ? 1.895 15.352 -28.801 1.00 90.81 550 THR A CA 1
ATOM 4078 C C . THR A 1 550 ? 0.497 15.576 -29.367 1.00 90.81 550 THR A C 1
ATOM 4080 O O . THR A 1 550 ? -0.461 15.788 -28.628 1.00 90.81 550 THR A O 1
ATOM 4083 N N . LEU A 1 551 ? 0.365 15.503 -30.691 1.00 91.25 551 LEU A N 1
ATOM 4084 C CA . LEU A 1 551 ? -0.866 15.874 -31.383 1.00 91.25 551 LEU A CA 1
ATOM 4085 C C . LEU A 1 551 ? -1.953 14.806 -31.250 1.00 91.25 551 LEU A C 1
ATOM 4087 O O . LEU A 1 551 ? -3.126 15.143 -31.115 1.00 91.25 551 LEU A O 1
ATOM 4091 N N . ARG A 1 552 ? -1.584 13.519 -31.180 1.00 87.94 552 ARG A N 1
ATOM 4092 C CA . ARG A 1 552 ? -2.551 12.450 -30.877 1.00 87.94 552 ARG A CA 1
ATOM 4093 C C . ARG A 1 552 ? -3.090 12.562 -29.456 1.00 87.94 552 ARG A C 1
ATOM 4095 O O . ARG A 1 552 ? -4.259 12.268 -29.236 1.00 87.94 552 ARG A O 1
ATOM 4102 N N . ARG A 1 553 ? -2.274 13.026 -28.503 1.00 89.19 553 ARG A N 1
ATOM 4103 C CA . ARG A 1 553 ? -2.735 13.284 -27.134 1.00 89.19 553 ARG A CA 1
ATOM 4104 C C . ARG A 1 553 ? -3.715 14.457 -27.078 1.00 89.19 553 ARG A C 1
ATOM 4106 O O . ARG A 1 553 ? -4.755 14.323 -26.447 1.00 89.19 553 ARG A O 1
ATOM 4113 N N . LEU A 1 554 ? -3.445 15.547 -27.799 1.00 87.88 554 LEU A N 1
ATOM 4114 C CA . LEU A 1 554 ? -4.402 16.654 -27.939 1.00 87.88 554 LEU A CA 1
ATOM 4115 C C . LEU A 1 554 ? -5.713 16.198 -28.588 1.00 87.88 554 LEU A C 1
ATOM 4117 O O . LEU A 1 554 ? -6.785 16.552 -28.109 1.00 87.88 554 LEU A O 1
ATOM 4121 N N . ARG A 1 555 ? -5.636 15.347 -29.618 1.00 90.12 555 ARG A N 1
ATOM 4122 C CA . ARG A 1 555 ? -6.809 14.738 -30.261 1.00 90.12 555 ARG A CA 1
ATOM 4123 C C . ARG A 1 555 ? -7.638 13.884 -29.295 1.00 90.12 555 ARG A C 1
ATOM 4125 O O . ARG A 1 555 ? -8.860 13.868 -29.403 1.00 90.12 555 ARG A O 1
ATOM 4132 N N . LEU A 1 556 ? -6.986 13.144 -28.398 1.00 86.56 556 LEU A N 1
ATOM 4133 C CA . LEU A 1 556 ? -7.658 12.310 -27.398 1.00 86.56 556 LEU A CA 1
ATOM 4134 C C . LEU A 1 556 ? -8.359 13.160 -26.334 1.00 86.56 556 LEU A C 1
ATOM 4136 O O . LEU A 1 556 ? -9.530 12.920 -26.061 1.00 86.56 556 LEU A O 1
ATOM 4140 N N . ASP A 1 557 ? -7.666 14.156 -25.780 1.00 84.00 557 ASP A N 1
ATOM 4141 C CA . ASP A 1 557 ? -8.168 14.923 -24.634 1.00 84.00 557 ASP A CA 1
ATOM 4142 C C . ASP A 1 557 ? -9.177 16.013 -25.039 1.00 84.00 557 ASP A C 1
ATOM 4144 O O . ASP A 1 557 ? -10.109 16.290 -24.289 1.00 84.00 557 ASP A O 1
ATOM 4148 N N . LEU A 1 558 ? -9.028 16.617 -26.224 1.00 87.75 558 LEU A N 1
ATOM 4149 C CA . LEU A 1 558 ? -9.967 17.625 -26.737 1.00 87.75 558 LEU A CA 1
ATOM 4150 C C . LEU A 1 558 ? -11.074 17.023 -27.605 1.00 87.75 558 LEU A C 1
ATOM 4152 O O . LEU A 1 558 ? -12.041 17.712 -27.909 1.00 87.75 558 LEU A O 1
ATOM 4156 N N . GLY A 1 559 ? -10.947 15.754 -27.997 1.00 80.50 559 GLY A N 1
ATOM 4157 C CA . GLY A 1 559 ? -11.879 15.055 -28.873 1.00 80.50 559 GLY A CA 1
ATOM 4158 C C . GLY A 1 559 ? -11.554 15.227 -30.368 1.00 80.50 559 GLY A C 1
ATOM 4159 O O . GLY A 1 559 ? -11.282 16.333 -30.837 1.00 80.50 559 GLY A O 1
ATOM 4160 N N . PRO A 1 560 ? -11.623 14.150 -31.177 1.00 84.06 560 PRO A N 1
ATOM 4161 C CA . PRO A 1 560 ? -11.239 14.193 -32.590 1.00 84.06 560 PRO A CA 1
ATOM 4162 C C . PRO A 1 560 ? -12.200 14.998 -33.473 1.00 84.06 560 PRO A C 1
ATOM 4164 O O . PRO A 1 560 ? -11.792 15.443 -34.541 1.00 84.06 560 PRO A O 1
ATOM 4167 N N . ARG A 1 561 ? -13.461 15.171 -33.049 1.00 86.31 561 ARG A N 1
ATOM 4168 C CA . ARG A 1 561 ? -14.499 15.903 -33.797 1.00 86.31 561 ARG A CA 1
ATOM 4169 C C . ARG A 1 561 ? -14.595 17.387 -33.438 1.00 86.31 561 ARG A C 1
ATOM 4171 O O . ARG A 1 561 ? -15.450 18.079 -33.978 1.00 86.31 561 ARG A O 1
ATOM 4178 N N . THR A 1 562 ? -13.764 17.864 -32.518 1.00 86.94 562 THR A N 1
ATOM 4179 C CA . THR A 1 562 ? -13.801 19.257 -32.069 1.00 86.94 562 THR A CA 1
ATOM 4180 C C . THR A 1 562 ? -13.390 20.174 -33.220 1.00 86.94 562 THR A C 1
ATOM 4182 O O . THR A 1 562 ? -12.343 19.920 -33.822 1.00 86.94 562 THR A O 1
ATOM 4185 N N . PRO A 1 563 ? -14.189 21.198 -33.573 1.00 88.69 563 PRO A N 1
ATOM 4186 C CA . PRO A 1 563 ? -13.826 22.142 -34.626 1.00 88.69 563 PRO A CA 1
ATOM 4187 C C . PRO A 1 563 ? -12.494 22.814 -34.300 1.00 88.69 563 PRO A C 1
ATOM 4189 O O . PRO A 1 563 ? -12.309 23.277 -33.175 1.00 88.69 563 PRO A O 1
ATOM 4192 N N . LEU A 1 564 ? -11.570 22.888 -35.262 1.00 85.75 564 LEU A N 1
ATOM 4193 C CA . LEU A 1 564 ? -10.246 23.460 -35.006 1.00 85.75 564 LEU A CA 1
ATOM 4194 C C . LEU A 1 564 ? -10.324 24.929 -34.561 1.00 85.75 564 LEU A C 1
ATOM 4196 O O . LEU A 1 564 ? -9.592 25.318 -33.658 1.00 85.75 564 LEU A O 1
ATOM 4200 N N . GLY A 1 565 ? -11.258 25.709 -35.118 1.00 81.56 565 GLY A N 1
ATOM 4201 C CA . GLY A 1 565 ? -11.510 27.096 -34.702 1.00 81.56 565 GLY A CA 1
ATOM 4202 C C . GLY A 1 565 ? -12.037 27.252 -33.267 1.00 81.56 565 GLY A C 1
ATOM 4203 O O . GLY A 1 565 ? -11.938 28.330 -32.696 1.00 81.56 565 GLY A O 1
ATOM 4204 N N . ALA A 1 566 ? -12.551 26.181 -32.649 1.00 84.88 566 ALA A N 1
ATOM 4205 C CA . ALA A 1 566 ? -12.988 26.183 -31.249 1.00 84.88 566 ALA A CA 1
ATOM 4206 C C . ALA A 1 566 ? -11.866 25.801 -30.264 1.00 84.88 566 ALA A C 1
ATOM 4208 O O . ALA A 1 566 ? -12.081 25.817 -29.051 1.00 84.88 566 ALA A O 1
ATOM 4209 N N . VAL A 1 567 ? -10.685 25.417 -30.762 1.00 90.00 567 VAL A N 1
ATOM 4210 C CA . VAL A 1 567 ? -9.530 25.074 -29.928 1.00 90.00 567 VAL A CA 1
ATOM 4211 C C . VAL A 1 567 ? -8.720 26.336 -29.659 1.00 90.00 567 VAL A C 1
ATOM 4213 O O . VAL A 1 567 ? -8.160 26.924 -30.578 1.00 90.00 567 VAL A O 1
ATOM 4216 N N . ASP A 1 568 ? -8.615 26.719 -28.388 1.00 90.81 568 ASP A N 1
ATOM 4217 C CA . ASP A 1 568 ? -7.806 27.856 -27.943 1.00 90.81 568 ASP A CA 1
ATOM 4218 C C . ASP A 1 568 ? -6.549 27.423 -27.159 1.00 90.81 568 ASP A C 1
ATOM 4220 O O . ASP A 1 568 ? -6.366 26.252 -26.794 1.00 90.81 568 ASP A O 1
ATOM 4224 N N . ALA A 1 569 ? -5.654 28.384 -26.908 1.00 90.25 569 ALA A N 1
ATOM 4225 C CA . ALA A 1 569 ? -4.406 28.157 -26.180 1.00 90.25 569 ALA A CA 1
ATOM 4226 C C . ALA A 1 569 ? -4.638 27.679 -24.733 1.00 90.25 569 ALA A C 1
ATOM 4228 O O . ALA A 1 569 ? -3.872 26.849 -24.241 1.00 90.25 569 ALA A O 1
ATOM 4229 N N . ALA A 1 570 ? -5.727 28.100 -24.083 1.00 88.81 570 ALA A N 1
ATOM 4230 C CA . ALA A 1 570 ? -6.059 27.696 -22.721 1.00 88.81 570 ALA A CA 1
ATOM 4231 C C . ALA A 1 570 ? -6.499 26.224 -22.657 1.00 88.81 570 ALA A C 1
ATOM 4233 O O . ALA A 1 570 ? -6.143 25.502 -21.721 1.00 88.81 570 ALA A O 1
ATOM 4234 N N . MET A 1 571 ? -7.238 25.738 -23.659 1.00 90.38 571 MET A N 1
ATOM 4235 C CA . MET A 1 571 ? -7.589 24.321 -23.799 1.00 90.38 571 MET A CA 1
ATOM 4236 C C . MET A 1 571 ? -6.331 23.471 -23.948 1.00 90.38 571 MET A C 1
ATOM 4238 O O . MET A 1 571 ? -6.174 22.460 -23.260 1.00 90.38 571 MET A O 1
ATOM 4242 N N . VAL A 1 572 ? -5.404 23.911 -24.800 1.00 92.69 572 VAL A N 1
ATOM 4243 C CA . VAL A 1 572 ? -4.118 23.238 -24.994 1.00 92.69 572 VAL A CA 1
ATOM 4244 C C . VAL A 1 572 ? -3.266 23.299 -23.724 1.00 92.69 572 VAL A C 1
ATOM 4246 O O . VAL A 1 572 ? -2.685 22.283 -23.343 1.00 92.69 572 VAL A O 1
ATOM 4249 N N . ALA A 1 573 ? -3.251 24.421 -23.003 1.00 90.06 573 ALA A N 1
ATOM 4250 C CA . ALA A 1 573 ? -2.568 24.560 -21.719 1.00 90.06 573 ALA A CA 1
ATOM 4251 C C . ALA A 1 573 ? -3.105 23.600 -20.652 1.00 90.06 573 ALA A C 1
ATOM 4253 O O . ALA A 1 573 ? -2.309 22.984 -19.940 1.00 90.06 573 ALA A O 1
ATOM 4254 N N . ARG A 1 574 ? -4.426 23.380 -20.586 1.00 88.50 574 ARG A N 1
ATOM 4255 C CA . ARG A 1 574 ? -5.024 22.367 -19.698 1.00 88.50 574 ARG A CA 1
ATOM 4256 C C . ARG A 1 574 ? -4.556 20.957 -20.049 1.00 88.50 574 ARG A C 1
ATOM 4258 O O . ARG A 1 574 ? -4.139 20.218 -19.157 1.00 88.50 574 ARG A O 1
ATOM 4265 N N . VAL A 1 575 ? -4.553 20.599 -21.335 1.00 89.62 575 VAL A N 1
ATOM 4266 C CA . VAL A 1 575 ? -4.031 19.296 -21.784 1.00 89.62 575 VAL A CA 1
ATOM 4267 C C . VAL A 1 575 ? -2.549 19.156 -21.443 1.00 89.62 575 VAL A C 1
ATOM 4269 O O . VAL A 1 575 ? -2.121 18.107 -20.974 1.00 89.62 575 VAL A O 1
ATOM 4272 N N . PHE A 1 576 ? -1.760 20.215 -21.609 1.00 91.50 576 PHE A N 1
ATOM 4273 C CA . PHE A 1 576 ? -0.342 20.212 -21.261 1.00 91.50 576 PHE A CA 1
ATOM 4274 C C . PHE A 1 576 ? -0.092 20.082 -19.764 1.00 91.50 576 PHE A C 1
ATOM 4276 O O . PHE A 1 576 ? 0.797 19.330 -19.369 1.00 91.50 576 PHE A O 1
ATOM 4283 N N . ALA A 1 577 ? -0.867 20.775 -18.933 1.00 85.06 577 ALA A N 1
ATOM 4284 C CA . ALA A 1 577 ? -0.782 20.661 -17.484 1.00 85.06 577 ALA A CA 1
ATOM 4285 C C . ALA A 1 577 ? -1.078 19.224 -17.023 1.00 85.06 577 ALA A C 1
ATOM 4287 O O . ALA A 1 577 ? -0.355 18.698 -16.179 1.00 85.06 577 ALA A O 1
ATOM 4288 N N . LEU A 1 578 ? -2.066 18.566 -17.638 1.00 76.56 578 LEU A N 1
ATOM 4289 C CA . LEU A 1 578 ? -2.449 17.186 -17.331 1.00 76.56 578 LEU A CA 1
ATOM 4290 C C . LEU A 1 578 ? -1.454 16.151 -17.876 1.00 76.56 578 LEU A C 1
ATOM 4292 O O . LEU A 1 578 ? -1.025 15.259 -17.151 1.00 76.56 578 LEU A O 1
ATOM 4296 N N . ALA A 1 579 ? -1.066 16.261 -19.146 1.00 78.69 579 ALA A N 1
ATOM 4297 C CA . ALA A 1 579 ? -0.255 15.249 -19.822 1.00 78.69 579 ALA A CA 1
ATOM 4298 C C . ALA A 1 579 ? 1.253 15.412 -19.576 1.00 78.69 579 ALA A C 1
ATOM 4300 O O . ALA A 1 579 ? 1.991 14.426 -19.553 1.00 78.69 579 ALA A O 1
ATOM 4301 N N . TRP A 1 580 ? 1.729 16.650 -19.410 1.00 88.69 580 TRP A N 1
ATOM 4302 C CA . TRP A 1 580 ? 3.158 16.974 -19.336 1.00 88.69 580 TRP A CA 1
ATOM 4303 C C . TRP A 1 580 ? 3.515 17.975 -18.231 1.00 88.69 580 TRP A C 1
ATOM 4305 O O . TRP A 1 580 ? 4.656 18.434 -18.190 1.00 88.69 580 TRP A O 1
ATOM 4315 N N . GLY A 1 581 ? 2.614 18.289 -17.294 1.00 78.19 581 GLY A N 1
ATOM 4316 C CA . GLY A 1 581 ? 2.849 19.286 -16.241 1.00 78.19 581 GLY A CA 1
ATOM 4317 C C . GLY A 1 581 ? 4.121 19.040 -15.422 1.00 78.19 581 GLY A C 1
ATOM 4318 O O . GLY A 1 581 ? 4.812 19.986 -15.050 1.00 78.19 581 GLY A O 1
ATOM 4319 N N . THR A 1 582 ? 4.515 17.781 -15.237 1.00 75.75 582 THR A N 1
ATOM 4320 C CA . THR A 1 582 ? 5.730 17.368 -14.510 1.00 75.75 582 THR A CA 1
ATOM 4321 C C . THR A 1 582 ? 6.896 16.983 -15.423 1.00 75.75 582 THR A C 1
ATOM 4323 O O . THR A 1 582 ? 7.955 16.574 -14.943 1.00 75.75 582 THR A O 1
ATOM 4326 N N . ALA A 1 583 ? 6.736 17.115 -16.741 1.00 74.12 583 ALA A N 1
ATOM 4327 C CA . ALA A 1 583 ? 7.763 16.747 -17.699 1.00 74.12 583 ALA A CA 1
ATOM 4328 C C . ALA A 1 583 ? 9.016 17.616 -17.525 1.00 74.12 583 ALA A C 1
ATOM 4330 O O . ALA A 1 583 ? 8.939 18.836 -17.327 1.00 74.12 583 ALA A O 1
ATOM 4331 N N . ALA A 1 584 ? 10.182 16.977 -17.662 1.00 78.25 584 ALA A N 1
ATOM 4332 C CA . ALA A 1 584 ? 11.466 17.665 -17.676 1.00 78.25 584 ALA A CA 1
ATOM 4333 C C . ALA A 1 584 ? 11.454 18.817 -18.705 1.00 78.25 584 ALA A C 1
ATOM 4335 O O . ALA A 1 584 ? 10.838 18.657 -19.767 1.00 78.25 584 ALA A O 1
ATOM 4336 N N . PRO A 1 585 ? 12.164 19.940 -18.463 1.00 81.88 585 PRO A N 1
ATOM 4337 C CA . PRO A 1 585 ? 12.123 21.123 -19.329 1.00 81.88 585 PRO A CA 1
ATOM 4338 C C . PRO A 1 585 ? 12.322 20.819 -20.818 1.00 81.88 585 PRO A C 1
ATOM 4340 O O . PRO A 1 585 ? 11.593 21.328 -21.663 1.00 81.88 585 PRO A O 1
ATOM 4343 N N . LYS A 1 586 ? 13.240 19.900 -21.139 1.00 80.25 586 LYS A N 1
ATOM 4344 C CA . LYS A 1 586 ? 13.496 19.437 -22.510 1.00 80.25 586 LYS A CA 1
ATOM 4345 C C . LYS A 1 586 ? 12.276 18.763 -23.150 1.00 80.25 586 LYS A C 1
ATOM 4347 O O . LYS A 1 586 ? 11.962 19.017 -24.310 1.00 80.25 586 LYS A O 1
ATOM 4352 N N . THR A 1 587 ? 11.594 17.898 -22.406 1.00 79.81 587 THR A N 1
ATOM 4353 C CA . THR A 1 587 ? 10.406 17.172 -22.872 1.00 79.81 587 THR A CA 1
ATOM 4354 C C . THR A 1 587 ? 9.221 18.123 -23.023 1.00 79.81 587 THR A C 1
ATOM 4356 O O . THR A 1 587 ? 8.575 18.117 -24.068 1.00 79.81 587 THR A O 1
ATOM 4359 N N . TRP A 1 588 ? 9.005 19.008 -22.047 1.00 88.81 588 TRP A N 1
ATOM 4360 C CA . TRP A 1 588 ? 7.995 20.070 -22.110 1.00 88.81 588 TRP A CA 1
ATOM 4361 C C . TRP A 1 588 ? 8.182 20.969 -23.339 1.00 88.81 588 TRP A C 1
ATOM 4363 O O . TRP A 1 588 ? 7.273 21.124 -24.153 1.00 88.81 588 TRP A O 1
ATOM 4373 N N . ASN A 1 589 ? 9.398 21.488 -23.534 1.00 87.38 589 ASN A N 1
ATOM 4374 C CA . ASN A 1 589 ? 9.720 22.364 -24.659 1.00 87.38 589 ASN A CA 1
ATOM 4375 C C . ASN A 1 589 ? 9.560 21.656 -26.012 1.00 87.38 589 ASN A C 1
ATOM 4377 O O . ASN A 1 589 ? 9.194 22.298 -26.996 1.00 87.38 589 ASN A O 1
ATOM 4381 N N . ARG A 1 590 ? 9.798 20.339 -26.074 1.00 87.56 590 ARG A N 1
ATOM 4382 C CA . ARG A 1 590 ? 9.593 19.526 -27.280 1.00 87.56 590 ARG A CA 1
ATOM 4383 C C . ARG A 1 590 ? 8.111 19.370 -27.629 1.00 87.56 590 ARG A C 1
ATOM 4385 O O . ARG A 1 590 ? 7.759 19.532 -28.794 1.00 87.56 590 ARG A O 1
ATOM 4392 N N . HIS A 1 591 ? 7.253 19.094 -26.647 1.00 89.81 591 HIS A N 1
ATOM 4393 C CA . HIS A 1 591 ? 5.801 19.036 -26.859 1.00 89.81 591 HIS A CA 1
ATOM 4394 C C . HIS A 1 591 ? 5.255 20.412 -27.257 1.00 89.81 591 HIS A C 1
ATOM 4396 O O . HIS A 1 591 ? 4.532 20.535 -28.243 1.00 89.81 591 HIS A O 1
ATOM 4402 N N . ARG A 1 592 ? 5.707 21.474 -26.585 1.00 92.81 592 ARG A N 1
ATOM 4403 C CA . ARG A 1 592 ? 5.371 22.857 -26.942 1.00 92.81 592 ARG A CA 1
ATOM 4404 C C . ARG A 1 592 ? 5.764 23.187 -28.387 1.00 92.81 592 ARG A C 1
ATOM 4406 O O . ARG A 1 592 ? 4.987 23.788 -29.121 1.00 92.81 592 ARG A O 1
ATOM 4413 N N . ALA A 1 593 ? 6.953 22.761 -28.820 1.00 87.62 593 ALA A N 1
ATOM 4414 C CA . ALA A 1 593 ? 7.415 22.960 -30.192 1.00 87.62 593 ALA A CA 1
ATOM 4415 C C . ALA A 1 593 ? 6.544 22.229 -31.228 1.00 87.62 593 ALA A C 1
ATOM 4417 O O . ALA A 1 593 ? 6.323 22.769 -32.309 1.00 87.62 593 ALA A O 1
ATOM 4418 N N . ALA A 1 594 ? 6.020 21.043 -30.900 1.00 89.50 594 ALA A N 1
ATOM 4419 C CA . ALA A 1 594 ? 5.096 20.321 -31.773 1.00 89.50 594 ALA A CA 1
ATOM 4420 C C . ALA A 1 594 ? 3.776 21.087 -31.971 1.00 89.50 594 ALA A C 1
ATOM 4422 O O . ALA A 1 594 ? 3.313 21.211 -33.100 1.00 89.50 594 ALA A O 1
ATOM 4423 N N . VAL A 1 595 ? 3.215 21.664 -30.901 1.00 90.94 595 VAL A N 1
ATOM 4424 C CA . VAL A 1 595 ? 1.995 22.496 -30.964 1.00 90.94 595 VAL A CA 1
ATOM 4425 C C . VAL A 1 595 ? 2.221 23.766 -31.771 1.00 90.94 595 VAL A C 1
ATOM 4427 O O . VAL A 1 595 ? 1.412 24.099 -32.634 1.00 90.94 595 VAL A O 1
ATOM 4430 N N . ARG A 1 596 ? 3.346 24.448 -31.542 1.00 90.50 596 ARG A N 1
ATOM 4431 C CA . ARG A 1 596 ? 3.704 25.642 -32.310 1.00 90.50 596 ARG A CA 1
ATOM 4432 C C . ARG A 1 596 ? 3.874 25.326 -33.797 1.00 90.50 596 ARG A C 1
ATOM 4434 O O . ARG A 1 596 ? 3.396 26.068 -34.648 1.00 90.50 596 ARG A O 1
ATOM 4441 N N . SER A 1 597 ? 4.537 24.212 -34.118 1.00 86.25 597 SER A N 1
ATOM 4442 C CA . SER A 1 597 ? 4.736 23.777 -35.505 1.00 86.25 597 SER A CA 1
ATOM 4443 C C . SER A 1 597 ? 3.428 23.381 -36.188 1.00 86.25 597 SER A C 1
ATOM 4445 O O . SER A 1 597 ? 3.273 23.638 -37.379 1.00 86.25 597 SER A O 1
ATOM 4447 N N . PHE A 1 598 ? 2.511 22.753 -35.454 1.00 91.75 598 PHE A N 1
ATOM 4448 C CA . PHE A 1 598 ? 1.176 22.429 -35.942 1.00 91.75 598 PHE A CA 1
ATOM 4449 C C . PHE A 1 598 ? 0.357 23.698 -36.203 1.00 91.75 598 PHE A C 1
ATOM 4451 O O . PHE A 1 598 ? -0.192 23.842 -37.289 1.00 91.75 598 PHE A O 1
ATOM 4458 N N . SER A 1 599 ? 0.359 24.647 -35.260 1.00 87.50 599 SER A N 1
ATOM 4459 C CA . SER A 1 599 ? -0.390 25.909 -35.371 1.00 87.50 599 SER A CA 1
ATOM 4460 C C . SER A 1 599 ? 0.076 26.743 -36.568 1.00 87.50 599 SER A C 1
ATOM 4462 O O . SER A 1 599 ? -0.735 27.214 -37.359 1.00 87.50 599 SER A O 1
ATOM 4464 N N . ALA A 1 600 ? 1.397 26.837 -36.761 1.00 83.81 600 ALA A N 1
ATOM 4465 C CA . ALA A 1 600 ? 1.983 27.524 -37.907 1.00 83.81 600 ALA A CA 1
ATOM 4466 C C . ALA A 1 600 ? 1.627 26.859 -39.248 1.00 83.81 600 ALA A C 1
ATOM 4468 O O . ALA A 1 600 ? 1.377 27.555 -40.226 1.00 83.81 600 ALA A O 1
ATOM 4469 N N . TRP A 1 601 ? 1.595 25.523 -39.308 1.00 88.00 601 TRP A N 1
ATOM 4470 C CA . TRP A 1 601 ? 1.230 24.803 -40.532 1.00 88.00 601 TRP A CA 1
ATOM 4471 C C . TRP A 1 601 ? -0.261 24.906 -40.856 1.00 88.00 601 TRP A C 1
ATOM 4473 O O . TRP A 1 601 ? -0.616 25.113 -42.010 1.00 88.00 601 TRP A O 1
ATOM 4483 N N . ALA A 1 602 ? -1.120 24.785 -39.843 1.00 84.38 602 ALA A N 1
ATOM 4484 C CA . ALA A 1 602 ? -2.566 24.904 -39.996 1.00 84.38 602 ALA A CA 1
ATOM 4485 C C . ALA A 1 602 ? -3.028 26.359 -40.210 1.00 84.38 602 ALA A C 1
ATOM 4487 O O . ALA A 1 602 ? -4.224 26.594 -40.349 1.00 84.38 602 ALA A O 1
ATOM 4488 N N . ALA A 1 603 ? -2.092 27.318 -40.236 1.00 84.44 603 ALA A N 1
ATOM 4489 C CA . ALA A 1 603 ? -2.349 28.747 -40.387 1.00 84.44 603 ALA A CA 1
ATOM 4490 C C . ALA A 1 603 ? -3.345 29.303 -39.346 1.00 84.44 603 ALA A C 1
ATOM 4492 O O . ALA A 1 603 ? -4.147 30.182 -39.651 1.00 84.44 603 ALA A O 1
ATOM 4493 N N . ILE A 1 604 ? -3.270 28.799 -38.110 1.00 84.00 604 ILE A N 1
ATOM 4494 C CA . ILE A 1 604 ? -4.099 29.222 -36.970 1.00 84.00 604 ILE A CA 1
ATOM 4495 C C . ILE A 1 604 ? -3.293 30.057 -35.966 1.00 84.00 604 ILE A C 1
ATOM 4497 O O . ILE A 1 604 ? -2.057 30.001 -35.978 1.00 84.00 604 ILE A O 1
ATOM 4501 N N . PRO A 1 605 ? -3.964 30.800 -35.059 1.00 87.62 605 PRO A N 1
ATOM 4502 C CA . PRO A 1 605 ? -3.303 31.413 -33.911 1.00 87.62 605 PRO A CA 1
ATOM 4503 C C . PRO A 1 605 ? -2.438 30.407 -33.136 1.00 87.62 605 PRO A C 1
ATOM 4505 O O . PRO A 1 605 ? -2.786 29.231 -33.027 1.00 87.62 605 PRO A O 1
ATOM 4508 N N . ASP A 1 606 ? -1.298 30.858 -32.600 1.00 88.19 606 ASP A N 1
ATOM 4509 C CA . ASP A 1 606 ? -0.355 29.974 -31.904 1.00 88.19 606 ASP A CA 1
ATOM 4510 C C . ASP A 1 606 ? -0.983 29.400 -30.626 1.00 88.19 606 ASP A C 1
ATOM 4512 O O . ASP A 1 606 ? -1.049 30.052 -29.582 1.00 88.19 606 ASP A O 1
ATOM 4516 N N . LEU A 1 607 ? -1.395 28.134 -30.685 1.00 91.00 607 LEU A N 1
ATOM 4517 C CA . LEU A 1 607 ? -2.005 27.433 -29.556 1.00 91.00 607 LEU A CA 1
ATOM 4518 C C . LEU A 1 607 ? -1.009 27.153 -28.417 1.00 91.00 607 LEU A C 1
ATOM 4520 O O . LEU A 1 607 ? -1.397 26.671 -27.357 1.00 91.00 607 LEU A O 1
ATOM 4524 N N . SER A 1 608 ? 0.284 27.433 -28.618 1.00 90.12 608 SER A N 1
ATOM 4525 C CA . SER A 1 608 ? 1.323 27.315 -27.592 1.00 90.12 608 SER A CA 1
ATOM 4526 C C . SER A 1 608 ? 1.567 28.603 -26.798 1.00 90.12 608 SER A C 1
ATOM 4528 O O . SER A 1 608 ? 2.480 28.630 -25.970 1.00 90.12 608 SER A O 1
ATOM 4530 N N . THR A 1 609 ? 0.774 29.653 -27.035 1.00 89.31 609 THR A N 1
ATOM 4531 C CA . THR A 1 609 ? 0.948 30.973 -26.402 1.00 89.31 609 THR A CA 1
ATOM 4532 C C . THR A 1 609 ? 0.902 30.899 -24.873 1.00 89.31 609 THR A C 1
ATOM 4534 O O . THR A 1 609 ? 1.802 31.421 -24.222 1.00 89.31 609 THR A O 1
ATOM 4537 N N . ASP A 1 610 ? -0.044 30.146 -24.305 1.00 89.00 610 ASP A N 1
ATOM 4538 C CA . ASP A 1 610 ? -0.193 29.979 -22.845 1.00 89.00 610 ASP A CA 1
ATOM 4539 C C . ASP A 1 610 ? 0.780 28.944 -22.245 1.00 89.00 610 ASP A C 1
ATOM 4541 O O . ASP A 1 610 ? 0.757 28.647 -21.050 1.00 89.00 610 ASP A O 1
ATOM 4545 N N . LEU A 1 611 ? 1.652 28.355 -23.069 1.00 88.81 611 LEU A N 1
ATOM 4546 C CA . LEU A 1 611 ? 2.661 27.402 -22.625 1.00 88.81 611 LEU A CA 1
ATOM 4547 C C . LEU A 1 611 ? 3.986 28.130 -22.421 1.00 88.81 611 LEU A C 1
ATOM 4549 O O . LEU A 1 611 ? 4.725 28.375 -23.378 1.00 88.81 611 LEU A O 1
ATOM 4553 N N . GLU A 1 612 ? 4.352 28.419 -21.175 1.00 85.56 612 GLU A N 1
ATOM 4554 C CA . GLU A 1 612 ? 5.665 29.004 -20.893 1.00 85.56 612 GLU A CA 1
ATOM 4555 C C . GLU A 1 612 ? 6.797 28.049 -21.280 1.00 85.56 612 GLU A C 1
ATOM 4557 O O . GLU A 1 612 ? 6.773 26.852 -20.981 1.00 85.56 612 GLU A O 1
ATOM 4562 N N . ARG A 1 613 ? 7.837 28.563 -21.944 1.00 84.75 613 ARG A N 1
ATOM 4563 C CA . ARG A 1 613 ? 9.044 27.773 -22.206 1.00 84.75 613 ARG A CA 1
ATOM 4564 C C . ARG A 1 613 ? 9.770 27.533 -20.882 1.00 84.75 613 ARG A C 1
ATOM 4566 O O . ARG A 1 613 ? 10.154 28.478 -20.204 1.00 84.75 613 ARG A O 1
ATOM 4573 N N . ARG A 1 614 ? 10.056 26.273 -20.554 1.00 86.12 614 ARG A N 1
ATOM 4574 C CA . ARG A 1 614 ? 10.803 25.933 -19.335 1.00 86.12 614 ARG A CA 1
ATOM 4575 C C . ARG A 1 614 ? 12.301 26.077 -19.564 1.00 86.12 614 ARG A C 1
ATOM 4577 O O . ARG A 1 614 ? 12.828 25.593 -20.569 1.00 86.12 614 ARG A O 1
ATOM 4584 N N . ALA A 1 615 ? 12.990 26.711 -18.620 1.00 74.38 615 ALA A N 1
ATOM 4585 C CA . ALA A 1 615 ? 14.440 26.832 -18.656 1.00 74.38 615 ALA A CA 1
ATOM 4586 C C . ALA A 1 615 ? 15.086 25.439 -18.589 1.00 74.38 615 ALA A C 1
ATOM 4588 O O . ALA A 1 615 ? 14.861 24.667 -17.658 1.00 74.38 615 ALA A O 1
ATOM 4589 N N . GLU A 1 616 ? 15.878 25.096 -19.603 1.00 71.81 616 GLU A N 1
ATOM 4590 C CA . GLU A 1 616 ? 16.680 23.876 -19.592 1.00 71.81 616 GLU A CA 1
ATOM 4591 C C . GLU A 1 616 ? 17.969 24.149 -18.816 1.00 71.81 616 GLU A C 1
ATOM 4593 O O . GLU A 1 616 ? 18.753 25.018 -19.206 1.00 71.81 616 GLU A O 1
ATOM 4598 N N . SER A 1 617 ? 18.221 23.391 -17.745 1.00 50.28 617 SER A N 1
ATOM 4599 C CA . SER A 1 617 ? 19.526 23.376 -17.090 1.00 50.28 617 SER A CA 1
ATOM 4600 C C . SER A 1 617 ? 20.547 22.755 -18.045 1.00 50.28 617 SER A C 1
ATOM 4602 O O . SER A 1 617 ? 20.740 21.542 -18.124 1.00 50.28 617 SER A O 1
ATOM 4604 N N . ARG A 1 618 ? 21.215 23.596 -18.834 1.00 50.97 618 ARG A N 1
ATOM 4605 C CA . ARG A 1 618 ? 22.450 23.194 -19.503 1.00 50.97 618 ARG A CA 1
ATOM 4606 C C . ARG A 1 618 ? 23.554 23.196 -18.460 1.00 50.97 618 ARG A C 1
ATOM 4608 O O . ARG A 1 618 ? 24.290 24.171 -18.342 1.00 50.97 618 ARG A O 1
ATOM 4615 N N . GLU A 1 619 ? 23.705 22.091 -17.739 1.00 44.06 619 GLU A N 1
ATOM 4616 C CA . GLU A 1 619 ? 25.009 21.785 -17.161 1.00 44.06 619 GLU A CA 1
ATOM 4617 C C . GLU A 1 619 ? 26.012 21.731 -18.317 1.00 44.06 619 GLU A C 1
ATOM 4619 O O . GLU A 1 619 ? 25.988 20.829 -19.162 1.00 44.06 619 GLU A O 1
ATOM 4624 N N . ARG A 1 620 ? 26.863 22.759 -18.412 1.00 49.31 620 ARG A N 1
ATOM 4625 C CA . ARG A 1 620 ? 28.005 22.743 -19.321 1.00 49.31 620 ARG A CA 1
ATOM 4626 C C . ARG A 1 620 ? 28.952 21.671 -18.812 1.00 49.31 620 ARG A C 1
ATOM 4628 O O . ARG A 1 620 ? 29.762 21.921 -17.928 1.00 49.31 620 ARG A O 1
ATOM 4635 N N . ARG A 1 621 ? 28.851 20.474 -19.385 1.00 55.84 621 ARG A N 1
ATOM 4636 C CA . ARG A 1 621 ? 29.888 19.465 -19.198 1.00 55.84 621 ARG A CA 1
ATOM 4637 C C . ARG A 1 621 ? 31.199 20.036 -19.750 1.00 55.84 621 ARG A C 1
ATOM 4639 O O . ARG A 1 621 ? 31.176 20.561 -20.869 1.00 55.84 621 ARG A O 1
ATOM 4646 N N . PRO A 1 622 ? 32.303 19.975 -18.991 1.00 65.31 622 PRO A N 1
ATOM 4647 C CA . PRO A 1 622 ? 33.566 20.558 -19.417 1.00 65.31 622 PRO A CA 1
ATOM 4648 C C . PRO A 1 622 ? 34.016 19.945 -20.750 1.00 65.31 622 PRO A C 1
ATOM 4650 O O . PRO A 1 622 ? 33.755 18.769 -21.034 1.00 65.31 622 PRO A O 1
ATOM 4653 N N . ALA A 1 623 ? 34.631 20.770 -21.599 1.00 74.62 623 ALA A N 1
ATOM 4654 C CA . ALA A 1 623 ? 35.317 20.290 -22.793 1.00 74.62 623 ALA A CA 1
ATOM 4655 C C . ALA A 1 623 ? 36.554 19.480 -22.378 1.00 74.62 623 ALA A C 1
ATOM 4657 O O . ALA A 1 623 ? 37.036 19.628 -21.255 1.00 74.62 623 ALA A O 1
ATOM 4658 N N . VAL A 1 624 ? 37.058 18.635 -23.278 1.00 80.25 624 VAL A N 1
ATOM 4659 C CA . VAL A 1 624 ? 38.335 17.948 -23.039 1.00 80.25 624 VAL A CA 1
ATOM 4660 C C . VAL A 1 624 ? 39.428 19.008 -22.904 1.00 80.25 624 VAL A C 1
ATOM 4662 O O . VAL A 1 624 ? 39.528 19.907 -23.741 1.00 80.25 624 VAL A O 1
ATOM 4665 N N . ASP A 1 625 ? 40.208 18.929 -21.834 1.00 79.19 625 ASP A N 1
ATOM 4666 C CA . ASP A 1 625 ? 41.286 19.870 -21.559 1.00 79.19 625 ASP A CA 1
ATOM 4667 C C . ASP A 1 625 ? 42.504 19.633 -22.473 1.00 79.19 625 ASP A C 1
ATOM 4669 O O . ASP A 1 625 ? 42.591 18.653 -23.218 1.00 79.19 625 ASP A O 1
ATOM 4673 N N . GLY A 1 626 ? 43.458 20.568 -22.456 1.00 79.69 626 GLY A N 1
ATOM 4674 C CA . GLY A 1 626 ? 44.658 20.497 -23.298 1.00 79.69 626 GLY A CA 1
ATOM 4675 C C . GLY A 1 626 ? 45.442 19.182 -23.150 1.00 79.69 626 GLY A C 1
ATOM 4676 O O . GLY A 1 626 ? 45.748 18.560 -24.171 1.00 79.69 626 GLY A O 1
ATOM 4677 N N . PRO A 1 627 ? 45.746 18.720 -21.921 1.00 80.94 627 PRO A N 1
ATOM 4678 C CA . PRO A 1 627 ? 46.406 17.434 -21.693 1.00 80.94 627 PRO A CA 1
ATOM 4679 C C . PRO A 1 627 ? 45.599 16.232 -22.204 1.00 80.94 627 PRO A C 1
ATOM 4681 O O . PRO A 1 627 ? 46.170 15.358 -22.862 1.00 80.94 627 PRO A O 1
ATOM 4684 N N . GLY A 1 628 ? 44.280 16.206 -21.980 1.00 82.56 628 GLY A N 1
ATOM 4685 C CA . GLY A 1 628 ? 43.401 15.153 -22.483 1.00 82.56 628 GLY A CA 1
ATOM 4686 C C . GLY A 1 628 ? 43.379 15.090 -24.009 1.00 82.56 628 GLY A C 1
ATOM 4687 O O . GLY A 1 628 ? 43.446 14.008 -24.591 1.00 82.56 628 GLY A O 1
ATOM 4688 N N . LEU A 1 629 ? 43.383 16.240 -24.688 1.00 85.31 629 LEU A N 1
ATOM 4689 C CA . LEU A 1 629 ? 43.495 16.273 -26.145 1.00 85.31 629 LEU A CA 1
ATOM 4690 C C . LEU A 1 629 ? 44.865 15.767 -26.636 1.00 85.31 629 LEU A C 1
ATOM 4692 O O . LEU A 1 629 ? 44.921 15.023 -27.617 1.00 85.31 629 LEU A O 1
ATOM 4696 N N . GLN A 1 630 ? 45.960 16.081 -25.930 1.00 84.44 630 GLN A N 1
ATOM 4697 C CA . GLN A 1 630 ? 47.299 15.561 -26.251 1.00 84.44 630 GLN A CA 1
ATOM 4698 C C . GLN A 1 630 ? 47.398 14.042 -26.137 1.00 84.44 630 GLN A C 1
ATOM 4700 O O . GLN A 1 630 ? 48.012 13.405 -26.998 1.00 84.44 630 GLN A O 1
ATOM 4705 N N . ALA A 1 631 ? 46.748 13.446 -25.139 1.00 84.00 631 ALA A N 1
ATOM 4706 C CA . ALA A 1 631 ? 46.640 11.994 -25.038 1.00 84.00 631 ALA A CA 1
ATOM 4707 C C . ALA A 1 631 ? 45.890 11.399 -26.246 1.00 84.00 631 ALA A C 1
ATOM 4709 O O . ALA A 1 631 ? 46.346 10.426 -26.849 1.00 84.00 631 ALA A O 1
ATOM 4710 N N . LEU A 1 632 ? 44.797 12.039 -26.676 1.00 88.25 632 LEU A N 1
ATOM 4711 C CA . LEU A 1 632 ? 44.017 11.602 -27.836 1.00 88.25 632 LEU A CA 1
ATOM 4712 C C . LEU A 1 632 ? 44.804 11.695 -29.153 1.00 88.25 632 LEU A C 1
ATOM 4714 O O . LEU A 1 632 ? 44.704 10.789 -29.980 1.00 88.25 632 LEU A O 1
ATOM 4718 N N . TRP A 1 633 ? 45.629 12.730 -29.356 1.00 88.88 633 TRP A N 1
ATOM 4719 C CA . TRP A 1 633 ? 46.484 12.841 -30.552 1.00 88.88 633 TRP A CA 1
ATOM 4720 C C . TRP A 1 633 ? 47.627 11.814 -30.586 1.00 88.88 633 TRP A C 1
ATOM 4722 O O . TRP A 1 633 ? 48.167 11.542 -31.659 1.00 88.88 633 TRP A O 1
ATOM 4732 N N . ARG A 1 634 ? 47.973 11.202 -29.448 1.00 86.00 634 ARG A N 1
ATOM 4733 C CA . ARG A 1 634 ? 48.988 10.138 -29.344 1.00 86.00 634 ARG A CA 1
ATOM 4734 C C . ARG A 1 634 ? 48.412 8.724 -29.411 1.00 86.00 634 ARG A C 1
ATOM 4736 O O . ARG A 1 634 ? 49.177 7.768 -29.382 1.00 86.00 634 ARG A O 1
ATOM 4743 N N . HIS A 1 635 ? 47.093 8.584 -29.541 1.00 88.94 635 HIS A N 1
ATOM 4744 C CA . HIS A 1 635 ? 46.434 7.280 -29.567 1.00 88.94 635 HIS A CA 1
ATOM 4745 C C . HIS A 1 635 ? 47.010 6.360 -30.671 1.00 88.94 635 HIS A C 1
ATOM 4747 O O . HIS A 1 635 ? 47.208 6.812 -31.799 1.00 88.94 635 HIS A O 1
ATOM 4753 N N . PRO A 1 636 ? 47.268 5.067 -30.404 1.00 86.75 636 PRO A N 1
ATOM 4754 C CA . PRO A 1 636 ? 48.010 4.208 -31.334 1.00 86.75 636 PRO A CA 1
ATOM 4755 C C . PRO A 1 636 ? 47.282 3.982 -32.665 1.00 86.75 636 PRO A C 1
ATOM 4757 O O . PRO A 1 636 ? 47.910 3.842 -33.714 1.00 86.75 636 PRO A O 1
ATOM 4760 N N . SER A 1 637 ? 45.947 3.993 -32.660 1.00 91.31 637 SER A N 1
ATOM 4761 C CA . SER A 1 637 ? 45.183 3.786 -33.889 1.00 91.31 637 SER A CA 1
ATOM 4762 C C . SER A 1 637 ? 45.065 5.047 -34.750 1.00 91.31 637 SER A C 1
ATOM 4764 O O . SER A 1 637 ? 44.544 6.083 -34.321 1.00 91.31 637 SER A O 1
ATOM 4766 N N . LEU A 1 638 ? 45.479 4.924 -36.015 1.00 91.56 638 LEU A N 1
ATOM 4767 C CA . LEU A 1 638 ? 45.382 5.971 -37.031 1.00 91.56 638 LEU A CA 1
ATOM 4768 C C . LEU A 1 638 ? 43.933 6.415 -37.276 1.00 91.56 638 LEU A C 1
ATOM 4770 O O . LEU A 1 638 ? 43.681 7.615 -37.370 1.00 91.56 638 LEU A O 1
ATOM 4774 N N . ARG A 1 639 ? 42.973 5.482 -37.336 1.00 94.56 639 ARG A N 1
ATOM 4775 C CA . ARG A 1 639 ? 41.559 5.793 -37.615 1.00 94.56 639 ARG A CA 1
ATOM 4776 C C . ARG A 1 639 ? 40.965 6.703 -36.544 1.00 94.56 639 ARG A C 1
ATOM 4778 O O . ARG A 1 639 ? 40.386 7.735 -36.872 1.00 94.56 639 ARG A O 1
ATOM 4785 N N . GLU A 1 640 ? 41.126 6.325 -35.283 1.00 93.75 640 GLU A N 1
ATOM 4786 C CA . GLU A 1 640 ? 40.594 7.028 -34.118 1.00 93.75 640 GLU A CA 1
ATOM 4787 C C . GLU A 1 640 ? 41.216 8.417 -33.984 1.00 93.75 640 GLU A C 1
ATOM 4789 O O . GLU A 1 640 ? 40.481 9.400 -33.901 1.00 93.75 640 GLU A O 1
ATOM 4794 N N . ARG A 1 641 ? 42.550 8.524 -34.087 1.00 93.75 641 ARG A N 1
ATOM 4795 C CA . ARG A 1 641 ? 43.239 9.824 -34.086 1.00 93.75 641 ARG A CA 1
ATOM 4796 C C . ARG A 1 641 ? 42.725 10.752 -35.175 1.00 93.75 641 ARG A C 1
ATOM 4798 O O . ARG A 1 641 ? 42.416 11.907 -34.898 1.00 93.75 641 ARG A O 1
ATOM 4805 N N . THR A 1 642 ? 42.629 10.245 -36.405 1.00 94.38 642 THR A N 1
ATOM 4806 C CA . THR A 1 642 ? 42.166 11.031 -37.558 1.00 94.38 642 THR A CA 1
ATOM 4807 C C . THR A 1 642 ? 40.733 11.502 -37.343 1.00 94.38 642 THR A C 1
ATOM 4809 O O . THR A 1 642 ? 40.432 12.671 -37.563 1.00 94.38 642 THR A O 1
ATOM 4812 N N . LEU A 1 643 ? 39.853 10.619 -36.857 1.00 94.31 643 LEU A N 1
ATOM 4813 C CA . LEU A 1 643 ? 38.453 10.936 -36.588 1.00 94.31 643 LEU A CA 1
ATOM 4814 C C . LEU A 1 643 ? 38.313 12.030 -35.528 1.00 94.31 643 LEU A C 1
ATOM 4816 O O . LEU A 1 643 ? 37.610 13.015 -35.747 1.00 94.31 643 LEU A O 1
ATOM 4820 N N . TRP A 1 644 ? 38.968 11.867 -34.379 1.00 93.94 644 TRP A N 1
ATOM 4821 C CA . TRP A 1 644 ? 38.841 12.810 -33.268 1.00 93.94 644 TRP A CA 1
ATOM 4822 C C . TRP A 1 644 ? 39.452 14.163 -33.609 1.00 93.94 644 TRP A C 1
ATOM 4824 O O . TRP A 1 644 ? 38.849 15.194 -33.311 1.00 93.94 644 TRP A O 1
ATOM 4834 N N . ARG A 1 645 ? 40.596 14.170 -34.302 1.00 91.44 645 ARG A N 1
ATOM 4835 C CA . ARG A 1 645 ? 41.246 15.400 -34.755 1.00 91.44 645 ARG A CA 1
ATOM 4836 C C . ARG A 1 645 ? 40.415 16.126 -35.806 1.00 91.44 645 ARG A C 1
ATOM 4838 O O . ARG A 1 645 ? 40.226 17.331 -35.684 1.00 91.44 645 ARG A O 1
ATOM 4845 N N . LEU A 1 646 ? 39.827 15.399 -36.757 1.00 90.88 646 LEU A N 1
ATOM 4846 C CA . LEU A 1 646 ? 38.933 15.980 -37.754 1.00 90.88 646 LEU A CA 1
ATOM 4847 C C . LEU A 1 646 ? 37.666 16.558 -37.109 1.00 90.88 646 LEU A C 1
ATOM 4849 O O . LEU A 1 646 ? 37.271 17.665 -37.461 1.00 90.88 646 LEU A O 1
ATOM 4853 N N . ILE A 1 647 ? 37.054 15.881 -36.129 1.00 91.19 647 ILE A N 1
ATOM 4854 C CA . ILE A 1 647 ? 35.909 16.419 -35.363 1.00 91.19 647 ILE A CA 1
ATOM 4855 C C . ILE A 1 647 ? 36.303 17.691 -34.600 1.00 91.19 647 ILE A C 1
ATOM 4857 O O . ILE A 1 647 ? 35.557 18.672 -34.614 1.00 91.19 647 ILE A O 1
ATOM 4861 N N . HIS A 1 648 ? 37.467 17.679 -33.950 1.00 88.44 648 HIS A N 1
ATOM 4862 C CA . HIS A 1 648 ? 37.965 18.799 -33.159 1.00 88.44 648 HIS A CA 1
ATOM 4863 C C . HIS A 1 648 ? 38.300 20.022 -34.031 1.00 88.44 648 HIS A C 1
ATOM 4865 O O . HIS A 1 648 ? 37.813 21.117 -33.761 1.00 88.44 648 HIS A O 1
ATOM 4871 N N . GLU A 1 649 ? 39.082 19.844 -35.100 1.00 87.38 649 GLU A N 1
ATOM 4872 C CA . GLU A 1 649 ? 39.552 20.933 -35.970 1.00 87.38 649 GLU A CA 1
ATOM 4873 C C . GLU A 1 649 ? 38.447 21.502 -36.867 1.00 87.38 649 GLU A C 1
ATOM 4875 O O . GLU A 1 649 ? 38.415 22.706 -37.114 1.00 87.38 649 GLU A O 1
ATOM 4880 N N . SER A 1 650 ? 37.517 20.663 -37.334 1.00 85.56 650 SER A N 1
ATOM 4881 C CA . SER A 1 650 ? 36.404 21.132 -38.168 1.00 85.56 650 SER A CA 1
ATOM 4882 C C . SER A 1 650 ? 35.255 21.751 -37.371 1.00 85.56 650 SER A C 1
ATOM 4884 O O . SER A 1 650 ? 34.416 22.452 -37.940 1.00 85.56 650 SER A O 1
ATOM 4886 N N . GLY A 1 651 ? 35.149 21.439 -36.075 1.00 80.25 651 GLY A N 1
ATOM 4887 C CA . GLY A 1 651 ? 33.985 21.768 -35.246 1.00 80.25 651 GLY A CA 1
ATOM 4888 C C . GLY A 1 651 ? 32.684 21.065 -35.673 1.00 80.25 651 GLY A C 1
ATOM 4889 O O . GLY A 1 651 ? 31.610 21.346 -35.122 1.00 80.25 651 GLY A O 1
ATOM 4890 N N . ALA A 1 652 ? 32.747 20.152 -36.647 1.00 82.94 652 ALA A N 1
ATOM 4891 C CA . ALA A 1 652 ? 31.591 19.459 -37.190 1.00 82.94 652 ALA A CA 1
ATOM 4892 C C . ALA A 1 652 ? 31.019 18.426 -36.203 1.00 82.94 652 ALA A C 1
ATOM 4894 O O . ALA A 1 652 ? 31.643 18.005 -35.228 1.00 82.94 652 ALA A O 1
ATOM 4895 N N . GLY A 1 653 ? 29.766 18.018 -36.417 1.00 83.38 653 GLY A N 1
ATOM 4896 C CA . GLY A 1 653 ? 29.173 16.924 -35.647 1.00 83.38 653 GLY A CA 1
ATOM 4897 C C . GLY A 1 653 ? 29.865 15.592 -35.936 1.00 83.38 653 GLY A C 1
ATOM 4898 O O . GLY A 1 653 ? 30.191 15.300 -37.077 1.00 83.38 653 GLY A O 1
ATOM 4899 N N . ALA A 1 654 ? 30.014 14.731 -34.930 1.00 87.38 654 ALA A N 1
ATOM 4900 C CA . ALA A 1 654 ? 30.588 13.401 -35.144 1.00 87.38 654 ALA A CA 1
ATOM 4901 C C . ALA A 1 654 ? 29.819 12.578 -36.196 1.00 87.38 654 ALA A C 1
ATOM 4903 O O . ALA A 1 654 ? 30.439 11.908 -37.010 1.00 87.38 654 ALA A O 1
ATOM 4904 N N . LYS A 1 655 ? 28.479 12.678 -36.238 1.00 86.19 655 LYS A N 1
ATOM 4905 C CA . LYS A 1 655 ? 27.665 12.038 -37.289 1.00 86.19 655 LYS A CA 1
ATOM 4906 C C . LYS A 1 655 ? 28.010 12.561 -38.688 1.00 86.19 655 LYS A C 1
ATOM 4908 O O . LYS A 1 655 ? 28.139 11.763 -39.603 1.00 86.19 655 LYS A O 1
ATOM 4913 N N . THR A 1 656 ? 28.222 13.870 -38.818 1.00 89.19 656 THR A N 1
ATOM 4914 C CA . THR A 1 656 ? 28.647 14.529 -40.060 1.00 89.19 656 THR A CA 1
ATOM 4915 C C . THR A 1 656 ? 30.009 14.036 -40.536 1.00 89.19 656 THR A C 1
ATOM 4917 O O . THR A 1 656 ? 30.180 13.720 -41.704 1.00 89.19 656 THR A O 1
ATOM 4920 N N . VAL A 1 657 ? 30.987 13.944 -39.634 1.00 91.88 657 VAL A N 1
ATOM 4921 C CA . VAL A 1 657 ? 32.330 13.471 -39.998 1.00 91.88 657 VAL A CA 1
ATOM 4922 C C . VAL A 1 657 ? 32.310 11.983 -40.357 1.00 91.88 657 VAL A C 1
ATOM 4924 O O . VAL A 1 657 ? 32.975 11.561 -41.297 1.00 91.88 657 VAL A O 1
ATOM 4927 N N . LEU A 1 658 ? 31.511 11.181 -39.649 1.00 92.94 658 LEU A N 1
ATOM 4928 C CA . LEU A 1 658 ? 31.358 9.756 -39.939 1.00 92.94 658 LEU A CA 1
ATOM 4929 C C . LEU A 1 658 ? 30.608 9.486 -41.246 1.00 92.94 658 LEU A C 1
ATOM 4931 O O . LEU A 1 658 ? 30.838 8.434 -41.839 1.00 92.94 658 LEU A O 1
ATOM 4935 N N . SER A 1 659 ? 29.744 10.399 -41.704 1.00 91.69 659 SER A N 1
ATOM 4936 C CA . SER A 1 659 ? 29.022 10.265 -42.975 1.00 91.69 659 SER A CA 1
ATOM 4937 C C . SER A 1 659 ? 29.861 10.612 -44.205 1.00 91.69 659 SER A C 1
ATOM 4939 O O . SER A 1 659 ? 29.432 10.284 -45.303 1.00 91.69 659 SER A O 1
ATOM 4941 N N . LEU A 1 660 ? 31.047 11.208 -44.043 1.00 93.75 660 LEU A N 1
ATOM 4942 C CA . LEU A 1 660 ? 31.919 11.542 -45.171 1.00 93.75 660 LEU A CA 1
ATOM 4943 C C . LEU A 1 660 ? 32.356 10.293 -45.940 1.00 93.75 660 LEU A C 1
ATOM 4945 O O . LEU A 1 660 ? 32.752 9.273 -45.354 1.00 93.75 660 LEU A O 1
ATOM 4949 N N . ASN A 1 661 ? 32.336 10.414 -47.256 1.00 93.81 661 ASN A N 1
ATOM 4950 C CA . ASN A 1 661 ? 33.002 9.527 -48.186 1.00 93.81 661 ASN A CA 1
ATOM 4951 C C . ASN A 1 661 ? 34.275 10.172 -48.739 1.00 93.81 661 ASN A C 1
ATOM 4953 O O . ASN A 1 661 ? 34.510 11.365 -48.568 1.00 93.81 661 ASN A O 1
ATOM 4957 N N . VAL A 1 662 ? 35.132 9.371 -49.372 1.00 93.38 662 VAL A N 1
ATOM 4958 C CA . VAL A 1 662 ? 36.387 9.871 -49.945 1.00 93.38 662 VAL A CA 1
ATOM 4959 C C . VAL A 1 662 ? 36.122 10.916 -51.027 1.00 93.38 662 VAL A C 1
ATOM 4961 O O . VAL A 1 662 ? 36.833 11.910 -51.090 1.00 93.38 662 VAL A O 1
ATOM 4964 N N . GLU A 1 663 ? 35.073 10.724 -51.823 1.00 92.06 663 GLU A N 1
ATOM 4965 C CA . GLU A 1 663 ? 34.629 11.667 -52.851 1.00 92.06 663 GLU A CA 1
ATOM 4966 C C . GLU A 1 663 ? 34.173 13.027 -52.298 1.00 92.06 663 GLU A C 1
ATOM 4968 O O . GLU A 1 663 ? 34.158 14.010 -53.0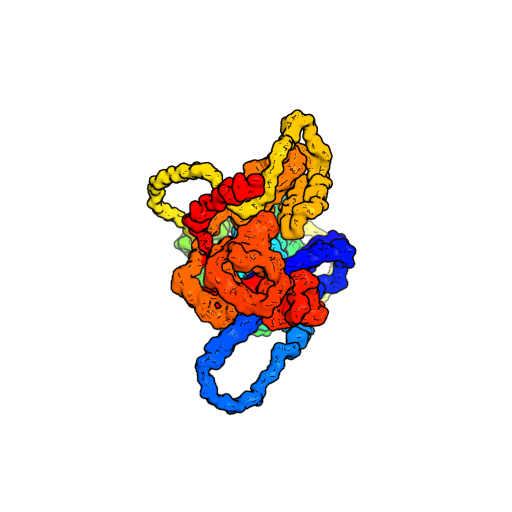35 1.00 92.06 663 GLU A O 1
ATOM 4973 N N . ASP A 1 664 ? 33.853 13.109 -51.004 1.00 92.12 664 ASP A N 1
ATOM 4974 C CA . ASP A 1 664 ? 33.515 14.377 -50.361 1.00 92.12 664 ASP A CA 1
ATOM 4975 C C . ASP A 1 664 ? 34.768 15.195 -50.011 1.00 92.12 664 ASP A C 1
ATOM 4977 O O . ASP A 1 664 ? 34.636 16.361 -49.638 1.00 92.12 664 ASP A O 1
ATOM 4981 N N . LEU A 1 665 ? 35.970 14.602 -50.067 1.00 92.00 665 LEU A N 1
ATOM 4982 C CA . LEU A 1 665 ? 37.218 15.210 -49.609 1.00 92.00 665 LEU A CA 1
ATOM 4983 C C . LEU A 1 665 ? 37.974 15.908 -50.748 1.00 92.00 665 LEU A C 1
ATOM 4985 O O . LEU A 1 665 ? 38.331 15.302 -51.753 1.00 92.00 665 LEU A O 1
ATOM 4989 N N . ASP A 1 666 ? 38.345 17.158 -50.507 1.00 90.50 666 ASP A N 1
ATOM 4990 C CA . ASP A 1 666 ? 39.337 17.921 -51.256 1.00 90.50 666 ASP A CA 1
ATOM 4991 C C . ASP A 1 666 ? 40.596 18.009 -50.375 1.00 90.50 666 ASP A C 1
ATOM 4993 O O . ASP A 1 666 ? 40.702 18.837 -49.462 1.00 90.50 666 ASP A O 1
ATOM 4997 N N . LEU A 1 667 ? 41.505 17.045 -50.567 1.00 86.56 667 LEU A N 1
ATOM 4998 C CA . LEU A 1 667 ? 42.700 16.879 -49.729 1.00 86.56 667 LEU A CA 1
ATOM 4999 C C . LEU A 1 667 ? 43.703 18.027 -49.913 1.00 86.56 667 LEU A C 1
ATOM 5001 O O . LEU A 1 667 ? 44.371 18.393 -48.946 1.00 86.56 667 LEU A O 1
ATOM 5005 N N . GLU A 1 668 ? 43.769 18.611 -51.112 1.00 83.50 668 GLU A N 1
ATOM 5006 C CA . GLU A 1 668 ? 44.656 19.732 -51.443 1.00 83.50 668 GLU A CA 1
ATOM 5007 C C . GLU A 1 668 ? 44.184 21.018 -50.753 1.00 83.50 668 GLU A C 1
ATOM 5009 O O . GLU A 1 668 ? 44.945 21.655 -50.019 1.00 83.50 668 GLU A O 1
ATOM 5014 N N . ALA A 1 669 ? 42.890 21.338 -50.860 1.00 84.56 669 ALA A N 1
ATOM 5015 C CA . ALA A 1 669 ? 42.309 22.485 -50.165 1.00 84.56 669 ALA A CA 1
ATOM 5016 C C . ALA A 1 669 ? 41.966 22.205 -48.685 1.00 84.56 669 ALA A C 1
ATOM 5018 O O . ALA A 1 669 ? 41.472 23.095 -47.986 1.00 84.56 669 ALA A O 1
ATOM 5019 N N . ARG A 1 670 ? 42.236 20.988 -48.182 1.00 91.88 670 ARG A N 1
ATOM 5020 C CA . ARG A 1 670 ? 41.983 20.530 -46.798 1.00 91.88 670 ARG A CA 1
ATOM 5021 C C . ARG A 1 670 ? 40.546 20.783 -46.338 1.00 91.88 670 ARG A C 1
ATOM 5023 O O . ARG A 1 670 ? 40.305 21.299 -45.237 1.00 91.88 670 ARG A O 1
ATOM 5030 N N . ARG A 1 671 ? 39.586 20.439 -47.194 1.00 91.69 671 ARG A N 1
ATOM 5031 C CA . ARG A 1 671 ? 38.154 20.644 -46.951 1.00 91.69 671 ARG A CA 1
ATOM 5032 C C . ARG A 1 671 ? 37.312 19.464 -47.414 1.00 91.69 671 ARG A C 1
ATOM 5034 O O . ARG A 1 671 ? 37.715 18.724 -48.297 1.00 91.69 671 ARG A O 1
ATOM 5041 N N . ALA A 1 672 ? 36.136 19.290 -46.823 1.00 91.12 672 ALA A N 1
ATOM 5042 C CA . ALA A 1 672 ? 35.184 18.264 -47.229 1.00 91.12 672 ALA A CA 1
ATOM 5043 C C . ALA A 1 672 ? 33.772 18.815 -47.360 1.00 91.12 672 ALA A C 1
ATOM 5045 O O . ALA A 1 672 ? 33.352 19.667 -46.568 1.00 91.12 672 ALA A O 1
ATOM 5046 N N . ARG A 1 673 ? 33.044 18.318 -48.357 1.00 87.62 673 ARG A N 1
ATOM 5047 C CA . ARG A 1 673 ? 31.665 18.705 -48.628 1.00 87.62 673 ARG A CA 1
ATOM 5048 C C . ARG A 1 673 ? 30.726 17.997 -47.655 1.00 87.62 673 ARG A C 1
ATOM 5050 O O . ARG A 1 673 ? 30.786 16.789 -47.471 1.00 87.62 673 ARG A O 1
ATOM 5057 N N . VAL A 1 674 ? 29.833 18.758 -47.029 1.00 84.56 674 VAL A N 1
ATOM 5058 C CA . VAL A 1 674 ? 28.766 18.241 -46.165 1.00 84.56 674 VAL A CA 1
ATOM 5059 C C . VAL A 1 674 ? 27.463 18.931 -46.559 1.00 84.56 674 VAL A C 1
ATOM 5061 O O . VAL A 1 674 ? 27.149 20.034 -46.093 1.00 84.56 674 VAL A O 1
ATOM 5064 N N . GLY A 1 675 ? 26.697 18.288 -47.442 1.00 77.94 675 GLY A N 1
ATOM 5065 C CA . GLY A 1 675 ? 25.489 18.886 -48.014 1.00 77.94 675 GLY A CA 1
ATOM 5066 C C . GLY A 1 675 ? 25.812 20.225 -48.703 1.00 77.94 675 GLY A C 1
ATOM 5067 O O . GLY A 1 675 ? 26.667 20.244 -49.589 1.00 77.94 675 GLY A O 1
ATOM 5068 N N . PRO A 1 676 ? 25.186 21.355 -48.312 1.00 72.19 676 PRO A N 1
ATOM 5069 C CA . PRO A 1 676 ? 25.468 22.664 -48.908 1.00 72.19 676 PRO A CA 1
ATOM 5070 C C . PRO A 1 676 ? 26.725 23.360 -48.354 1.00 72.19 676 PRO A C 1
ATOM 5072 O O . PRO A 1 676 ? 27.145 24.379 -48.903 1.00 72.19 676 PRO A O 1
ATOM 5075 N N . THR A 1 677 ? 27.343 22.841 -47.288 1.00 79.38 677 THR A N 1
ATOM 5076 C CA . THR A 1 677 ? 28.452 23.509 -46.582 1.00 79.38 677 THR A CA 1
ATOM 5077 C C . THR A 1 677 ? 29.775 22.759 -46.727 1.00 79.38 677 THR A C 1
ATOM 5079 O O . THR A 1 677 ? 29.810 21.608 -47.162 1.00 79.38 677 THR A O 1
ATOM 5082 N N . TRP A 1 678 ? 30.878 23.430 -46.396 1.00 86.44 678 TRP A N 1
ATOM 5083 C CA . TRP A 1 678 ? 32.217 22.847 -46.358 1.00 86.44 678 TRP A CA 1
ATOM 5084 C C . TRP A 1 678 ? 32.732 22.821 -44.924 1.00 86.44 678 TRP A C 1
ATOM 5086 O O . TRP A 1 678 ? 32.555 23.782 -44.174 1.00 86.44 678 TRP A O 1
ATOM 5096 N N . ILE A 1 679 ? 33.406 21.738 -44.560 1.00 88.69 679 ILE A N 1
ATOM 5097 C CA . ILE A 1 679 ? 34.213 21.658 -43.343 1.00 88.69 679 ILE A CA 1
ATOM 5098 C C . ILE A 1 679 ? 35.688 21.665 -43.728 1.00 88.69 679 ILE A C 1
ATOM 5100 O O . ILE A 1 679 ? 36.025 21.267 -44.834 1.00 88.69 679 ILE A O 1
ATOM 5104 N N . THR A 1 680 ? 36.577 22.085 -42.836 1.00 87.38 680 THR A N 1
ATOM 5105 C CA . THR A 1 680 ? 38.022 22.134 -43.120 1.00 87.38 680 THR A CA 1
ATOM 5106 C C . THR A 1 680 ? 38.826 21.541 -41.978 1.00 87.38 680 THR A C 1
ATOM 5108 O O . THR A 1 680 ? 38.331 21.510 -40.851 1.00 87.38 680 THR A O 1
ATOM 5111 N N . TRP A 1 681 ? 40.091 21.223 -42.219 1.00 88.44 681 TRP A N 1
ATOM 5112 C CA . TRP A 1 681 ? 41.014 20.757 -41.184 1.00 88.44 681 TRP A CA 1
ATOM 5113 C C . TRP A 1 681 ? 42.427 21.325 -41.352 1.00 88.44 681 TRP A C 1
ATOM 5115 O O . TRP A 1 681 ? 42.769 21.927 -42.370 1.00 88.44 681 TRP A O 1
ATOM 5125 N N . GLY A 1 682 ? 43.246 21.165 -40.314 1.00 81.25 682 GLY A N 1
ATOM 5126 C CA . GLY A 1 682 ? 44.636 21.598 -40.273 1.00 81.25 682 GLY A CA 1
ATOM 5127 C C . GLY A 1 682 ? 45.602 20.586 -40.893 1.00 81.25 682 GLY A C 1
ATOM 5128 O O . GLY A 1 682 ? 45.247 19.457 -41.228 1.00 81.25 682 GLY A O 1
ATOM 5129 N N . TYR A 1 683 ? 46.868 20.992 -41.020 1.00 75.62 683 TYR A N 1
ATOM 5130 C CA . TYR A 1 683 ? 47.927 20.191 -41.649 1.00 75.62 683 TYR A CA 1
ATOM 5131 C C . TYR A 1 683 ? 48.079 18.794 -41.024 1.00 75.62 683 TYR A C 1
ATOM 5133 O O . TYR A 1 683 ? 48.098 17.792 -41.732 1.00 75.62 683 TYR A O 1
ATOM 5141 N N . GLY A 1 684 ? 48.058 18.708 -39.692 1.00 77.25 684 GLY A N 1
ATOM 5142 C CA . GLY A 1 684 ? 48.217 17.431 -38.998 1.00 77.25 684 GLY A CA 1
ATOM 5143 C C . GLY A 1 684 ? 47.042 16.457 -39.151 1.00 77.25 684 GLY A C 1
ATOM 5144 O O . GLY A 1 684 ? 47.208 15.281 -38.855 1.00 77.25 684 GLY A O 1
ATOM 5145 N N . THR A 1 685 ? 45.863 16.897 -39.602 1.00 85.94 685 THR A N 1
ATOM 5146 C CA . THR A 1 685 ? 44.777 15.983 -40.007 1.00 85.94 685 THR A CA 1
ATOM 5147 C C . THR A 1 685 ? 44.938 15.542 -41.460 1.00 85.94 685 THR A C 1
ATOM 5149 O O . THR A 1 685 ? 44.581 14.414 -41.789 1.00 85.94 685 THR A O 1
ATOM 5152 N N . ALA A 1 686 ? 45.510 16.390 -42.323 1.00 84.69 686 ALA A N 1
ATOM 5153 C CA . ALA A 1 686 ? 45.736 16.070 -43.731 1.00 84.69 686 ALA A CA 1
ATOM 5154 C C . ALA A 1 686 ? 46.716 14.895 -43.901 1.00 84.69 686 ALA A C 1
ATOM 5156 O O . ALA A 1 686 ? 46.418 13.961 -44.641 1.00 84.69 686 ALA A O 1
ATOM 5157 N N . GLU A 1 687 ? 47.821 14.877 -43.149 1.00 84.75 687 GLU A N 1
ATOM 5158 C CA . GLU A 1 687 ? 48.777 13.755 -43.165 1.00 84.75 687 GLU A CA 1
ATOM 5159 C C . GLU A 1 687 ? 48.131 12.434 -42.721 1.00 84.75 687 GLU A C 1
ATOM 5161 O O . GLU A 1 687 ? 48.325 11.382 -43.336 1.00 84.75 687 GLU A O 1
ATOM 5166 N N . LEU A 1 688 ? 47.310 12.495 -41.669 1.00 90.62 688 LEU A N 1
ATOM 5167 C CA . LEU A 1 688 ? 46.630 11.322 -41.132 1.00 90.62 688 LEU A CA 1
ATOM 5168 C C . LEU A 1 688 ? 45.544 10.805 -42.086 1.00 90.62 688 LEU A C 1
ATOM 5170 O O . LEU A 1 688 ? 45.398 9.592 -42.236 1.00 90.62 688 LEU A O 1
ATOM 5174 N N . LEU A 1 689 ? 44.815 11.703 -42.759 1.00 90.00 689 LEU A N 1
ATOM 5175 C CA . LEU A 1 689 ? 43.823 11.344 -43.773 1.00 90.00 689 LEU A CA 1
ATOM 5176 C C . LEU A 1 689 ? 44.471 10.619 -44.952 1.00 90.00 689 LEU A C 1
ATOM 5178 O O . LEU A 1 689 ? 43.976 9.564 -45.337 1.00 90.00 689 LEU A O 1
ATOM 5182 N N . SER A 1 690 ? 45.599 11.106 -45.473 1.00 85.94 690 SER A N 1
ATOM 5183 C CA . SER A 1 690 ? 46.320 10.430 -46.561 1.00 85.94 690 SER A CA 1
ATOM 5184 C C . SER A 1 690 ? 46.700 8.992 -46.188 1.00 85.94 690 SER A C 1
ATOM 5186 O O . SER A 1 690 ? 46.445 8.059 -46.956 1.00 85.94 690 SER A O 1
ATOM 5188 N N . GLY A 1 691 ? 47.211 8.786 -44.968 1.00 87.06 691 GLY A N 1
ATOM 5189 C CA . GLY A 1 691 ? 47.508 7.449 -44.445 1.00 87.06 691 GLY A CA 1
ATOM 5190 C C . GLY A 1 691 ? 46.261 6.580 -44.226 1.00 87.06 691 GLY A C 1
ATOM 5191 O O . GLY A 1 691 ? 46.274 5.390 -44.532 1.00 87.06 691 GLY A O 1
ATOM 5192 N N . LEU A 1 692 ? 45.161 7.158 -43.730 1.00 91.69 692 LEU A N 1
ATOM 5193 C CA . LEU A 1 692 ? 43.907 6.443 -43.454 1.00 91.69 692 LEU A CA 1
ATOM 5194 C C . LEU A 1 692 ? 43.170 6.015 -44.734 1.00 91.69 692 LEU A C 1
ATOM 5196 O O . LEU A 1 692 ? 42.489 4.982 -44.772 1.00 91.69 692 LEU A O 1
ATOM 5200 N N . LEU A 1 693 ? 43.254 6.832 -45.780 1.00 92.06 693 LEU A N 1
ATOM 5201 C CA . LEU A 1 693 ? 42.636 6.541 -47.066 1.00 92.06 693 LEU A CA 1
ATOM 5202 C C . LEU A 1 693 ? 43.390 5.437 -47.800 1.00 92.06 693 LEU A C 1
ATOM 5204 O O . LEU A 1 693 ? 42.735 4.628 -48.456 1.00 92.06 693 LEU A O 1
ATOM 5208 N N . ALA A 1 694 ? 44.716 5.355 -47.635 1.00 85.56 694 ALA A N 1
ATOM 5209 C CA . ALA A 1 694 ? 45.564 4.316 -48.221 1.00 85.56 694 ALA A CA 1
ATOM 5210 C C . ALA A 1 694 ? 45.306 4.130 -49.734 1.00 85.56 694 ALA A C 1
ATOM 5212 O O . ALA A 1 694 ? 45.138 3.013 -50.219 1.00 85.56 694 ALA A O 1
ATOM 5213 N N . GLY A 1 695 ? 45.189 5.243 -50.469 1.00 83.38 695 GLY A N 1
ATOM 5214 C CA . GLY A 1 695 ? 44.955 5.256 -51.920 1.00 83.38 695 GLY A CA 1
ATOM 5215 C C . GLY A 1 695 ? 43.517 4.962 -52.370 1.00 83.38 695 GLY A C 1
ATOM 5216 O O . GLY A 1 695 ? 43.259 4.892 -53.570 1.00 83.38 695 GLY A O 1
ATOM 5217 N N . ARG A 1 696 ? 42.555 4.795 -51.451 1.00 91.44 696 ARG A N 1
ATOM 5218 C CA . ARG A 1 696 ? 41.133 4.666 -51.816 1.00 91.44 696 ARG A CA 1
ATOM 5219 C C . ARG A 1 696 ? 40.632 5.968 -52.437 1.00 91.44 696 ARG A C 1
ATOM 5221 O O . ARG A 1 696 ? 40.903 7.026 -51.889 1.00 91.44 696 ARG A O 1
ATOM 5228 N N . SER A 1 697 ? 39.847 5.864 -53.511 1.00 87.69 697 SER A N 1
ATOM 5229 C CA . SER A 1 697 ? 39.239 7.001 -54.223 1.00 87.69 697 SER A CA 1
ATOM 5230 C C . SER A 1 697 ? 37.718 7.122 -54.055 1.00 87.69 697 SER A C 1
ATOM 5232 O O . SER A 1 697 ? 37.133 8.076 -54.552 1.00 87.69 697 SER A O 1
ATOM 5234 N N . ARG A 1 698 ? 37.059 6.160 -53.387 1.00 89.75 698 ARG A N 1
ATOM 5235 C CA . ARG A 1 698 ? 35.596 6.152 -53.182 1.00 89.75 698 ARG A CA 1
ATOM 5236 C C . ARG A 1 698 ? 35.143 5.370 -51.944 1.00 89.75 698 ARG A C 1
ATOM 5238 O O . ARG A 1 698 ? 35.801 4.401 -51.538 1.00 89.75 698 ARG A O 1
ATOM 5245 N N . GLY A 1 699 ? 33.980 5.735 -51.404 1.00 90.75 699 GLY A N 1
ATOM 5246 C CA . GLY A 1 699 ? 33.304 5.073 -50.277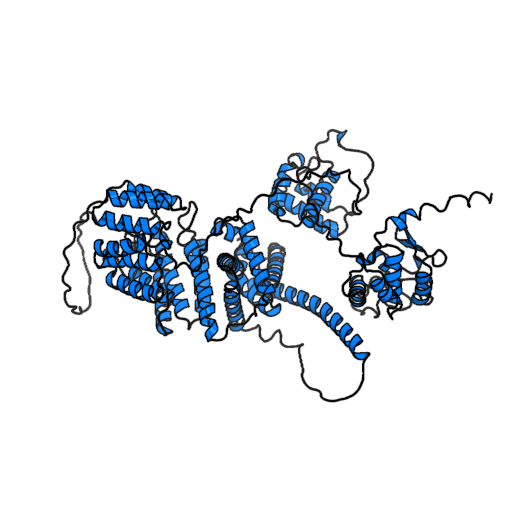 1.00 90.75 699 GLY A CA 1
ATOM 5247 C C . GLY A 1 699 ? 33.626 5.693 -48.908 1.00 90.75 699 GLY A C 1
ATOM 5248 O O . GLY A 1 699 ? 34.316 6.705 -48.847 1.00 90.75 699 GLY A O 1
ATOM 5249 N N . PRO A 1 700 ? 33.173 5.105 -47.785 1.00 94.94 700 PRO A N 1
ATOM 5250 C CA . PRO A 1 700 ? 33.261 5.762 -46.477 1.00 94.94 700 PRO A CA 1
ATOM 5251 C C . PRO A 1 700 ? 34.700 6.053 -46.029 1.00 94.94 700 PRO A C 1
ATOM 5253 O O . PRO A 1 700 ? 35.570 5.177 -46.104 1.00 94.94 700 PRO A O 1
ATOM 5256 N N . VAL A 1 701 ? 34.956 7.254 -45.499 1.00 94.44 701 VAL A N 1
ATOM 5257 C CA . VAL A 1 701 ? 36.288 7.639 -44.987 1.00 94.44 701 VAL A CA 1
ATOM 5258 C C . VAL A 1 701 ? 36.675 6.753 -43.802 1.00 94.44 701 VAL A C 1
ATOM 5260 O O . VAL A 1 701 ? 37.738 6.124 -43.809 1.00 94.44 701 VAL A O 1
ATOM 5263 N N . PHE A 1 702 ? 35.772 6.638 -42.823 1.00 95.81 702 PHE A N 1
ATOM 5264 C CA . PHE A 1 702 ? 35.966 5.862 -41.600 1.00 95.81 702 PHE A CA 1
ATOM 5265 C C . PHE A 1 702 ? 35.276 4.503 -41.699 1.00 95.81 702 PHE A C 1
ATOM 5267 O O . PHE A 1 702 ? 34.048 4.404 -41.708 1.00 95.81 702 PHE A O 1
ATOM 5274 N N . LEU A 1 703 ? 36.080 3.442 -41.742 1.00 93.31 703 LEU A N 1
ATOM 5275 C CA . LEU A 1 703 ? 35.611 2.063 -41.863 1.00 93.31 703 LEU A CA 1
ATOM 5276 C C . LEU A 1 703 ? 35.625 1.348 -40.517 1.00 93.31 703 LEU A C 1
ATOM 5278 O O . LEU A 1 703 ? 36.519 1.576 -39.705 1.00 93.31 703 LEU A O 1
ATOM 5282 N N . ALA A 1 704 ? 34.672 0.445 -40.302 1.00 88.88 704 ALA A N 1
ATOM 5283 C CA . ALA A 1 704 ? 34.687 -0.507 -39.198 1.00 88.88 704 ALA A CA 1
ATOM 5284 C C . ALA A 1 704 ? 35.834 -1.525 -39.350 1.00 88.88 704 ALA A C 1
ATOM 5286 O O . ALA A 1 704 ? 36.302 -1.793 -40.455 1.00 88.88 704 ALA A O 1
ATOM 5287 N N . ASP A 1 705 ? 36.269 -2.133 -38.244 1.00 82.69 705 ASP A N 1
ATOM 5288 C CA . ASP A 1 705 ? 37.389 -3.093 -38.246 1.00 82.69 705 ASP A CA 1
ATOM 5289 C C . ASP A 1 705 ? 37.072 -4.386 -39.004 1.00 82.69 705 ASP A C 1
ATOM 5291 O O . ASP A 1 705 ? 37.947 -4.994 -39.623 1.00 82.69 705 ASP A O 1
ATOM 5295 N N . ARG A 1 706 ? 35.804 -4.805 -38.970 1.00 80.81 706 ARG A N 1
ATOM 5296 C CA . ARG A 1 706 ? 35.340 -6.081 -39.517 1.00 80.81 706 ARG A CA 1
ATOM 5297 C C . ARG A 1 706 ? 34.385 -5.858 -40.683 1.00 80.81 706 ARG A C 1
ATOM 5299 O O . ARG A 1 706 ? 33.636 -4.880 -40.719 1.00 80.81 706 ARG A O 1
ATOM 5306 N N . ARG A 1 707 ? 34.395 -6.795 -41.634 1.00 85.06 707 ARG A N 1
ATOM 5307 C CA . ARG A 1 707 ? 33.379 -6.849 -42.690 1.00 85.06 707 ARG A CA 1
ATOM 5308 C C . ARG A 1 707 ? 32.018 -7.195 -42.071 1.00 85.06 707 ARG A C 1
ATOM 5310 O O . ARG A 1 707 ? 31.973 -8.007 -41.144 1.00 85.06 707 ARG A O 1
ATOM 5317 N N . PRO A 1 708 ? 30.922 -6.593 -42.550 1.00 80.00 708 PRO A N 1
ATOM 5318 C CA . PRO A 1 708 ? 29.593 -6.944 -42.081 1.00 80.00 708 PRO A CA 1
ATOM 5319 C C . PRO A 1 708 ? 29.252 -8.388 -42.459 1.00 80.00 708 PRO A C 1
ATOM 5321 O O . PRO A 1 708 ? 29.628 -8.875 -43.526 1.00 80.00 708 PRO A O 1
ATOM 5324 N N . ALA A 1 709 ? 28.538 -9.075 -41.568 1.00 75.06 709 ALA A N 1
ATOM 5325 C CA . ALA A 1 709 ? 28.101 -10.446 -41.799 1.00 75.06 709 ALA A CA 1
ATOM 5326 C C . ALA A 1 709 ? 27.110 -10.518 -42.983 1.00 75.06 709 ALA A C 1
ATOM 5328 O O . ALA A 1 709 ? 26.336 -9.576 -43.178 1.00 75.06 709 ALA A O 1
ATOM 5329 N N . PRO A 1 710 ? 27.058 -11.636 -43.736 1.00 68.50 710 PRO A N 1
ATOM 5330 C CA . PRO A 1 710 ? 26.184 -11.779 -44.906 1.00 68.50 710 PRO A CA 1
ATOM 5331 C C . PRO A 1 710 ? 24.704 -11.488 -44.621 1.00 68.50 710 PRO A C 1
ATOM 5333 O O . PRO A 1 710 ? 24.026 -10.900 -45.455 1.00 68.50 710 PRO A O 1
ATOM 5336 N N . ALA A 1 711 ? 24.233 -11.829 -43.418 1.00 58.91 711 ALA A N 1
ATOM 5337 C CA . ALA A 1 711 ? 22.854 -11.626 -42.972 1.00 58.91 711 ALA A CA 1
ATOM 5338 C C . ALA A 1 711 ? 22.503 -10.167 -42.604 1.00 58.91 711 ALA A C 1
ATOM 5340 O O . ALA A 1 711 ? 21.347 -9.869 -42.318 1.00 58.91 711 ALA A O 1
ATOM 5341 N N . ARG A 1 712 ? 23.480 -9.250 -42.558 1.00 60.56 712 ARG A N 1
ATOM 5342 C CA . ARG A 1 712 ? 23.286 -7.829 -42.215 1.00 60.56 712 ARG A CA 1
ATOM 5343 C C . ARG A 1 712 ? 24.168 -6.942 -43.086 1.00 60.56 712 ARG A C 1
ATOM 5345 O O . ARG A 1 712 ? 25.048 -6.241 -42.583 1.00 60.56 712 ARG A O 1
ATOM 5352 N N . ARG A 1 713 ? 23.962 -7.003 -44.403 1.00 72.94 713 ARG A N 1
ATOM 5353 C CA . ARG A 1 713 ? 24.663 -6.113 -45.334 1.00 72.94 713 ARG A CA 1
ATOM 5354 C C . ARG A 1 713 ? 24.135 -4.679 -45.176 1.00 72.94 713 ARG A C 1
ATOM 5356 O O . ARG A 1 713 ? 22.931 -4.475 -45.314 1.00 72.94 713 ARG A O 1
ATOM 5363 N N . PRO A 1 714 ? 25.005 -3.698 -44.877 1.00 78.00 714 PRO A N 1
ATOM 5364 C CA . PRO A 1 714 ? 24.659 -2.287 -44.952 1.00 78.00 714 PRO A CA 1
ATOM 5365 C C . PRO A 1 714 ? 24.247 -1.913 -46.373 1.00 78.00 714 PRO A C 1
ATOM 5367 O O . PRO A 1 714 ? 24.497 -2.659 -47.326 1.00 78.00 714 PRO A O 1
ATOM 5370 N N . LYS A 1 715 ? 23.663 -0.724 -46.516 1.00 80.69 715 LYS A N 1
ATOM 5371 C CA . LYS A 1 715 ? 23.412 -0.154 -47.836 1.00 80.69 715 LYS A CA 1
ATOM 5372 C C . LYS A 1 715 ? 24.720 -0.076 -48.642 1.00 80.69 715 LYS A C 1
ATOM 5374 O O . LYS A 1 715 ? 25.781 0.112 -48.042 1.00 80.69 715 LYS A O 1
ATOM 5379 N N . PRO A 1 716 ? 24.665 -0.170 -49.982 1.00 80.75 716 PRO A N 1
ATOM 5380 C CA . PRO A 1 716 ? 25.856 -0.068 -50.827 1.00 80.75 716 PRO A CA 1
ATOM 5381 C C . PRO A 1 716 ? 26.700 1.191 -50.560 1.00 80.75 716 PRO A C 1
ATOM 5383 O O . PRO A 1 716 ? 27.922 1.110 -50.558 1.00 80.75 716 PRO A O 1
ATOM 5386 N N . GLU A 1 717 ? 26.056 2.320 -50.252 1.00 79.88 717 GLU A N 1
ATOM 5387 C CA . GLU A 1 717 ? 26.691 3.606 -49.903 1.00 79.88 717 GLU A CA 1
ATOM 5388 C C . GLU A 1 717 ? 27.487 3.591 -48.581 1.00 79.88 717 GLU A C 1
ATOM 5390 O O . GLU A 1 717 ? 28.395 4.395 -48.382 1.00 79.88 717 GLU A O 1
ATOM 5395 N N . ASP A 1 718 ? 27.189 2.646 -47.686 1.00 86.50 718 ASP A N 1
ATOM 5396 C CA . ASP A 1 718 ? 27.879 2.453 -46.407 1.00 86.50 718 ASP A CA 1
ATOM 5397 C C . ASP A 1 718 ? 28.919 1.328 -46.466 1.00 86.50 718 ASP A C 1
ATOM 5399 O O . ASP A 1 718 ? 29.472 0.937 -45.436 1.00 86.50 718 ASP A O 1
ATOM 5403 N N . LEU A 1 719 ? 29.199 0.789 -47.654 1.00 89.19 719 LEU A N 1
ATOM 5404 C CA . LEU A 1 719 ? 30.186 -0.258 -47.882 1.00 89.19 719 LEU A CA 1
ATOM 5405 C C . LEU A 1 719 ? 31.367 0.287 -48.678 1.00 89.19 719 LEU A C 1
ATOM 5407 O O . LEU A 1 719 ? 31.218 0.884 -49.739 1.00 89.19 719 LEU A O 1
ATOM 5411 N N . CYS A 1 720 ? 32.581 0.030 -48.198 1.00 88.44 720 CYS A N 1
ATOM 5412 C CA . CYS A 1 720 ? 33.771 0.333 -48.975 1.00 88.44 720 CYS A CA 1
ATOM 5413 C C . CYS A 1 720 ? 33.897 -0.652 -50.147 1.00 88.44 720 CYS A C 1
ATOM 5415 O O . CYS A 1 720 ? 34.037 -1.855 -49.902 1.00 88.44 720 CYS A O 1
ATOM 5417 N N . PRO A 1 721 ? 33.949 -0.174 -51.402 1.00 85.19 721 PRO A N 1
ATOM 5418 C CA . PRO A 1 721 ? 34.009 -1.048 -52.573 1.00 85.19 721 PRO A CA 1
ATOM 5419 C C . PRO A 1 721 ? 35.349 -1.784 -52.708 1.00 85.19 721 PRO A C 1
ATOM 5421 O O . PRO A 1 721 ? 35.419 -2.801 -53.384 1.00 85.19 721 PRO A O 1
ATOM 5424 N N . VAL A 1 722 ? 36.407 -1.289 -52.057 1.00 84.31 722 VAL A N 1
ATOM 5425 C CA . VAL A 1 722 ? 37.749 -1.896 -52.097 1.00 84.31 722 VAL A CA 1
ATOM 5426 C C . VAL A 1 722 ? 37.913 -2.941 -50.994 1.00 84.31 722 VAL A C 1
ATOM 5428 O O . VAL A 1 722 ? 38.392 -4.045 -51.227 1.00 84.31 722 VAL A O 1
ATOM 5431 N N . THR A 1 723 ? 37.509 -2.610 -49.765 1.00 85.69 723 THR A N 1
ATOM 5432 C CA . THR A 1 723 ? 37.790 -3.462 -48.597 1.00 85.69 723 THR A CA 1
ATOM 5433 C C . THR A 1 723 ? 36.614 -4.343 -48.189 1.00 85.69 723 THR A C 1
ATOM 5435 O O . THR A 1 723 ? 36.809 -5.285 -47.416 1.00 85.69 723 THR A O 1
ATOM 5438 N N . GLY A 1 724 ? 35.397 -4.049 -48.657 1.00 86.06 724 GLY A N 1
ATOM 5439 C CA . GLY A 1 724 ? 34.153 -4.697 -48.235 1.00 86.06 724 GLY A CA 1
ATOM 5440 C C . GLY A 1 724 ? 33.745 -4.395 -46.788 1.00 86.06 724 GLY A C 1
ATOM 5441 O O . GLY A 1 724 ? 32.844 -5.043 -46.260 1.00 86.06 724 GLY A O 1
ATOM 5442 N N . ARG A 1 725 ? 34.431 -3.469 -46.105 1.00 89.75 725 ARG A N 1
ATOM 5443 C CA . ARG A 1 725 ? 34.119 -3.066 -44.726 1.00 89.75 725 ARG A CA 1
ATOM 5444 C C . ARG A 1 725 ? 33.030 -1.997 -44.718 1.00 89.75 725 ARG A C 1
ATOM 5446 O O . ARG A 1 725 ? 32.968 -1.172 -45.626 1.00 89.75 725 ARG A O 1
ATOM 5453 N N . GLY A 1 726 ? 32.186 -2.028 -43.690 1.00 89.06 726 GLY A N 1
ATOM 5454 C CA . GLY A 1 726 ? 31.120 -1.043 -43.512 1.00 89.06 726 GLY A CA 1
ATOM 5455 C C . GLY A 1 726 ? 31.626 0.272 -42.916 1.00 89.06 726 GLY A C 1
ATOM 5456 O O . GLY A 1 726 ? 32.699 0.303 -42.309 1.00 89.06 726 GLY A O 1
ATOM 5457 N N . ARG A 1 727 ? 30.836 1.340 -43.042 1.00 93.25 727 ARG A N 1
ATOM 5458 C CA . ARG A 1 727 ? 31.037 2.620 -42.350 1.00 93.25 727 ARG A CA 1
ATOM 5459 C C . ARG A 1 727 ? 31.096 2.416 -40.835 1.00 93.25 727 ARG A C 1
ATOM 5461 O O . ARG A 1 727 ? 30.356 1.617 -40.259 1.00 93.25 727 ARG A O 1
ATOM 5468 N N . LEU A 1 728 ? 31.978 3.159 -40.177 1.00 92.12 728 LEU A N 1
ATOM 5469 C CA . LEU A 1 728 ? 32.079 3.170 -38.725 1.00 92.12 728 LEU A CA 1
ATOM 5470 C C . LEU A 1 728 ? 30.826 3.820 -38.105 1.00 92.12 728 LEU A C 1
ATOM 5472 O O . LEU A 1 728 ? 30.548 4.998 -38.318 1.00 92.12 728 LEU A O 1
ATOM 5476 N N . SER A 1 729 ? 30.075 3.051 -37.315 1.00 88.00 729 SER A N 1
ATOM 5477 C CA . SER A 1 729 ? 28.869 3.529 -36.621 1.00 88.00 729 SER A CA 1
ATOM 5478 C C . SER A 1 729 ? 29.195 4.563 -35.539 1.00 88.00 729 SER A C 1
ATOM 5480 O O . SER A 1 729 ? 30.198 4.402 -34.836 1.00 88.00 729 SER A O 1
ATOM 5482 N N . TYR A 1 730 ? 28.301 5.531 -35.316 1.00 86.50 730 TYR A N 1
ATOM 5483 C CA . TYR A 1 730 ? 28.425 6.518 -34.235 1.00 86.50 730 TYR A CA 1
ATOM 5484 C C . TYR A 1 730 ? 28.610 5.853 -32.866 1.00 86.50 730 TYR A C 1
ATOM 5486 O O . TYR A 1 730 ? 29.504 6.239 -32.123 1.00 86.50 730 TYR A O 1
ATOM 5494 N N . GLU A 1 731 ? 27.849 4.802 -32.566 1.00 78.56 731 GLU A N 1
ATOM 5495 C CA . GLU A 1 731 ? 27.893 4.086 -31.289 1.00 78.56 731 GLU A CA 1
ATOM 5496 C C . GLU A 1 731 ? 29.260 3.433 -31.050 1.00 78.56 731 GLU A C 1
ATOM 5498 O O . GLU A 1 731 ? 29.754 3.392 -29.925 1.00 78.56 731 GLU A O 1
ATOM 5503 N N . ARG A 1 732 ? 29.908 2.916 -32.103 1.00 85.56 732 ARG A N 1
ATOM 5504 C CA . ARG A 1 732 ? 31.275 2.377 -32.007 1.00 85.56 732 ARG A CA 1
ATOM 5505 C C . ARG A 1 732 ? 32.304 3.494 -31.848 1.00 85.56 732 ARG A C 1
ATOM 5507 O O . ARG A 1 732 ? 33.205 3.334 -31.034 1.00 85.56 732 ARG A O 1
ATOM 5514 N N . SER A 1 733 ? 32.161 4.601 -32.568 1.00 85.75 733 SER A N 1
ATOM 5515 C CA . SER A 1 733 ? 33.058 5.755 -32.448 1.00 85.75 733 SER A CA 1
ATOM 5516 C C . SER A 1 733 ? 32.986 6.407 -31.068 1.00 85.75 733 SER A C 1
ATOM 5518 O O . SER A 1 733 ? 34.017 6.703 -30.472 1.00 85.75 733 SER A O 1
ATOM 5520 N N . GLU A 1 734 ? 31.776 6.620 -30.544 1.00 82.81 734 GLU A N 1
ATOM 5521 C CA . GLU A 1 734 ? 31.554 7.256 -29.242 1.00 82.81 734 GLU A CA 1
ATOM 5522 C C . GLU A 1 734 ? 32.099 6.394 -28.111 1.00 82.81 734 GLU A C 1
ATOM 5524 O O . GLU A 1 734 ? 32.706 6.885 -27.164 1.00 82.81 734 GLU A O 1
ATOM 5529 N N . TYR A 1 735 ? 31.925 5.090 -28.254 1.00 82.00 735 TYR A N 1
ATOM 5530 C CA . TYR A 1 735 ? 32.463 4.109 -27.345 1.00 82.00 735 TYR A CA 1
ATOM 5531 C C . TYR A 1 735 ? 33.995 4.152 -27.235 1.00 82.00 735 TYR A C 1
ATOM 5533 O O . TYR A 1 735 ? 34.530 4.247 -26.133 1.00 82.00 735 TYR A O 1
ATOM 5541 N N . LEU A 1 736 ? 34.693 4.113 -28.377 1.00 85.06 736 LEU A N 1
ATOM 5542 C CA . LEU A 1 736 ? 36.159 4.155 -28.417 1.00 85.06 736 LEU A CA 1
ATOM 5543 C C . LEU A 1 736 ? 36.686 5.491 -27.888 1.00 85.06 736 LEU A C 1
ATOM 5545 O O . LEU A 1 736 ? 37.700 5.543 -27.202 1.00 85.06 736 LEU A O 1
ATOM 5549 N N . PHE A 1 737 ? 35.956 6.573 -28.156 1.00 87.12 737 PHE A N 1
ATOM 5550 C CA . PHE A 1 737 ? 36.295 7.882 -27.626 1.00 87.12 737 PHE A CA 1
ATOM 5551 C C . PHE A 1 737 ? 36.161 7.963 -26.099 1.00 87.12 737 PHE A C 1
ATOM 5553 O O . PHE A 1 737 ? 37.060 8.478 -25.438 1.00 87.12 737 PHE A O 1
ATOM 5560 N N . LYS A 1 738 ? 35.075 7.431 -25.519 1.00 82.69 738 LYS A N 1
ATOM 5561 C CA . LYS A 1 738 ? 34.866 7.406 -24.057 1.00 82.69 738 LYS A CA 1
ATOM 5562 C C . LYS A 1 738 ? 35.980 6.661 -23.335 1.00 82.69 738 LYS A C 1
ATOM 5564 O O . LYS A 1 738 ? 36.451 7.132 -22.306 1.00 82.69 738 LYS A O 1
ATOM 5569 N N . GLN A 1 739 ? 36.421 5.539 -23.897 1.00 79.81 739 GLN A N 1
ATOM 5570 C CA . GLN A 1 739 ? 37.558 4.787 -23.379 1.00 79.81 739 GLN A CA 1
ATOM 5571 C C . GLN A 1 739 ? 38.842 5.624 -23.396 1.00 79.81 739 GLN A C 1
ATOM 5573 O O . GLN A 1 739 ? 39.512 5.729 -22.377 1.00 79.81 739 GLN A O 1
ATOM 5578 N N . ALA A 1 740 ? 39.177 6.224 -24.540 1.00 78.75 740 ALA A N 1
ATOM 5579 C CA . ALA A 1 740 ? 40.444 6.934 -24.708 1.00 78.75 740 ALA A CA 1
ATOM 5580 C C . ALA A 1 740 ? 40.509 8.279 -23.968 1.00 78.75 740 ALA A C 1
ATOM 5582 O O . ALA A 1 740 ? 41.596 8.784 -23.710 1.00 78.75 740 ALA A O 1
ATOM 5583 N N . SER A 1 741 ? 39.358 8.871 -23.642 1.00 79.44 741 SER A N 1
ATOM 5584 C CA . SER A 1 741 ? 39.271 10.178 -22.980 1.00 79.44 741 SER A CA 1
ATOM 5585 C C . SER A 1 741 ? 38.999 10.106 -21.475 1.00 79.44 741 SER A C 1
ATOM 5587 O O . SER A 1 741 ? 38.986 11.147 -20.830 1.00 79.44 741 SER A O 1
ATOM 5589 N N . GLY A 1 742 ? 38.757 8.923 -20.898 1.00 76.44 742 GLY A N 1
ATOM 5590 C CA . GLY A 1 742 ? 38.378 8.808 -19.483 1.00 76.44 742 GLY A CA 1
ATOM 5591 C C . GLY A 1 742 ? 36.928 9.228 -19.198 1.00 76.44 742 GLY A C 1
ATOM 5592 O O . GLY A 1 742 ? 36.631 9.756 -18.133 1.00 76.44 742 GLY A O 1
ATOM 5593 N N . GLY A 1 743 ? 36.015 9.006 -20.153 1.00 76.12 743 GLY A N 1
ATOM 5594 C CA . GLY A 1 743 ? 34.569 9.188 -19.964 1.00 76.12 743 GLY A CA 1
ATOM 5595 C C . GLY A 1 743 ? 33.930 10.372 -20.701 1.00 76.12 743 GLY A C 1
ATOM 5596 O O . GLY A 1 743 ? 32.711 10.549 -20.607 1.00 76.12 743 GLY A O 1
ATOM 5597 N N . PHE A 1 744 ? 34.686 11.154 -21.481 1.00 83.44 744 PHE A N 1
ATOM 5598 C CA . PHE A 1 744 ? 34.109 12.227 -22.298 1.00 83.44 744 PHE A CA 1
ATOM 5599 C C . PHE A 1 744 ? 33.342 11.672 -23.503 1.00 83.44 744 PHE A C 1
ATOM 5601 O O . PHE A 1 744 ? 33.622 10.602 -24.039 1.00 83.44 744 PHE A O 1
ATOM 5608 N N . THR A 1 745 ? 32.352 12.430 -23.970 1.00 85.50 745 THR A N 1
ATOM 5609 C CA . THR A 1 745 ? 31.581 12.108 -25.181 1.00 85.50 745 THR A CA 1
ATOM 5610 C C . THR A 1 745 ? 32.132 12.837 -26.405 1.00 85.50 745 THR A C 1
ATOM 5612 O O . THR A 1 745 ? 32.686 13.928 -26.286 1.00 85.50 745 THR A O 1
ATOM 5615 N N . LEU A 1 746 ? 31.915 12.298 -27.612 1.00 83.75 746 LEU A N 1
ATOM 5616 C CA . LEU A 1 746 ? 32.376 12.921 -28.867 1.00 83.75 746 LEU A CA 1
ATOM 5617 C C . LEU A 1 746 ? 31.869 14.362 -29.065 1.00 83.75 746 LEU A C 1
ATOM 5619 O O . LEU A 1 746 ? 32.464 15.136 -29.807 1.00 83.75 746 LEU A O 1
ATOM 5623 N N . HIS A 1 747 ? 30.766 14.744 -28.416 1.00 80.69 747 HIS A N 1
ATOM 5624 C CA . HIS A 1 747 ? 30.253 16.113 -28.460 1.00 80.69 747 HIS A CA 1
ATOM 5625 C C . HIS A 1 747 ? 31.117 17.115 -27.683 1.00 80.69 747 HIS A C 1
ATOM 5627 O O . HIS A 1 747 ? 31.070 18.302 -27.997 1.00 80.69 747 HIS A O 1
ATOM 5633 N N . GLN A 1 748 ? 31.926 16.646 -26.729 1.00 81.94 748 GLN A N 1
ATOM 5634 C CA . GLN A 1 748 ? 32.834 17.457 -25.911 1.00 81.94 748 GLN A CA 1
ATOM 5635 C C . GLN A 1 748 ? 34.207 17.682 -26.568 1.00 81.94 748 GLN A C 1
ATOM 5637 O O . GLN A 1 748 ? 34.997 18.463 -26.048 1.00 81.94 748 GLN A O 1
ATOM 5642 N N . LEU A 1 749 ? 34.470 17.065 -27.731 1.00 81.50 749 LEU A N 1
ATOM 5643 C CA . LEU A 1 749 ? 35.599 17.415 -28.610 1.00 81.50 749 LEU A CA 1
ATOM 5644 C C . LEU A 1 749 ? 35.389 18.733 -29.358 1.00 81.50 749 LEU A C 1
ATOM 5646 O O . LEU A 1 749 ? 36.321 19.261 -29.959 1.00 81.50 749 LEU A O 1
ATOM 5650 N N . LYS A 1 750 ? 34.156 19.245 -29.389 1.00 71.62 750 LYS A N 1
ATOM 5651 C CA . LYS A 1 750 ? 33.852 20.483 -30.098 1.00 71.62 750 LYS A CA 1
ATOM 5652 C C . LYS A 1 750 ? 34.414 21.668 -29.329 1.00 71.62 750 LYS A C 1
ATOM 5654 O O . LYS A 1 750 ? 33.973 21.955 -28.217 1.00 71.62 750 LYS A O 1
ATOM 5659 N N . VAL A 1 751 ? 35.304 22.414 -29.968 1.00 59.09 751 VAL A N 1
ATOM 5660 C CA . VAL A 1 751 ? 35.762 23.699 -29.449 1.00 59.09 751 VAL A CA 1
ATOM 5661 C C . VAL A 1 751 ? 34.606 24.705 -29.534 1.00 59.09 751 VAL A C 1
ATOM 5663 O O . VAL A 1 751 ? 34.229 25.151 -30.617 1.00 59.09 751 VAL A O 1
ATOM 5666 N N . TRP A 1 752 ? 34.039 25.104 -28.394 1.00 48.72 752 TRP A N 1
ATOM 5667 C CA . TRP A 1 752 ? 33.158 26.277 -28.303 1.00 48.72 752 TRP A CA 1
ATOM 5668 C C . TRP A 1 752 ? 34.007 27.559 -28.217 1.00 48.72 752 TRP A C 1
ATOM 5670 O O . TRP A 1 752 ? 33.919 28.300 -27.245 1.00 48.72 752 TRP A O 1
ATOM 5680 N N . ASN A 1 753 ? 34.850 27.838 -29.219 1.00 39.97 753 ASN A N 1
ATOM 5681 C CA . ASN A 1 753 ? 35.516 29.140 -29.319 1.00 39.97 753 ASN A CA 1
ATOM 5682 C C . ASN A 1 753 ? 34.829 30.004 -30.371 1.00 39.97 753 ASN A C 1
ATOM 5684 O O . ASN A 1 753 ? 34.960 29.769 -31.572 1.00 39.97 753 ASN A O 1
ATOM 5688 N N . ARG A 1 754 ? 34.176 31.077 -29.904 1.00 36.31 754 ARG A N 1
ATOM 5689 C CA . ARG A 1 754 ? 33.798 32.233 -30.737 1.00 36.31 754 ARG A CA 1
ATOM 5690 C C . ARG A 1 754 ? 35.010 32.765 -31.522 1.00 36.31 754 ARG A C 1
ATOM 5692 O O . ARG A 1 754 ? 34.848 33.151 -32.670 1.00 36.31 754 ARG A O 1
ATOM 5699 N N . ALA A 1 755 ? 36.218 32.667 -30.955 1.00 35.28 755 ALA A N 1
ATOM 5700 C CA . ALA A 1 755 ? 37.464 33.140 -31.561 1.00 35.28 755 ALA A CA 1
ATOM 5701 C C . ALA A 1 755 ? 37.851 32.442 -32.884 1.00 35.28 755 ALA A C 1
ATOM 5703 O O . ALA A 1 755 ? 38.463 33.075 -33.735 1.00 35.28 755 ALA A O 1
ATOM 5704 N N . PHE A 1 756 ? 37.460 31.178 -33.109 1.00 39.16 756 PHE A N 1
ATOM 5705 C CA . PHE A 1 756 ? 37.801 30.463 -34.353 1.00 39.16 756 PHE A CA 1
ATOM 5706 C C . PHE A 1 756 ? 36.828 30.745 -35.509 1.00 39.16 756 PHE A C 1
ATOM 5708 O O . PHE A 1 756 ? 37.195 30.576 -36.669 1.00 39.16 756 PHE A O 1
ATOM 5715 N N . ARG A 1 757 ? 35.595 31.196 -35.219 1.00 38.41 757 ARG A N 1
ATOM 5716 C CA . ARG A 1 757 ? 34.648 31.649 -36.257 1.00 38.41 757 ARG A CA 1
ATOM 5717 C C . ARG A 1 757 ? 34.937 33.076 -36.719 1.00 38.41 757 ARG A C 1
ATOM 5719 O O . ARG A 1 757 ? 34.730 33.366 -37.889 1.00 38.41 757 ARG A O 1
ATOM 5726 N N . SER A 1 758 ? 35.458 33.933 -35.841 1.00 31.36 758 SER A N 1
ATOM 5727 C CA . SER A 1 758 ? 35.812 35.317 -36.189 1.00 31.36 758 SER A CA 1
ATOM 5728 C C . SER A 1 758 ? 37.043 35.435 -37.097 1.00 31.36 758 SER A C 1
ATOM 5730 O O . SER A 1 758 ? 37.221 36.466 -37.726 1.00 31.36 758 SER A O 1
ATOM 5732 N N . ALA A 1 759 ? 37.871 34.389 -37.204 1.00 34.78 759 ALA A N 1
ATOM 5733 C CA . ALA A 1 759 ? 39.040 34.356 -38.091 1.00 34.78 759 ALA A CA 1
ATOM 5734 C C . ALA A 1 759 ? 38.729 33.834 -39.513 1.00 34.78 759 ALA A C 1
ATOM 5736 O O . ALA A 1 759 ? 39.645 33.543 -40.278 1.00 34.78 759 ALA A O 1
ATOM 5737 N N . ARG A 1 760 ? 37.446 33.660 -39.869 1.00 39.84 760 ARG A N 1
ATOM 5738 C CA . ARG A 1 760 ? 37.007 33.152 -41.181 1.00 39.84 760 ARG A CA 1
ATOM 5739 C C . ARG A 1 760 ? 35.809 33.916 -41.739 1.00 39.84 760 ARG A C 1
ATOM 5741 O O . ARG A 1 760 ? 34.719 33.387 -41.926 1.00 39.84 760 ARG A O 1
ATOM 5748 N N . VAL A 1 761 ? 36.080 35.176 -42.009 1.00 35.88 761 VAL A N 1
ATOM 5749 C CA . VAL A 1 761 ? 35.416 36.068 -42.963 1.00 35.88 761 VAL A CA 1
ATOM 5750 C C . VAL A 1 761 ? 36.637 36.742 -43.602 1.00 35.88 761 VAL A C 1
ATOM 5752 O O . VAL A 1 761 ? 37.401 37.334 -42.853 1.00 35.88 761 VAL A O 1
ATOM 5755 N N . GLU A 1 762 ? 37.083 36.571 -44.843 1.00 29.42 762 GLU A N 1
ATOM 5756 C CA . GLU A 1 762 ? 36.621 36.075 -46.147 1.00 29.42 762 GLU A CA 1
ATOM 5757 C C . GLU A 1 762 ? 37.854 35.462 -46.864 1.00 29.42 762 GLU A C 1
ATOM 5759 O O . GLU A 1 762 ? 38.983 35.811 -46.513 1.00 29.42 762 GLU A O 1
ATOM 5764 N N . PRO A 1 763 ? 37.736 34.638 -47.920 1.00 30.81 763 PRO A N 1
ATOM 5765 C CA . PRO A 1 763 ? 38.573 34.863 -49.086 1.00 30.81 763 PRO A CA 1
ATOM 5766 C C . PRO A 1 763 ? 37.948 36.023 -49.863 1.00 30.81 763 PRO A C 1
ATOM 5768 O O . PRO A 1 763 ? 36.842 35.904 -50.394 1.00 30.81 763 PRO A O 1
ATOM 5771 N N . SER A 1 764 ? 38.640 37.158 -49.856 1.00 32.72 764 SER A N 1
ATOM 5772 C CA . SER A 1 764 ? 38.350 38.295 -50.713 1.00 32.72 764 SER A CA 1
ATOM 5773 C C . SER A 1 764 ? 38.161 37.822 -52.152 1.00 32.72 764 SER A C 1
ATOM 5775 O O . SER A 1 764 ? 38.961 37.081 -52.725 1.00 32.72 764 SER A O 1
ATOM 5777 N N . ASN A 1 765 ? 37.040 38.247 -52.709 1.00 34.78 765 ASN A N 1
ATOM 5778 C CA . ASN A 1 765 ? 36.575 37.962 -54.050 1.00 34.78 765 ASN A CA 1
ATOM 5779 C C . ASN A 1 765 ? 37.346 38.847 -55.052 1.00 34.78 765 ASN A C 1
ATOM 5781 O O . ASN A 1 765 ? 36.759 39.718 -55.686 1.00 34.78 765 ASN A O 1
ATOM 5785 N N . GLU A 1 766 ? 38.674 38.697 -55.117 1.00 33.28 766 GLU A N 1
ATOM 5786 C CA . GLU A 1 766 ? 39.547 39.618 -55.871 1.00 33.28 766 GLU A CA 1
ATOM 5787 C C . GLU A 1 766 ? 40.507 38.931 -56.858 1.00 33.28 766 GLU A C 1
ATOM 5789 O O . GLU A 1 766 ? 41.255 39.611 -57.546 1.00 33.28 766 GLU A O 1
ATOM 5794 N N . SER A 1 767 ? 40.456 37.601 -57.016 1.00 31.80 767 SER A N 1
ATOM 5795 C CA . SER A 1 767 ? 41.309 36.875 -57.986 1.00 31.80 767 SER A CA 1
ATOM 5796 C C . SER A 1 767 ? 40.594 36.395 -59.259 1.00 31.80 767 SER A C 1
ATOM 5798 O O . SER A 1 767 ? 41.243 35.822 -60.124 1.00 31.80 767 SER A O 1
ATOM 5800 N N . GLU A 1 768 ? 39.285 36.633 -59.417 1.00 33.38 768 GLU A N 1
ATOM 5801 C CA . GLU A 1 768 ? 38.511 36.236 -60.618 1.00 33.38 768 GLU A CA 1
ATOM 5802 C C . GLU A 1 768 ? 38.125 37.424 -61.530 1.00 33.38 768 GLU A C 1
ATOM 5804 O O . GLU A 1 768 ? 37.192 37.332 -62.325 1.00 33.38 768 GLU A O 1
ATOM 5809 N N . ARG A 1 769 ? 38.844 38.555 -61.455 1.00 35.88 769 ARG A N 1
ATOM 5810 C CA . ARG A 1 769 ? 38.666 39.691 -62.390 1.00 35.88 769 ARG A CA 1
ATOM 5811 C C . ARG A 1 769 ? 39.866 40.037 -63.271 1.00 35.88 769 ARG A C 1
ATOM 5813 O O . ARG A 1 769 ? 39.762 40.968 -64.060 1.00 35.88 769 ARG A O 1
ATOM 5820 N N . GLU A 1 770 ? 40.942 39.261 -63.236 1.00 35.81 770 GLU A N 1
ATOM 5821 C CA . GLU A 1 770 ? 42.042 39.391 -64.199 1.00 35.81 770 GLU A CA 1
ATOM 5822 C C . GLU A 1 770 ? 42.299 38.045 -64.872 1.00 35.81 770 GLU A C 1
ATOM 5824 O O . GLU A 1 770 ? 43.186 37.301 -64.480 1.00 35.81 770 GLU A O 1
ATOM 5829 N N . LEU A 1 771 ? 41.437 37.717 -65.836 1.00 38.06 771 LEU A N 1
ATOM 5830 C CA . LEU A 1 771 ? 41.694 36.903 -67.032 1.00 38.06 771 LEU A CA 1
ATOM 5831 C C . LEU A 1 771 ? 40.409 36.945 -67.884 1.00 38.06 771 LEU A C 1
ATOM 5833 O O . LEU A 1 771 ? 39.695 35.956 -68.047 1.00 38.06 771 LEU A O 1
ATOM 5837 N N . SER A 1 772 ? 40.109 38.149 -68.378 1.00 35.03 772 SER A N 1
ATOM 5838 C CA . SER A 1 772 ? 39.386 38.374 -69.631 1.00 35.03 772 SER A CA 1
ATOM 5839 C C . SER A 1 772 ? 40.289 39.149 -70.572 1.00 35.03 772 SER A C 1
ATOM 5841 O O . SER A 1 772 ? 41.126 39.928 -70.063 1.00 35.03 772 SER A O 1
#

Organism: NCBI:txid714136

Radius of gyration: 36.9 Å; Cα contacts (8 Å, |Δi|>4): 923; chains: 1; bounding box: 102×77×109 Å

Sequence (772 aa):
MTAAAAVSAVWKAESARIIAGLTRMVRDVGLAEELAQDALVAALEQWPDQGVPDNPGAWLMTAAKRRAVDHLRRGERQGRKHAEIARTLEQETGRDAEADRDAGGAGAGLDGELSGASGLDDDVLRLMFISSHPVLPTEQRAALTLRLLGGLTSQEIARAFLVPEQTVAQRIARAKRTLADEQIPFELPPGPELATRLASVLEVLYLIFNEGYSATAGDDLTRPALALEALRLGRLLAGLAPDEAEVHGLVALMEIQQSRSAARTGPSGEPVQLHEQDRGLWDRDLINRGFASMLRARQSGGPLGPYVLQAAIAVSHAQADSAAETNWPQIAALYGALARLMPSPVVQLNRAVAVGMAEGPEAGLLLIDELTRDPALKDYHPLSVVHGDLLARLGRHEEARTQFERAATLTRNAAERTFLLKRATTPHAPTTPHAPTTPQPYTPAPETTAPPGGGTRPDSAAELDTLTAETMAPPGSMTRPDSVTGPDASPRPAAVAGPDTDAPGAPPRSDGTTASELGVEPVGALGEVVEGFLARVDLGAETLRSYGQTLRRLRLDLGPRTPLGAVDAAMVARVFALAWGTAAPKTWNRHRAAVRSFSAWAAIPDLSTDLERRAESRERRPAVDGPGLQALWRHPSLRERTLWRLIHESGAGAKTVLSLNVEDLDLEARRARVGPTWITWGYGTAELLSGLLAGRSRGPVFLADRRPAPARRPKPEDLCPVTGRGRLSYERSEYLFKQASGGFTLHQLKVWNRAFRSARVEPSNESERELS

InterPro domains:
  IPR007627 RNA polymerase sigma-70 region 2 [PF04542] (17-77)
  IPR011010 DNA breaking-rejoining enzyme, catalytic core [SSF56349] (527-675)
  IPR013249 RNA polymerase sigma factor 70, region 4 type 2 [PF08281] (135-179)
  IPR013324 RNA polymerase sigma factor, region 3/4-like [SSF88659] (121-181)
  IPR013325 RNA polymerase sigma factor, region 2 [SSF88946] (5-73)
  IPR014284 RNA polymerase sigma-70-like domain [TIGR02937] (23-180)
  IPR036388 Winged helix-like DNA-binding domain superfamily [G3DSA:1.10.10.10] (132-185)
  IPR044068 Core-binding (CB) domain [PS51900] (524-603)
  IPR046531 Domain of unknown function DUF6596 [PF20239] (197-297)

Foldseek 3Di:
DALVVVLLVLLQVQLLLLLLVLCVLQVASVVSNVLLVVLSVVSVVPCNPPNQDPDNNVSSSVSSVVSSVVVVVVVVVQVVVVVVVVVVVVVVDDDDDDDDDDDDDPPDDPVPQVPDPLSSLVSSVLLLLLLLPPLADLLLSLLSCCVRNSVDQLVRVCVLQVHDSVVSVVSPVVSSVSCVVVSPGSDQDPDVVNVVSVVSSLQSLVVQLLCQLAPQADAARHNVVSLVSSLVVLVSVCVSCVLALLSLLSNLLSLLSSQQVQQQADPVRAGAFLQRGDLVSGRVVSNVSSVVSLVSSVVSDDDDALSNLLSVLSNLSNPDNHSVRRPLVVNLVSLVVNCVRPVFLLSLLLSLLSCCVNVNLVSSVVSLVVSCPDPVCVLPLVSLQSNLQSCLLVQVLQSSLVSLCSSLVSGNHPSSNVNSNVSSPDRDDHDDDDDDDDDDDDDDDDDDDDDDDDDDDDDDDDDGRDPDSSSDDGDPDPDDPDDPPDDDDDDDDDDDDDDDDDDDDDDDPDDDDQPPPPPDDLFDFLQVLLVVVLPDPPQDPVRSVLLVVLSVLLCVQVPRRHTPSPQALVSSVVSCCVVPVPPALVSLQSSLVSQQVSCVVSSHPRSSPPPDRDDHPPPPDAFQDPVLLVLQCVDPDLLLNLLLQQCLFQLDDSVQLLLDKLQQDDLVQQWGDRPPDITGHDPSSSVSQCVQCVPPRTATSRFDPDADDPVDQDDPRQARPVPNTGGDDLVNSQSVVCSSRVGDGSNSSRDPDPVVVVVPPDPPPPPPPPDD

pLDDT: mean 74.42, std 22.51, range [19.25, 97.12]

Secondary structure (DSSP, 8-state):
--HHHHHHHHHHHHHHHHHHHHHHHHS-HHHHHHHHHHHHHHHHHHHHHH---SSHHHHHHHHHHHHHHHHHHHHHHHHHHHHHHHHHHHTTS------------SSS-TTTTT--HHHHHHHHHHHHHHHT-TTS-HHHHHHHHHHHTS---HHHHHHHHTS-HHHHHHHHHHHHHHHHHTT--SSPPPHHHHHHHHHHHHHHHHHHHHHHHS-SSBS-S--HHHHHHHHHHHHHHHHH-TT-HHHHHHHHHHHHHHHTGGGSB-TTS-B--TTTS-GGGS-HHHHHHHHHHHHHHHHH-SS--HHHHHHHHHHHHHH-SSSTT--HHHHHHHHHHHHHHS--HHHHHHHHHHHHHHH-HHHHHHHHHHHTT-GGGTT-HHHHHHHHHHHHHTT-HHHHHHHHHHHHHH--BHHHHHHHHHHHHSPPP-PPPPPP-PPPPP-PPPP-------------------SSTTS----S-------------PPPPPPPPPPP---S-PPP---S--GGGS-----SBHHHHHHHHHT-TTS-HHHHHHHHHHHHHHHHHH-TTSBGGG--HHHHHHHHHHHHTT--HHHHHHHHHHHHHHHHHTT---TTTTSPPPPP----PPPPPHHHHHHHHT-S-HHHHHHHHHHHHH---HHHHHH-BGGGEETTTTEEEETTEEEE--HHHHHHHHHHHTT--SSBSSB-SSPPPGGGPPPGGGB-TTT-PBBPPHHHHHHHHHHHHTS--GGGGS---HHHHTT-----S-SSSS--

Nearest PDB structures (foldseek):
  7dhg-assembly1_C  TM=5.528E-01  e=4.012E-03  Homo sapiens
  7qtt-assembly1_X  TM=3.394E-01  e=2.662E-01  Homo sapiens
  5a7d-assembly4_D  TM=3.225E-01  e=7.910E-01  Drosophila melanogaster
  8sxg-assembly1_C  TM=2.586E-01  e=5.075E-01  Pseudomonas aeruginosa